Protein AF-0000000075338982 (afdb_homodimer)

Solvent-accessible surface area (backbone atoms only — not comparable to full-atom values): 47311 Å² total; per-residue (Å²): 124,55,74,67,58,45,52,54,46,40,72,76,35,43,89,45,33,44,43,81,87,38,98,52,43,47,67,53,42,44,64,69,28,40,56,64,39,72,84,63,52,41,83,65,37,39,85,71,32,26,73,51,40,44,60,41,50,49,52,43,50,52,51,61,59,62,47,75,75,38,37,60,90,38,78,22,66,47,10,46,52,34,39,51,43,48,52,51,42,42,50,51,54,32,53,66,26,47,36,52,74,89,50,35,47,63,33,67,31,49,15,31,44,50,27,41,46,48,51,35,68,18,44,69,60,32,61,66,14,40,39,36,32,40,34,48,29,44,34,32,61,58,20,31,44,48,50,33,29,67,44,28,5,37,34,31,19,28,46,78,41,79,42,74,44,72,55,86,82,59,90,65,74,50,73,47,76,47,72,43,82,46,57,78,36,69,48,88,78,54,79,60,79,82,74,69,70,58,69,75,27,48,27,42,38,37,40,36,42,25,26,80,55,36,11,43,56,52,68,71,60,56,54,54,37,44,62,74,42,35,44,81,76,49,39,96,38,83,76,43,55,38,47,52,41,39,34,35,43,26,42,64,23,40,52,52,52,46,64,51,34,74,80,47,79,57,35,32,38,25,24,30,41,16,40,59,39,26,42,44,46,33,34,19,26,30,37,28,22,53,73,51,56,71,57,46,48,73,76,64,47,23,32,68,15,47,70,41,56,45,59,57,50,98,47,73,40,67,41,84,51,69,52,34,51,68,34,66,30,72,70,33,55,62,49,47,55,41,38,58,47,37,48,51,51,46,62,64,61,30,48,68,46,49,31,35,26,42,28,43,53,42,51,50,52,51,53,53,46,66,65,37,58,36,95,89,63,37,62,28,46,48,75,50,60,87,70,57,94,82,57,52,68,85,56,49,40,78,44,83,31,69,50,43,37,37,82,86,64,48,70,59,53,60,68,59,52,49,51,54,33,39,75,69,34,33,34,53,66,70,82,51,74,51,15,47,23,35,41,27,64,77,69,68,48,49,72,67,53,56,57,57,65,68,105,124,54,73,67,57,46,52,55,46,41,72,75,35,42,89,44,33,44,43,79,87,38,101,52,43,47,69,53,43,44,65,70,26,40,55,61,38,72,85,62,52,42,81,63,36,41,86,71,30,25,73,52,41,44,59,42,51,50,52,44,50,51,50,62,58,62,47,76,72,38,37,59,89,39,78,22,67,47,8,47,54,34,41,52,45,46,52,53,40,43,50,52,55,32,53,66,26,46,38,51,74,90,52,34,47,64,35,68,30,50,15,30,43,50,27,40,46,50,50,34,70,17,45,66,61,33,61,65,13,41,38,37,31,40,35,48,29,43,33,29,62,57,20,32,45,48,51,32,29,67,44,26,5,36,33,32,22,28,45,78,41,79,41,75,46,73,56,86,81,60,90,64,74,49,71,46,75,47,75,44,81,47,58,77,35,69,48,88,80,56,79,59,81,82,74,69,69,56,69,76,27,47,26,42,36,37,40,35,42,24,25,80,56,37,10,43,57,53,67,70,60,55,54,55,38,44,62,74,42,34,46,80,76,49,39,97,38,85,76,43,54,39,47,52,42,39,35,35,44,25,42,63,22,39,52,53,52,46,64,51,36,74,81,46,79,57,35,32,38,26,23,31,38,16,39,58,40,25,42,45,47,33,35,19,27,30,38,29,22,55,74,52,54,71,57,46,48,73,75,64,46,24,33,69,15,46,70,42,58,44,61,55,51,96,47,74,40,67,42,82,50,67,52,34,50,68,35,67,30,74,69,32,55,62,50,45,54,41,38,58,49,36,48,50,52,46,62,65,59,29,49,67,44,50,32,36,27,41,29,41,53,43,52,50,52,50,53,53,46,65,66,38,58,38,95,88,63,38,62,28,46,48,75,51,58,87,70,57,92,82,56,50,69,85,58,48,39,78,46,83,32,68,52,43,37,38,82,86,65,48,70,57,52,58,68,58,52,49,51,54,33,38,74,68,35,32,34,52,65,71,82,51,75,51,16,48,24,37,42,26,65,74,69,66,49,50,72,67,53,56,57,58,65,68,106

InterPro domains:
  IPR000192 Aminotransferase class V domain [PF00266] (42-169)
  IPR000192 Aminotransferase class V domain [PF00266] (244-435)
  IPR015421 Pyridoxal phosphate-dependent transferase, major domain [G3DSA:3.40.640.10] (57-343)
  IPR015422 Pyridoxal phosphate-dependent transferase, small domain [G3DSA:3.90.1150.10] (344-450)
  IPR015424 Pyridoxal phosphate-dependent transferase [SSF53383] (33-443)

Sequence (910 aa):
MDYADKEEFLKEFGEDYGYPNAPKSIDQIRATEFKRLENGTVYLDHAGATLYSELQMEAIFRDFTTNVYGNPHSQSDISLATCDIVRAAREQVLDYFNASMKDYKCIFTSGATAALKLVGEAFPWSHQSSYMYTMENHNSVLGIREYALSQGAAAFAIDVEEAVDNDGLSESLVTSTKISLLPIQRRKGASFPERDPAGDAYNLFAFPSECNFSGSRFNLDLINIMKKNPERILEISPFSKGRWMVLIDAAKGCVTQPPDLSKYPVDFVVMSFYKIFGYPTGLGALIMRNDAAKLLKNTYFSGGTVAASIADIDFVKRRQGVEELFEDGTASFLSIASIRHGFNLINSLTVPAICRHIASLGMYVRKVLLSLRHENGADVCTIYGTYTSEVSYHDTGSMVSFNLKRPDGSWFGYREVEKLASLSGIQLRTGCFCNPGACAKYLGLSHSDLLSNIEMDYADKEEFLKEFGEDYGYPNAPKSIDQIRATEFKRLENGTVYLDHAGATLYSELQMEAIFRDFTTNVYGNPHSQSDISLATCDIVRAAREQVLDYFNASMKDYKCIFTSGATAALKLVGEAFPWSHQSSYMYTMENHNSVLGIREYALSQGAAAFAIDVEEAVDNDGLSESLVTSTKISLLPIQRRKGASFPERDPAGDAYNLFAFPSECNFSGSRFNLDLINIMKKNPERILEISPFSKGRWMVLIDAAKGCVTQPPDLSKYPVDFVVMSFYKIFGYPTGLGALIMRNDAAKLLKNTYFSGGTVAASIADIDFVKRRQGVEELFEDGTASFLSIASIRHGFNLINSLTVPAICRHIASLGMYVRKVLLSLRHENGADVCTIYGTYTSEVSYHDTGSMVSFNLKRPDGSWFGYREVEKLASLSGIQLRTGCFCNPGACAKYLGLSHSDLLSNIE

Foldseek 3Di:
DPPVVVVVLCVVQVVQAQQPPFPDGNVRQCVQFVVVCVVVFAEQALQVFNAFTNQLVVVLVVVPVPADADFCLDDDPNNVVLVVLLVVLFVLVCVLQQHDPVWKGKAKFQFLLRLLVQCLQFFPAALLEEEEEELLDFLSNVVSVVSNQVRNYKYWYKYWDFDQPPPVPDPDRPTDIDIGTDDIDHDPDNPHDPPDPSQAGEYEYEYECARPAFRFGDDLCVLVCLQPPVCVHVPPDSNNHHGYAYEYEDAQVSLQPRHRCVVRVHAWYKYGLSSNNNDDRRIIIIMGTPVSLVNTHDDDAAPQFFPDDDDPDPDTHGDDDSNSNRHHDTPPSSRSSSSVSSVVVCVSSDSNSVLSNLLSVLVVVVVVQQPDADPVGHRFKDWWHDDDPPDPSVRGGNDTHMWTADPVGHTDDQVVVQVVCVVSSYHDDDDPNSSVSSVCVGVVNDPVRVVVVVD/DPPVVVVVLCVVQVVQAQQPPFPDGNVRQCVQFVVVCVVPFAEQALLVFNAFTNQLVVVLVVVPVPADADFCLDDDPNNVVLVVLLVVLFVLVCVLQQHDPVWKGKAKFQFLLRLLVQCLQFFPAALLEEEEEELLDFLSNVVSVVSNQVRNYKYWYKYWDFDQPPPVPDPDRPTDIDIGTDDIDHDPDNPHDPPDPSQADEYEYEYECARPAFRFGDDLCVLVCLQPPVCVHVPPDSNNHHGYAYEYEDAQVSLQPRHRCVVRVHAWYKYGLSSNNNDDRRIIIIMGTPVSLVNTHDDDAAPQFFPDDDDPDPDTHGDDDSNSNRHHDTPPSSRSSSSVSSVVVCVSSDSNSVLSNLLSVLVVVVVVQQPDADPVGHRFKDWWHDDDPPDPSVRGGNDTHMWTADPVGHTDDQVVVQVVCVVSSYHDDDDPNSSVSSVCVGVVNDPVRVVVVVD

pLDDT: mean 90.63, std 12.39, range [44.72, 98.88]

Organism: Citrus sinensis (NCBI:txid2711)

Structure (mmCIF, N/CA/C/O backbone):
data_AF-0000000075338982-model_v1
#
loop_
_entity.id
_entity.type
_entity.pdbx_description
1 polymer 'Aminotransferase class V domain-containing protein'
#
loop_
_atom_site.group_PDB
_atom_site.id
_atom_site.type_symbol
_atom_site.label_atom_id
_atom_site.label_alt_id
_atom_site.label_comp_id
_atom_site.label_asym_id
_atom_site.label_entity_id
_atom_site.label_seq_id
_atom_site.pdbx_PDB_ins_code
_atom_site.Cartn_x
_atom_site.Cartn_y
_atom_site.Cartn_z
_atom_site.occupancy
_atom_site.B_iso_or_equiv
_atom_site.auth_seq_id
_atom_site.auth_comp_id
_atom_site.auth_asym_id
_atom_site.auth_atom_id
_atom_site.pdbx_PDB_model_num
ATOM 1 N N . MET A 1 1 ? 28.438 -26.812 -7.562 1 61.19 1 MET A N 1
ATOM 2 C CA . MET A 1 1 ? 28.625 -27.828 -8.602 1 61.19 1 MET A CA 1
ATOM 3 C C . MET A 1 1 ? 30.109 -28.016 -8.891 1 61.19 1 MET A C 1
ATOM 5 O O . MET A 1 1 ? 30.859 -27.047 -9.023 1 61.19 1 MET A O 1
ATOM 9 N N . ASP A 1 2 ? 30.516 -29.219 -8.75 1 72.69 2 ASP A N 1
ATOM 10 C CA . ASP A 1 2 ? 31.906 -29.469 -9.109 1 72.69 2 ASP A CA 1
ATOM 11 C C . ASP A 1 2 ? 32.125 -29.281 -10.602 1 72.69 2 ASP A C 1
ATOM 13 O O . ASP A 1 2 ? 31.172 -29.188 -11.375 1 72.69 2 ASP A O 1
ATOM 17 N N . TYR A 1 3 ? 33.312 -28.922 -10.867 1 74 3 TYR A N 1
ATOM 18 C CA . TYR A 1 3 ? 33.688 -28.562 -12.227 1 74 3 TYR A CA 1
ATOM 19 C C . TYR A 1 3 ? 33.188 -29.562 -13.234 1 74 3 TYR A C 1
ATOM 21 O O . TYR A 1 3 ? 32.656 -29.188 -14.297 1 74 3 TYR A O 1
ATOM 29 N N . ALA A 1 4 ? 33.156 -30.812 -12.961 1 81 4 ALA A N 1
ATOM 30 C CA . ALA A 1 4 ? 32.719 -31.859 -13.883 1 81 4 ALA A CA 1
ATOM 31 C C . ALA A 1 4 ? 31.203 -31.812 -14.078 1 81 4 ALA A C 1
ATOM 33 O O . ALA A 1 4 ? 30.719 -31.938 -15.203 1 81 4 ALA A O 1
ATOM 34 N N . ASP A 1 5 ? 30.516 -31.609 -13.031 1 85 5 ASP A N 1
ATOM 35 C CA . ASP A 1 5 ? 29.062 -31.531 -13.094 1 85 5 ASP A CA 1
ATOM 36 C C . ASP A 1 5 ? 28.609 -30.328 -13.914 1 85 5 ASP A C 1
ATOM 38 O O . ASP A 1 5 ? 27.641 -30.422 -14.672 1 85 5 ASP A O 1
ATOM 42 N N . LYS A 1 6 ? 29.391 -29.297 -13.82 1 88.62 6 LYS A N 1
ATOM 43 C CA . LYS A 1 6 ? 29.047 -28.094 -14.57 1 88.62 6 LYS A CA 1
ATOM 44 C C . LYS A 1 6 ? 29.25 -28.297 -16.062 1 88.62 6 LYS A C 1
ATOM 46 O O . LYS A 1 6 ? 28.453 -27.828 -16.875 1 88.62 6 LYS A O 1
ATOM 51 N N . GLU A 1 7 ? 30.25 -28.953 -16.375 1 90.62 7 GLU A N 1
ATOM 52 C CA . GLU A 1 7 ? 30.531 -29.234 -17.781 1 90.62 7 GLU A CA 1
ATOM 53 C C . GLU A 1 7 ? 29.422 -30.094 -18.391 1 90.62 7 GLU A C 1
ATOM 55 O O . GLU A 1 7 ? 29 -29.844 -19.531 1 90.62 7 GLU A O 1
ATOM 60 N N . GLU A 1 8 ? 29.047 -31.047 -17.703 1 92.06 8 GLU A N 1
ATOM 61 C CA . GLU A 1 8 ? 27.953 -31.891 -18.172 1 92.06 8 GLU A CA 1
ATOM 62 C C . GLU A 1 8 ? 26.656 -31.109 -18.312 1 92.06 8 GLU A C 1
ATOM 64 O O . GLU A 1 8 ? 25.906 -31.297 -19.281 1 92.06 8 GLU A O 1
ATOM 69 N N . PHE A 1 9 ? 26.422 -30.297 -17.375 1 93.75 9 PHE A N 1
ATOM 70 C CA . PHE A 1 9 ? 25.25 -29.422 -17.406 1 93.75 9 PHE A CA 1
ATOM 71 C C . PHE A 1 9 ? 25.266 -28.516 -18.625 1 93.75 9 PHE A C 1
ATOM 73 O O . PHE A 1 9 ? 24.25 -28.391 -19.328 1 93.75 9 PHE A O 1
ATOM 80 N N . LEU A 1 10 ? 26.422 -27.969 -18.891 1 93.25 10 LEU A N 1
ATOM 81 C CA . LEU A 1 10 ? 26.547 -27.016 -20 1 93.25 10 LEU A CA 1
ATOM 82 C C . LEU A 1 10 ? 26.453 -27.734 -21.344 1 93.25 10 LEU A C 1
ATOM 84 O O . LEU A 1 10 ? 26.016 -27.156 -22.328 1 93.25 10 LEU A O 1
ATOM 88 N N . LYS A 1 11 ? 26.828 -28.969 -21.359 1 93.44 11 LYS A N 1
ATOM 89 C CA . LYS A 1 11 ? 26.688 -29.766 -22.578 1 93.44 11 LYS A CA 1
ATOM 90 C C . LYS A 1 11 ? 25.219 -29.969 -22.938 1 93.44 11 LYS A C 1
ATOM 92 O O . LYS A 1 11 ? 24.859 -29.922 -24.109 1 93.44 11 LYS A O 1
ATOM 97 N N . GLU A 1 12 ? 24.484 -30.125 -21.906 1 91.75 12 GLU A N 1
ATOM 98 C CA . GLU A 1 12 ? 23.062 -30.422 -22.141 1 91.75 12 GLU A CA 1
ATOM 99 C C . GLU A 1 12 ? 22.25 -29.141 -22.266 1 91.75 12 GLU A C 1
ATOM 101 O O . GLU A 1 12 ? 21.344 -29.047 -23.109 1 91.75 12 GLU A O 1
ATOM 106 N N . PHE A 1 13 ? 22.562 -28.078 -21.469 1 91.5 13 PHE A N 1
ATOM 107 C CA . PHE A 1 13 ? 21.672 -26.922 -21.344 1 91.5 13 PHE A CA 1
ATOM 108 C C . PHE A 1 13 ? 22.391 -25.641 -21.75 1 91.5 13 PHE A C 1
ATOM 110 O O . PHE A 1 13 ? 21.812 -24.547 -21.703 1 91.5 13 PHE A O 1
ATOM 117 N N . GLY A 1 14 ? 23.547 -25.672 -22.172 1 90.69 14 GLY A N 1
ATOM 118 C CA . GLY A 1 14 ? 24.406 -24.516 -22.375 1 90.69 14 GLY A CA 1
ATOM 119 C C . GLY A 1 14 ? 23.828 -23.5 -23.344 1 90.69 14 GLY A C 1
ATOM 120 O O . GLY A 1 14 ? 24.078 -22.297 -23.219 1 90.69 14 GLY A O 1
ATOM 121 N N . GLU A 1 15 ? 23.031 -23.938 -24.281 1 89.69 15 GLU A N 1
ATOM 122 C CA . GLU A 1 15 ? 22.469 -23.047 -25.281 1 89.69 15 GLU A CA 1
ATOM 123 C C . GLU A 1 15 ? 21.375 -22.172 -24.688 1 89.69 15 GLU A C 1
ATOM 125 O O . GLU A 1 15 ? 21.156 -21.047 -25.141 1 89.69 15 GLU A O 1
ATOM 130 N N . ASP A 1 16 ? 20.734 -22.656 -23.703 1 91.06 16 ASP A N 1
ATOM 131 C CA . ASP A 1 16 ? 19.562 -21.984 -23.156 1 91.06 16 ASP A CA 1
ATOM 132 C C . ASP A 1 16 ? 19.875 -21.391 -21.766 1 91.06 16 ASP A C 1
ATOM 134 O O . ASP A 1 16 ? 19.109 -20.578 -21.25 1 91.06 16 ASP A O 1
ATOM 138 N N . TYR A 1 17 ? 21.016 -21.672 -21.281 1 93.81 17 TYR A N 1
ATOM 139 C CA . TYR A 1 17 ? 21.359 -21.266 -19.922 1 93.81 17 TYR A CA 1
ATOM 140 C C . TYR A 1 17 ? 22.312 -20.078 -19.938 1 93.81 17 TYR A C 1
ATOM 142 O O . TYR A 1 17 ? 23.25 -20.047 -20.734 1 93.81 17 TYR A O 1
ATOM 150 N N . GLY A 1 18 ? 22.078 -19.109 -19.016 1 92.62 18 GLY A N 1
ATOM 151 C CA . GLY A 1 18 ? 23.094 -18.141 -18.625 1 92.62 18 GLY A CA 1
ATOM 152 C C . GLY A 1 18 ? 23.172 -16.953 -19.562 1 92.62 18 GLY A C 1
ATOM 153 O O . GLY A 1 18 ? 24.188 -16.25 -19.578 1 92.62 18 GLY A O 1
ATOM 154 N N . TYR A 1 19 ? 22.312 -16.766 -20.406 1 92.75 19 TYR A N 1
ATOM 155 C CA . TYR A 1 19 ? 22.203 -15.57 -21.234 1 92.75 19 TYR A CA 1
ATOM 156 C C . TYR A 1 19 ? 23.375 -15.445 -22.188 1 92.75 19 TYR A C 1
ATOM 158 O O . TYR A 1 19 ? 24.078 -14.438 -22.188 1 92.75 19 TYR A O 1
ATOM 166 N N . PRO A 1 20 ? 23.656 -16.281 -23.016 1 87 20 PRO A N 1
ATOM 167 C CA . PRO A 1 20 ? 24.844 -16.281 -23.875 1 87 20 PRO A CA 1
ATOM 168 C C . PRO A 1 20 ? 24.891 -15.086 -24.828 1 87 20 PRO A C 1
ATOM 170 O O . PRO A 1 20 ? 25.969 -14.664 -25.25 1 87 20 PRO A O 1
ATOM 173 N N . ASN A 1 21 ? 23.766 -14.484 -25.125 1 86.44 21 ASN A N 1
ATOM 174 C CA . ASN A 1 21 ? 23.719 -13.375 -26.062 1 86.44 21 ASN A CA 1
ATOM 175 C C . ASN A 1 21 ? 23.688 -12.023 -25.344 1 86.44 21 ASN A C 1
ATOM 177 O O . ASN A 1 21 ? 23.578 -10.977 -25.984 1 86.44 21 ASN A O 1
ATOM 181 N N . ALA A 1 22 ? 23.719 -12.062 -24.047 1 89.25 22 ALA A N 1
ATOM 182 C CA . ALA A 1 22 ? 23.719 -10.828 -23.281 1 89.25 22 ALA A CA 1
ATOM 183 C C . ALA A 1 22 ? 25.125 -10.266 -23.125 1 89.25 22 A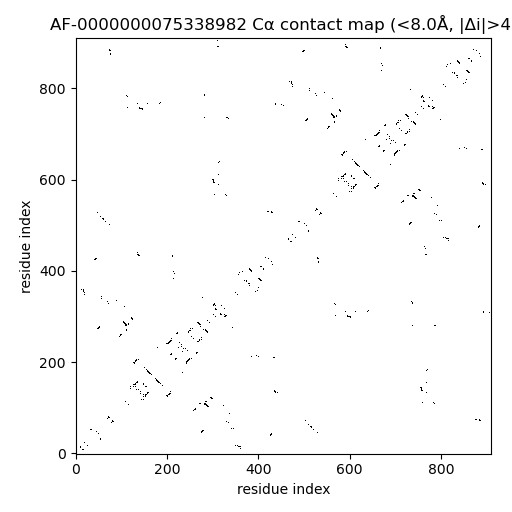LA A C 1
ATOM 185 O O . ALA A 1 22 ? 26.109 -10.969 -23.375 1 89.25 22 ALA A O 1
ATOM 186 N N . PRO A 1 23 ? 25.234 -8.953 -22.734 1 87.75 23 PRO A N 1
ATOM 187 C CA . PRO A 1 23 ? 26.562 -8.336 -22.547 1 87.75 23 PRO A CA 1
ATOM 188 C C . PRO A 1 23 ? 27.391 -9.031 -21.469 1 87.75 23 PRO A C 1
ATOM 190 O O . PRO A 1 23 ? 28.609 -9.078 -21.562 1 87.75 23 PRO A O 1
ATOM 193 N N . LYS A 1 24 ? 26.75 -9.531 -20.484 1 92.06 24 LYS A N 1
ATOM 194 C CA . LYS A 1 24 ? 27.391 -10.266 -19.406 1 92.06 24 LYS A CA 1
ATOM 195 C C . LYS A 1 24 ? 26.891 -11.703 -19.328 1 92.06 24 LYS A C 1
ATOM 197 O O . LYS A 1 24 ? 25.703 -11.953 -19.547 1 92.06 24 LYS A O 1
ATOM 202 N N . SER A 1 25 ? 27.891 -12.555 -19.016 1 91.69 25 SER A N 1
ATOM 203 C CA . SER A 1 25 ? 27.484 -13.93 -18.75 1 91.69 25 SER A CA 1
ATOM 204 C C . SER A 1 25 ? 26.844 -14.055 -17.375 1 91.69 25 SER A C 1
ATOM 206 O O . SER A 1 25 ? 26.953 -13.156 -16.547 1 91.69 25 SER A O 1
ATOM 208 N N . ILE A 1 26 ? 26.219 -15.195 -17.156 1 94 26 ILE A N 1
ATOM 209 C CA . ILE A 1 26 ? 25.578 -15.438 -15.867 1 94 26 ILE A CA 1
ATOM 210 C C . ILE A 1 26 ? 26.609 -15.43 -14.75 1 94 26 ILE A C 1
ATOM 212 O O . ILE A 1 26 ? 26.344 -14.961 -13.641 1 94 26 ILE A O 1
ATOM 216 N N . ASP A 1 27 ? 27.797 -15.883 -15.023 1 92.25 27 ASP A N 1
ATOM 217 C CA . ASP A 1 27 ? 28.859 -15.891 -14.023 1 92.25 27 ASP A CA 1
ATOM 218 C C . ASP A 1 27 ? 29.312 -14.469 -13.703 1 92.25 27 ASP A C 1
ATOM 220 O O . ASP A 1 27 ? 29.594 -14.148 -12.547 1 92.25 27 ASP A O 1
ATOM 224 N N . GLN A 1 28 ? 29.406 -13.695 -14.711 1 94.44 28 GLN A N 1
ATOM 225 C CA . GLN A 1 28 ? 29.766 -12.297 -14.516 1 94.44 28 GLN A CA 1
ATOM 226 C C . GLN A 1 28 ? 28.688 -11.555 -13.734 1 94.44 28 GLN A C 1
ATOM 228 O O . GLN A 1 28 ? 28.984 -10.758 -12.844 1 94.44 28 GLN A O 1
ATOM 233 N N . ILE A 1 29 ? 27.453 -11.773 -14.102 1 94.88 29 ILE A N 1
ATOM 234 C CA . ILE A 1 29 ? 26.328 -11.156 -13.406 1 94.88 29 ILE A CA 1
ATOM 235 C C . ILE A 1 29 ? 26.344 -11.539 -11.93 1 94.88 29 ILE A C 1
ATOM 237 O O . ILE A 1 29 ? 26.25 -10.672 -11.062 1 94.88 29 ILE A O 1
ATOM 241 N N . ARG A 1 30 ? 26.516 -12.781 -11.633 1 94.25 30 ARG A N 1
ATOM 242 C CA . ARG A 1 30 ? 26.562 -13.258 -10.258 1 94.25 30 ARG A CA 1
ATOM 243 C C . ARG A 1 30 ? 27.703 -12.617 -9.477 1 94.25 30 ARG A C 1
ATOM 245 O O . ARG A 1 30 ? 27.531 -12.211 -8.328 1 94.25 30 ARG A O 1
ATOM 252 N N . ALA A 1 31 ? 28.812 -12.453 -10.125 1 94.19 31 ALA A N 1
ATOM 253 C CA . ALA A 1 31 ? 30.031 -11.969 -9.469 1 94.19 31 ALA A CA 1
ATOM 254 C C . ALA A 1 31 ? 29.953 -10.469 -9.219 1 94.19 31 ALA A C 1
ATOM 256 O O . ALA A 1 31 ? 30.5 -9.969 -8.234 1 94.19 31 ALA A O 1
ATOM 257 N N . THR A 1 32 ? 29.203 -9.781 -10.008 1 94.94 32 THR A N 1
ATOM 258 C CA . THR A 1 32 ? 29.281 -8.328 -9.945 1 94.94 32 THR A CA 1
ATOM 259 C C . THR A 1 32 ? 27.984 -7.734 -9.438 1 94.94 32 THR A C 1
ATOM 261 O O . THR A 1 32 ? 27.953 -6.617 -8.914 1 94.94 32 THR A O 1
ATOM 264 N N . GLU A 1 33 ? 26.891 -8.484 -9.586 1 95.94 33 GLU A N 1
ATOM 265 C CA . GLU A 1 33 ? 25.594 -7.875 -9.336 1 95.94 33 GLU A CA 1
ATOM 266 C C . GLU A 1 33 ? 24.859 -8.602 -8.211 1 95.94 33 GLU A C 1
ATOM 268 O O . GLU A 1 33 ? 23.766 -8.188 -7.809 1 95.94 33 GLU A O 1
ATOM 273 N N . PHE A 1 34 ? 25.391 -9.648 -7.711 1 97.25 34 PHE A N 1
ATOM 274 C CA . PHE A 1 34 ? 24.828 -10.391 -6.59 1 97.25 34 PHE A CA 1
ATOM 275 C C . PHE A 1 34 ? 25.922 -10.812 -5.609 1 97.25 34 PHE A C 1
ATOM 277 O O . PHE A 1 34 ? 25.969 -11.969 -5.199 1 97.25 34 PHE A O 1
ATOM 284 N N . LYS A 1 35 ? 26.688 -9.859 -5.27 1 97.25 35 LYS A N 1
ATOM 285 C CA . LYS A 1 35 ? 27.859 -10.094 -4.422 1 97.25 35 LYS A CA 1
ATOM 286 C C . LYS A 1 35 ? 27.438 -10.586 -3.039 1 97.25 35 LYS A C 1
ATOM 288 O O . LYS A 1 35 ? 28.188 -11.32 -2.385 1 97.25 35 LYS A O 1
ATOM 293 N N . ARG A 1 36 ? 26.297 -10.281 -2.617 1 95.75 36 ARG A N 1
ATOM 294 C CA . ARG A 1 36 ? 25.828 -10.617 -1.277 1 95.75 36 ARG A CA 1
ATOM 295 C C . ARG A 1 36 ? 25.594 -12.117 -1.136 1 95.75 36 ARG A C 1
ATOM 297 O O . ARG A 1 36 ? 25.469 -12.625 -0.021 1 95.75 36 ARG A O 1
ATOM 304 N N . LEU A 1 37 ? 25.609 -12.836 -2.258 1 95.56 37 LEU A N 1
ATOM 305 C CA . LEU A 1 37 ? 25.422 -14.281 -2.227 1 95.56 37 LEU A CA 1
ATOM 306 C C . LEU A 1 37 ? 26.766 -15 -2.219 1 95.56 37 LEU A C 1
ATOM 308 O O . LEU A 1 37 ? 26.828 -16.234 -2.127 1 95.56 37 LEU A O 1
ATOM 312 N N . GLU A 1 38 ? 27.875 -14.289 -2.299 1 91.81 38 GLU A N 1
ATOM 313 C CA . GLU A 1 38 ? 29.203 -14.883 -2.473 1 91.81 38 GLU A CA 1
ATOM 314 C C . GLU A 1 38 ? 29.641 -15.633 -1.217 1 91.81 38 GLU A C 1
ATOM 316 O O . GLU A 1 38 ? 30.656 -16.344 -1.229 1 91.81 38 GLU A O 1
ATOM 321 N N . ASN A 1 39 ? 28.891 -15.68 -0.255 1 89.94 39 ASN A N 1
ATOM 322 C CA . ASN A 1 39 ? 29.203 -16.438 0.953 1 89.94 39 ASN A CA 1
ATOM 323 C C . ASN A 1 39 ? 28.75 -17.891 0.837 1 89.94 39 ASN A C 1
ATOM 325 O O . ASN A 1 39 ? 28.766 -18.625 1.822 1 89.94 39 ASN A O 1
ATOM 329 N N . GLY A 1 40 ? 28.328 -18.281 -0.366 1 90.06 40 GLY A N 1
ATOM 330 C CA . GLY A 1 40 ? 27.922 -19.656 -0.595 1 90.06 40 GLY A CA 1
ATOM 331 C C . GLY A 1 40 ? 26.422 -19.859 -0.51 1 90.06 40 GLY A C 1
ATOM 332 O O . GLY A 1 40 ? 25.938 -20.984 -0.668 1 90.06 40 GLY A O 1
ATOM 333 N N . THR A 1 41 ? 25.703 -18.828 -0.317 1 94.75 41 THR A N 1
ATOM 334 C CA . THR A 1 41 ? 24.25 -18.922 -0.202 1 94.75 41 THR A CA 1
ATOM 335 C C . THR A 1 41 ? 23.625 -19.312 -1.536 1 94.75 41 THR A C 1
ATOM 337 O O . THR A 1 41 ? 23.922 -18.719 -2.572 1 94.75 41 THR A O 1
ATOM 340 N N . VAL A 1 42 ? 22.812 -20.391 -1.497 1 95.88 42 VAL A N 1
ATOM 341 C CA . VAL A 1 42 ? 21.969 -20.781 -2.629 1 95.88 42 VAL A CA 1
ATOM 342 C C . VAL A 1 42 ? 20.531 -20.375 -2.373 1 95.88 42 VAL A C 1
ATOM 344 O O . VAL A 1 42 ? 19.844 -20.969 -1.541 1 95.88 42 VAL A O 1
ATOM 347 N N . TYR A 1 43 ? 20.109 -19.375 -3.078 1 96.75 43 TYR A N 1
ATOM 348 C CA . TYR A 1 43 ? 18.766 -18.812 -2.885 1 96.75 43 TYR A CA 1
ATOM 349 C C . TYR A 1 43 ? 17.797 -19.391 -3.9 1 96.75 43 TYR A C 1
ATOM 351 O O . TYR A 1 43 ? 17.922 -19.156 -5.105 1 96.75 43 TYR A O 1
ATOM 359 N N . LEU A 1 44 ? 16.734 -20.109 -3.398 1 96.62 44 LEU A N 1
ATOM 360 C CA . LEU A 1 44 ? 15.812 -20.781 -4.297 1 96.62 44 LEU A CA 1
ATOM 361 C C . LEU A 1 44 ? 14.367 -20.406 -3.977 1 96.62 44 LEU A C 1
ATOM 363 O O . LEU A 1 44 ? 13.438 -21.094 -4.395 1 96.62 44 LEU A O 1
ATOM 367 N N . ASP A 1 45 ? 14.125 -19.328 -3.172 1 96.44 45 ASP A N 1
ATOM 368 C CA . ASP A 1 45 ? 12.789 -18.859 -2.828 1 96.44 45 ASP A CA 1
ATOM 369 C C . ASP A 1 45 ? 12.383 -17.672 -3.699 1 96.44 45 ASP A C 1
ATOM 371 O O . ASP A 1 45 ? 11.836 -16.688 -3.201 1 96.44 45 ASP A O 1
ATOM 375 N N . HIS A 1 46 ? 12.625 -17.734 -5.02 1 95.94 46 HIS A N 1
ATOM 376 C CA . HIS A 1 46 ? 12.375 -16.641 -5.938 1 95.94 46 HIS A CA 1
ATOM 377 C C . HIS A 1 46 ? 10.883 -16.406 -6.133 1 95.94 46 HIS A C 1
ATOM 379 O O . HIS A 1 46 ? 10.445 -15.297 -6.438 1 95.94 46 HIS A O 1
ATOM 385 N N . ALA A 1 47 ? 10.008 -17.469 -5.965 1 93.75 47 ALA A N 1
ATOM 386 C CA . ALA A 1 47 ? 8.562 -17.281 -6.066 1 93.75 47 ALA A CA 1
ATOM 387 C C . ALA A 1 47 ? 8.031 -16.453 -4.906 1 93.75 47 ALA A C 1
ATOM 389 O O . ALA A 1 47 ? 7.035 -15.734 -5.055 1 93.75 47 ALA A O 1
ATOM 390 N N . GLY A 1 48 ? 8.672 -16.594 -3.734 1 94.94 48 GLY A N 1
ATOM 391 C CA . GLY A 1 48 ? 8.328 -15.734 -2.615 1 94.94 48 GLY A CA 1
ATOM 392 C C . GLY A 1 48 ? 8.766 -14.297 -2.809 1 94.94 48 GLY A C 1
ATOM 393 O O . GLY A 1 48 ? 7.961 -13.375 -2.684 1 94.94 48 GLY A O 1
ATOM 394 N N . ALA A 1 49 ? 9.984 -14.109 -3.053 1 96.88 49 ALA A N 1
ATOM 395 C CA . ALA A 1 49 ? 10.586 -12.828 -3.402 1 96.88 49 ALA A CA 1
ATOM 396 C C . ALA A 1 49 ? 11.898 -13.023 -4.152 1 96.88 49 ALA A C 1
ATOM 398 O O . ALA A 1 49 ? 12.828 -13.648 -3.631 1 96.88 49 ALA A O 1
ATOM 399 N N . THR A 1 50 ? 11.961 -12.484 -5.348 1 97.44 50 THR A N 1
ATOM 400 C CA . THR A 1 50 ? 13.234 -12.609 -6.055 1 97.44 50 THR A CA 1
ATOM 401 C C . THR A 1 50 ? 14.227 -11.562 -5.574 1 97.44 50 THR A C 1
ATOM 403 O O . THR A 1 50 ? 13.922 -10.773 -4.672 1 97.44 50 THR A O 1
ATOM 406 N N . LEU A 1 51 ? 15.453 -11.602 -6.074 1 97.62 51 LEU A N 1
ATOM 407 C CA . LEU A 1 51 ? 16.5 -10.711 -5.59 1 97.62 51 LEU A CA 1
ATOM 408 C C . LEU A 1 51 ? 16.766 -9.594 -6.59 1 97.62 51 LEU A C 1
ATOM 410 O O . LEU A 1 51 ? 16.781 -9.828 -7.801 1 97.62 51 LEU A O 1
ATOM 414 N N . TYR A 1 52 ? 16.828 -8.367 -6.121 1 98.5 52 TYR A N 1
ATOM 415 C CA . TYR A 1 52 ? 17.281 -7.254 -6.945 1 98.5 52 TYR A CA 1
ATOM 416 C C . TYR A 1 52 ? 18.781 -7.305 -7.156 1 98.5 52 TYR A C 1
ATOM 418 O O . TYR A 1 52 ? 19.516 -7.836 -6.316 1 98.5 52 TYR A O 1
ATOM 426 N N . SER A 1 53 ? 19.266 -6.801 -8.242 1 97.75 53 SER A N 1
ATOM 427 C CA . SER A 1 53 ? 20.703 -6.734 -8.492 1 97.75 53 SER A CA 1
ATOM 428 C C . SER A 1 53 ? 21.312 -5.48 -7.875 1 97.75 53 SER A C 1
ATOM 430 O O . SER A 1 53 ? 20.609 -4.488 -7.66 1 97.75 53 SER A O 1
ATOM 432 N N . GLU A 1 54 ? 22.594 -5.535 -7.586 1 97.81 54 GLU A N 1
ATOM 433 C CA . GLU A 1 54 ? 23.281 -4.344 -7.098 1 97.81 54 GLU A CA 1
ATOM 434 C C . GLU A 1 54 ? 23.281 -3.236 -8.148 1 97.81 54 GLU A C 1
ATOM 436 O O . GLU A 1 54 ? 23.219 -2.053 -7.809 1 97.81 54 GLU A O 1
ATOM 441 N N . LEU A 1 55 ? 23.297 -3.637 -9.398 1 97 55 LEU A N 1
ATOM 442 C CA . LEU A 1 55 ? 23.234 -2.666 -10.484 1 97 55 LEU A CA 1
ATOM 443 C C . LEU A 1 55 ? 21.906 -1.927 -10.484 1 97 55 LEU A C 1
ATOM 445 O O . LEU A 1 55 ? 21.859 -0.712 -10.695 1 97 55 LEU A O 1
ATOM 449 N N . GLN A 1 56 ? 20.828 -2.643 -10.367 1 98.06 56 GLN A N 1
ATOM 450 C CA . GLN A 1 56 ? 19.516 -2.047 -10.242 1 98.06 56 GLN A CA 1
ATOM 451 C C . GLN A 1 56 ? 19.469 -1.036 -9.102 1 98.06 56 GLN A C 1
ATOM 453 O O . GLN A 1 56 ? 18.984 0.084 -9.273 1 98.06 56 GLN A O 1
ATOM 458 N N . MET A 1 57 ? 20 -1.382 -7.926 1 98.56 57 MET A N 1
ATOM 459 C CA . MET A 1 57 ? 19.969 -0.531 -6.738 1 98.56 57 MET A CA 1
ATOM 460 C C . MET A 1 57 ? 20.859 0.698 -6.938 1 98.56 57 MET A C 1
ATOM 462 O O . MET A 1 57 ? 20.516 1.788 -6.469 1 98.56 57 MET A O 1
ATOM 466 N N . GLU A 1 58 ? 21.953 0.486 -7.598 1 98.38 58 GLU A N 1
ATOM 467 C CA . GLU A 1 58 ? 22.844 1.608 -7.898 1 98.38 58 GLU A CA 1
ATOM 468 C C . GLU A 1 58 ? 22.141 2.639 -8.781 1 98.38 58 GLU A C 1
ATOM 470 O O . GLU A 1 58 ? 22.266 3.844 -8.555 1 98.38 58 GLU A O 1
ATOM 475 N N . ALA A 1 59 ? 21.438 2.184 -9.766 1 98.44 59 ALA A N 1
ATOM 476 C CA . ALA A 1 59 ? 20.703 3.076 -10.664 1 98.44 59 ALA A CA 1
ATOM 477 C C . ALA A 1 59 ? 19.625 3.844 -9.906 1 98.44 59 ALA A C 1
ATOM 479 O O . ALA A 1 59 ? 19.438 5.043 -10.125 1 98.44 59 ALA A O 1
ATOM 480 N N . ILE A 1 60 ? 18.969 3.186 -9.07 1 98.69 60 ILE A N 1
ATOM 481 C CA . ILE A 1 60 ? 17.922 3.809 -8.266 1 98.69 60 ILE A CA 1
ATOM 482 C C . ILE A 1 60 ? 18.531 4.852 -7.34 1 98.69 60 ILE A C 1
ATOM 484 O O . ILE A 1 60 ? 18.016 5.969 -7.227 1 98.69 60 ILE A O 1
ATOM 488 N N . PHE A 1 61 ? 19.625 4.48 -6.676 1 98.5 61 PHE A N 1
ATOM 489 C CA . PHE A 1 61 ? 20.312 5.391 -5.773 1 98.5 61 PHE A CA 1
ATOM 490 C C . PHE A 1 61 ? 20.734 6.66 -6.508 1 98.5 61 PHE A C 1
ATOM 492 O O . PHE A 1 61 ? 20.516 7.77 -6.016 1 98.5 61 PHE A O 1
ATOM 499 N N . ARG A 1 62 ? 21.312 6.488 -7.645 1 98.31 62 ARG A N 1
ATOM 500 C CA . ARG A 1 62 ? 21.734 7.633 -8.445 1 98.31 62 ARG A CA 1
ATOM 501 C C . ARG A 1 62 ? 20.547 8.508 -8.828 1 98.31 62 ARG A C 1
ATOM 503 O O . ARG A 1 62 ? 20.594 9.727 -8.695 1 98.31 62 ARG A O 1
ATOM 510 N N . ASP A 1 63 ? 19.562 7.895 -9.266 1 98.38 63 ASP A N 1
ATOM 511 C CA . ASP A 1 63 ? 18.344 8.602 -9.656 1 98.38 63 ASP A CA 1
ATOM 512 C C . ASP A 1 63 ? 17.797 9.422 -8.492 1 98.38 63 ASP A C 1
ATOM 514 O O . ASP A 1 63 ? 17.516 10.617 -8.648 1 98.38 63 ASP A O 1
ATOM 518 N N . PHE A 1 64 ? 17.688 8.844 -7.312 1 98.38 64 PHE A N 1
ATOM 519 C CA . PHE A 1 64 ? 17.062 9.461 -6.148 1 98.38 64 PHE A CA 1
ATOM 520 C C . PHE A 1 64 ? 17.953 10.539 -5.555 1 98.38 64 PHE A C 1
ATOM 522 O O . PHE A 1 64 ? 17.469 11.469 -4.91 1 98.38 64 PHE A O 1
ATOM 529 N N . THR A 1 65 ? 19.25 10.453 -5.762 1 97.75 65 THR A N 1
ATOM 530 C CA . THR A 1 65 ? 20.141 11.414 -5.129 1 97.75 65 THR A CA 1
ATOM 531 C C . THR A 1 65 ? 20.531 12.516 -6.109 1 97.75 65 THR A C 1
ATOM 533 O O . THR A 1 65 ? 21.297 13.43 -5.758 1 97.75 65 THR A O 1
ATOM 536 N N . THR A 1 66 ? 20 12.477 -7.328 1 96.62 66 THR A N 1
ATOM 537 C CA . THR A 1 66 ? 20.312 13.523 -8.289 1 96.62 66 THR A CA 1
ATOM 538 C C . THR A 1 66 ? 19.062 14.258 -8.734 1 96.62 66 THR A C 1
ATOM 540 O O . THR A 1 66 ? 19.141 15.344 -9.312 1 96.62 66 THR A O 1
ATOM 543 N N . ASN A 1 67 ? 17.906 13.703 -8.484 1 96.94 67 ASN A N 1
ATOM 544 C CA . ASN A 1 67 ? 16.625 14.312 -8.867 1 96.94 67 ASN A CA 1
ATOM 545 C C . ASN A 1 67 ? 15.758 14.586 -7.645 1 96.94 67 ASN A C 1
ATOM 547 O O . ASN A 1 67 ? 15.836 13.875 -6.641 1 96.94 67 ASN A O 1
ATOM 551 N N . VAL A 1 68 ? 14.977 15.695 -7.727 1 97.38 68 VAL A N 1
ATOM 552 C CA . VAL A 1 68 ? 14 15.992 -6.688 1 97.38 68 VAL A CA 1
ATOM 553 C C . VAL A 1 68 ? 12.617 15.516 -7.121 1 97.38 68 VAL A C 1
ATOM 555 O O . VAL A 1 68 ? 12.133 15.891 -8.188 1 97.38 68 VAL A O 1
ATOM 558 N N . TYR A 1 69 ? 12.07 14.664 -6.312 1 97.94 69 TYR A N 1
ATOM 559 C CA . TYR A 1 69 ? 10.711 14.164 -6.531 1 97.94 69 TYR A CA 1
ATOM 560 C C . TYR A 1 69 ? 9.734 14.812 -5.559 1 97.94 69 TYR A C 1
ATOM 562 O O . TYR A 1 69 ? 9.984 14.867 -4.352 1 97.94 69 TYR A O 1
ATOM 570 N N . GLY A 1 70 ? 8.664 15.375 -6.035 1 97.44 70 GLY A N 1
ATOM 571 C CA . GLY A 1 70 ? 7.613 15.953 -5.211 1 97.44 70 GLY A CA 1
ATOM 572 C C . GLY A 1 70 ? 6.312 15.18 -5.273 1 97.44 70 GLY A C 1
ATOM 573 O O . GLY A 1 70 ? 6.172 14.25 -6.074 1 97.44 70 GLY A O 1
ATOM 574 N N . ASN A 1 71 ? 5.426 15.453 -4.371 1 96.38 71 ASN A N 1
ATOM 575 C CA . ASN A 1 71 ? 4.105 14.836 -4.359 1 96.38 71 ASN A CA 1
ATOM 576 C C . ASN A 1 71 ? 3.354 15.094 -5.664 1 96.38 71 ASN A C 1
ATOM 578 O O . ASN A 1 71 ? 3.133 16.25 -6.039 1 96.38 71 ASN A O 1
ATOM 582 N N . PRO A 1 72 ? 2.857 14.039 -6.289 1 94.94 72 PRO A N 1
ATOM 583 C CA . PRO A 1 72 ? 2.203 14.219 -7.59 1 94.94 72 PRO A CA 1
ATOM 584 C C . PRO A 1 72 ? 0.882 14.984 -7.48 1 94.94 72 PRO A C 1
ATOM 586 O O . PRO A 1 72 ? 0.326 15.406 -8.492 1 94.94 72 PRO A O 1
ATOM 589 N N . HIS A 1 73 ? 0.346 15.156 -6.312 1 91.75 73 HIS A N 1
ATOM 590 C CA . HIS A 1 73 ? -0.905 15.883 -6.129 1 91.75 73 HIS A CA 1
ATOM 591 C C . HIS A 1 73 ? -0.669 17.391 -6.117 1 91.75 73 HIS A C 1
ATOM 593 O O . HIS A 1 73 ? -1.619 18.172 -6.199 1 91.75 73 HIS A O 1
ATOM 599 N N . SER A 1 74 ? 0.601 17.812 -5.973 1 93.19 74 SER A N 1
ATOM 600 C CA . SER A 1 74 ? 0.929 19.234 -6.062 1 93.19 74 SER A CA 1
ATOM 601 C C . SER A 1 74 ? 1.122 19.656 -7.512 1 93.19 74 SER A C 1
ATOM 603 O O . SER A 1 74 ? 1.147 18.828 -8.414 1 93.19 74 SER A O 1
ATOM 605 N N . 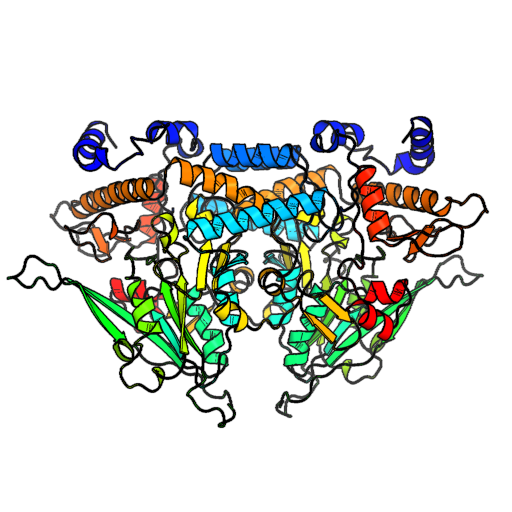GLN A 1 75 ? 1.206 21.016 -7.777 1 92.06 75 GLN A N 1
ATOM 606 C CA . GLN A 1 75 ? 1.223 21.531 -9.141 1 92.06 75 GLN A CA 1
ATOM 607 C C . GLN A 1 75 ? 2.535 22.25 -9.445 1 92.06 75 GLN A C 1
ATOM 609 O O . GLN A 1 75 ? 2.68 22.875 -10.5 1 92.06 75 GLN A O 1
ATOM 614 N N . SER A 1 76 ? 3.473 22.188 -8.531 1 94.44 76 SER A N 1
ATOM 615 C CA . SER A 1 76 ? 4.781 22.781 -8.789 1 94.44 76 SER A CA 1
ATOM 616 C C . SER A 1 76 ? 5.508 22.047 -9.914 1 94.44 76 SER A C 1
ATOM 618 O O . SER A 1 76 ? 5.102 20.953 -10.328 1 94.44 76 SER A O 1
ATOM 620 N N . ASP A 1 77 ? 6.613 22.625 -10.43 1 94.81 77 ASP A N 1
ATOM 621 C CA . ASP A 1 77 ? 7.383 22.031 -11.508 1 94.81 77 ASP A CA 1
ATOM 622 C C . ASP A 1 77 ? 7.93 20.672 -11.109 1 94.81 77 ASP A C 1
ATOM 624 O O . ASP A 1 77 ? 7.895 19.719 -11.898 1 94.81 77 ASP A O 1
ATOM 628 N N . ILE A 1 78 ? 8.375 20.641 -9.906 1 96.38 78 ILE A N 1
ATOM 629 C CA . ILE A 1 78 ? 8.938 19.391 -9.398 1 96.38 78 ILE A CA 1
ATOM 630 C C . ILE A 1 78 ? 7.852 18.328 -9.32 1 96.38 78 ILE A C 1
ATOM 632 O O . ILE A 1 78 ? 8.07 17.172 -9.711 1 96.38 78 ILE A O 1
ATOM 636 N N . SER A 1 79 ? 6.707 18.672 -8.852 1 96.62 79 SER A N 1
ATOM 637 C CA . SER A 1 79 ? 5.586 17.75 -8.727 1 96.62 79 SER A CA 1
ATOM 638 C C . SER A 1 79 ? 5.07 17.312 -10.094 1 96.62 79 SER A C 1
ATOM 640 O O . SER A 1 79 ? 4.73 16.141 -10.297 1 96.62 79 SER A O 1
ATOM 642 N N . LEU A 1 80 ? 5.02 18.219 -11.039 1 96.88 80 LEU A N 1
ATOM 643 C CA . LEU A 1 80 ? 4.582 17.891 -12.391 1 96.88 80 LEU A CA 1
ATOM 644 C C . LEU A 1 80 ? 5.562 16.938 -13.062 1 96.88 80 LEU A C 1
ATOM 646 O O . LEU A 1 80 ? 5.148 16.016 -13.766 1 96.88 80 LEU A O 1
ATOM 650 N N . ALA A 1 81 ? 6.836 17.188 -12.852 1 97.5 81 ALA A N 1
ATOM 651 C CA . ALA A 1 81 ? 7.844 16.266 -13.375 1 97.5 81 ALA A CA 1
ATOM 652 C C . ALA A 1 81 ? 7.676 14.867 -12.789 1 97.5 81 ALA A C 1
ATOM 654 O O . ALA A 1 81 ? 7.855 13.867 -13.492 1 97.5 81 ALA A O 1
ATOM 655 N N . THR A 1 82 ? 7.359 14.797 -11.5 1 98.19 82 THR A N 1
ATOM 656 C CA . THR A 1 82 ? 7.094 13.516 -10.859 1 98.19 82 THR A CA 1
ATOM 657 C C . THR A 1 82 ? 5.871 12.836 -11.477 1 98.19 82 THR A C 1
ATOM 659 O O . THR A 1 82 ? 5.867 11.625 -11.68 1 98.19 82 THR A O 1
ATOM 662 N N . CYS A 1 83 ? 4.832 13.562 -11.781 1 97.25 83 CYS A N 1
ATOM 663 C CA . CYS A 1 83 ? 3.646 13.031 -12.445 1 97.25 83 CYS A CA 1
ATOM 664 C C . CYS A 1 83 ? 4.008 12.391 -13.773 1 97.25 83 CYS A C 1
ATOM 666 O O . CYS A 1 83 ? 3.469 11.336 -14.125 1 97.25 83 CYS A O 1
ATOM 668 N N . ASP A 1 84 ? 4.887 13.008 -14.492 1 98.19 84 ASP A N 1
ATOM 669 C CA . ASP A 1 84 ? 5.324 12.484 -15.781 1 98.19 84 ASP A CA 1
ATOM 670 C C . ASP A 1 84 ? 6.031 11.141 -15.609 1 98.19 84 ASP A C 1
ATOM 672 O O . ASP A 1 84 ? 5.859 10.234 -16.422 1 98.19 84 ASP A O 1
ATOM 676 N N . ILE A 1 85 ? 6.789 11.078 -14.594 1 98.31 85 ILE A N 1
ATOM 677 C CA . ILE A 1 85 ? 7.504 9.836 -14.312 1 98.31 85 ILE A CA 1
ATOM 678 C C . ILE A 1 85 ? 6.508 8.734 -13.977 1 98.31 85 ILE A C 1
ATOM 680 O O . ILE A 1 85 ? 6.656 7.594 -14.43 1 98.31 85 ILE A O 1
ATOM 684 N N . VAL A 1 86 ? 5.504 9.039 -13.227 1 98.19 86 VAL A N 1
ATOM 685 C CA . VAL A 1 86 ? 4.469 8.078 -12.859 1 98.19 86 VAL A CA 1
ATOM 686 C C . VAL A 1 86 ? 3.715 7.633 -14.109 1 98.19 86 VAL A C 1
ATOM 688 O O . VAL A 1 86 ? 3.436 6.445 -14.281 1 98.19 86 VAL A O 1
ATOM 691 N N . ARG A 1 87 ? 3.41 8.547 -14.977 1 97.62 87 ARG A N 1
ATOM 692 C CA . ARG A 1 87 ? 2.73 8.227 -16.234 1 97.62 87 ARG A CA 1
ATOM 693 C C . ARG A 1 87 ? 3.578 7.301 -17.094 1 97.62 87 ARG A C 1
ATOM 695 O O . ARG A 1 87 ? 3.07 6.324 -17.656 1 97.62 87 ARG A O 1
ATOM 702 N N . ALA A 1 88 ? 4.836 7.602 -17.188 1 98.31 88 ALA A N 1
ATOM 703 C CA . ALA A 1 88 ? 5.75 6.773 -17.969 1 98.31 88 ALA A CA 1
ATOM 704 C C . ALA A 1 88 ? 5.84 5.359 -17.391 1 98.31 88 ALA A C 1
ATOM 706 O O . ALA A 1 88 ? 5.93 4.383 -18.141 1 98.31 88 ALA A O 1
ATOM 707 N N . ALA A 1 89 ? 5.848 5.32 -16.109 1 98.5 89 ALA A N 1
ATOM 708 C CA . ALA A 1 89 ? 5.879 4.02 -15.438 1 98.5 89 ALA A CA 1
ATOM 709 C C . ALA A 1 89 ? 4.637 3.197 -15.773 1 98.5 89 ALA A C 1
ATOM 711 O O . ALA A 1 89 ? 4.727 1.988 -16 1 98.5 89 ALA A O 1
ATOM 712 N N . ARG A 1 90 ? 3.457 3.832 -15.789 1 98 90 ARG A N 1
ATOM 713 C CA . ARG A 1 90 ? 2.217 3.16 -16.156 1 98 90 ARG A CA 1
ATOM 714 C C . ARG A 1 90 ? 2.316 2.574 -17.562 1 98 90 ARG A C 1
ATOM 716 O O . ARG A 1 90 ? 1.896 1.438 -17.797 1 98 90 ARG A O 1
ATOM 723 N N . GLU A 1 91 ? 2.854 3.301 -18.406 1 98.06 91 GLU A N 1
ATOM 724 C CA . GLU A 1 91 ? 3.008 2.857 -19.797 1 98.06 91 GLU A CA 1
ATOM 725 C C . GLU A 1 91 ? 3.945 1.657 -19.891 1 98.06 91 GLU A C 1
ATOM 727 O O . GLU A 1 91 ? 3.707 0.735 -20.672 1 98.06 91 GLU A O 1
ATOM 732 N N . GLN A 1 92 ? 4.961 1.729 -19.125 1 98.12 92 GLN A N 1
ATOM 733 C CA . GLN A 1 92 ? 5.914 0.627 -19.125 1 98.12 92 GLN A CA 1
ATOM 734 C C . GLN A 1 92 ? 5.258 -0.666 -18.641 1 98.12 92 GLN A C 1
ATOM 736 O O . GLN A 1 92 ? 5.543 -1.743 -19.172 1 98.12 92 GLN A O 1
ATOM 741 N N . VAL A 1 93 ? 4.402 -0.577 -17.672 1 98.69 93 VAL A N 1
ATOM 742 C CA . VAL A 1 93 ? 3.689 -1.743 -17.156 1 98.69 93 VAL A CA 1
ATOM 743 C C . VAL A 1 93 ? 2.764 -2.297 -18.234 1 98.69 93 VAL A C 1
ATOM 745 O O . VAL A 1 93 ? 2.725 -3.508 -18.469 1 98.69 93 VAL A O 1
ATOM 748 N N . LEU A 1 94 ? 2.002 -1.423 -18.844 1 98.62 94 LEU A N 1
ATOM 749 C CA . LEU A 1 94 ? 1.097 -1.852 -19.906 1 98.62 94 LEU A CA 1
ATOM 750 C C . LEU A 1 94 ? 1.868 -2.5 -21.047 1 98.62 94 LEU A C 1
ATOM 752 O O . LEU A 1 94 ? 1.452 -3.535 -21.578 1 98.62 94 LEU A O 1
ATOM 756 N N . ASP A 1 95 ? 3.029 -1.939 -21.375 1 98.06 95 ASP A N 1
ATOM 757 C CA . ASP A 1 95 ? 3.871 -2.488 -22.438 1 98.06 95 ASP A CA 1
ATOM 758 C C . ASP A 1 95 ? 4.355 -3.891 -22.078 1 98.06 95 ASP A C 1
ATOM 760 O O . ASP A 1 95 ? 4.441 -4.762 -22.938 1 98.06 95 ASP A O 1
ATOM 764 N N . TYR A 1 96 ? 4.656 -4.109 -20.922 1 98 96 TYR A N 1
ATOM 765 C CA . TYR A 1 96 ? 5.141 -5.398 -20.438 1 98 96 TYR A CA 1
ATOM 766 C C . TYR A 1 96 ? 4.117 -6.5 -20.703 1 98 96 TYR A C 1
ATOM 768 O O . TYR A 1 96 ? 4.484 -7.652 -20.922 1 98 96 TYR A O 1
ATOM 776 N N . PHE A 1 97 ? 2.828 -6.133 -20.734 1 98.31 97 PHE A N 1
ATOM 777 C CA . PHE A 1 97 ? 1.752 -7.094 -20.953 1 98.31 97 PHE A CA 1
ATOM 778 C C . PHE A 1 97 ? 1.182 -6.953 -22.359 1 98.31 97 PHE A C 1
ATOM 780 O O . PHE A 1 97 ? 0.134 -7.523 -22.672 1 98.31 97 PHE A O 1
ATOM 787 N N . ASN A 1 98 ? 1.793 -6.137 -23.172 1 98.06 98 ASN A N 1
ATOM 788 C CA . ASN A 1 98 ? 1.285 -5.84 -24.516 1 98.06 98 ASN A CA 1
ATOM 789 C C . ASN A 1 98 ? -0.16 -5.352 -24.469 1 98.06 98 ASN A C 1
ATOM 791 O O . ASN A 1 98 ? -0.997 -5.809 -25.25 1 98.06 98 ASN A O 1
ATOM 795 N N . ALA A 1 99 ? -0.441 -4.539 -23.469 1 98.31 99 ALA A N 1
ATOM 796 C CA . ALA A 1 99 ? -1.756 -3.93 -23.297 1 98.31 99 ALA A CA 1
ATOM 797 C C . ALA A 1 99 ? -1.781 -2.514 -23.859 1 98.31 99 ALA A C 1
ATOM 799 O O . ALA A 1 99 ? -0.966 -1.67 -23.484 1 98.31 99 ALA A O 1
ATOM 800 N N . SER A 1 100 ? -2.668 -2.238 -24.766 1 97.56 100 SER A N 1
ATOM 801 C CA . SER A 1 100 ? -2.762 -0.9 -25.344 1 97.56 100 SER A CA 1
ATOM 802 C C . SER A 1 100 ? -3.35 0.091 -24.344 1 97.56 100 SER A C 1
ATOM 804 O O . SER A 1 100 ? -4.324 -0.219 -23.656 1 97.56 100 SER A O 1
ATOM 806 N N . MET A 1 101 ? -2.842 1.279 -24.359 1 96.12 101 MET A N 1
ATOM 807 C CA . MET A 1 101 ? -3.344 2.332 -23.484 1 96.12 101 MET A CA 1
ATOM 808 C C . MET A 1 101 ? -4.766 2.732 -23.859 1 96.12 101 MET A C 1
ATOM 810 O O . MET A 1 101 ? -5.492 3.309 -23.062 1 96.12 101 MET A O 1
ATOM 814 N N . LYS A 1 102 ? -5.102 2.461 -25.031 1 96.81 102 LYS A N 1
ATOM 815 C CA . LYS A 1 102 ? -6.453 2.762 -25.516 1 96.81 102 LYS A CA 1
ATOM 816 C C . LYS A 1 102 ? -7.48 1.853 -24.844 1 96.81 102 LYS A C 1
ATOM 818 O O . LYS A 1 102 ? -8.602 2.279 -24.562 1 96.81 102 LYS A O 1
ATOM 823 N N . ASP A 1 103 ? -7.051 0.641 -24.547 1 97.56 103 ASP A N 1
ATOM 824 C CA . ASP A 1 103 ? -8.016 -0.361 -24.109 1 97.56 103 ASP A CA 1
ATOM 825 C C . ASP A 1 103 ? -7.855 -0.657 -22.609 1 97.56 103 ASP A C 1
ATOM 827 O O . ASP A 1 103 ? -8.781 -1.158 -21.969 1 97.56 103 ASP A O 1
ATOM 831 N N . TYR A 1 104 ? -6.652 -0.367 -22.156 1 98.38 104 TYR A N 1
ATOM 832 C CA . TYR A 1 104 ? -6.359 -0.792 -20.797 1 98.38 104 TYR A CA 1
ATOM 833 C C . TYR A 1 104 ? -5.867 0.379 -19.953 1 98.38 104 TYR A C 1
ATOM 835 O O . TYR A 1 104 ? -5.332 1.354 -20.484 1 98.38 104 TYR A O 1
ATOM 843 N N . LYS A 1 105 ? -6.113 0.251 -18.594 1 98.25 105 LYS A N 1
ATOM 844 C CA . LYS A 1 105 ? -5.559 1.129 -17.562 1 98.25 105 LYS A CA 1
ATOM 845 C C . LYS A 1 105 ? -4.723 0.342 -16.562 1 98.25 105 LYS A C 1
ATOM 847 O O . LYS A 1 105 ? -4.961 -0.847 -16.344 1 98.25 105 LYS A O 1
ATOM 852 N N . CYS A 1 106 ? -3.725 0.987 -16.094 1 98.62 106 CYS A N 1
ATOM 853 C CA . CYS A 1 106 ? -2.883 0.425 -15.047 1 98.62 106 CYS A CA 1
ATOM 854 C C . CYS A 1 106 ? -3.088 1.165 -13.727 1 98.62 106 CYS A C 1
ATOM 856 O O . CYS A 1 106 ? -2.811 2.361 -13.633 1 98.62 106 CYS A O 1
ATOM 858 N N . ILE A 1 107 ? -3.555 0.471 -12.742 1 98.31 107 ILE A N 1
ATOM 859 C CA . ILE A 1 107 ? -3.734 1.018 -11.398 1 98.31 107 ILE A CA 1
ATOM 860 C C . ILE A 1 107 ? -2.648 0.478 -10.469 1 98.31 107 ILE A C 1
ATOM 862 O O . ILE A 1 107 ? -2.529 -0.735 -10.281 1 98.31 107 ILE A O 1
ATOM 866 N N . PHE A 1 108 ? -1.883 1.395 -9.867 1 98.62 108 PHE A N 1
ATOM 867 C CA . PHE A 1 108 ? -0.879 0.941 -8.906 1 98.62 108 PHE A CA 1
ATOM 868 C C . PHE A 1 108 ? -1.524 0.586 -7.574 1 98.62 108 PHE A C 1
ATOM 870 O O . PHE A 1 108 ? -2.426 1.286 -7.109 1 98.62 108 PHE A O 1
ATOM 877 N N . THR A 1 109 ? -1.15 -0.513 -7.031 1 98.44 109 THR A N 1
ATOM 878 C CA . THR A 1 109 ? -1.587 -1.009 -5.73 1 98.44 109 THR A CA 1
ATOM 879 C C . THR A 1 109 ? -0.387 -1.381 -4.863 1 98.44 109 THR A C 1
ATOM 881 O O . THR A 1 109 ? 0.759 -1.295 -5.309 1 98.44 109 THR A O 1
ATOM 884 N N . SER A 1 110 ? -0.622 -1.739 -3.637 1 98.12 110 SER A N 1
ATOM 885 C CA . SER A 1 110 ? 0.482 -2.09 -2.748 1 98.12 110 SER A CA 1
ATOM 886 C C . SER A 1 110 ? 1.009 -3.488 -3.047 1 98.12 110 SER A C 1
ATOM 888 O O . SER A 1 110 ? 2.016 -3.914 -2.475 1 98.12 110 SER A O 1
ATOM 890 N N . GLY A 1 111 ? 0.426 -4.199 -3.941 1 97.94 111 GLY A N 1
ATOM 891 C CA . GLY A 1 111 ? 0.788 -5.539 -4.379 1 97.94 111 GLY A CA 1
ATOM 892 C C . GLY A 1 111 ? -0.335 -6.254 -5.102 1 97.94 111 GLY A C 1
ATOM 893 O O . GLY A 1 111 ? -1.43 -5.711 -5.254 1 97.94 111 GLY A O 1
ATOM 894 N N . ALA A 1 112 ? -0.054 -7.453 -5.52 1 98.38 112 ALA A N 1
ATOM 895 C CA . ALA A 1 112 ? -1.071 -8.258 -6.195 1 98.38 112 ALA A CA 1
ATOM 896 C C . ALA A 1 112 ? -2.264 -8.516 -5.281 1 98.38 112 ALA A C 1
ATOM 898 O O . ALA A 1 112 ? -3.414 -8.492 -5.727 1 98.38 112 ALA A O 1
ATOM 899 N N . THR A 1 113 ? -1.995 -8.789 -4.012 1 98.44 113 THR A N 1
ATOM 900 C CA . THR A 1 113 ? -3.059 -9.062 -3.051 1 98.44 113 THR A CA 1
ATOM 901 C C . THR A 1 113 ? -3.998 -7.863 -2.938 1 98.44 113 THR A C 1
ATOM 903 O O . THR A 1 113 ? -5.223 -8.023 -2.941 1 98.44 113 THR A O 1
ATOM 906 N N . ALA A 1 114 ? -3.412 -6.68 -2.816 1 98.19 114 ALA A N 1
ATOM 907 C CA . ALA A 1 114 ? -4.234 -5.477 -2.744 1 98.19 114 ALA A CA 1
ATOM 908 C C . ALA A 1 114 ? -5.066 -5.301 -4.012 1 98.19 114 ALA A C 1
ATOM 910 O O . ALA A 1 114 ? -6.199 -4.824 -3.957 1 98.19 114 ALA A O 1
ATOM 911 N N . ALA A 1 115 ? -4.5 -5.57 -5.148 1 98.69 115 ALA A N 1
ATOM 912 C CA . ALA A 1 115 ? -5.227 -5.504 -6.414 1 98.69 115 ALA A CA 1
ATOM 913 C C . ALA A 1 115 ? -6.41 -6.469 -6.418 1 98.69 115 ALA A C 1
ATOM 915 O O . ALA A 1 115 ? -7.512 -6.105 -6.832 1 98.69 115 ALA A O 1
ATOM 916 N N . LEU A 1 116 ? -6.168 -7.68 -5.969 1 98.81 116 LEU A N 1
ATOM 917 C CA . LEU A 1 116 ? -7.219 -8.688 -5.891 1 98.81 116 LEU A CA 1
ATOM 918 C C . LEU A 1 116 ? -8.328 -8.242 -4.945 1 98.81 116 LEU A C 1
ATOM 920 O O . LEU A 1 116 ? -9.516 -8.383 -5.258 1 98.81 116 LEU A O 1
ATOM 924 N N . LYS A 1 117 ? -7.953 -7.738 -3.828 1 98.25 117 LYS A N 1
ATOM 925 C CA . LYS A 1 117 ? -8.938 -7.23 -2.875 1 98.25 117 LYS A CA 1
ATOM 926 C C . LYS A 1 117 ? -9.789 -6.133 -3.498 1 98.25 117 LYS A C 1
ATOM 928 O O . LYS A 1 117 ? -11.008 -6.098 -3.299 1 98.25 117 LYS A O 1
ATOM 933 N N . LEU A 1 118 ? -9.117 -5.234 -4.203 1 98.19 118 LEU A N 1
ATOM 934 C CA . LEU A 1 118 ? -9.812 -4.129 -4.855 1 98.19 118 LEU A CA 1
ATOM 935 C C . LEU A 1 118 ? -10.883 -4.648 -5.809 1 98.19 118 LEU A C 1
ATOM 937 O O . LEU A 1 118 ? -12.023 -4.176 -5.785 1 98.19 118 LEU A O 1
ATOM 941 N N . VAL A 1 119 ? -10.555 -5.621 -6.645 1 98.62 119 VAL A N 1
ATOM 942 C CA . VAL A 1 119 ? -11.516 -6.195 -7.582 1 98.62 119 VAL A CA 1
ATOM 943 C C . VAL A 1 119 ? -12.672 -6.828 -6.816 1 98.62 119 VAL A C 1
ATOM 945 O O . VAL A 1 119 ? -13.844 -6.59 -7.137 1 98.62 119 VAL A O 1
ATOM 948 N N . GLY A 1 120 ? -12.336 -7.652 -5.82 1 98.31 120 GLY A N 1
ATOM 949 C CA . GLY A 1 120 ? -13.375 -8.297 -5.035 1 98.31 120 GLY A CA 1
ATOM 950 C C . GLY A 1 120 ? -14.305 -7.305 -4.355 1 98.31 120 GLY A C 1
ATOM 951 O O . GLY A 1 120 ? -15.523 -7.48 -4.375 1 98.31 120 GLY A O 1
ATOM 952 N N . GLU A 1 121 ? -13.75 -6.301 -3.764 1 96.94 121 GLU A N 1
ATOM 953 C CA . GLU A 1 121 ? -14.492 -5.305 -3.002 1 96.94 121 GLU A CA 1
ATOM 954 C C . GLU A 1 121 ? -15.391 -4.469 -3.914 1 96.94 121 GLU A C 1
ATOM 956 O O . GLU A 1 121 ? -16.516 -4.125 -3.547 1 96.94 121 GLU A O 1
ATOM 961 N N . ALA A 1 122 ? -14.922 -4.152 -5.07 1 97.25 122 ALA A N 1
ATOM 962 C CA . ALA A 1 122 ? -15.578 -3.172 -5.926 1 97.25 122 ALA A CA 1
ATOM 963 C C . ALA A 1 122 ? -16.484 -3.857 -6.945 1 97.25 122 ALA A C 1
ATOM 965 O O . ALA A 1 122 ? -17.297 -3.203 -7.605 1 97.25 122 ALA A O 1
ATOM 966 N N . PHE A 1 123 ? -16.344 -5.191 -7.172 1 97.75 123 PHE A N 1
ATOM 967 C CA . PHE A 1 123 ? -17.125 -5.914 -8.172 1 97.75 123 PHE A CA 1
ATOM 968 C C . PHE A 1 123 ? -18.609 -5.82 -7.875 1 97.75 123 PHE A C 1
ATOM 970 O O . PHE A 1 123 ? -19.031 -5.883 -6.715 1 97.75 123 PHE A O 1
ATOM 977 N N . PRO A 1 124 ? -19.453 -5.633 -8.844 1 96.19 124 PRO A N 1
ATOM 978 C CA . PRO A 1 124 ? -20.906 -5.496 -8.617 1 96.19 124 PRO A CA 1
ATOM 979 C C . PRO A 1 124 ? -21.594 -6.832 -8.359 1 96.19 124 PRO A C 1
ATOM 981 O O . PRO A 1 124 ? -22.453 -7.246 -9.141 1 96.19 124 PRO A O 1
ATOM 984 N N . TRP A 1 125 ? -21.297 -7.438 -7.289 1 95.75 125 TRP A N 1
ATOM 985 C CA . TRP A 1 125 ? -21.875 -8.711 -6.895 1 95.75 125 TRP A CA 1
ATOM 986 C C . TRP A 1 125 ? -23.391 -8.57 -6.668 1 95.75 125 TRP A C 1
ATOM 988 O O . TRP A 1 125 ? -23.844 -7.539 -6.191 1 95.75 125 TRP A O 1
ATOM 998 N N . SER A 1 126 ? -24.156 -9.555 -6.992 1 92.38 126 SER A N 1
ATOM 999 C CA . SER A 1 126 ? -25.562 -9.719 -6.656 1 92.38 126 SER A CA 1
ATOM 1000 C C . SER A 1 126 ? -25.891 -11.172 -6.332 1 92.38 126 SER A C 1
ATOM 1002 O O . SER A 1 126 ? -25.047 -12.055 -6.473 1 92.38 126 SER A O 1
ATOM 1004 N N . HIS A 1 127 ? -27.094 -11.438 -5.906 1 92.06 127 HIS A N 1
ATOM 1005 C CA . HIS A 1 127 ? -27.5 -12.797 -5.578 1 92.06 127 HIS A CA 1
ATOM 1006 C C . HIS A 1 127 ? -27.531 -13.68 -6.824 1 92.06 127 HIS A C 1
ATOM 1008 O O . HIS A 1 127 ? -27.578 -14.906 -6.719 1 92.06 127 HIS A O 1
ATOM 1014 N N . GLN A 1 128 ? -27.438 -13.039 -7.992 1 92.69 128 GLN A N 1
ATOM 1015 C CA . GLN A 1 128 ? -27.438 -13.781 -9.25 1 92.69 128 GLN A CA 1
ATOM 1016 C C . GLN A 1 128 ? -26.031 -13.977 -9.773 1 92.69 128 GLN A C 1
ATOM 1018 O O . GLN A 1 128 ? -25.828 -14.672 -10.773 1 92.69 128 GLN A O 1
ATOM 1023 N N . SER A 1 129 ? -25.016 -13.367 -9.109 1 95 129 SER A N 1
ATOM 1024 C CA . SER A 1 129 ? -23.625 -13.469 -9.555 1 95 129 SER A CA 1
ATOM 1025 C C . SER A 1 129 ? -23.016 -14.805 -9.164 1 95 129 SER A C 1
ATOM 1027 O O . SER A 1 129 ? -23.5 -15.477 -8.25 1 95 129 SER A O 1
ATOM 1029 N N . SER A 1 130 ? -22.016 -15.172 -9.914 1 95.94 130 SER A N 1
ATOM 1030 C CA . SER A 1 130 ? -21.188 -16.328 -9.594 1 95.94 130 SER A CA 1
ATOM 1031 C C . SER A 1 130 ? -19.703 -15.961 -9.562 1 95.94 130 SER A C 1
ATOM 1033 O O . SER A 1 130 ? -19.25 -15.164 -10.383 1 95.94 130 SER A O 1
ATOM 1035 N N . TYR A 1 131 ? -19.078 -16.469 -8.586 1 98.12 131 TYR A N 1
ATOM 1036 C CA . TYR A 1 131 ? -17.625 -16.391 -8.516 1 98.12 131 TYR A CA 1
ATOM 1037 C C . TYR A 1 131 ? -17 -17.766 -8.688 1 98.12 131 TYR A C 1
ATOM 1039 O O . TYR A 1 131 ? -17.219 -18.672 -7.875 1 98.12 131 TYR A O 1
ATOM 1047 N N . MET A 1 132 ? -16.234 -17.891 -9.703 1 97.69 132 MET A N 1
ATOM 1048 C CA . MET A 1 132 ? -15.594 -19.172 -10.031 1 97.69 132 MET A CA 1
ATOM 1049 C C . MET A 1 132 ? -14.078 -19.031 -10.062 1 97.69 132 MET A C 1
ATOM 1051 O O . MET A 1 132 ? -13.547 -18.016 -10.516 1 97.69 132 MET A O 1
ATOM 1055 N N . TYR A 1 133 ? -13.367 -19.984 -9.531 1 98.19 133 TYR A N 1
ATOM 1056 C CA . TYR A 1 133 ? -11.914 -19.969 -9.516 1 98.19 133 TYR A CA 1
ATOM 1057 C C . TYR A 1 133 ? -11.352 -21.391 -9.57 1 98.19 133 TYR A C 1
ATOM 1059 O O . TYR A 1 133 ? -12.062 -22.344 -9.258 1 98.19 133 TYR A O 1
ATOM 1067 N N . THR A 1 134 ? -10.133 -21.562 -9.984 1 97.25 134 THR A N 1
ATOM 1068 C CA . THR A 1 134 ? -9.516 -22.891 -10.062 1 97.25 134 THR A CA 1
ATOM 1069 C C . THR A 1 134 ? -9.023 -23.344 -8.695 1 97.25 134 THR A C 1
ATOM 1071 O O . THR A 1 134 ? -8.766 -22.516 -7.816 1 97.25 134 THR A O 1
ATOM 1074 N N . MET A 1 135 ? -8.828 -24.609 -8.57 1 96.56 135 MET A N 1
ATOM 1075 C CA . MET A 1 135 ? -8.297 -25.203 -7.344 1 96.56 135 MET A CA 1
ATOM 1076 C C . MET A 1 135 ? -6.895 -24.672 -7.051 1 96.56 135 MET A C 1
ATOM 1078 O O . MET A 1 135 ? -6.504 -24.547 -5.891 1 96.56 135 MET A O 1
ATOM 1082 N N . GLU A 1 136 ? -6.215 -24.281 -8.031 1 95.31 136 GLU A N 1
ATOM 1083 C CA . GLU A 1 136 ? -4.797 -23.938 -7.898 1 95.31 136 GLU A CA 1
ATOM 1084 C C . GLU A 1 136 ? -4.605 -22.453 -7.602 1 95.31 136 GLU A C 1
ATOM 1086 O O . GLU A 1 136 ? -3.484 -21.953 -7.648 1 95.31 136 GLU A O 1
ATOM 1091 N N . ASN A 1 137 ? -5.672 -21.812 -7.258 1 97.12 137 ASN A N 1
ATOM 1092 C CA . ASN A 1 137 ? -5.543 -20.375 -6.996 1 97.12 137 ASN A CA 1
ATOM 1093 C C . ASN A 1 137 ? -4.93 -20.109 -5.625 1 97.12 137 ASN A C 1
ATOM 1095 O O . ASN A 1 137 ? -5.113 -20.891 -4.695 1 97.12 137 ASN A O 1
ATOM 1099 N N . HIS A 1 138 ? -4.215 -19.016 -5.547 1 97.44 138 HIS A N 1
ATOM 1100 C CA . HIS A 1 138 ? -3.643 -18.484 -4.316 1 97.44 138 HIS A CA 1
ATOM 1101 C C . HIS A 1 138 ? -4.734 -18.047 -3.344 1 97.44 138 HIS A C 1
ATOM 1103 O O . HIS A 1 138 ? -5.824 -17.656 -3.762 1 97.44 138 HIS A O 1
ATOM 1109 N N . ASN A 1 139 ? -4.469 -18.047 -2.053 1 96.94 139 ASN A N 1
ATOM 1110 C CA . ASN A 1 139 ? -5.387 -17.625 -1.002 1 96.94 139 ASN A CA 1
ATOM 1111 C C . ASN A 1 139 ? -5.953 -16.234 -1.281 1 96.94 139 ASN A C 1
ATOM 1113 O O . ASN A 1 139 ? -7.117 -15.961 -0.975 1 96.94 139 ASN A O 1
ATOM 1117 N N . SER A 1 140 ? -5.145 -15.328 -1.787 1 98 140 SER A N 1
ATOM 1118 C CA . SER A 1 140 ? -5.594 -13.961 -2.035 1 98 140 SER A CA 1
ATOM 1119 C C . SER A 1 140 ? -6.727 -13.93 -3.057 1 98 140 SER A C 1
ATOM 1121 O O . SER A 1 140 ? -7.555 -13.016 -3.049 1 98 140 SER A O 1
ATOM 1123 N N . VAL A 1 141 ? -6.734 -14.883 -3.965 1 98.56 141 VAL A N 1
ATOM 1124 C CA . VAL A 1 141 ? -7.84 -15.023 -4.906 1 98.56 141 VAL A CA 1
ATOM 1125 C C . VAL A 1 141 ? -9.047 -15.648 -4.203 1 98.56 141 VAL A C 1
ATOM 1127 O O . VAL A 1 141 ? -10.18 -15.211 -4.395 1 98.56 141 VAL A O 1
ATOM 1130 N N . LEU A 1 142 ? -8.789 -16.656 -3.375 1 97.94 142 LEU A N 1
ATOM 1131 C CA . LEU A 1 142 ? -9.859 -17.297 -2.623 1 97.94 142 LEU A CA 1
ATOM 1132 C C . LEU A 1 142 ? -10.594 -16.281 -1.749 1 97.94 142 LEU A C 1
ATOM 1134 O O . LEU A 1 142 ? -11.812 -16.359 -1.59 1 97.94 142 LEU A O 1
ATOM 1138 N N . GLY A 1 143 ? -9.828 -15.367 -1.23 1 97.88 143 GLY A N 1
ATOM 1139 C CA . GLY A 1 143 ? -10.406 -14.383 -0.334 1 97.88 143 GLY A CA 1
ATOM 1140 C C . GLY A 1 143 ? -11.508 -13.562 -0.98 1 97.88 143 GLY A C 1
ATOM 1141 O O . GLY A 1 143 ? -12.383 -13.031 -0.289 1 97.88 143 GLY A O 1
ATOM 1142 N N . ILE A 1 144 ? -11.523 -13.391 -2.262 1 98.44 144 ILE A N 1
ATOM 1143 C CA . ILE A 1 144 ? -12.547 -12.656 -2.998 1 98.44 144 ILE A CA 1
ATOM 1144 C C . ILE A 1 144 ? -13.914 -13.281 -2.746 1 98.44 144 ILE A C 1
ATOM 1146 O O . ILE A 1 144 ? -14.938 -12.594 -2.771 1 98.44 144 ILE A O 1
ATOM 1150 N N . ARG A 1 145 ? -13.977 -14.562 -2.453 1 97.12 145 ARG A N 1
ATOM 1151 C CA . ARG A 1 145 ? -15.25 -15.242 -2.248 1 97.12 145 ARG A CA 1
ATOM 1152 C C . ARG A 1 145 ? -16.031 -14.617 -1.091 1 97.12 145 ARG A C 1
ATOM 1154 O O . ARG A 1 145 ? -17.266 -14.625 -1.087 1 97.12 145 ARG A O 1
ATOM 1161 N N . GLU A 1 146 ? -15.25 -14.055 -0.083 1 96.75 146 GLU A N 1
ATOM 1162 C CA . GLU A 1 146 ? -15.914 -13.422 1.059 1 96.75 146 GLU A CA 1
ATOM 1163 C C . GLU A 1 146 ? -16.844 -12.297 0.61 1 96.75 146 GLU A C 1
ATOM 1165 O O . GLU A 1 146 ? -17.938 -12.141 1.148 1 96.75 146 GLU A O 1
ATOM 1170 N N . TYR A 1 147 ? -16.406 -11.508 -0.332 1 96.38 147 TYR A N 1
ATOM 1171 C CA . TYR A 1 147 ? -17.234 -10.422 -0.856 1 96.38 147 TYR A CA 1
ATOM 1172 C C . TYR A 1 147 ? -18.406 -10.961 -1.655 1 96.38 147 TYR A C 1
ATOM 1174 O O . TYR A 1 147 ? -19.547 -10.492 -1.509 1 96.38 147 TYR A O 1
ATOM 1182 N N . ALA A 1 148 ? -18.172 -11.953 -2.523 1 97 148 ALA A N 1
ATOM 1183 C CA . ALA A 1 148 ? -19.219 -12.555 -3.334 1 97 148 ALA A CA 1
ATOM 1184 C C . ALA A 1 148 ? -20.297 -13.188 -2.453 1 97 148 ALA A C 1
ATOM 1186 O O . ALA A 1 148 ? -21.484 -12.883 -2.592 1 97 148 ALA A O 1
ATOM 1187 N N . LEU A 1 149 ? -19.844 -14.023 -1.487 1 96.69 149 LEU A N 1
ATOM 1188 C CA . LEU A 1 149 ? -20.766 -14.766 -0.632 1 96.69 149 LEU A CA 1
ATOM 1189 C C . LEU A 1 149 ? -21.562 -13.812 0.258 1 96.69 149 LEU A C 1
ATOM 1191 O O . LEU A 1 149 ? -22.734 -14.055 0.539 1 96.69 149 LEU A O 1
ATOM 1195 N N . SER A 1 150 ? -20.922 -12.773 0.704 1 93.12 150 SER A N 1
ATOM 1196 C CA . SER A 1 150 ? -21.594 -11.812 1.577 1 93.12 150 SER A CA 1
ATOM 1197 C C . SER A 1 150 ? -22.75 -11.133 0.863 1 93.12 150 SER A C 1
ATOM 1199 O O . SER A 1 150 ? -23.688 -10.656 1.506 1 93.12 150 SER A O 1
ATOM 1201 N N . GLN A 1 151 ? -22.719 -11.094 -0.461 1 92.62 151 GLN A N 1
ATOM 1202 C CA . GLN A 1 151 ? -23.781 -10.461 -1.243 1 92.62 151 GLN A CA 1
ATOM 1203 C C . GLN A 1 151 ? -24.734 -11.5 -1.813 1 92.62 151 GLN A C 1
ATOM 1205 O O . GLN A 1 151 ? -25.531 -11.195 -2.707 1 92.62 151 GLN A O 1
ATOM 1210 N N . GLY A 1 152 ? -24.609 -12.758 -1.404 1 93.62 152 GLY A N 1
ATOM 1211 C CA . GLY A 1 152 ? -25.531 -13.82 -1.782 1 93.62 152 GLY A CA 1
ATOM 1212 C C . GLY A 1 152 ? -25.141 -14.516 -3.07 1 93.62 152 GLY A C 1
ATOM 1213 O O . GLY A 1 152 ? -25.859 -15.406 -3.541 1 93.62 152 GLY A O 1
ATOM 1214 N N . ALA A 1 153 ? -24.016 -14.148 -3.654 1 94.88 153 ALA A N 1
ATOM 1215 C CA . ALA A 1 153 ? -23.547 -14.797 -4.875 1 94.88 153 ALA A CA 1
ATOM 1216 C C . ALA A 1 153 ? -23.125 -16.234 -4.602 1 94.88 153 ALA A C 1
ATOM 1218 O O . ALA A 1 153 ? -22.906 -16.625 -3.449 1 94.88 153 ALA A O 1
ATOM 1219 N N . ALA A 1 154 ? -23.109 -17.031 -5.672 1 95.25 154 ALA A N 1
ATOM 1220 C CA . ALA A 1 154 ? -22.547 -18.359 -5.598 1 95.25 154 ALA A CA 1
ATOM 1221 C C . ALA A 1 154 ? -21.031 -18.328 -5.789 1 95.25 154 ALA A C 1
ATOM 1223 O O . ALA A 1 154 ? -20.516 -17.516 -6.555 1 95.25 154 ALA A O 1
ATOM 1224 N N . ALA A 1 155 ? -20.328 -19.109 -5.082 1 97.12 155 ALA A N 1
ATOM 1225 C CA . ALA A 1 155 ? -18.891 -19.297 -5.273 1 97.12 155 ALA A CA 1
ATOM 1226 C C . ALA A 1 155 ? -18.531 -20.766 -5.391 1 97.12 155 ALA A C 1
ATOM 1228 O O . ALA A 1 155 ? -19.078 -21.609 -4.672 1 97.12 155 ALA A O 1
ATOM 1229 N N . PHE A 1 156 ? -17.688 -21.109 -6.367 1 96.38 156 PHE A N 1
ATOM 1230 C CA . PHE A 1 156 ? -17.281 -22.516 -6.48 1 96.38 156 PHE A CA 1
ATOM 1231 C C . PHE A 1 156 ? -15.938 -22.625 -7.195 1 96.38 156 PHE A C 1
ATOM 1233 O O . PHE A 1 156 ? -15.586 -21.781 -8.016 1 96.38 156 PHE A O 1
ATOM 1240 N N . ALA A 1 157 ? -15.25 -23.703 -6.844 1 97.25 157 ALA A N 1
ATOM 1241 C CA . ALA A 1 157 ? -13.977 -24.031 -7.473 1 97.25 157 ALA A CA 1
ATOM 1242 C C . ALA A 1 157 ? -14.172 -24.984 -8.641 1 97.25 157 ALA A C 1
ATOM 1244 O O . ALA A 1 157 ? -15.18 -25.688 -8.711 1 97.25 157 ALA A O 1
ATOM 1245 N N . ILE A 1 158 ? -13.242 -24.922 -9.523 1 96 158 ILE A N 1
ATOM 1246 C CA . ILE A 1 158 ? -13.195 -25.922 -10.586 1 96 158 ILE A CA 1
ATOM 1247 C C . ILE A 1 158 ? -11.82 -26.594 -10.602 1 96 158 ILE A C 1
ATOM 1249 O O . ILE A 1 158 ? -10.82 -25.984 -10.227 1 96 158 ILE A O 1
ATOM 1253 N N . ASP A 1 159 ? -11.805 -27.781 -10.977 1 94.62 159 ASP A N 1
ATOM 1254 C CA . ASP A 1 159 ? -10.562 -28.516 -11.195 1 94.62 159 ASP A CA 1
ATOM 1255 C C . ASP A 1 159 ? -10.273 -28.656 -12.688 1 94.62 159 ASP A C 1
ATOM 1257 O O . ASP A 1 159 ? -11.125 -29.125 -13.445 1 94.62 159 ASP A O 1
ATOM 1261 N N . VAL A 1 160 ? -9.117 -28.188 -13.102 1 89.94 160 VAL A N 1
ATOM 1262 C CA . VAL A 1 160 ? -8.703 -28.25 -14.5 1 89.94 160 VAL A CA 1
ATOM 1263 C C . VAL A 1 160 ? -7.594 -29.297 -14.664 1 89.94 160 VAL A C 1
ATOM 1265 O O . VAL A 1 160 ? -6.531 -29.188 -14.047 1 89.94 160 VAL A O 1
ATOM 1268 N N . GLU A 1 161 ? -7.855 -30.297 -15.438 1 82.75 161 GLU A N 1
ATOM 1269 C CA . GLU A 1 161 ? -6.875 -31.328 -15.719 1 82.75 161 GLU A CA 1
ATOM 1270 C C . GLU A 1 161 ? -6.512 -31.359 -17.203 1 82.75 161 GLU A C 1
ATOM 1272 O O . GLU A 1 161 ? -7.398 -31.391 -18.062 1 82.75 161 GLU A O 1
ATOM 1277 N N . GLU A 1 162 ? -5.281 -31.094 -17.375 1 71.56 162 GLU A N 1
ATOM 1278 C CA . GLU A 1 162 ? -4.824 -31.203 -18.766 1 71.56 162 GLU A CA 1
ATOM 1279 C C . GLU A 1 162 ? -4.328 -32.625 -19.062 1 71.56 162 GLU A C 1
ATOM 1281 O O . GLU A 1 162 ? -3.545 -33.188 -18.312 1 71.56 162 GLU A O 1
ATOM 1286 N N . ALA A 1 163 ? -5.199 -33.406 -19.906 1 61.12 163 ALA A N 1
ATOM 1287 C CA . ALA A 1 163 ? -4.797 -34.781 -20.281 1 61.12 163 ALA A CA 1
ATOM 1288 C C . ALA A 1 163 ? -4.188 -34.781 -21.688 1 61.12 163 ALA A C 1
ATOM 1290 O O . ALA A 1 163 ? -4.668 -34.094 -22.578 1 61.12 163 ALA A O 1
ATOM 1291 N N . VAL A 1 164 ? -2.906 -35.188 -21.719 1 56.75 164 VAL A N 1
ATOM 1292 C CA . VAL A 1 164 ? -2.277 -35.438 -23 1 56.75 164 VAL A CA 1
ATOM 1293 C C . VAL A 1 164 ? -2.773 -36.781 -23.562 1 56.75 164 VAL A C 1
ATOM 1295 O O . VAL A 1 164 ? -2.637 -37.812 -22.906 1 56.75 164 VAL A O 1
ATOM 1298 N N . ASP A 1 165 ? -3.855 -36.719 -24.375 1 52.38 165 ASP A N 1
ATOM 1299 C CA . ASP A 1 165 ? -4.289 -37.969 -25.016 1 52.38 165 ASP A CA 1
ATOM 1300 C C . ASP A 1 165 ? -3.289 -38.406 -26.094 1 52.38 165 ASP A C 1
ATOM 1302 O O . ASP A 1 165 ? -2.986 -37.625 -27.016 1 52.38 165 ASP A O 1
ATOM 1306 N N . ASN A 1 166 ? -2.428 -39.188 -25.688 1 47.69 166 ASN A N 1
ATOM 1307 C CA . ASN A 1 166 ? -1.606 -39.844 -26.688 1 47.69 166 ASN A CA 1
ATOM 1308 C C . ASN A 1 166 ? -2.445 -40.75 -27.609 1 47.69 166 ASN A C 1
ATOM 1310 O O . ASN A 1 166 ? -2.916 -41.781 -27.188 1 47.69 166 ASN A O 1
ATOM 1314 N N . ASP A 1 167 ? -3.27 -40.188 -28.375 1 46.94 167 ASP A N 1
ATOM 1315 C CA . ASP A 1 167 ? -3.818 -41.156 -29.328 1 46.94 167 ASP A CA 1
ATOM 1316 C C . ASP A 1 167 ? -2.707 -41.844 -30.109 1 46.94 167 ASP A C 1
ATOM 1318 O O . ASP A 1 167 ? -1.733 -41.219 -30.516 1 46.94 167 ASP A O 1
ATOM 1322 N N . GLY A 1 168 ? -2.285 -43.062 -29.844 1 44.84 168 GLY A N 1
ATOM 1323 C CA . GLY A 1 168 ? -1.383 -43.938 -30.578 1 44.84 168 GLY A CA 1
ATOM 1324 C C . GLY A 1 168 ? -1.16 -43.5 -32 1 44.84 168 GLY A C 1
ATOM 1325 O O . GLY A 1 168 ? -0.324 -44.062 -32.719 1 44.84 168 GLY A O 1
ATOM 1326 N N . LEU A 1 169 ? -2.188 -43.25 -32.781 1 48.06 169 LEU A N 1
ATOM 1327 C CA . LEU A 1 169 ? -2.025 -43.188 -34.219 1 48.06 169 LEU A CA 1
ATOM 1328 C C . LEU A 1 169 ? -1.365 -41.875 -34.625 1 48.06 169 LEU A C 1
ATOM 1330 O O . LEU A 1 169 ? -0.578 -41.844 -35.594 1 48.06 169 LEU A O 1
ATOM 1334 N N . SER A 1 170 ? -2.092 -40.656 -34.375 1 44.81 170 SER A N 1
ATOM 1335 C CA . SER A 1 170 ? -1.647 -39.438 -35 1 44.81 170 SER A CA 1
ATOM 1336 C C . SER A 1 170 ? -0.683 -38.656 -34.094 1 44.81 170 SER A C 1
ATOM 1338 O O . SER A 1 170 ? -0.765 -38.75 -32.875 1 44.81 170 SER A O 1
ATOM 1340 N N . GLU A 1 171 ? 0.5 -38.219 -34.594 1 47.06 171 GLU A N 1
ATOM 1341 C CA . GLU A 1 171 ? 1.633 -37.406 -34.156 1 47.06 171 GLU A CA 1
ATOM 1342 C C . GLU A 1 171 ? 1.166 -36.219 -33.344 1 47.06 171 GLU A C 1
ATOM 1344 O O . GLU A 1 171 ? 1.983 -35.5 -32.75 1 47.06 171 GLU A O 1
ATOM 1349 N N . SER A 1 172 ? -0.084 -35.781 -33.531 1 47.75 172 SER A N 1
ATOM 1350 C CA . SER A 1 172 ? -0.414 -34.5 -32.906 1 47.75 172 SER A CA 1
ATOM 1351 C C . SER A 1 172 ? -0.936 -34.719 -31.484 1 47.75 172 SER A C 1
ATOM 1353 O O . SER A 1 172 ? -1.872 -35.469 -31.266 1 47.75 172 SER A O 1
ATOM 1355 N N . LEU A 1 173 ? -0.157 -34.5 -30.5 1 50.62 173 LEU A N 1
ATOM 1356 C CA . LEU A 1 173 ? -0.523 -34.469 -29.094 1 50.62 173 LEU A CA 1
ATOM 1357 C C . LEU A 1 173 ? -1.706 -33.531 -28.859 1 50.62 173 LEU A C 1
ATOM 1359 O O . LEU A 1 173 ? -1.609 -32.344 -29.125 1 50.62 173 LEU A O 1
ATOM 1363 N N . VAL A 1 174 ? -3.006 -34.031 -29.062 1 52.88 174 VAL A N 1
ATOM 1364 C CA . VAL A 1 174 ? -4.152 -33.188 -28.75 1 52.88 174 VAL A CA 1
ATOM 1365 C C . VAL A 1 174 ? -4.309 -33.094 -27.234 1 52.88 174 VAL A C 1
ATOM 1367 O O . VAL A 1 174 ? -4.418 -34.094 -26.547 1 52.88 174 VAL A O 1
ATOM 1370 N N . THR A 1 175 ? -3.959 -31.906 -26.641 1 58.91 175 THR A N 1
ATOM 1371 C CA . THR A 1 175 ? -4.176 -31.641 -25.234 1 58.91 175 THR A CA 1
ATOM 1372 C C . THR A 1 175 ? -5.645 -31.328 -24.953 1 58.91 175 THR A C 1
ATOM 1374 O O . THR A 1 175 ? -6.227 -30.438 -25.594 1 58.91 175 THR A O 1
ATOM 1377 N N . SER A 1 176 ? -6.406 -32.406 -24.406 1 67.06 176 SER A N 1
ATOM 1378 C CA . SER A 1 176 ? -7.777 -32.156 -23.969 1 67.06 176 SER A CA 1
ATOM 1379 C C . SER A 1 176 ? -7.805 -31.672 -22.516 1 67.06 176 SER A C 1
ATOM 1381 O O . SER A 1 176 ? -6.977 -32.094 -21.703 1 67.06 176 SER A O 1
ATOM 1383 N N . THR A 1 177 ? -8.531 -30.516 -22.266 1 77.69 177 THR A N 1
ATOM 1384 C CA . THR A 1 177 ? -8.711 -29.953 -20.922 1 77.69 177 THR A CA 1
ATOM 1385 C C . THR A 1 177 ? -10.023 -30.438 -20.312 1 77.69 177 THR A C 1
ATOM 1387 O O . THR A 1 177 ? -11.094 -30.25 -20.891 1 77.69 177 THR A O 1
ATOM 1390 N N . LYS A 1 178 ? -9.883 -31.328 -19.328 1 85.19 178 LYS A N 1
ATOM 1391 C CA . LYS A 1 178 ? -11.047 -31.75 -18.562 1 85.19 178 LYS A CA 1
ATOM 1392 C C . LYS A 1 178 ? -11.289 -30.812 -17.375 1 85.19 178 LYS A C 1
ATOM 1394 O O . LYS A 1 178 ? -10.375 -30.531 -16.609 1 85.19 178 LYS A O 1
ATOM 1399 N N . ILE A 1 179 ? -12.484 -30.344 -17.297 1 91 179 ILE A N 1
ATOM 1400 C CA . ILE A 1 179 ? -12.852 -29.422 -16.234 1 91 179 ILE A CA 1
ATOM 1401 C C . ILE A 1 179 ? -13.969 -30.031 -15.375 1 91 179 ILE A C 1
ATOM 1403 O O . ILE A 1 179 ? -14.938 -30.562 -15.914 1 91 179 ILE A O 1
ATOM 1407 N N . SER A 1 180 ? -13.781 -30.094 -14.141 1 92.12 180 SER A N 1
ATOM 1408 C CA . SER A 1 180 ? -14.781 -30.562 -13.195 1 92.12 180 SER A CA 1
ATOM 1409 C C . SER A 1 180 ? -15.203 -29.453 -12.234 1 92.12 180 SER A C 1
ATOM 1411 O O . SER A 1 180 ? -14.359 -28.766 -11.664 1 92.12 180 SER A O 1
ATOM 1413 N N . LEU A 1 181 ? -16.516 -29.312 -12.117 1 92.62 181 LEU A N 1
ATOM 1414 C CA . LEU A 1 181 ? -17.062 -28.328 -11.172 1 92.62 181 LEU A CA 1
ATOM 1415 C C . LEU A 1 181 ? -17.125 -28.922 -9.766 1 92.62 181 LEU A C 1
ATOM 1417 O O . LEU A 1 181 ? -17.531 -30.078 -9.586 1 92.62 181 LEU A O 1
ATOM 1421 N N . LEU A 1 182 ? -16.703 -28.203 -8.828 1 94.75 182 LEU A N 1
ATOM 1422 C CA . LEU A 1 182 ? -16.781 -28.609 -7.434 1 94.75 182 LEU A CA 1
ATOM 1423 C C . LEU A 1 182 ? -18.016 -28.016 -6.762 1 94.75 182 LEU A C 1
ATOM 1425 O O . LEU A 1 182 ? -18.719 -27.219 -7.367 1 94.75 182 LEU A O 1
ATOM 1429 N N . PRO A 1 183 ? -18.328 -28.375 -5.539 1 93.44 183 PRO A N 1
ATOM 1430 C CA . PRO A 1 183 ? -19.578 -27.984 -4.891 1 93.44 183 PRO A CA 1
ATOM 1431 C C . PRO A 1 183 ? -19.734 -26.469 -4.812 1 93.44 183 PRO A C 1
ATOM 1433 O O . PRO A 1 183 ? -18.766 -25.75 -4.559 1 93.44 183 PRO A O 1
ATOM 1436 N N . ILE A 1 184 ? -20.969 -26.078 -5.004 1 94.75 184 ILE A N 1
ATOM 1437 C CA . ILE A 1 184 ? -21.328 -24.656 -4.992 1 94.75 184 ILE A CA 1
ATOM 1438 C C . ILE A 1 184 ? -21.562 -24.203 -3.553 1 94.75 184 ILE A C 1
ATOM 1440 O O . ILE A 1 184 ? -22.219 -24.891 -2.771 1 94.75 184 ILE A O 1
ATOM 1444 N N . GLN A 1 185 ? -20.953 -23.094 -3.23 1 94.81 185 GLN A N 1
ATOM 1445 C CA . GLN A 1 185 ? -21.141 -22.484 -1.923 1 94.81 185 GLN A CA 1
ATOM 1446 C C . GLN A 1 185 ? -22.047 -21.25 -2.018 1 94.81 185 GLN A C 1
ATOM 1448 O O . GLN A 1 185 ? -21.906 -20.438 -2.932 1 94.81 185 GLN A O 1
ATOM 1453 N N . ARG A 1 186 ? -23 -21.125 -0.998 1 93.62 186 ARG A N 1
ATOM 1454 C CA . ARG A 1 186 ? -23.844 -19.953 -0.848 1 93.62 186 ARG A CA 1
ATOM 1455 C C . ARG A 1 186 ? -24.141 -19.672 0.623 1 93.62 186 ARG A C 1
ATOM 1457 O O . ARG A 1 186 ? -24.359 -20.594 1.408 1 93.62 186 ARG A O 1
ATOM 1464 N N . ARG A 1 187 ? -23.984 -18.484 0.969 1 91.44 187 ARG A N 1
ATOM 1465 C CA . ARG A 1 187 ? -24.312 -18.109 2.336 1 91.44 187 ARG A CA 1
ATOM 1466 C C . ARG A 1 187 ? -25.75 -17.594 2.424 1 91.44 187 ARG A C 1
ATOM 1468 O O . ARG A 1 187 ? -26.219 -16.891 1.527 1 91.44 187 ARG A O 1
ATOM 1475 N N . LYS A 1 188 ? -26.594 -18.203 3.543 1 72.75 188 LYS A N 1
ATOM 1476 C CA . LYS A 1 188 ? -28 -17.891 3.785 1 72.75 188 LYS A CA 1
ATOM 1477 C C . LYS A 1 188 ? -28.156 -16.484 4.344 1 72.75 188 LYS A C 1
ATOM 1479 O O . LYS A 1 188 ? -27.234 -15.953 4.977 1 72.75 188 LYS A O 1
ATOM 1484 N N . GLY A 1 189 ? -29.312 -15.664 4.012 1 61.38 189 GLY A N 1
ATOM 1485 C CA . GLY A 1 189 ? -29.719 -14.453 4.707 1 61.38 189 GLY A CA 1
ATOM 1486 C C . GLY A 1 189 ? -29.641 -13.211 3.844 1 61.38 189 GLY A C 1
ATOM 1487 O O . GLY A 1 189 ? -30.016 -12.117 4.273 1 61.38 189 GLY A O 1
ATOM 1488 N N . ALA A 1 190 ? -28.781 -13.367 2.916 1 52.16 190 ALA A N 1
ATOM 1489 C CA . ALA A 1 190 ? -28.828 -12.109 2.174 1 52.16 190 ALA A CA 1
ATOM 1490 C C . ALA A 1 190 ? -30.219 -11.898 1.563 1 52.16 190 ALA A C 1
ATOM 1492 O O . ALA A 1 190 ? -30.719 -12.75 0.831 1 52.16 190 ALA A O 1
ATOM 1493 N N . SER A 1 191 ? -31.141 -11.336 2.215 1 51.28 191 SER A N 1
ATOM 1494 C CA . SER A 1 191 ? -32.438 -11 1.675 1 51.28 191 SER A CA 1
ATOM 1495 C C . SER A 1 191 ? -32.344 -10.281 0.335 1 51.28 191 SER A C 1
ATOM 1497 O O . SER A 1 191 ? -31.656 -9.258 0.231 1 51.28 191 SER A O 1
ATOM 1499 N N . PHE A 1 192 ? -32.281 -10.922 -0.634 1 55.53 192 PHE A N 1
ATOM 1500 C CA . PHE A 1 192 ? -32.125 -10.117 -1.842 1 55.53 192 PHE A CA 1
ATOM 1501 C C . PHE A 1 192 ? -33.469 -9.93 -2.531 1 55.53 192 PHE A C 1
ATOM 1503 O O . PHE A 1 192 ? -34.312 -10.828 -2.504 1 55.53 192 PHE A O 1
ATOM 1510 N N . PRO A 1 193 ? -33.656 -8.68 -2.762 1 48.94 193 PRO A N 1
ATOM 1511 C CA . PRO A 1 193 ? -34.875 -8.445 -3.488 1 48.94 193 PRO A CA 1
ATOM 1512 C C . PRO A 1 193 ? -35.031 -9.312 -4.738 1 48.94 193 PRO A C 1
ATOM 1514 O O . PRO A 1 193 ? -34.031 -9.625 -5.383 1 48.94 193 PRO A O 1
ATOM 1517 N N . GLU A 1 194 ? -36.062 -10.078 -4.828 1 46.12 194 GLU A N 1
ATOM 1518 C CA . GLU A 1 194 ? -36.469 -11.023 -5.867 1 46.12 194 GLU A CA 1
ATOM 1519 C C . GLU A 1 194 ? -36.219 -10.438 -7.258 1 46.12 194 GLU A C 1
ATOM 1521 O O . GLU A 1 194 ? -36.438 -11.117 -8.266 1 46.12 194 GLU A O 1
ATOM 1526 N N . ARG A 1 195 ? -36.219 -9.141 -7.48 1 46.16 195 ARG A N 1
ATOM 1527 C CA . ARG A 1 195 ? -36.75 -8.641 -8.75 1 46.16 195 ARG A CA 1
ATOM 1528 C C . ARG A 1 195 ? -35.688 -8.734 -9.852 1 46.16 195 ARG A C 1
ATOM 1530 O O . ARG A 1 195 ? -35.969 -8.336 -10.992 1 46.16 195 ARG A O 1
ATOM 1537 N N . ASP A 1 196 ? -34.406 -8.852 -9.695 1 53.44 196 ASP A N 1
ATOM 1538 C CA . ASP A 1 196 ? -33.688 -8.594 -10.93 1 53.44 196 ASP A CA 1
ATOM 1539 C C . ASP A 1 196 ? -33.5 -9.875 -11.742 1 53.44 196 ASP A C 1
ATOM 1541 O O . ASP A 1 196 ? -33.094 -10.906 -11.211 1 53.44 196 ASP A O 1
ATOM 1545 N N . PRO A 1 197 ? -34.062 -9.812 -12.961 1 52.03 197 PRO A N 1
ATOM 1546 C CA . PRO A 1 197 ? -33.844 -10.961 -13.836 1 52.03 197 PRO A CA 1
ATOM 1547 C C . PRO A 1 197 ? -32.375 -11.367 -13.922 1 52.03 197 PRO A C 1
ATOM 1549 O O . PRO A 1 197 ? -31.5 -10.5 -13.906 1 52.03 197 PRO A O 1
ATOM 1552 N N . ALA A 1 198 ? -32.125 -12.648 -13.766 1 51.59 198 ALA A N 1
ATOM 1553 C CA . ALA A 1 198 ? -30.844 -13.32 -13.781 1 51.59 198 ALA A CA 1
ATOM 1554 C C . ALA A 1 198 ? -30.016 -12.891 -14.984 1 51.59 198 ALA A C 1
ATOM 1556 O O . ALA A 1 198 ? -28.781 -12.875 -14.93 1 51.59 198 ALA A O 1
ATOM 1557 N N . GLY A 1 199 ? -30.453 -12.375 -16.078 1 61.19 199 GLY A N 1
ATOM 1558 C CA . GLY A 1 199 ? -29.766 -12.148 -17.344 1 61.19 199 GLY A CA 1
ATOM 1559 C C . GLY A 1 199 ? -28.828 -10.953 -17.297 1 61.19 199 GLY A C 1
ATOM 1560 O O . GLY A 1 199 ? -27.938 -10.836 -18.141 1 61.19 199 GLY A O 1
ATOM 1561 N N . ASP A 1 200 ? -28.797 -10.195 -16.297 1 81.19 200 ASP A N 1
ATOM 1562 C CA . ASP A 1 200 ? -27.984 -8.984 -16.359 1 81.19 200 ASP A CA 1
ATOM 1563 C C . ASP A 1 200 ? -26.906 -8.984 -15.273 1 81.19 200 ASP A C 1
ATOM 1565 O O . ASP A 1 200 ? -26.266 -7.965 -15.039 1 81.19 200 ASP A O 1
ATOM 1569 N N . ALA A 1 201 ? -26.641 -10.195 -14.727 1 91.56 201 ALA A N 1
ATOM 1570 C CA . ALA A 1 201 ? -25.672 -10.25 -13.633 1 91.56 201 ALA A CA 1
ATOM 1571 C C . ALA A 1 201 ? -24.25 -10.367 -14.172 1 91.56 201 ALA A C 1
ATOM 1573 O O . ALA A 1 201 ? -24.031 -10.898 -15.266 1 91.56 201 ALA A O 1
ATOM 1574 N N . TYR A 1 202 ? -23.344 -9.844 -13.453 1 95.62 202 TYR A N 1
ATOM 1575 C CA . TYR A 1 202 ? -21.922 -10.016 -13.758 1 95.62 202 TYR A CA 1
ATOM 1576 C C . TYR A 1 202 ? -21.312 -11.141 -12.93 1 95.62 202 TYR A C 1
ATOM 1578 O O . TYR A 1 202 ? -21.609 -11.273 -11.734 1 95.62 202 TYR A O 1
ATOM 1586 N N . ASN A 1 203 ? -20.609 -12.039 -13.594 1 96.75 203 ASN A N 1
ATOM 1587 C CA . ASN A 1 203 ? -19.891 -13.148 -12.984 1 96.75 203 ASN A CA 1
ATOM 1588 C C . ASN A 1 203 ? -18.375 -12.969 -13.117 1 96.75 203 ASN A C 1
ATOM 1590 O O . ASN A 1 203 ? -17.906 -12.25 -14 1 96.75 203 ASN A O 1
ATOM 1594 N N . LEU A 1 204 ? -17.594 -13.562 -12.211 1 98.19 204 LEU A N 1
ATOM 1595 C CA . LEU A 1 204 ? -16.141 -13.445 -12.234 1 98.19 204 LEU A CA 1
ATOM 1596 C C . LEU A 1 204 ? -15.477 -14.82 -12.211 1 98.19 204 LEU A C 1
ATOM 1598 O O . LEU A 1 204 ? -15.828 -15.664 -11.375 1 98.19 204 LEU A O 1
ATOM 1602 N N . PHE A 1 205 ? -14.633 -15.062 -13.164 1 98.25 205 PHE A N 1
ATOM 1603 C CA . PHE A 1 205 ? -13.789 -16.25 -13.203 1 98.25 205 PHE A CA 1
ATOM 1604 C C . PHE A 1 205 ? -12.32 -15.883 -12.992 1 98.25 205 PHE A C 1
ATOM 1606 O O . PHE A 1 205 ? -11.773 -15.047 -13.711 1 98.25 205 PHE A O 1
ATOM 1613 N N . ALA A 1 206 ? -11.719 -16.484 -11.961 1 98.69 206 ALA A N 1
ATOM 1614 C CA . ALA A 1 206 ? -10.32 -16.172 -11.648 1 98.69 206 ALA A CA 1
ATOM 1615 C C . ALA A 1 206 ? -9.453 -17.422 -11.75 1 98.69 206 ALA A C 1
ATOM 1617 O O . ALA A 1 206 ? -9.844 -18.5 -11.289 1 98.69 206 ALA A O 1
ATOM 1618 N N . PHE A 1 207 ? -8.258 -17.359 -12.32 1 98 207 PHE A N 1
ATOM 1619 C CA . PHE A 1 207 ? -7.277 -18.438 -12.328 1 98 207 PHE A CA 1
ATOM 1620 C C . PHE A 1 207 ? -5.863 -17.891 -12.438 1 98 207 PHE A C 1
ATOM 1622 O O . PHE A 1 207 ? -5.664 -16.75 -12.883 1 98 207 PHE A O 1
ATOM 1629 N N . PRO A 1 208 ? -4.891 -18.562 -11.898 1 96.88 208 PRO A N 1
ATOM 1630 C CA . PRO A 1 208 ? -3.502 -18.109 -12.023 1 96.88 208 PRO A CA 1
ATOM 1631 C C . PRO A 1 208 ? -2.912 -18.375 -13.406 1 96.88 208 PRO A C 1
ATOM 1633 O O . PRO A 1 208 ? -3.234 -19.391 -14.031 1 96.88 208 PRO A O 1
ATOM 1636 N N . SER A 1 209 ? -2.061 -17.453 -13.883 1 96.06 209 SER A N 1
ATOM 1637 C CA . SER A 1 209 ? -1.327 -17.766 -15.102 1 96.06 209 SER A CA 1
ATOM 1638 C C . SER A 1 209 ? -0.357 -18.922 -14.883 1 96.06 209 SER A C 1
ATOM 1640 O O . SER A 1 209 ? -0.106 -19.719 -15.797 1 96.06 209 SER A O 1
ATOM 1642 N N . GLU A 1 210 ? 0.163 -18.984 -13.703 1 93.75 210 GLU A N 1
ATOM 1643 C CA . GLU A 1 210 ? 1.045 -20.062 -13.273 1 93.75 210 GLU A CA 1
ATOM 1644 C C . GLU A 1 210 ? 0.79 -20.422 -11.812 1 93.75 210 GLU A C 1
ATOM 1646 O O . GLU A 1 210 ? 0.708 -19.547 -10.953 1 93.75 210 GLU A O 1
ATOM 1651 N N . CYS A 1 211 ? 0.605 -21.719 -11.531 1 92.75 211 CYS A N 1
ATOM 1652 C CA . CYS A 1 211 ? 0.37 -22.188 -10.172 1 92.75 211 CYS A CA 1
ATOM 1653 C C . CYS A 1 211 ? 1.63 -22.062 -9.328 1 92.75 211 CYS A C 1
ATOM 1655 O O . CYS A 1 211 ? 2.695 -22.547 -9.711 1 92.75 211 CYS A O 1
ATOM 1657 N N . ASN A 1 212 ? 1.468 -21.516 -8.141 1 92.06 212 ASN A N 1
ATOM 1658 C CA . ASN A 1 212 ? 2.607 -21.297 -7.258 1 92.06 212 ASN A CA 1
ATOM 1659 C C . ASN A 1 212 ? 3.066 -22.594 -6.598 1 92.06 212 ASN A C 1
ATOM 1661 O O . ASN A 1 212 ? 4.172 -22.656 -6.059 1 92.06 212 ASN A O 1
ATOM 1665 N N . PHE A 1 213 ? 2.307 -23.562 -6.664 1 93.31 213 PHE A N 1
ATOM 1666 C CA . PHE A 1 213 ? 2.633 -24.844 -6.055 1 93.31 213 PHE A CA 1
ATOM 1667 C C . PHE A 1 213 ? 3.32 -25.766 -7.059 1 93.31 213 PHE A C 1
ATOM 1669 O O . PHE A 1 213 ? 4.445 -26.203 -6.828 1 93.31 213 PHE A O 1
ATOM 1676 N N . SER A 1 214 ? 2.719 -25.938 -8.195 1 89.88 214 SER A N 1
ATOM 1677 C CA . SER A 1 214 ? 3.18 -26.953 -9.133 1 89.88 214 SER A CA 1
ATOM 1678 C C . SER A 1 214 ? 4.02 -26.344 -10.25 1 89.88 214 SER A C 1
ATOM 1680 O O . SER A 1 214 ? 4.77 -27.047 -10.93 1 89.88 214 SER A O 1
ATOM 1682 N N . GLY A 1 215 ? 3.807 -25.078 -10.484 1 89.62 215 GLY A N 1
ATOM 1683 C CA . GLY A 1 215 ? 4.465 -24.438 -11.609 1 89.62 215 GLY A CA 1
ATOM 1684 C C . GLY A 1 215 ? 3.732 -24.641 -12.922 1 89.62 215 GLY A C 1
ATOM 1685 O O . GLY A 1 215 ? 4.148 -24.125 -13.961 1 89.62 215 GLY A O 1
ATOM 1686 N N . SER A 1 216 ? 2.609 -25.266 -12.867 1 87.69 216 SER A N 1
ATOM 1687 C CA . SER A 1 216 ? 1.831 -25.484 -14.078 1 87.69 216 SER A CA 1
ATOM 1688 C C . SER A 1 216 ? 1.233 -24.188 -14.602 1 87.69 216 SER A C 1
ATOM 1690 O O . SER A 1 216 ? 0.711 -23.375 -13.828 1 87.69 216 SER A O 1
ATOM 1692 N N . ARG A 1 217 ? 1.323 -24.016 -15.875 1 90.31 217 ARG A N 1
ATOM 1693 C CA . ARG A 1 217 ? 0.731 -22.844 -16.516 1 90.31 217 ARG A CA 1
ATOM 1694 C C . ARG A 1 217 ? -0.662 -23.156 -17.047 1 90.31 217 ARG A C 1
ATOM 1696 O O . ARG A 1 217 ? -0.89 -24.234 -17.609 1 90.31 217 ARG A O 1
ATOM 1703 N N . PHE A 1 218 ? -1.543 -22.281 -16.844 1 91.31 218 PHE A N 1
ATOM 1704 C CA . PHE A 1 218 ? -2.9 -22.484 -17.344 1 91.31 218 PHE A CA 1
ATOM 1705 C C . PHE A 1 218 ? -3.031 -21.969 -18.781 1 91.31 218 PHE A C 1
ATOM 1707 O O . PHE A 1 218 ? -2.4 -20.984 -19.141 1 91.31 218 PHE A O 1
ATOM 1714 N N . ASN A 1 219 ? -3.822 -22.734 -19.531 1 90.25 219 ASN A N 1
ATOM 1715 C CA . ASN A 1 219 ? -4.102 -22.344 -20.906 1 90.25 219 ASN A CA 1
ATOM 1716 C C . ASN A 1 219 ? -4.938 -21.062 -20.969 1 90.25 219 ASN A C 1
ATOM 1718 O O . ASN A 1 219 ? -6.07 -21.047 -20.484 1 90.25 219 ASN A O 1
ATOM 1722 N N . LEU A 1 220 ? -4.438 -20.047 -21.594 1 93.38 220 LEU A N 1
ATOM 1723 C CA . LEU A 1 220 ? -5.105 -18.75 -21.625 1 93.38 220 LEU A CA 1
ATOM 1724 C C . LEU A 1 220 ? -6.352 -18.797 -22.516 1 93.38 220 LEU A C 1
ATOM 1726 O O . LEU A 1 220 ? -7.184 -17.891 -22.484 1 93.38 220 LEU A O 1
ATOM 1730 N N . ASP A 1 221 ? -6.555 -19.906 -23.203 1 92.19 221 ASP A N 1
ATOM 1731 C CA . ASP A 1 221 ? -7.777 -20.078 -23.984 1 92.19 221 ASP A CA 1
ATOM 1732 C C . ASP A 1 221 ? -9 -20.141 -23.078 1 92.19 221 ASP A C 1
ATOM 1734 O O . ASP A 1 221 ? -10.133 -19.953 -23.531 1 92.19 221 ASP A O 1
ATOM 1738 N N . LEU A 1 222 ? -8.734 -20.469 -21.812 1 93.44 222 LEU A N 1
ATOM 1739 C CA . LEU A 1 222 ? -9.812 -20.422 -20.828 1 93.44 222 LEU A CA 1
ATOM 1740 C C . LEU A 1 222 ? -10.516 -19.078 -20.859 1 93.44 222 LEU A C 1
ATOM 1742 O O . LEU A 1 222 ? -11.719 -18.984 -20.594 1 93.44 222 LEU A O 1
ATOM 1746 N N . ILE A 1 223 ? -9.742 -18 -21.141 1 95.25 223 ILE A N 1
ATOM 1747 C CA . ILE A 1 223 ? -10.289 -16.656 -21.203 1 95.25 223 ILE A CA 1
ATOM 1748 C C . ILE A 1 223 ? -11.359 -16.578 -22.297 1 95.25 223 ILE A C 1
ATOM 1750 O O . ILE A 1 223 ? -12.484 -16.141 -22.047 1 95.25 223 ILE A O 1
ATOM 1754 N N . ASN A 1 224 ? -11.031 -17.062 -23.453 1 92.88 224 ASN A N 1
ATOM 1755 C CA . ASN A 1 224 ? -11.953 -17.031 -24.578 1 92.88 224 ASN A CA 1
ATOM 1756 C C . ASN A 1 224 ? -13.172 -17.922 -24.328 1 92.88 224 ASN A C 1
ATOM 1758 O O . ASN A 1 224 ? -14.297 -17.562 -24.688 1 92.88 224 ASN A O 1
ATOM 1762 N N . ILE A 1 225 ? -12.898 -19.031 -23.781 1 91.94 225 ILE A N 1
ATOM 1763 C CA . ILE A 1 225 ? -13.984 -19.953 -23.484 1 91.94 225 ILE A CA 1
ATOM 1764 C C . ILE A 1 225 ? -14.992 -19.297 -22.547 1 91.94 225 ILE A C 1
ATOM 1766 O O . ILE A 1 225 ? -16.203 -19.312 -22.812 1 91.94 225 ILE A O 1
ATOM 1770 N N . MET A 1 226 ? -14.547 -18.703 -21.484 1 93.19 226 MET A N 1
ATOM 1771 C CA . MET A 1 226 ? -15.445 -18.141 -20.469 1 93.19 226 MET A CA 1
ATOM 1772 C C . MET A 1 226 ? -16.156 -16.906 -21 1 93.19 226 MET A C 1
ATOM 1774 O O . MET A 1 226 ? -17.312 -16.656 -20.641 1 93.19 226 MET A O 1
ATOM 1778 N N . LYS A 1 227 ? -15.492 -16.172 -21.812 1 91.88 227 LYS A N 1
ATOM 1779 C CA . LYS A 1 227 ? -16.094 -14.938 -22.328 1 91.88 227 LYS A CA 1
ATOM 1780 C C . LYS A 1 227 ? -17.078 -15.219 -23.453 1 91.88 227 LYS A C 1
ATOM 1782 O O . LYS A 1 227 ? -18.094 -14.531 -23.578 1 91.88 227 LYS A O 1
ATOM 1787 N N . LYS A 1 228 ? -16.875 -16.312 -24.25 1 91.31 228 LYS A N 1
ATOM 1788 C CA . LYS A 1 228 ? -17.656 -16.531 -25.469 1 91.31 228 LYS A CA 1
ATOM 1789 C C . LYS A 1 228 ? -18.594 -17.734 -25.312 1 91.31 228 LYS A C 1
ATOM 1791 O O . LYS A 1 228 ? -19.703 -17.734 -25.844 1 91.31 228 LYS A O 1
ATOM 1796 N N . ASN A 1 229 ? -18.125 -18.75 -24.625 1 90.75 229 ASN A N 1
ATOM 1797 C CA . ASN A 1 229 ? -18.875 -19.984 -24.531 1 90.75 229 ASN A CA 1
ATOM 1798 C C . ASN A 1 229 ? -18.766 -20.609 -23.141 1 90.75 229 ASN A C 1
ATOM 1800 O O . ASN A 1 229 ? -18.344 -21.75 -23 1 90.75 229 ASN A O 1
ATOM 1804 N N . PRO A 1 230 ? -19.312 -19.891 -22.156 1 90.69 230 PRO A N 1
ATOM 1805 C CA . PRO A 1 230 ? -19.188 -20.422 -20.797 1 90.69 230 PRO A CA 1
ATOM 1806 C C . PRO A 1 230 ? -19.891 -21.766 -20.609 1 90.69 230 PRO A C 1
ATOM 1808 O O . PRO A 1 230 ? -19.547 -22.516 -19.688 1 90.69 230 PRO A O 1
ATOM 1811 N N . GLU A 1 231 ? -20.797 -22.094 -21.469 1 90.19 231 GLU A N 1
ATOM 1812 C CA . GLU A 1 231 ? -21.547 -23.344 -21.359 1 90.19 231 GLU A CA 1
ATOM 1813 C C . GLU A 1 231 ? -20.641 -24.547 -21.578 1 90.19 231 GLU A C 1
ATOM 1815 O O . GLU A 1 231 ? -20.969 -25.672 -21.172 1 90.19 231 GLU A O 1
ATOM 1820 N N . ARG A 1 232 ? -19.562 -24.297 -22.188 1 86.56 232 ARG A N 1
ATOM 1821 C CA . ARG A 1 232 ? -18.609 -25.391 -22.391 1 86.56 232 ARG A CA 1
ATOM 1822 C C . ARG A 1 232 ? -18.062 -25.891 -21.062 1 86.56 232 ARG A C 1
ATOM 1824 O O . ARG A 1 232 ? -17.688 -27.062 -20.953 1 86.56 232 ARG A O 1
ATOM 1831 N N . ILE A 1 233 ? -18.016 -25.016 -20.094 1 86.75 233 ILE A N 1
ATOM 1832 C CA . ILE A 1 233 ? -17.5 -25.375 -18.781 1 86.75 233 ILE A CA 1
ATOM 1833 C C . ILE A 1 233 ? -18.656 -25.562 -17.797 1 86.75 233 ILE A C 1
ATOM 1835 O O . ILE A 1 233 ? -18.656 -26.531 -17.031 1 86.75 233 ILE A O 1
ATOM 1839 N N . LEU A 1 234 ? -19.625 -24.703 -17.828 1 88.69 234 LEU A N 1
ATOM 1840 C CA . LEU A 1 234 ? -20.672 -24.656 -16.812 1 88.69 234 LEU A CA 1
ATOM 1841 C C . LEU A 1 234 ? -21.891 -25.453 -17.25 1 88.69 234 LEU A C 1
ATOM 1843 O O . LEU A 1 234 ? -22.859 -25.578 -16.5 1 88.69 234 LEU A O 1
ATOM 1847 N N . GLU A 1 235 ? -21.828 -26.062 -18.312 1 78.81 235 GLU A N 1
ATOM 1848 C CA . GLU A 1 235 ? -22.969 -26.781 -18.859 1 78.81 235 GLU A CA 1
ATOM 1849 C C . GLU A 1 235 ? -24.234 -25.922 -18.781 1 78.81 235 GLU A C 1
ATOM 1851 O O . GLU A 1 235 ? -24.172 -24.703 -18.688 1 78.81 235 GLU A O 1
ATOM 1856 N N . ILE A 1 236 ? -25.375 -26.469 -18.922 1 69.62 236 ILE A N 1
ATOM 1857 C CA . ILE A 1 236 ? -26.625 -25.719 -18.953 1 69.62 236 ILE A CA 1
ATOM 1858 C C . ILE A 1 236 ? -27.047 -25.344 -17.531 1 69.62 236 ILE A C 1
ATOM 1860 O O . ILE A 1 236 ? -28.219 -25.438 -17.188 1 69.62 236 ILE A O 1
ATOM 1864 N N . SER A 1 237 ? -26.078 -24.969 -16.828 1 72.94 237 SER A N 1
ATOM 1865 C CA . SER A 1 237 ? -26.344 -24.547 -15.453 1 72.94 237 SER A CA 1
ATOM 1866 C C . SER A 1 237 ? -26.781 -23.094 -15.391 1 72.94 237 SER A C 1
ATOM 1868 O O . SER A 1 237 ? -26.5 -22.312 -16.297 1 72.94 237 SER A O 1
ATOM 1870 N N . PRO A 1 238 ? -27.625 -22.781 -14.43 1 77.62 238 PRO A N 1
ATOM 1871 C CA . PRO A 1 238 ? -28.031 -21.391 -14.25 1 77.62 238 PRO A CA 1
ATOM 1872 C C . PRO A 1 238 ? -26.844 -20.438 -14.117 1 77.62 238 PRO A C 1
ATOM 1874 O O . PRO A 1 238 ? -26.984 -19.219 -14.297 1 77.62 238 PRO A O 1
ATOM 1877 N N . PHE A 1 239 ? -25.781 -21.016 -13.93 1 78 239 PHE A N 1
ATOM 1878 C CA . PHE A 1 239 ? -24.609 -20.188 -13.711 1 78 239 PHE A CA 1
ATOM 1879 C C . PHE A 1 239 ? -23.984 -19.766 -15.039 1 78 239 PHE A C 1
ATOM 1881 O O . PHE A 1 239 ? -23.078 -18.922 -15.062 1 78 239 PHE A O 1
ATOM 1888 N N . SER A 1 240 ? -24.516 -20.312 -16.016 1 77.62 240 SER A N 1
ATOM 1889 C CA . SER A 1 240 ? -23.984 -19.953 -17.328 1 77.62 240 SER A CA 1
ATOM 1890 C C . SER A 1 240 ? -24.625 -18.656 -17.828 1 77.62 240 SER A C 1
ATOM 1892 O O . SER A 1 240 ? -24.172 -18.078 -18.812 1 77.62 240 SER A O 1
ATOM 1894 N N . LYS A 1 241 ? -25.516 -18.219 -17.125 1 81.94 241 LYS A N 1
ATOM 1895 C CA . LYS A 1 241 ? -26.203 -17 -17.531 1 81.94 241 LYS A CA 1
ATOM 1896 C C . LYS A 1 241 ? -25.453 -15.758 -17.062 1 81.94 241 LYS A C 1
ATOM 1898 O O . LYS A 1 241 ? -24.625 -15.836 -16.141 1 81.94 241 LYS A O 1
ATOM 1903 N N . GLY A 1 242 ? -25.656 -14.664 -17.734 1 89 242 GLY A N 1
ATOM 1904 C CA . GLY A 1 242 ? -25 -13.414 -17.375 1 89 242 GLY A CA 1
ATOM 1905 C C . GLY A 1 242 ? -23.703 -13.188 -18.094 1 89 242 GLY A C 1
ATOM 1906 O O . GLY A 1 242 ? -23.406 -13.867 -19.078 1 89 242 GLY A O 1
ATOM 1907 N N . ARG A 1 243 ? -22.984 -12.195 -17.703 1 93.06 243 ARG A N 1
ATOM 1908 C CA . ARG A 1 243 ? -21.719 -11.82 -18.359 1 93.06 243 ARG A CA 1
ATOM 1909 C C . ARG A 1 243 ? -20.531 -12.242 -17.5 1 93.06 243 ARG A C 1
ATOM 1911 O O . ARG A 1 243 ? -20.375 -11.789 -16.375 1 93.06 243 ARG A O 1
ATOM 1918 N N . TRP A 1 244 ? -19.719 -13.062 -18.062 1 95.81 244 TRP A N 1
ATOM 1919 C CA . TRP A 1 244 ? -18.531 -13.531 -17.344 1 95.81 244 TRP A CA 1
ATOM 1920 C C . TRP A 1 244 ? -17.344 -12.617 -17.594 1 95.81 244 TRP A C 1
ATOM 1922 O O . TRP A 1 244 ? -16.984 -12.367 -18.75 1 95.81 244 TRP A O 1
ATOM 1932 N N . MET A 1 245 ? -16.766 -12.102 -16.547 1 97.38 245 MET A N 1
ATOM 1933 C CA . MET A 1 245 ? -15.477 -11.422 -16.562 1 97.38 245 MET A CA 1
ATOM 1934 C C . MET A 1 245 ? -14.367 -12.359 -16.094 1 97.38 245 MET A C 1
ATOM 1936 O O . MET A 1 245 ? -14.625 -13.336 -15.383 1 97.38 245 MET A O 1
ATOM 1940 N N . VAL A 1 246 ? -13.156 -12.086 -16.547 1 98.56 246 VAL A N 1
ATOM 1941 C CA . VAL A 1 246 ? -12.047 -12.977 -16.234 1 98.56 246 VAL A CA 1
ATOM 1942 C C . VAL A 1 246 ? -10.938 -12.195 -15.539 1 98.56 246 VAL A C 1
ATOM 1944 O O . VAL A 1 246 ? -10.625 -11.07 -15.93 1 98.56 246 VAL A O 1
ATOM 1947 N N . LEU A 1 247 ? -10.414 -12.766 -14.469 1 98.88 247 LEU A N 1
ATOM 1948 C CA . LEU A 1 247 ? -9.305 -12.234 -13.688 1 98.88 247 LEU A CA 1
ATOM 1949 C C . LEU A 1 247 ? -8.125 -13.203 -13.703 1 98.88 247 LEU A C 1
ATOM 1951 O O . LEU A 1 247 ? -8.266 -14.375 -13.336 1 98.88 247 LEU A O 1
ATOM 1955 N N . ILE A 1 248 ? -6.945 -12.727 -14.133 1 98.81 248 ILE A N 1
ATOM 1956 C CA . ILE A 1 248 ? -5.734 -13.539 -14.141 1 98.81 248 ILE A CA 1
ATOM 1957 C C . ILE A 1 248 ? -4.805 -13.094 -13.008 1 98.81 248 ILE A C 1
ATOM 1959 O O . ILE A 1 248 ? -4.406 -11.93 -12.953 1 98.81 248 ILE A O 1
ATOM 1963 N N . ASP A 1 249 ? -4.578 -13.984 -12.125 1 98.62 249 ASP A N 1
ATOM 1964 C CA . ASP A 1 249 ? -3.473 -13.773 -11.195 1 98.62 249 ASP A CA 1
ATOM 1965 C C . ASP A 1 249 ? -2.129 -14.062 -11.859 1 98.62 249 ASP A C 1
ATOM 1967 O O . ASP A 1 249 ? -1.699 -15.219 -11.922 1 98.62 249 ASP A O 1
ATOM 1971 N N . ALA A 1 250 ? -1.443 -13.031 -1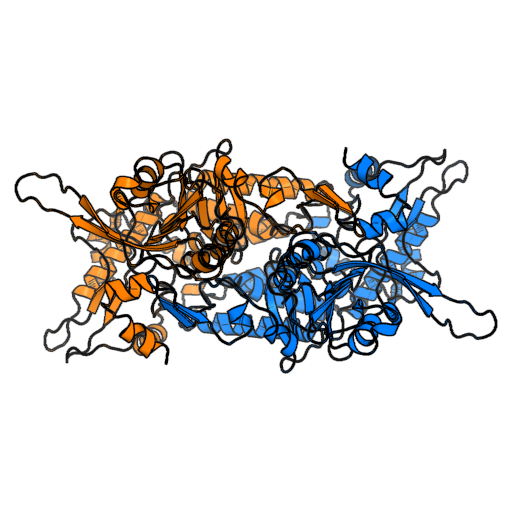2.281 1 98.38 250 ALA A N 1
ATOM 1972 C CA . ALA A 1 250 ? -0.186 -13.188 -13.008 1 98.38 250 ALA A CA 1
ATOM 1973 C C . ALA A 1 250 ? 1.01 -12.914 -12.102 1 98.38 250 ALA A C 1
ATOM 1975 O O . ALA A 1 250 ? 2.141 -12.781 -12.578 1 98.38 250 ALA A O 1
ATOM 1976 N N . ALA A 1 251 ? 0.799 -12.852 -10.805 1 97.31 251 ALA A N 1
ATOM 1977 C CA . ALA A 1 251 ? 1.854 -12.461 -9.867 1 97.31 251 ALA A CA 1
ATOM 1978 C C . ALA A 1 251 ? 3.1 -13.32 -10.062 1 97.31 251 ALA A C 1
ATOM 1980 O O . ALA A 1 251 ? 4.223 -12.812 -10.062 1 97.31 251 ALA A O 1
ATOM 1981 N N . LYS A 1 252 ? 2.936 -14.586 -10.227 1 95.12 252 LYS A N 1
ATOM 1982 C CA . LYS A 1 252 ? 4.062 -15.492 -10.422 1 95.12 252 LYS A CA 1
ATOM 1983 C C . LYS A 1 252 ? 4.387 -15.648 -11.906 1 95.12 252 LYS A C 1
ATOM 1985 O O . LYS A 1 252 ? 5.551 -15.57 -12.312 1 95.12 252 LYS A O 1
ATOM 1990 N N . GLY A 1 253 ? 3.418 -15.812 -12.719 1 94.56 253 GLY A N 1
ATOM 1991 C CA . GLY A 1 253 ? 3.592 -16.234 -14.102 1 94.56 253 GLY A CA 1
ATOM 1992 C C . GLY A 1 253 ? 4.203 -15.148 -14.969 1 94.56 253 GLY A C 1
ATOM 1993 O O . GLY A 1 253 ? 4.91 -15.445 -15.938 1 94.56 253 GLY A O 1
ATOM 1994 N N . CYS A 1 254 ? 4.02 -13.883 -14.594 1 95.06 254 CYS A N 1
ATOM 1995 C CA . CYS A 1 254 ? 4.422 -12.82 -15.508 1 95.06 254 CYS A CA 1
ATOM 1996 C C . CYS A 1 254 ? 5.934 -12.609 -15.461 1 95.06 254 CYS A C 1
ATOM 1998 O O . CYS A 1 254 ? 6.488 -11.906 -16.297 1 95.06 254 CYS A O 1
ATOM 2000 N N . VAL A 1 255 ? 6.57 -13.273 -14.539 1 91.69 255 VAL A N 1
ATOM 2001 C CA . VAL A 1 255 ? 8.023 -13.188 -14.43 1 91.69 255 VAL A CA 1
ATOM 2002 C C . VAL A 1 255 ? 8.672 -13.781 -15.68 1 91.69 255 VAL A C 1
ATOM 2004 O O . VAL A 1 255 ? 9.641 -13.234 -16.203 1 91.69 255 VAL A O 1
ATOM 2007 N N . THR A 1 256 ? 8.094 -14.906 -16.141 1 91.94 256 THR A N 1
ATOM 2008 C CA . THR A 1 256 ? 8.711 -15.602 -17.25 1 91.94 256 THR A CA 1
ATOM 2009 C C . THR A 1 256 ? 7.793 -15.578 -18.484 1 91.94 256 THR A C 1
ATOM 2011 O O . THR A 1 256 ? 8.25 -15.781 -19.609 1 91.94 256 THR A O 1
ATOM 2014 N N . GLN A 1 257 ? 6.523 -15.359 -18.203 1 93.12 257 GLN A N 1
ATOM 2015 C CA . GLN A 1 257 ? 5.562 -15.352 -19.312 1 93.12 257 GLN A CA 1
ATOM 2016 C C . GLN A 1 257 ? 4.41 -14.391 -19.016 1 93.12 257 GLN A C 1
ATOM 2018 O O . GLN A 1 257 ? 3.295 -14.82 -18.719 1 93.12 257 GLN A O 1
ATOM 2023 N N . PRO A 1 258 ? 4.648 -13.102 -19.219 1 95.81 258 PRO A N 1
ATOM 2024 C CA . PRO A 1 258 ? 3.514 -12.18 -19.094 1 95.81 258 PRO A CA 1
ATOM 2025 C C . PRO A 1 258 ? 2.412 -12.445 -20.109 1 95.81 258 PRO A C 1
ATOM 2027 O O . PRO A 1 258 ? 2.697 -12.648 -21.297 1 95.81 258 PRO A O 1
ATOM 2030 N N . PRO A 1 259 ? 1.159 -12.531 -19.641 1 96.69 259 PRO A N 1
ATOM 2031 C CA . PRO A 1 259 ? 0.077 -12.719 -20.609 1 96.69 259 PRO A CA 1
ATOM 2032 C C . PRO A 1 259 ? 0.053 -11.625 -21.672 1 96.69 259 PRO A C 1
ATOM 2034 O O . PRO A 1 259 ? 0.237 -10.445 -21.359 1 96.69 259 PRO A O 1
ATOM 2037 N N . ASP A 1 260 ? -0.095 -12.016 -22.906 1 97.25 260 ASP A N 1
ATOM 2038 C CA . ASP A 1 260 ? -0.223 -11.078 -24.031 1 97.25 260 ASP A CA 1
ATOM 2039 C C . ASP A 1 260 ? -1.66 -10.578 -24.156 1 97.25 260 ASP A C 1
ATOM 2041 O O . ASP A 1 260 ? -2.5 -11.25 -24.766 1 97.25 260 ASP A O 1
ATOM 2045 N N . LEU A 1 261 ? -1.924 -9.367 -23.734 1 97.75 261 LEU A N 1
ATOM 2046 C CA . LEU A 1 261 ? -3.291 -8.867 -23.641 1 97.75 261 LEU A CA 1
ATOM 2047 C C . LEU A 1 261 ? -3.793 -8.406 -25 1 97.75 261 LEU A C 1
ATOM 2049 O O . LEU A 1 261 ? -4.984 -8.133 -25.172 1 97.75 261 LEU A O 1
ATOM 2053 N N . SER A 1 262 ? -2.902 -8.312 -25.953 1 96.94 262 SER A N 1
ATOM 2054 C CA . SER A 1 262 ? -3.352 -8.07 -27.312 1 96.94 262 SER A CA 1
ATOM 2055 C C . SER A 1 262 ? -3.986 -9.32 -27.922 1 96.94 262 SER A C 1
ATOM 2057 O O . SER A 1 262 ? -4.879 -9.227 -28.766 1 96.94 262 SER A O 1
ATOM 2059 N N . LYS A 1 263 ? -3.543 -10.477 -27.469 1 95.81 263 LYS A N 1
ATOM 2060 C CA . LYS A 1 263 ? -4.051 -11.758 -27.953 1 95.81 263 LYS A CA 1
ATOM 2061 C C . LYS A 1 263 ? -5.199 -12.258 -27.078 1 95.81 263 LYS A C 1
ATOM 2063 O O . LYS A 1 263 ? -6.148 -12.867 -27.578 1 95.81 263 LYS A O 1
ATOM 2068 N N . TYR A 1 264 ? -5.086 -12.031 -25.844 1 95.69 264 TYR A N 1
ATOM 2069 C CA . TYR A 1 264 ? -6.086 -12.469 -24.875 1 95.69 264 TYR A CA 1
ATOM 2070 C C . TYR A 1 264 ? -6.652 -11.281 -24.094 1 95.69 264 TYR A C 1
ATOM 2072 O O . TYR A 1 264 ? -6.113 -10.898 -23.062 1 95.69 264 TYR A O 1
ATOM 2080 N N . PRO A 1 265 ? -7.738 -10.742 -24.516 1 93.25 265 PRO A N 1
ATOM 2081 C CA . PRO A 1 265 ? -8.289 -9.555 -23.859 1 93.25 265 PRO A CA 1
ATOM 2082 C C . PRO A 1 265 ? -8.945 -9.867 -22.516 1 93.25 265 PRO A C 1
ATOM 2084 O O . PRO A 1 265 ? -10.172 -9.93 -22.422 1 93.25 265 PRO A O 1
ATOM 2087 N N . VAL A 1 266 ? -8.25 -9.969 -21.547 1 97.06 266 VAL A N 1
ATOM 2088 C CA . VAL A 1 266 ? -8.703 -10.281 -20.188 1 97.06 266 VAL A CA 1
ATOM 2089 C C . VAL A 1 266 ? -9.195 -9.008 -19.5 1 97.06 266 VAL A C 1
ATOM 2091 O O . VAL A 1 266 ? -8.781 -7.906 -19.859 1 97.06 266 VAL A O 1
ATOM 2094 N N . ASP A 1 267 ? -10.133 -9.156 -18.516 1 98.56 267 ASP A N 1
ATOM 2095 C CA . ASP A 1 267 ? -10.734 -8 -17.859 1 98.56 267 ASP A CA 1
ATOM 2096 C C . ASP A 1 267 ? -9.828 -7.453 -16.766 1 98.56 267 ASP A C 1
ATOM 2098 O O . ASP A 1 267 ? -9.719 -6.234 -16.594 1 98.56 267 ASP A O 1
ATOM 2102 N N . PHE A 1 268 ? -9.195 -8.344 -16.031 1 98.81 268 PHE A N 1
ATOM 2103 C CA . PHE A 1 268 ? -8.344 -7.965 -14.914 1 98.81 268 PHE A CA 1
ATOM 2104 C C . PHE A 1 268 ? -7.07 -8.805 -14.891 1 98.81 268 PHE A C 1
ATOM 2106 O O . PHE A 1 268 ? -7.121 -10.023 -15.055 1 98.81 268 PHE A O 1
ATOM 2113 N N . VAL A 1 269 ? -5.906 -8.172 -14.734 1 98.88 269 VAL A N 1
ATOM 2114 C CA . VAL A 1 269 ? -4.629 -8.844 -14.5 1 98.88 269 VAL A CA 1
ATOM 2115 C C . VAL A 1 269 ? -3.932 -8.211 -13.289 1 98.88 269 VAL A C 1
ATOM 2117 O O . VAL A 1 269 ? -3.91 -6.988 -13.148 1 98.88 269 VAL A O 1
ATOM 2120 N N . VAL A 1 270 ? -3.422 -9.039 -12.391 1 98.88 270 VAL A N 1
ATOM 2121 C CA . VAL A 1 270 ? -2.73 -8.5 -11.227 1 98.88 270 VAL A CA 1
ATOM 2122 C C . VAL A 1 270 ? -1.272 -8.953 -11.234 1 98.88 270 VAL A C 1
ATOM 2124 O O . VAL A 1 270 ? -0.95 -10.023 -11.758 1 98.88 270 VAL A O 1
ATOM 2127 N N . MET A 1 271 ? -0.4 -8.164 -10.641 1 98.69 271 MET A N 1
ATOM 2128 C CA . MET A 1 271 ? 1.023 -8.484 -10.57 1 98.69 271 MET A CA 1
ATOM 2129 C C . MET A 1 271 ? 1.679 -7.809 -9.375 1 98.69 271 MET A C 1
ATOM 2131 O O . MET A 1 271 ? 1.069 -6.953 -8.734 1 98.69 271 MET A O 1
ATOM 2135 N N . SER A 1 272 ? 2.881 -8.18 -9.016 1 98.38 272 SER A N 1
ATOM 2136 C CA . SER A 1 272 ? 3.75 -7.582 -8.008 1 98.38 272 SER A CA 1
ATOM 2137 C C . SER A 1 272 ? 5.168 -7.398 -8.539 1 98.38 272 SER A C 1
ATOM 2139 O O . SER A 1 272 ? 5.75 -8.328 -9.102 1 98.38 272 SER A O 1
ATOM 2141 N N . PHE A 1 273 ? 5.812 -6.305 -8.312 1 98.75 273 PHE A N 1
ATOM 2142 C CA . PHE A 1 273 ? 7.07 -5.965 -8.969 1 98.75 273 PHE A CA 1
ATOM 2143 C C . PHE A 1 273 ? 8.234 -6.723 -8.328 1 98.75 273 PHE A C 1
ATOM 2145 O O . PHE A 1 273 ? 9.156 -7.145 -9.023 1 98.75 273 PHE A O 1
ATOM 2152 N N . TYR A 1 274 ? 8.219 -6.902 -6.992 1 98.44 274 TYR A N 1
ATOM 2153 C CA . TYR A 1 274 ? 9.336 -7.551 -6.309 1 98.44 274 TYR A CA 1
ATOM 2154 C C . TYR A 1 274 ? 9.453 -9.016 -6.723 1 98.44 274 TYR A C 1
ATOM 2156 O O . TYR A 1 274 ? 10.492 -9.641 -6.504 1 98.44 274 TYR A O 1
ATOM 2164 N N . LYS A 1 275 ? 8.414 -9.586 -7.32 1 97.44 275 LYS A N 1
ATOM 2165 C CA . LYS A 1 275 ? 8.469 -10.961 -7.809 1 97.44 275 LYS A CA 1
ATOM 2166 C C . LYS A 1 275 ? 9.133 -11.031 -9.18 1 97.44 275 LYS A C 1
ATOM 2168 O O . LYS A 1 275 ? 9.562 -12.094 -9.617 1 97.44 275 LYS A O 1
ATOM 2173 N N . ILE A 1 276 ? 9.188 -9.922 -9.875 1 97.69 276 ILE A N 1
ATOM 2174 C CA . ILE A 1 276 ? 9.758 -9.875 -11.211 1 97.69 276 ILE A CA 1
ATOM 2175 C C . ILE A 1 276 ? 11.25 -9.578 -11.125 1 97.69 276 ILE A C 1
ATOM 2177 O O . ILE A 1 276 ? 12.062 -10.312 -11.695 1 97.69 276 ILE A O 1
ATOM 2181 N N . PHE A 1 277 ? 11.602 -8.469 -10.367 1 97.88 277 PHE A N 1
ATOM 2182 C CA . PHE A 1 277 ? 13.016 -8.102 -10.383 1 97.88 277 PHE A CA 1
ATOM 2183 C C . PHE A 1 277 ? 13.484 -7.672 -9 1 97.88 277 PHE A C 1
ATOM 2185 O O . PHE A 1 277 ? 14.492 -6.977 -8.859 1 97.88 277 PHE A O 1
ATOM 2192 N N . GLY A 1 278 ? 12.727 -7.957 -7.949 1 98.25 278 GLY A N 1
ATOM 2193 C CA . GLY A 1 278 ? 13.203 -7.988 -6.574 1 98.25 278 GLY A CA 1
ATOM 2194 C C . GLY A 1 278 ? 12.93 -6.703 -5.82 1 98.25 278 GLY A C 1
ATOM 2195 O O . GLY A 1 278 ? 12.938 -6.688 -4.586 1 98.25 278 GLY A O 1
ATOM 2196 N N . TYR A 1 279 ? 12.703 -5.594 -6.516 1 98.62 279 TYR A N 1
ATOM 2197 C CA . TYR A 1 279 ? 12.477 -4.273 -5.938 1 98.62 279 TYR A CA 1
ATOM 2198 C C . TYR A 1 279 ? 11.531 -3.455 -6.801 1 98.62 279 TYR A C 1
ATOM 2200 O O . TYR A 1 279 ? 11.547 -3.564 -8.031 1 98.62 279 TYR A O 1
ATOM 2208 N N . PRO A 1 280 ? 10.656 -2.684 -6.184 1 98.62 280 PRO A N 1
ATOM 2209 C CA . PRO A 1 280 ? 10.414 -2.521 -4.75 1 98.62 280 PRO A CA 1
ATOM 2210 C C . PRO A 1 280 ? 9.391 -3.523 -4.207 1 98.62 280 PRO A C 1
ATOM 2212 O O . PRO A 1 280 ? 8.688 -4.172 -4.984 1 98.62 280 PRO A O 1
ATOM 2215 N N . THR A 1 281 ? 9.414 -3.781 -2.893 1 98.56 281 THR A N 1
ATOM 2216 C CA . THR A 1 281 ? 8.281 -4.422 -2.242 1 98.56 281 THR A CA 1
ATOM 2217 C C . THR A 1 281 ? 7.195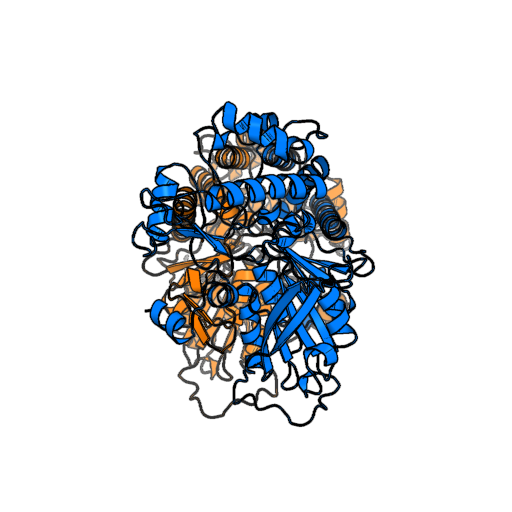 -3.4 -1.918 1 98.56 281 THR A C 1
ATOM 2219 O O . THR A 1 281 ? 7.457 -2.195 -1.886 1 98.56 281 THR A O 1
ATOM 2222 N N . GLY A 1 282 ? 5.969 -3.883 -1.806 1 98.12 282 GLY A N 1
ATOM 2223 C CA . GLY A 1 282 ? 4.863 -2.996 -1.474 1 98.12 282 GLY A CA 1
ATOM 2224 C C . GLY A 1 282 ? 4.305 -2.262 -2.678 1 98.12 282 GLY A C 1
ATOM 2225 O O . GLY A 1 282 ? 3.693 -1.202 -2.535 1 98.12 282 GLY A O 1
ATOM 2226 N N . LEU A 1 283 ? 4.609 -2.777 -3.809 1 98.81 283 LEU A N 1
ATOM 2227 C CA . LEU A 1 283 ? 4.086 -2.174 -5.031 1 98.81 283 LEU A CA 1
ATOM 2228 C C . LEU A 1 283 ? 3.676 -3.246 -6.035 1 98.81 283 LEU A C 1
ATOM 2230 O O . LEU A 1 283 ? 4.445 -4.172 -6.309 1 98.81 283 LEU A O 1
ATOM 2234 N N . GLY A 1 284 ? 2.475 -3.199 -6.488 1 98.69 284 GLY A N 1
ATOM 2235 C CA . GLY A 1 284 ? 1.925 -4.008 -7.562 1 98.69 284 GLY A CA 1
ATOM 2236 C C . GLY A 1 284 ? 1.039 -3.223 -8.508 1 98.69 284 GLY A C 1
ATOM 2237 O O . GLY A 1 284 ? 1.143 -1.996 -8.594 1 98.69 284 GLY A O 1
ATOM 2238 N N . ALA A 1 285 ? 0.294 -3.91 -9.297 1 98.81 285 ALA A N 1
ATOM 2239 C CA . ALA A 1 285 ? -0.583 -3.23 -10.25 1 98.81 285 ALA A CA 1
ATOM 2240 C C . ALA A 1 285 ? -1.804 -4.086 -10.57 1 98.81 285 ALA A C 1
ATOM 2242 O O . ALA A 1 285 ? -1.74 -5.316 -10.516 1 98.81 285 ALA A O 1
ATOM 2243 N N . LEU A 1 286 ? -2.848 -3.457 -10.766 1 98.88 286 LEU A N 1
ATOM 2244 C CA . LEU A 1 286 ? -4.055 -3.984 -11.391 1 98.88 286 LEU A CA 1
ATOM 2245 C C . LEU A 1 286 ? -4.223 -3.424 -12.797 1 98.88 286 LEU A C 1
ATOM 2247 O O . LEU A 1 286 ? -4.391 -2.215 -12.977 1 98.88 286 LEU A O 1
ATOM 2251 N N . ILE A 1 287 ? -4.074 -4.254 -13.766 1 98.81 287 ILE A N 1
ATOM 2252 C CA . ILE A 1 287 ? -4.348 -3.885 -15.148 1 98.81 287 ILE A CA 1
ATOM 2253 C C . ILE A 1 287 ? -5.785 -4.25 -15.508 1 98.81 287 ILE A C 1
ATOM 2255 O O . ILE A 1 287 ? -6.191 -5.406 -15.367 1 98.81 287 ILE A O 1
ATOM 2259 N N . MET A 1 288 ? -6.535 -3.301 -15.93 1 98.25 288 MET A N 1
ATOM 2260 C CA . MET A 1 288 ? -7.949 -3.559 -16.203 1 98.25 288 MET A CA 1
ATOM 2261 C C . MET A 1 288 ? -8.344 -3.012 -17.562 1 98.25 288 MET A C 1
ATOM 2263 O O . MET A 1 288 ? -7.891 -1.94 -17.969 1 98.25 288 MET A O 1
ATOM 2267 N N . ARG A 1 289 ? -9.188 -3.693 -18.203 1 97.81 289 ARG A N 1
ATOM 2268 C CA . ARG A 1 289 ? -9.828 -3.166 -19.406 1 97.81 289 ARG A CA 1
ATOM 2269 C C . ARG A 1 289 ? -10.758 -2.01 -19.078 1 97.81 289 ARG A C 1
ATOM 2271 O O . ARG A 1 289 ? -11.391 -2.002 -18.016 1 97.81 289 ARG A O 1
ATOM 2278 N N . ASN A 1 290 ? -10.938 -1.078 -19.984 1 96.75 290 ASN A N 1
ATOM 2279 C CA . ASN A 1 290 ? -11.734 0.118 -19.75 1 96.75 290 ASN A CA 1
ATOM 2280 C C . ASN A 1 290 ? -13.18 -0.235 -19.391 1 96.75 290 ASN A C 1
ATOM 2282 O O . ASN A 1 290 ? -13.758 0.363 -18.484 1 96.75 290 ASN A O 1
ATOM 2286 N N . ASP A 1 291 ? -13.758 -1.158 -20.078 1 95.56 291 ASP A N 1
ATOM 2287 C CA . ASP A 1 291 ? -15.148 -1.528 -19.828 1 95.56 291 ASP A CA 1
ATOM 2288 C C . ASP A 1 291 ? -15.297 -2.188 -18.453 1 95.56 291 ASP A C 1
ATOM 2290 O O . ASP A 1 291 ? -16.312 -2.02 -17.797 1 95.56 291 ASP A O 1
ATOM 2294 N N . ALA A 1 292 ? -14.32 -2.982 -18.062 1 96.75 292 ALA A N 1
ATOM 2295 C CA . ALA A 1 292 ? -14.328 -3.586 -16.734 1 96.75 292 ALA A CA 1
ATOM 2296 C C . ALA A 1 292 ? -14.211 -2.521 -15.648 1 96.75 292 ALA A C 1
ATOM 2298 O O . ALA A 1 292 ? -14.867 -2.617 -14.609 1 96.75 292 ALA A O 1
ATOM 2299 N N . ALA A 1 293 ? -13.391 -1.532 -15.883 1 96.38 293 ALA A N 1
ATOM 2300 C CA . ALA A 1 293 ? -13.195 -0.446 -14.93 1 96.38 293 ALA A CA 1
ATOM 2301 C C . ALA A 1 293 ? -14.508 0.282 -14.648 1 96.38 293 ALA A C 1
ATOM 2303 O O . ALA A 1 293 ? -14.766 0.705 -13.523 1 96.38 293 ALA A O 1
ATOM 2304 N N . LYS A 1 294 ? -15.289 0.479 -15.633 1 94.38 294 LYS A N 1
ATOM 2305 C CA . LYS A 1 294 ? -16.547 1.194 -15.508 1 94.38 294 LYS A CA 1
ATOM 2306 C C . LYS A 1 294 ? -17.531 0.427 -14.625 1 94.38 294 LYS A C 1
ATOM 2308 O O . LYS A 1 294 ? -18.438 1.02 -14.031 1 94.38 294 LYS A O 1
ATOM 2313 N N . LEU A 1 295 ? -17.344 -0.853 -14.531 1 94.75 295 LEU A N 1
ATOM 2314 C CA . LEU A 1 295 ? -18.266 -1.708 -13.781 1 94.75 295 LEU A CA 1
ATOM 2315 C C . LEU A 1 295 ? -17.953 -1.648 -12.289 1 94.75 295 LEU A C 1
ATOM 2317 O O . LEU A 1 295 ? -18.844 -1.884 -11.461 1 94.75 295 LEU A O 1
ATOM 2321 N N . LEU A 1 296 ? -16.672 -1.441 -11.945 1 96 296 LEU A N 1
ATOM 2322 C CA . LEU A 1 296 ? -16.25 -1.463 -10.547 1 96 296 LEU A CA 1
ATOM 2323 C C . LEU A 1 296 ? -16.781 -0.235 -9.812 1 96 296 LEU A C 1
ATOM 2325 O O . LEU A 1 296 ? -16.797 0.865 -10.367 1 96 296 LEU A O 1
ATOM 2329 N N . LYS A 1 297 ? -17.234 -0.488 -8.633 1 90.62 297 LYS A N 1
ATOM 2330 C CA . LYS A 1 297 ? -17.75 0.586 -7.797 1 90.62 297 LYS A CA 1
ATOM 2331 C C . LYS A 1 297 ? -16.938 0.741 -6.523 1 90.62 297 LYS A C 1
ATOM 2333 O O . LYS A 1 297 ? -16.859 -0.182 -5.711 1 90.62 297 LYS A O 1
ATOM 2338 N N . ASN A 1 298 ? -16.406 1.834 -6.328 1 90.69 298 ASN A N 1
ATOM 2339 C CA . ASN A 1 298 ? -15.602 2.127 -5.145 1 90.69 298 ASN A CA 1
ATOM 2340 C C . ASN A 1 298 ? -16.406 2.877 -4.09 1 90.69 298 ASN A C 1
ATOM 2342 O O . ASN A 1 298 ? -16.938 3.955 -4.359 1 90.69 298 ASN A O 1
ATOM 2346 N N . THR A 1 299 ? -16.531 2.359 -2.943 1 91 299 THR A N 1
ATOM 2347 C CA . THR A 1 299 ? -17.297 2.961 -1.855 1 91 299 THR A CA 1
ATOM 2348 C C . THR A 1 299 ? -16.516 4.117 -1.226 1 91 299 THR A C 1
ATOM 2350 O O . THR A 1 299 ? -17.047 5.219 -1.075 1 91 299 THR A O 1
ATOM 2353 N N . TYR A 1 300 ? -15.312 3.922 -0.956 1 94.5 300 TYR A N 1
ATOM 2354 C CA . TYR A 1 300 ? -14.453 4.852 -0.24 1 94.5 300 TYR A CA 1
ATOM 2355 C C . TYR A 1 300 ? -13.977 5.969 -1.157 1 94.5 300 TYR A C 1
ATOM 2357 O O . TYR A 1 300 ? -13.844 5.777 -2.369 1 94.5 300 TYR A O 1
ATOM 2365 N N . PHE A 1 301 ? -13.773 7.125 -0.584 1 93.5 301 PHE A N 1
ATOM 2366 C CA . PHE A 1 301 ? -13.039 8.172 -1.276 1 93.5 301 PHE A CA 1
ATOM 2367 C C . PHE A 1 301 ? -11.984 8.789 -0.364 1 93.5 301 PHE A C 1
ATOM 2369 O O . PHE A 1 301 ? -12.047 8.641 0.859 1 93.5 301 PHE A O 1
ATOM 2376 N N . SER A 1 302 ? -11.008 9.352 -0.894 1 93.06 302 SER A N 1
ATOM 2377 C CA . SER A 1 302 ? -9.859 9.891 -0.167 1 93.06 302 SER A CA 1
ATOM 2378 C C . SER A 1 302 ? -9.25 11.078 -0.901 1 93.06 302 SER A C 1
ATOM 2380 O O . SER A 1 302 ? -9.844 11.609 -1.845 1 93.06 302 SER A O 1
ATOM 2382 N N . GLY A 1 303 ? -8.148 11.484 -0.31 1 86.31 303 GLY A N 1
ATOM 2383 C CA . GLY A 1 303 ? -7.375 12.469 -1.047 1 86.31 303 GLY A CA 1
ATOM 2384 C C . GLY A 1 303 ? -6.977 12 -2.434 1 86.31 303 GLY A C 1
ATOM 2385 O O . GLY A 1 303 ? -6.539 10.859 -2.605 1 86.31 303 GLY A O 1
ATOM 2386 N N . GLY A 1 304 ? -7.23 12.766 -3.477 1 78.88 304 GLY A N 1
ATOM 2387 C CA . GLY A 1 304 ? -6.816 12.469 -4.836 1 78.88 304 GLY A CA 1
ATOM 2388 C C . GLY A 1 304 ? -7.906 11.812 -5.664 1 78.88 304 GLY A C 1
ATOM 2389 O O . GLY A 1 304 ? -7.805 11.742 -6.891 1 78.88 304 GLY A O 1
ATOM 2390 N N . THR A 1 305 ? -8.945 11.391 -4.918 1 83.25 305 THR A N 1
ATOM 2391 C CA . THR A 1 305 ? -9.922 10.602 -5.66 1 83.25 305 THR A CA 1
ATOM 2392 C C . THR A 1 305 ? -11.211 11.406 -5.863 1 83.25 305 THR A C 1
ATOM 2394 O O . THR A 1 305 ? -12.117 10.961 -6.574 1 83.25 305 THR A O 1
ATOM 2397 N N . VAL A 1 306 ? -11.258 12.562 -5.203 1 89.06 306 VAL A N 1
ATOM 2398 C CA . VAL A 1 306 ? -12.477 13.359 -5.324 1 89.06 306 VAL A CA 1
ATOM 2399 C C . VAL A 1 306 ? -12.156 14.695 -6 1 89.06 306 VAL A C 1
ATOM 2401 O O . VAL A 1 306 ? -11.094 15.273 -5.77 1 89.06 306 VAL A O 1
ATOM 2404 N N . ALA A 1 307 ? -13.086 15.086 -6.777 1 87.62 307 ALA A N 1
ATOM 2405 C CA . ALA A 1 307 ? -13.047 16.422 -7.344 1 87.62 307 ALA A CA 1
ATOM 2406 C C . ALA A 1 307 ? -13.516 17.469 -6.332 1 87.62 307 ALA A C 1
ATOM 2408 O O . ALA A 1 307 ? -13.023 18.594 -6.316 1 87.62 307 ALA A O 1
ATOM 2409 N N . ALA A 1 308 ? -14.469 17.016 -5.551 1 89.94 308 ALA A N 1
ATOM 2410 C CA . ALA A 1 308 ? -14.984 17.906 -4.512 1 89.94 308 ALA A CA 1
ATOM 2411 C C . ALA A 1 308 ? -15.688 17.109 -3.412 1 89.94 308 ALA A C 1
ATOM 2413 O O . ALA A 1 308 ? -16.234 16.031 -3.668 1 89.94 308 ALA A O 1
ATOM 2414 N N . SER A 1 309 ? -15.57 17.562 -2.246 1 92.5 309 SER A N 1
ATOM 2415 C CA . SER A 1 309 ? -16.344 17.078 -1.108 1 92.5 309 SER A CA 1
ATOM 2416 C C . SER A 1 309 ? -16.688 18.219 -0.152 1 92.5 309 SER A C 1
ATOM 2418 O O . SER A 1 309 ? -16.016 19.25 -0.142 1 92.5 309 SER A O 1
ATOM 2420 N N . ILE A 1 310 ? -17.812 18.125 0.467 1 94.19 310 ILE A N 1
ATOM 2421 C CA . ILE A 1 310 ? -18.203 19.094 1.49 1 94.19 310 ILE A CA 1
ATOM 2422 C C . ILE A 1 310 ? -18.219 18.406 2.857 1 94.19 310 ILE A C 1
ATOM 2424 O O . ILE A 1 310 ? -18.875 17.375 3.035 1 94.19 310 ILE A O 1
ATOM 2428 N N . ALA A 1 311 ? -17.516 18.938 3.779 1 95.25 311 ALA A N 1
ATOM 2429 C CA . ALA A 1 311 ? -17.25 18.266 5.047 1 95.25 311 ALA A CA 1
ATOM 2430 C C . ALA A 1 311 ? -18.531 18.078 5.855 1 95.25 311 ALA A C 1
ATOM 2432 O O . ALA A 1 311 ? -18.719 17.047 6.504 1 95.25 311 ALA A O 1
ATOM 2433 N N . ASP A 1 312 ? -19.469 19.031 5.793 1 95.5 312 ASP A N 1
ATOM 2434 C CA . ASP A 1 312 ? -20.562 19 6.77 1 95.5 312 ASP A CA 1
ATOM 2435 C C . ASP A 1 312 ? -21.875 18.625 6.102 1 95.5 312 ASP A C 1
ATOM 2437 O O . ASP A 1 312 ? -22.953 18.766 6.703 1 95.5 312 ASP A O 1
ATOM 2441 N N . ILE A 1 313 ? -21.891 18.188 4.871 1 94.38 313 ILE A N 1
ATOM 2442 C CA . ILE A 1 313 ? -23.047 17.594 4.23 1 94.38 313 ILE A CA 1
ATOM 2443 C C . ILE A 1 313 ? -22.641 16.344 3.461 1 94.38 313 ILE A C 1
ATOM 2445 O O . ILE A 1 313 ? -21.469 16.172 3.143 1 94.38 313 ILE A O 1
ATOM 2449 N N . ASP A 1 314 ? -23.625 15.477 3.18 1 94.31 314 ASP A N 1
ATOM 2450 C CA . ASP A 1 314 ? -23.375 14.234 2.449 1 94.31 314 ASP A CA 1
ATOM 2451 C C . ASP A 1 314 ? -23.234 14.5 0.952 1 94.31 314 ASP A C 1
ATOM 2453 O O . ASP A 1 314 ? -24.125 14.164 0.174 1 94.31 314 ASP A O 1
ATOM 2457 N N . PHE A 1 315 ? -22.031 15.109 0.616 1 93.62 315 PHE A N 1
ATOM 2458 C CA . PHE A 1 315 ? -21.781 15.445 -0.779 1 93.62 315 PHE A CA 1
ATOM 2459 C C . PHE A 1 315 ? -20.359 15.086 -1.171 1 93.62 315 PHE A C 1
ATOM 2461 O O . PHE A 1 315 ? -19.406 15.484 -0.499 1 93.62 315 PHE A O 1
ATOM 2468 N N . VAL A 1 316 ? -20.281 14.312 -2.217 1 93.25 316 VAL A N 1
ATOM 2469 C CA . VAL A 1 316 ? -18.984 13.969 -2.807 1 93.25 316 VAL A CA 1
ATOM 2470 C C . VAL A 1 316 ? -19.109 13.898 -4.324 1 93.25 316 VAL A C 1
ATOM 2472 O O . VAL A 1 316 ? -20.094 13.367 -4.848 1 93.25 316 VAL A O 1
ATOM 2475 N N . LYS A 1 317 ? -18.266 14.578 -4.992 1 92.81 317 LYS A N 1
ATOM 2476 C CA . LYS A 1 317 ? -18.078 14.438 -6.434 1 92.81 317 LYS A CA 1
ATOM 2477 C C . LYS A 1 317 ? -16.75 13.758 -6.762 1 92.81 317 LYS A C 1
ATOM 2479 O O . LYS A 1 317 ? -15.688 14.336 -6.551 1 92.81 317 LYS A O 1
ATOM 2484 N N . ARG A 1 318 ? -16.875 12.578 -7.289 1 90.69 318 ARG A N 1
ATOM 2485 C CA . ARG A 1 318 ? -15.68 11.789 -7.562 1 90.69 318 ARG A CA 1
ATOM 2486 C C . ARG A 1 318 ? -15.031 12.211 -8.875 1 90.69 318 ARG A C 1
ATOM 2488 O O . ARG A 1 318 ? -15.695 12.742 -9.758 1 90.69 318 ARG A O 1
ATOM 2495 N N . ARG A 1 319 ? -13.727 12.008 -8.898 1 88.5 319 ARG A N 1
ATOM 2496 C CA . ARG A 1 319 ? -13.016 12.219 -10.156 1 88.5 319 ARG A CA 1
ATOM 2497 C C . ARG A 1 319 ? -13.406 11.164 -11.188 1 88.5 319 ARG A C 1
ATOM 2499 O O . ARG A 1 319 ? -13.922 10.102 -10.836 1 88.5 319 ARG A O 1
ATOM 2506 N N . GLN A 1 320 ? -13.141 11.469 -12.469 1 86 320 GLN A N 1
ATOM 2507 C CA . GLN A 1 320 ? -13.648 10.609 -13.539 1 86 320 GLN A CA 1
ATOM 2508 C C . GLN A 1 320 ? -12.57 9.641 -14.016 1 86 320 GLN A C 1
ATOM 2510 O O . GLN A 1 320 ? -12.883 8.555 -14.508 1 86 320 GLN A O 1
ATOM 2515 N N . GLY A 1 321 ? -11.344 10.023 -13.852 1 90.56 321 GLY A N 1
ATOM 2516 C CA . GLY A 1 321 ? -10.281 9.148 -14.305 1 90.56 321 GLY A CA 1
ATOM 2517 C C . GLY A 1 321 ? -10.172 7.867 -13.5 1 90.56 321 GLY A C 1
ATOM 2518 O O . GLY A 1 321 ? -10.258 7.891 -12.273 1 90.56 321 GLY A O 1
ATOM 2519 N N . VAL A 1 322 ? -10 6.738 -14.18 1 92.94 322 VAL A N 1
ATOM 2520 C CA . VAL A 1 322 ? -9.969 5.41 -13.57 1 92.94 322 VAL A CA 1
ATOM 2521 C C . VAL A 1 322 ? -8.867 5.352 -12.516 1 92.94 322 VAL A C 1
ATOM 2523 O O . VAL A 1 322 ? -9.086 4.867 -11.406 1 92.94 322 VAL A O 1
ATOM 2526 N N . GLU A 1 323 ? -7.668 5.84 -12.875 1 93.5 323 GLU A N 1
ATOM 2527 C CA . GLU A 1 323 ? -6.543 5.828 -11.945 1 93.5 323 GLU A CA 1
ATOM 2528 C C . GLU A 1 323 ? -6.855 6.629 -10.688 1 93.5 323 GLU A C 1
ATOM 2530 O O . GLU A 1 323 ? -6.562 6.184 -9.578 1 93.5 323 GLU A O 1
ATOM 2535 N N . GLU A 1 324 ? -7.469 7.777 -10.859 1 90.81 324 GLU A N 1
ATOM 2536 C CA . GLU A 1 324 ? -7.793 8.664 -9.742 1 90.81 324 GLU A CA 1
ATOM 2537 C C . GLU A 1 324 ? -8.891 8.062 -8.867 1 90.81 324 GLU A C 1
ATOM 2539 O O . GLU A 1 324 ? -8.914 8.289 -7.652 1 90.81 324 GLU A O 1
ATOM 2544 N N . LEU A 1 325 ? -9.727 7.281 -9.453 1 92 325 LEU A N 1
ATOM 2545 C CA . LEU A 1 325 ? -10.844 6.691 -8.727 1 92 325 LEU A CA 1
ATOM 2546 C C . LEU A 1 325 ? -10.367 5.574 -7.805 1 92 325 LEU A C 1
ATOM 2548 O O . LEU A 1 325 ? -10.922 5.379 -6.723 1 92 325 LEU A O 1
ATOM 2552 N N . PHE A 1 326 ? -9.328 4.906 -8.25 1 94.94 326 PHE A N 1
ATOM 2553 C CA . PHE A 1 326 ? -9.039 3.66 -7.551 1 94.94 326 PHE A CA 1
ATOM 2554 C C . PHE A 1 326 ? -7.715 3.758 -6.801 1 94.94 326 PHE A C 1
ATOM 2556 O O . PHE A 1 326 ? -7.402 2.9 -5.973 1 94.94 326 PHE A O 1
ATOM 2563 N N . GLU A 1 327 ? -6.91 4.766 -7.055 1 95.88 327 GLU A N 1
ATOM 2564 C CA . GLU A 1 327 ? -5.672 4.969 -6.309 1 95.88 327 GLU A CA 1
ATOM 2565 C C . GLU A 1 327 ? -5.879 5.934 -5.145 1 95.88 327 GLU A C 1
ATOM 2567 O O . GLU A 1 327 ? -5.652 7.137 -5.281 1 95.88 327 GLU A O 1
ATOM 2572 N N . ASP A 1 328 ? -6.199 5.367 -4.062 1 94.19 328 ASP A N 1
ATOM 2573 C CA . ASP A 1 328 ? -6.488 6.145 -2.863 1 94.19 328 ASP A CA 1
ATOM 2574 C C . ASP A 1 328 ? -5.215 6.742 -2.273 1 94.19 328 ASP A C 1
ATOM 2576 O O . ASP A 1 328 ? -4.246 6.023 -2.01 1 94.19 328 ASP A O 1
ATOM 2580 N N . GLY A 1 329 ? -5.266 8.07 -2.021 1 93.56 329 GLY A N 1
ATOM 2581 C CA . GLY A 1 329 ? -4.141 8.727 -1.374 1 93.56 329 GLY A CA 1
ATOM 2582 C C . GLY A 1 329 ? -2.996 9.023 -2.324 1 93.56 329 GLY A C 1
ATOM 2583 O O . GLY A 1 329 ? -3.193 9.094 -3.541 1 93.56 329 GLY A O 1
ATOM 2584 N N . THR A 1 330 ? -1.865 9.312 -1.756 1 94.94 330 THR A N 1
ATOM 2585 C CA . THR A 1 330 ? -0.672 9.586 -2.549 1 94.94 330 THR A CA 1
ATOM 2586 C C . THR A 1 330 ? -0.054 8.289 -3.064 1 94.94 330 THR A C 1
ATOM 2588 O O . THR A 1 330 ? 0.204 7.367 -2.287 1 94.94 330 THR A O 1
ATOM 2591 N N . ALA A 1 331 ? 0.059 8.273 -4.352 1 94.69 331 ALA A N 1
ATOM 2592 C CA . ALA A 1 331 ? 0.712 7.109 -4.949 1 94.69 331 ALA A CA 1
ATOM 2593 C C . ALA A 1 331 ? 2.123 6.93 -4.402 1 94.69 331 ALA A C 1
ATOM 2595 O O . ALA A 1 331 ? 2.74 7.887 -3.926 1 94.69 331 ALA A O 1
ATOM 2596 N N . SER A 1 332 ? 2.566 5.688 -4.41 1 98.25 332 SER A N 1
ATOM 2597 C CA . SER A 1 332 ? 3.945 5.426 -4.012 1 98.25 332 SER A CA 1
ATOM 2598 C C . SER A 1 332 ? 4.93 5.891 -5.082 1 98.25 332 SER A C 1
ATOM 2600 O O . SER A 1 332 ? 5.641 5.078 -5.676 1 98.25 332 SER A O 1
ATOM 2602 N N . PHE A 1 333 ? 5.082 7.191 -5.277 1 98.62 333 PHE A N 1
ATOM 2603 C CA . PHE A 1 333 ? 5.691 7.746 -6.477 1 98.62 333 PHE A CA 1
ATOM 2604 C C . PHE A 1 333 ? 7.188 7.457 -6.508 1 98.62 333 PHE A C 1
ATOM 2606 O O . PHE A 1 333 ? 7.781 7.328 -7.582 1 98.62 333 PHE A O 1
ATOM 2613 N N . LEU A 1 334 ? 7.883 7.355 -5.359 1 98.81 334 LEU A N 1
ATOM 2614 C CA . LEU A 1 334 ? 9.297 7 -5.387 1 98.81 334 LEU A CA 1
ATOM 2615 C C . LEU A 1 334 ? 9.477 5.543 -5.801 1 98.81 334 LEU A C 1
ATOM 2617 O O . LEU A 1 334 ? 10.352 5.23 -6.617 1 98.81 334 LEU A O 1
ATOM 2621 N N . SER A 1 335 ? 8.641 4.645 -5.211 1 98.81 335 SER A N 1
ATOM 2622 C CA . SER A 1 335 ? 8.664 3.248 -5.629 1 98.81 335 SER A CA 1
ATOM 2623 C C . SER A 1 335 ? 8.32 3.107 -7.109 1 98.81 335 SER A C 1
ATOM 2625 O O . SER A 1 335 ? 8.953 2.33 -7.828 1 98.81 335 SER A O 1
ATOM 2627 N N . ILE A 1 336 ? 7.332 3.857 -7.504 1 98.88 336 ILE A N 1
ATOM 2628 C CA . ILE A 1 336 ? 6.902 3.814 -8.898 1 98.88 336 ILE A CA 1
ATOM 2629 C C . ILE A 1 336 ? 8.039 4.281 -9.805 1 98.88 336 ILE A C 1
ATOM 2631 O O . ILE A 1 336 ? 8.328 3.654 -10.828 1 98.88 336 ILE A O 1
ATOM 2635 N N . ALA A 1 337 ? 8.695 5.328 -9.43 1 98.81 337 ALA A N 1
ATOM 2636 C CA . ALA A 1 337 ? 9.812 5.848 -10.211 1 98.81 337 ALA A CA 1
ATOM 2637 C C . ALA A 1 337 ? 10.93 4.812 -10.32 1 98.81 337 ALA A C 1
ATOM 2639 O O . ALA A 1 337 ? 11.672 4.797 -11.305 1 98.81 337 ALA A O 1
ATOM 2640 N N . SER A 1 338 ? 11.008 3.93 -9.391 1 98.81 338 SER A N 1
ATOM 2641 C CA . SER A 1 338 ? 12.125 2.994 -9.336 1 98.81 338 SER A CA 1
ATOM 2642 C C . SER A 1 338 ? 11.914 1.824 -10.289 1 98.81 338 SER A C 1
ATOM 2644 O O . SER A 1 338 ? 12.875 1.14 -10.656 1 98.81 338 SER A O 1
ATOM 2646 N N . ILE A 1 339 ? 10.688 1.494 -10.68 1 98.69 339 ILE A N 1
ATOM 2647 C CA . ILE A 1 339 ? 10.422 0.243 -11.383 1 98.69 339 ILE A CA 1
ATOM 2648 C C . ILE A 1 339 ? 11.055 0.289 -12.766 1 98.69 339 ILE A C 1
ATOM 2650 O O . ILE A 1 339 ? 11.352 -0.753 -13.359 1 98.69 339 ILE A O 1
ATOM 2654 N N . ARG A 1 340 ? 11.273 1.538 -13.336 1 98.31 340 ARG A N 1
ATOM 2655 C CA . ARG A 1 340 ? 11.891 1.644 -14.648 1 98.31 340 ARG A CA 1
ATOM 2656 C C . ARG A 1 340 ? 13.273 0.984 -14.656 1 98.31 340 ARG A C 1
ATOM 2658 O O . ARG A 1 340 ? 13.672 0.384 -15.656 1 98.31 340 ARG A O 1
ATOM 2665 N N . HIS A 1 341 ? 13.984 1.042 -13.547 1 98.19 341 HIS A N 1
ATOM 2666 C CA . HIS A 1 341 ? 15.32 0.475 -13.461 1 98.19 341 HIS A CA 1
ATOM 2667 C C . HIS A 1 341 ? 15.273 -1.048 -13.398 1 98.19 341 HIS A C 1
ATOM 2669 O O . HIS A 1 341 ? 16.203 -1.72 -13.852 1 98.19 341 HIS A O 1
ATOM 2675 N N . GLY A 1 342 ? 14.203 -1.647 -12.781 1 97.81 342 GLY A N 1
ATOM 2676 C CA . GLY A 1 342 ? 13.969 -3.08 -12.867 1 97.81 342 GLY A CA 1
ATOM 2677 C C . GLY A 1 342 ? 13.633 -3.549 -14.273 1 97.81 342 GLY A C 1
ATOM 2678 O O . GLY A 1 342 ? 14.203 -4.531 -14.758 1 97.81 342 GLY A O 1
ATOM 2679 N N . PHE A 1 343 ? 12.758 -2.787 -14.922 1 97.81 343 PHE A N 1
ATOM 2680 C CA . PHE A 1 343 ? 12.359 -3.137 -16.281 1 97.81 343 PHE A CA 1
ATOM 2681 C C . PHE A 1 343 ? 13.539 -3.016 -17.234 1 97.81 343 PHE A C 1
ATOM 2683 O O . PHE A 1 343 ? 13.648 -3.781 -18.203 1 97.81 343 PHE A O 1
ATOM 2690 N N . ASN A 1 344 ? 14.406 -2.051 -17 1 95.88 344 ASN A N 1
ATOM 2691 C CA . ASN A 1 344 ? 15.609 -1.939 -17.828 1 95.88 344 ASN A CA 1
ATOM 2692 C C . ASN A 1 344 ? 16.438 -3.219 -17.781 1 95.88 344 ASN A C 1
ATOM 2694 O O . ASN A 1 344 ? 16.969 -3.65 -18.812 1 95.88 344 ASN A O 1
ATOM 2698 N N . LEU A 1 345 ? 16.531 -3.822 -16.656 1 92.94 345 LEU A N 1
ATOM 2699 C CA . LEU A 1 345 ? 17.281 -5.074 -16.5 1 92.94 345 LEU A CA 1
ATOM 2700 C C . LEU A 1 345 ? 16.578 -6.207 -17.25 1 92.94 345 LEU A C 1
ATOM 2702 O O . LEU A 1 345 ? 17.234 -6.98 -17.953 1 92.94 345 LEU A O 1
ATOM 2706 N N . ILE A 1 346 ? 15.273 -6.309 -17.109 1 94.06 346 ILE A N 1
ATOM 2707 C CA . ILE A 1 346 ? 14.492 -7.348 -17.781 1 94.06 346 ILE A CA 1
ATOM 2708 C C . ILE A 1 346 ? 14.617 -7.203 -19.281 1 94.06 346 ILE A C 1
ATOM 2710 O O . ILE A 1 346 ? 14.758 -8.195 -20 1 94.06 346 ILE A O 1
ATOM 2714 N N . ASN A 1 347 ? 14.609 -5.957 -19.703 1 92.75 347 ASN A N 1
ATOM 2715 C CA . ASN A 1 347 ? 14.703 -5.684 -21.125 1 92.75 347 ASN A CA 1
ATOM 2716 C C . ASN A 1 347 ? 16.094 -6.012 -21.672 1 92.75 347 ASN A C 1
ATOM 2718 O O . ASN A 1 347 ? 16.234 -6.426 -22.828 1 92.75 347 ASN A O 1
ATOM 2722 N N . SER A 1 348 ? 17.094 -5.844 -20.859 1 92.25 348 SER A N 1
ATOM 2723 C CA . SER A 1 348 ? 18.453 -6.141 -21.281 1 92.25 348 SER A CA 1
ATOM 2724 C C . SER A 1 348 ? 18.688 -7.645 -21.406 1 92.25 348 SER A C 1
ATOM 2726 O O . SER A 1 348 ? 19.391 -8.102 -22.312 1 92.25 348 SER A O 1
ATOM 2728 N N . LEU A 1 349 ? 18.094 -8.453 -20.562 1 93.25 349 LEU A N 1
ATOM 2729 C CA . LEU A 1 349 ? 18.219 -9.906 -20.594 1 93.25 349 LEU A CA 1
ATOM 2730 C C . LEU A 1 349 ? 17.156 -10.531 -21.5 1 93.25 349 LEU A C 1
ATOM 2732 O O . LEU A 1 349 ? 17.406 -11.555 -22.141 1 93.25 349 LEU A O 1
ATOM 2736 N N . THR A 1 350 ? 16 -9.945 -21.5 1 93.12 350 THR A N 1
ATOM 2737 C CA . THR A 1 350 ? 14.812 -10.305 -22.266 1 93.12 350 THR A CA 1
ATOM 2738 C C . THR A 1 350 ? 14.039 -11.414 -21.562 1 93.12 350 THR A C 1
ATOM 2740 O O . THR A 1 350 ? 14.641 -12.32 -20.969 1 93.12 350 THR A O 1
ATOM 2743 N N . VAL A 1 351 ? 12.773 -11.414 -21.688 1 92.81 351 VAL A N 1
ATOM 2744 C CA . VAL A 1 351 ? 11.867 -12.336 -21 1 92.81 351 VAL A CA 1
ATOM 2745 C C . VAL A 1 351 ? 12.062 -13.75 -21.547 1 92.81 351 VAL A C 1
ATOM 2747 O O . VAL A 1 351 ? 12.188 -14.703 -20.766 1 92.81 351 VAL A O 1
ATOM 2750 N N . PRO A 1 352 ? 12.25 -13.945 -22.875 1 91.75 352 PRO A N 1
ATOM 2751 C CA . PRO A 1 352 ? 12.461 -15.305 -23.391 1 91.75 352 PRO A CA 1
ATOM 2752 C C . PRO A 1 352 ? 13.758 -15.922 -22.875 1 91.75 352 PRO A C 1
ATOM 2754 O O . PRO A 1 352 ? 13.789 -17.109 -22.547 1 91.75 352 PRO A O 1
ATOM 2757 N N . ALA A 1 353 ? 14.812 -15.141 -22.828 1 93.25 353 ALA A N 1
ATOM 2758 C CA . ALA A 1 353 ? 16.078 -15.664 -22.328 1 93.25 353 ALA A CA 1
ATOM 2759 C C . ALA A 1 353 ? 15.984 -16.047 -20.859 1 93.25 353 ALA A C 1
ATOM 2761 O O . ALA A 1 353 ? 16.562 -17.047 -20.422 1 93.25 353 ALA A O 1
ATOM 2762 N N . ILE A 1 354 ? 15.297 -15.258 -20.094 1 93.56 354 ILE A N 1
ATOM 2763 C CA . ILE A 1 354 ? 15.086 -15.539 -18.672 1 93.56 354 ILE A CA 1
ATOM 2764 C C . ILE A 1 354 ? 14.305 -16.844 -18.531 1 93.56 354 ILE A C 1
ATOM 2766 O O . ILE A 1 354 ? 14.648 -17.688 -17.703 1 93.56 354 ILE A O 1
ATOM 2770 N N . CYS A 1 355 ? 13.297 -16.984 -19.297 1 92.62 355 CYS A N 1
ATOM 2771 C CA . CYS A 1 355 ? 12.469 -18.188 -19.281 1 92.62 355 CYS A CA 1
ATOM 2772 C C . CYS A 1 355 ? 13.312 -19.422 -19.562 1 92.62 355 CYS A C 1
ATOM 2774 O O . CYS A 1 355 ? 13.203 -20.422 -18.844 1 92.62 355 CYS A O 1
ATOM 2776 N N . ARG A 1 356 ? 14.164 -19.375 -20.609 1 91.94 356 ARG A N 1
ATOM 2777 C CA . ARG A 1 356 ? 15.016 -20.516 -20.969 1 91.94 356 ARG A CA 1
ATOM 2778 C C . ARG A 1 356 ? 16.016 -20.828 -19.859 1 91.94 356 ARG A C 1
ATOM 2780 O O . ARG A 1 356 ? 16.25 -21.984 -19.547 1 91.94 356 ARG A O 1
ATOM 2787 N N . HIS A 1 357 ? 16.562 -19.75 -19.328 1 93.38 357 HIS A N 1
ATOM 2788 C CA . HIS A 1 357 ? 17.5 -19.922 -18.219 1 93.38 357 HIS A CA 1
ATOM 2789 C C . HIS A 1 357 ? 16.859 -20.656 -17.062 1 93.38 357 HIS A C 1
ATOM 2791 O O . HIS A 1 357 ? 17.438 -21.625 -16.547 1 93.38 357 HIS A O 1
ATOM 2797 N N . ILE A 1 358 ? 15.719 -20.266 -16.672 1 93.19 358 ILE A N 1
ATOM 2798 C CA . ILE A 1 358 ? 15 -20.828 -15.531 1 93.19 358 ILE A CA 1
ATOM 2799 C C . ILE A 1 358 ? 14.57 -22.25 -15.852 1 93.19 358 ILE A C 1
ATOM 2801 O O . ILE A 1 358 ? 14.68 -23.141 -15.008 1 93.19 358 ILE A O 1
ATOM 2805 N N . ALA A 1 359 ? 14.094 -22.453 -17.047 1 90.56 359 ALA A N 1
ATOM 2806 C CA . ALA A 1 359 ? 13.656 -23.797 -17.453 1 90.56 359 ALA A CA 1
ATOM 2807 C C . ALA A 1 359 ? 14.82 -24.781 -17.422 1 90.56 359 ALA A C 1
ATOM 2809 O O . ALA A 1 359 ? 14.641 -25.938 -17.016 1 90.56 359 ALA A O 1
ATOM 2810 N N . SER A 1 360 ? 15.992 -24.344 -17.859 1 91.94 360 SER A N 1
ATOM 2811 C CA . SER A 1 360 ? 17.172 -25.188 -17.844 1 91.94 360 SER A CA 1
ATOM 2812 C C . SER A 1 360 ? 17.531 -25.641 -16.438 1 91.94 360 SER A C 1
ATOM 2814 O O . SER A 1 360 ? 17.781 -26.812 -16.188 1 91.94 360 SER A O 1
ATOM 2816 N N . LEU A 1 361 ? 17.516 -24.688 -15.562 1 92.75 361 LEU A N 1
ATOM 2817 C CA . LEU A 1 361 ? 17.828 -25 -14.172 1 92.75 361 LEU A CA 1
ATOM 2818 C C . LEU A 1 361 ? 16.766 -25.922 -13.57 1 92.75 361 LEU A C 1
ATOM 2820 O O . LEU A 1 361 ? 17.094 -26.875 -12.867 1 92.75 361 LEU A O 1
ATOM 2824 N N . GLY A 1 362 ? 15.508 -25.609 -13.844 1 91.06 362 GLY A N 1
ATOM 2825 C CA . GLY A 1 362 ? 14.422 -26.422 -13.328 1 91.06 362 GLY A CA 1
ATOM 2826 C C . GLY A 1 362 ? 14.477 -27.859 -13.812 1 91.06 362 GLY A C 1
ATOM 2827 O O . GLY A 1 362 ? 14.289 -28.797 -13.023 1 91.06 362 GLY A O 1
ATOM 2828 N N . MET A 1 363 ? 14.758 -28.047 -15.047 1 89.62 363 MET A N 1
ATOM 2829 C CA . MET A 1 363 ? 14.852 -29.391 -15.617 1 89.62 363 MET A CA 1
ATOM 2830 C C . MET A 1 363 ? 16.016 -30.156 -15 1 89.62 363 MET A C 1
ATOM 2832 O O . MET A 1 363 ? 15.867 -31.344 -14.664 1 89.62 363 MET A O 1
ATOM 2836 N N . TYR A 1 364 ? 17.094 -29.453 -14.906 1 91.38 364 TYR A N 1
ATOM 2837 C CA . TYR A 1 364 ? 18.25 -30.109 -14.32 1 91.38 364 TYR A CA 1
ATOM 2838 C C . TYR A 1 364 ? 17.969 -30.547 -12.891 1 91.38 364 TYR A C 1
ATOM 2840 O O . TYR A 1 364 ? 18.297 -31.688 -12.516 1 91.38 364 TYR A O 1
ATOM 2848 N N . VAL A 1 365 ? 17.422 -29.703 -12.078 1 92.81 365 VAL A N 1
ATOM 2849 C CA . VAL A 1 365 ? 17.141 -30 -10.68 1 92.81 365 VAL A CA 1
ATOM 2850 C C . VAL A 1 365 ? 16.156 -31.172 -10.594 1 92.81 365 VAL A C 1
ATOM 2852 O O . VAL A 1 365 ? 16.344 -32.094 -9.773 1 92.81 365 VAL A O 1
ATOM 2855 N N . ARG A 1 366 ? 15.164 -31.188 -11.406 1 92.25 366 ARG A N 1
ATOM 2856 C CA . ARG A 1 366 ? 14.203 -32.281 -11.43 1 92.25 366 ARG A CA 1
ATOM 2857 C C . ARG A 1 366 ? 14.891 -33.594 -11.75 1 92.25 366 ARG A C 1
ATOM 2859 O O . ARG A 1 366 ? 14.648 -34.625 -11.078 1 92.25 366 ARG A O 1
ATOM 2866 N N . LYS A 1 367 ? 15.688 -33.562 -12.781 1 90.88 367 LYS A N 1
ATOM 2867 C CA . LYS A 1 367 ? 16.406 -34.75 -13.195 1 90.88 367 LYS A CA 1
ATOM 2868 C C . LYS A 1 367 ? 17.266 -35.312 -12.062 1 90.88 367 LYS A C 1
ATOM 2870 O O . LYS A 1 367 ? 17.266 -36.5 -11.789 1 90.88 367 LYS A O 1
ATOM 2875 N N . VAL A 1 368 ? 17.953 -34.438 -11.453 1 93.25 368 VAL A N 1
ATOM 2876 C CA . VAL A 1 368 ? 18.859 -34.844 -10.383 1 93.25 368 VAL A CA 1
ATOM 2877 C C . VAL A 1 368 ? 18.047 -35.375 -9.203 1 93.25 368 VAL A C 1
ATOM 2879 O O . VAL A 1 368 ? 18.375 -36.438 -8.656 1 93.25 368 VAL A O 1
ATOM 2882 N N . LEU A 1 369 ? 17 -34.719 -8.789 1 94.69 369 LEU A N 1
ATOM 2883 C CA . LEU A 1 369 ? 16.188 -35.156 -7.656 1 94.69 369 LEU A CA 1
ATOM 2884 C C . LEU A 1 369 ? 15.562 -36.5 -7.914 1 94.69 369 LEU A C 1
ATOM 2886 O O . LEU A 1 369 ? 15.508 -37.375 -7.016 1 94.69 369 LEU A O 1
ATOM 2890 N N . LEU A 1 370 ? 15.164 -36.75 -9.117 1 93.75 370 LEU A N 1
ATOM 2891 C CA . LEU A 1 370 ? 14.484 -38 -9.469 1 93.75 370 LEU A CA 1
ATOM 2892 C C . LEU A 1 370 ? 15.477 -39.156 -9.531 1 93.75 370 LEU A C 1
ATOM 2894 O O . LEU A 1 370 ? 15.086 -40.344 -9.438 1 93.75 370 LEU A O 1
ATOM 2898 N N . SER A 1 371 ? 16.734 -38.844 -9.656 1 95.44 371 SER A N 1
ATOM 2899 C CA . SER A 1 371 ? 17.766 -39.875 -9.766 1 95.44 371 SER A CA 1
ATOM 2900 C C . SER A 1 371 ? 18.281 -40.312 -8.398 1 95.44 371 SER A C 1
ATOM 2902 O O . SER A 1 371 ? 18.953 -41.312 -8.273 1 95.44 371 SER A O 1
ATOM 2904 N N . LEU A 1 372 ? 17.953 -39.594 -7.398 1 96.81 372 LEU A N 1
ATOM 2905 C CA . LEU A 1 372 ? 18.453 -39.906 -6.062 1 96.81 372 LEU A CA 1
ATOM 2906 C C . LEU A 1 372 ? 17.844 -41.188 -5.52 1 96.81 372 LEU A C 1
ATOM 2908 O O . LEU A 1 372 ? 16.625 -41.375 -5.633 1 96.81 372 LEU A O 1
ATOM 2912 N N . ARG A 1 373 ? 18.734 -42 -4.922 1 97.81 373 ARG A N 1
ATOM 2913 C CA . ARG A 1 373 ? 18.297 -43.281 -4.332 1 97.81 373 ARG A CA 1
ATOM 2914 C C . ARG A 1 373 ? 18.938 -43.469 -2.961 1 97.81 373 ARG A C 1
ATOM 2916 O O . ARG A 1 373 ? 20.062 -43.062 -2.723 1 97.81 373 ARG A O 1
ATOM 2923 N N . HIS A 1 374 ? 18.109 -44.156 -2.141 1 97.62 374 HIS A N 1
ATOM 2924 C CA . HIS A 1 374 ? 18.672 -44.656 -0.892 1 97.62 374 HIS A CA 1
ATOM 2925 C C . HIS A 1 374 ? 19.547 -45.875 -1.136 1 97.62 374 HIS A C 1
ATOM 2927 O O . HIS A 1 374 ? 19.547 -46.438 -2.232 1 97.62 374 HIS A O 1
ATOM 2933 N N . GLU A 1 375 ? 20.234 -46.25 -0.112 1 97.06 375 GLU A N 1
ATOM 2934 C CA . GLU A 1 375 ? 21.094 -47.438 -0.203 1 97.06 375 GLU A CA 1
ATOM 2935 C C . GLU A 1 375 ? 20.312 -48.656 -0.599 1 97.06 375 GLU A C 1
ATOM 2937 O O . GLU A 1 375 ? 20.828 -49.531 -1.306 1 97.06 375 GLU A O 1
ATOM 2942 N N . ASN A 1 376 ? 19.109 -48.75 -0.14 1 97.69 376 ASN A N 1
ATOM 2943 C CA . ASN A 1 376 ? 18.266 -49.938 -0.416 1 97.69 376 ASN A CA 1
ATOM 2944 C C . ASN A 1 376 ? 17.594 -49.812 -1.785 1 97.69 376 ASN A C 1
ATOM 2946 O O . ASN A 1 376 ? 16.75 -50.625 -2.125 1 97.69 376 ASN A O 1
ATOM 2950 N N . GLY A 1 377 ? 17.875 -48.719 -2.539 1 97.06 377 GLY A N 1
ATOM 2951 C CA . GLY A 1 377 ? 17.375 -48.562 -3.895 1 97.06 377 GLY A CA 1
ATOM 2952 C C . GLY A 1 377 ? 16.094 -47.75 -3.969 1 97.06 377 GLY A C 1
ATOM 2953 O O . GLY A 1 377 ? 15.672 -47.344 -5.055 1 97.06 377 GLY A O 1
ATOM 2954 N N . ALA A 1 378 ? 15.523 -47.5 -2.846 1 97.12 378 ALA A N 1
ATOM 2955 C CA . ALA A 1 378 ? 14.266 -46.75 -2.812 1 97.12 378 ALA A CA 1
ATOM 2956 C C . ALA A 1 378 ? 14.469 -45.312 -3.279 1 97.12 378 ALA A C 1
ATOM 2958 O O . ALA A 1 378 ? 15.539 -44.75 -3.088 1 97.12 378 ALA A O 1
ATOM 2959 N N . ASP A 1 379 ? 13.43 -44.75 -3.865 1 97.06 379 ASP A N 1
ATOM 2960 C CA . ASP A 1 379 ? 13.461 -43.375 -4.297 1 97.06 379 ASP A CA 1
ATOM 2961 C C . ASP A 1 379 ? 13.562 -42.438 -3.1 1 97.06 379 ASP A C 1
ATOM 2963 O O . ASP A 1 379 ? 12.938 -42.656 -2.064 1 97.06 379 ASP A O 1
ATOM 2967 N N . VAL A 1 380 ? 14.289 -41.375 -3.279 1 97.81 380 VAL A N 1
ATOM 2968 C CA . VAL A 1 380 ? 14.453 -40.375 -2.225 1 97.81 380 VAL A CA 1
ATOM 2969 C C . VAL A 1 380 ? 13.398 -39.281 -2.383 1 97.81 380 VAL A C 1
ATOM 2971 O O . VAL A 1 380 ? 12.898 -38.75 -1.392 1 97.81 380 VAL A O 1
ATOM 2974 N N . CYS A 1 381 ? 13.078 -39 -3.594 1 97.12 381 CYS A N 1
ATOM 2975 C CA . CYS A 1 381 ? 12.32 -37.781 -3.861 1 97.12 381 CYS A CA 1
ATOM 2976 C C . CYS A 1 381 ? 11.062 -38.094 -4.672 1 97.12 381 CYS A C 1
ATOM 2978 O O . CYS A 1 381 ? 11.086 -38.938 -5.562 1 97.12 381 CYS A O 1
ATOM 2980 N N . THR A 1 382 ? 9.977 -37.438 -4.316 1 95.56 382 THR A N 1
ATOM 2981 C CA . THR A 1 382 ? 8.758 -37.344 -5.113 1 95.56 382 THR A CA 1
ATOM 2982 C C . THR A 1 382 ? 8.492 -35.938 -5.578 1 95.56 382 THR A C 1
ATOM 2984 O O . THR A 1 382 ? 8.461 -35 -4.766 1 95.56 382 THR A O 1
ATOM 2987 N N . ILE A 1 383 ? 8.344 -35.719 -6.848 1 94.12 383 ILE A N 1
ATOM 2988 C CA . ILE A 1 383 ? 8.102 -34.406 -7.406 1 94.12 383 ILE A CA 1
ATOM 2989 C C . ILE A 1 383 ? 6.637 -34.25 -7.797 1 94.12 383 ILE A C 1
ATOM 2991 O O . ILE A 1 383 ? 6.016 -35.219 -8.25 1 94.12 383 ILE A O 1
ATOM 2995 N N . TYR A 1 384 ? 6.094 -33.094 -7.582 1 91.31 384 TYR A N 1
ATOM 2996 C CA . TYR A 1 384 ? 4.688 -32.812 -7.863 1 91.31 384 TYR A CA 1
ATOM 2997 C C . TYR A 1 384 ? 4.539 -31.922 -9.086 1 91.31 384 TYR A C 1
ATOM 2999 O O . TYR A 1 384 ? 5.434 -31.125 -9.398 1 91.31 384 TYR A O 1
ATOM 3007 N N . GLY A 1 385 ? 3.365 -31.969 -9.766 1 82.12 385 GLY A N 1
ATOM 3008 C CA . GLY A 1 385 ? 3.068 -31.188 -10.953 1 82.12 385 GLY A CA 1
ATOM 3009 C C . GLY A 1 385 ? 3.174 -31.969 -12.242 1 82.12 385 GLY A C 1
ATOM 3010 O O . GLY A 1 385 ? 3.535 -33.156 -12.227 1 82.12 385 GLY A O 1
ATOM 3011 N N . THR A 1 386 ? 2.629 -31.391 -13.367 1 65.81 386 THR A N 1
ATOM 3012 C CA . THR A 1 386 ? 2.621 -32.094 -14.648 1 65.81 386 THR A CA 1
ATOM 3013 C C . THR A 1 386 ? 3.93 -31.859 -15.398 1 65.81 386 THR A C 1
ATOM 3015 O O . THR A 1 386 ? 4.359 -30.719 -15.57 1 65.81 386 THR A O 1
ATOM 3018 N N . TYR A 1 387 ? 4.848 -32.719 -15.242 1 58.72 387 TYR A N 1
ATOM 3019 C CA . TYR A 1 387 ? 6.062 -32.562 -16.031 1 58.72 387 TYR A CA 1
ATOM 3020 C C . TYR A 1 387 ? 6.152 -33.594 -17.125 1 58.72 387 TYR A C 1
ATOM 3022 O O . TYR A 1 387 ? 5.973 -34.781 -16.875 1 58.72 387 TYR A O 1
ATOM 3030 N N . THR A 1 388 ? 5.578 -33.312 -18.203 1 50.66 388 THR A N 1
ATOM 3031 C CA . THR A 1 388 ? 5.777 -34.281 -19.281 1 50.66 388 THR A CA 1
ATOM 3032 C C . THR A 1 388 ? 7.215 -34.219 -19.797 1 50.66 388 THR A C 1
ATOM 3034 O O . THR A 1 388 ? 7.859 -33.188 -19.734 1 50.66 388 THR A O 1
ATOM 3037 N N . SER A 1 389 ? 7.918 -35.281 -19.766 1 47.56 389 SER A N 1
ATOM 3038 C CA . SER A 1 389 ? 9.258 -35.469 -20.312 1 47.56 389 SER A CA 1
ATOM 3039 C C . SER A 1 389 ? 9.453 -34.656 -21.578 1 47.56 389 SER A C 1
ATOM 3041 O O . SER A 1 389 ? 10.57 -34.25 -21.906 1 47.56 389 SER A O 1
ATOM 3043 N N . GLU A 1 390 ? 8.422 -34.562 -22.438 1 45.62 390 GLU A N 1
ATOM 3044 C CA . GLU A 1 390 ? 8.562 -33.938 -23.75 1 45.62 390 GLU A CA 1
ATOM 3045 C C . GLU A 1 390 ? 8.086 -32.5 -23.703 1 45.62 390 GLU A C 1
ATOM 3047 O O . GLU A 1 390 ? 7.91 -31.859 -24.75 1 45.62 390 GLU A O 1
ATOM 3052 N N . VAL A 1 391 ? 7.902 -32.062 -22.5 1 52.44 391 VAL A N 1
ATOM 3053 C CA . VAL A 1 391 ? 7.199 -30.781 -22.422 1 52.44 391 VAL A CA 1
ATOM 3054 C C . VAL A 1 391 ? 8.164 -29.641 -22.75 1 52.44 391 VAL A C 1
ATOM 3056 O O . VAL A 1 391 ? 9.312 -29.641 -22.297 1 52.44 391 VAL A O 1
ATOM 3059 N N . SER A 1 392 ? 7.859 -28.828 -23.703 1 55.25 392 SER A N 1
ATOM 3060 C CA . SER A 1 392 ? 8.5 -27.609 -24.203 1 55.25 392 SER A CA 1
ATOM 3061 C C . SER A 1 392 ? 8.766 -26.625 -23.078 1 55.25 392 SER A C 1
ATOM 3063 O O . SER A 1 392 ? 8.039 -26.609 -22.078 1 55.25 392 SER A O 1
ATOM 3065 N N . TYR A 1 393 ? 10.016 -26.062 -23.062 1 53.91 393 TYR A N 1
ATOM 3066 C CA . TYR A 1 393 ? 10.445 -24.984 -22.172 1 53.91 393 TYR A CA 1
ATOM 3067 C C . TYR A 1 393 ? 9.281 -24.047 -21.859 1 53.91 393 TYR A C 1
ATOM 3069 O O . TYR A 1 393 ? 9.219 -23.484 -20.766 1 53.91 393 TYR A O 1
ATOM 3077 N N . HIS A 1 394 ? 8.336 -24.078 -22.703 1 58.09 394 HIS A N 1
ATOM 3078 C CA . HIS A 1 394 ? 7.254 -23.109 -22.547 1 58.09 394 HIS A CA 1
ATOM 3079 C C . HIS A 1 394 ? 6.211 -23.609 -21.562 1 58.09 394 HIS A C 1
ATOM 3081 O O . HIS A 1 394 ? 5.496 -22.797 -20.953 1 58.09 394 HIS A O 1
ATOM 3087 N N . ASP A 1 395 ? 6.293 -24.828 -21.344 1 62.78 395 ASP A N 1
ATOM 3088 C CA . ASP A 1 395 ? 5.18 -25.344 -20.547 1 62.78 395 ASP A CA 1
ATOM 3089 C C . ASP A 1 395 ? 5.594 -25.578 -19.109 1 62.78 395 ASP A C 1
ATOM 3091 O O . ASP A 1 395 ? 4.758 -25.891 -18.25 1 62.78 395 ASP A O 1
ATOM 3095 N N . THR A 1 396 ? 6.879 -25.422 -18.984 1 64.81 396 THR A N 1
ATOM 3096 C CA . THR A 1 396 ? 7.309 -25.734 -17.625 1 64.81 396 THR A CA 1
ATOM 3097 C C . THR A 1 396 ? 7.59 -24.469 -16.844 1 64.81 396 THR A C 1
ATOM 3099 O O . THR A 1 396 ? 8.359 -23.609 -17.281 1 64.81 396 THR A O 1
ATOM 3102 N N . GLY A 1 397 ? 6.84 -24.281 -15.711 1 73.62 397 GLY A N 1
ATOM 3103 C CA . GLY A 1 397 ? 7.066 -23.141 -14.836 1 73.62 397 GLY A CA 1
ATOM 3104 C C . GLY A 1 397 ? 8.375 -23.234 -14.07 1 73.62 397 GLY A C 1
ATOM 3105 O O . GLY A 1 397 ? 9.242 -24.047 -14.398 1 73.62 397 GLY A O 1
ATOM 3106 N N . SER A 1 398 ? 8.688 -22.344 -13.219 1 85 398 SER A N 1
ATOM 3107 C CA . SER A 1 398 ? 9.93 -22.172 -12.484 1 85 398 SER A CA 1
ATOM 3108 C C . SER A 1 398 ? 9.906 -22.938 -11.172 1 85 398 SER A C 1
ATOM 3110 O O . SER A 1 398 ? 10.914 -23 -10.461 1 85 398 SER A O 1
ATOM 3112 N N . MET A 1 399 ? 8.805 -23.703 -10.914 1 92.12 399 MET A N 1
ATOM 3113 C CA . MET A 1 399 ? 8.641 -24.344 -9.609 1 92.12 399 MET A CA 1
ATOM 3114 C C . MET A 1 399 ? 9.062 -25.797 -9.656 1 92.12 399 MET A C 1
ATOM 3116 O O . MET A 1 399 ? 8.773 -26.5 -10.633 1 92.12 399 MET A O 1
ATOM 3120 N N . VAL A 1 400 ? 9.797 -26.266 -8.734 1 93.81 400 VAL A N 1
ATOM 3121 C CA . VAL A 1 400 ? 10.016 -27.672 -8.453 1 93.81 400 VAL A CA 1
ATOM 3122 C C . VAL A 1 400 ? 9.531 -28.016 -7.047 1 93.81 400 VAL A C 1
ATOM 3124 O O . VAL A 1 400 ? 10.25 -27.797 -6.066 1 93.81 400 VAL A O 1
ATOM 3127 N N . SER A 1 401 ? 8.297 -28.516 -6.969 1 94.75 401 SER A N 1
ATOM 3128 C CA . SER A 1 401 ? 7.723 -28.922 -5.688 1 94.75 401 SER A CA 1
ATOM 3129 C C . SER A 1 401 ? 7.984 -30.391 -5.41 1 94.75 401 SER A C 1
ATOM 3131 O O . SER A 1 401 ? 7.77 -31.25 -6.277 1 94.75 401 SER A O 1
ATOM 3133 N N . PHE A 1 402 ? 8.461 -30.703 -4.191 1 96.31 402 PHE A N 1
ATOM 3134 C CA . PHE A 1 402 ? 8.859 -32.094 -3.949 1 96.31 402 PHE A CA 1
ATOM 3135 C C . PHE A 1 402 ? 8.75 -32.438 -2.467 1 96.31 402 PHE A C 1
ATOM 3137 O O . PHE A 1 402 ? 8.641 -31.547 -1.624 1 96.31 402 PHE A O 1
ATOM 3144 N N . ASN A 1 403 ? 8.656 -33.656 -2.168 1 97 403 ASN A N 1
ATOM 3145 C CA . ASN A 1 403 ? 8.82 -34.25 -0.842 1 97 403 ASN A CA 1
ATOM 3146 C C . ASN A 1 403 ? 9.922 -35.281 -0.823 1 97 403 ASN A C 1
ATOM 3148 O O . ASN A 1 403 ? 10.289 -35.844 -1.867 1 97 403 ASN A O 1
ATOM 3152 N N . LEU A 1 404 ? 10.453 -35.5 0.321 1 97.62 404 LEU A N 1
ATOM 3153 C CA . LEU A 1 404 ? 11.539 -36.469 0.48 1 97.62 404 LEU A CA 1
ATOM 3154 C C . LEU A 1 404 ? 11.094 -37.656 1.348 1 97.62 404 LEU A C 1
ATOM 3156 O O . LEU A 1 404 ? 10.383 -37.469 2.336 1 97.62 404 LEU A O 1
ATOM 3160 N N . LYS A 1 405 ? 11.594 -38.75 0.924 1 97.38 405 LYS A N 1
ATOM 3161 C CA . LYS A 1 405 ? 11.258 -40 1.631 1 97.38 405 LYS A CA 1
ATOM 3162 C C . LYS A 1 405 ? 12.477 -40.562 2.35 1 97.38 405 LYS A C 1
ATOM 3164 O O . LYS A 1 405 ? 13.609 -40.406 1.887 1 97.38 405 LYS A O 1
ATOM 3169 N N . ARG A 1 406 ? 12.141 -41.281 3.381 1 97.19 406 ARG A N 1
ATOM 3170 C CA . ARG A 1 406 ? 13.141 -42.094 4.059 1 97.19 406 ARG A CA 1
ATOM 3171 C C . ARG A 1 406 ? 13.305 -43.438 3.355 1 97.19 406 ARG A C 1
ATOM 3173 O O . ARG A 1 406 ? 12.484 -43.812 2.518 1 97.19 406 ARG A O 1
ATOM 3180 N N . PRO A 1 407 ? 14.359 -44.125 3.818 1 96.62 407 PRO A N 1
ATOM 3181 C CA . PRO A 1 407 ? 14.555 -45.438 3.201 1 96.62 407 PRO A CA 1
ATOM 3182 C C . PRO A 1 407 ? 13.375 -46.375 3.434 1 96.62 407 PRO A C 1
ATOM 3184 O O . PRO A 1 407 ? 13.117 -47.25 2.613 1 96.62 407 PRO A O 1
ATOM 3187 N N . ASP A 1 408 ? 12.641 -46.188 4.504 1 97.38 408 ASP A N 1
ATOM 3188 C CA . ASP A 1 408 ? 11.531 -47.062 4.84 1 97.38 408 ASP A CA 1
ATOM 3189 C C . ASP A 1 408 ? 10.234 -46.594 4.176 1 97.38 408 ASP A C 1
ATOM 3191 O O . ASP A 1 408 ? 9.172 -47.188 4.395 1 97.38 408 ASP A O 1
ATOM 3195 N N . GLY A 1 409 ? 10.312 -45.562 3.447 1 95.56 409 GLY A N 1
ATOM 3196 C CA . GLY A 1 409 ? 9.148 -45.094 2.707 1 95.56 409 GLY A CA 1
ATOM 3197 C C . GLY A 1 409 ? 8.398 -43.969 3.408 1 95.56 409 GLY A C 1
ATOM 3198 O O . GLY A 1 409 ? 7.531 -43.344 2.812 1 95.56 409 GLY A O 1
ATOM 3199 N N . SER A 1 410 ? 8.719 -43.75 4.637 1 96.75 410 SER A N 1
ATOM 3200 C CA . SER A 1 410 ? 8.07 -42.656 5.344 1 96.75 410 SER A CA 1
ATOM 3201 C C . SER A 1 410 ? 8.602 -41.281 4.883 1 96.75 410 SER A C 1
ATOM 3203 O O . SER A 1 410 ? 9.68 -41.219 4.281 1 96.75 410 SER A O 1
ATOM 3205 N N . TRP A 1 411 ? 7.879 -40.281 5.141 1 96 411 TRP A N 1
ATOM 3206 C CA . TRP A 1 411 ? 8.234 -38.938 4.656 1 96 411 TRP A CA 1
ATOM 3207 C C . TRP A 1 411 ? 9.102 -38.219 5.672 1 96 411 TRP A C 1
ATOM 3209 O O . TRP A 1 411 ? 8.875 -38.312 6.879 1 96 411 TRP A O 1
ATOM 3219 N N . PHE A 1 412 ? 10.078 -37.469 5.18 1 96.5 412 PHE A N 1
ATOM 3220 C CA . PHE A 1 412 ? 10.68 -36.438 5.996 1 96.5 412 PHE A CA 1
ATOM 3221 C C . PHE A 1 412 ? 9.719 -35.25 6.172 1 96.5 412 PHE A C 1
ATOM 3223 O O . PHE A 1 412 ? 9.047 -34.844 5.219 1 96.5 412 PHE A O 1
ATOM 3230 N N . GLY A 1 413 ? 9.562 -34.719 7.363 1 95 413 GLY A N 1
ATOM 3231 C CA . GLY A 1 413 ? 8.805 -33.5 7.543 1 95 413 GLY A CA 1
ATOM 3232 C C . GLY A 1 413 ? 9.43 -32.312 6.852 1 95 413 GLY A C 1
ATOM 3233 O O . GLY A 1 413 ? 10.656 -32.188 6.797 1 95 413 GLY A O 1
ATOM 3234 N N . TYR A 1 414 ? 8.555 -31.453 6.297 1 93.69 414 TYR A N 1
ATOM 3235 C CA . TYR A 1 414 ? 9.086 -30.328 5.527 1 93.69 414 TYR A CA 1
ATOM 3236 C C . TYR A 1 414 ? 9.898 -29.391 6.414 1 93.69 414 TYR A C 1
ATOM 3238 O O . TYR A 1 414 ? 10.836 -28.75 5.941 1 93.69 414 TYR A O 1
ATOM 3246 N N . ARG A 1 415 ? 9.656 -29.297 7.734 1 93.31 415 ARG A N 1
ATOM 3247 C CA . ARG A 1 415 ? 10.453 -28.469 8.641 1 93.31 415 ARG A CA 1
ATOM 3248 C C . ARG A 1 415 ? 11.867 -29.031 8.773 1 93.31 415 ARG A C 1
ATOM 3250 O O . ARG A 1 415 ? 12.836 -28.266 8.906 1 93.31 415 ARG A O 1
ATOM 3257 N N . GLU A 1 416 ? 11.906 -30.312 8.828 1 95.62 416 GLU A N 1
ATOM 3258 C CA . GLU A 1 416 ? 13.211 -30.969 8.875 1 95.62 416 GLU A CA 1
ATOM 3259 C C . GLU A 1 416 ? 14.023 -30.672 7.621 1 95.62 416 GLU A C 1
ATOM 3261 O O . GLU A 1 416 ? 15.219 -30.359 7.703 1 95.62 416 GLU A O 1
ATOM 3266 N N . VAL A 1 417 ? 13.344 -30.766 6.531 1 96.31 417 VAL A N 1
ATOM 3267 C CA . VAL A 1 417 ? 14.008 -30.5 5.258 1 96.31 417 VAL A CA 1
ATOM 3268 C C . VAL A 1 417 ? 14.477 -29.047 5.227 1 96.31 417 VAL A C 1
ATOM 3270 O O . VAL A 1 417 ? 15.594 -28.766 4.789 1 96.31 417 VAL A O 1
ATOM 3273 N N . GLU A 1 418 ? 13.633 -28.156 5.648 1 95.75 418 GLU A N 1
ATOM 3274 C CA . GLU A 1 418 ? 13.945 -26.734 5.684 1 95.75 418 GLU A CA 1
ATOM 3275 C C . GLU A 1 418 ? 15.195 -26.469 6.52 1 95.75 418 GLU A C 1
ATOM 3277 O O . GLU A 1 418 ? 16.094 -25.719 6.094 1 95.75 418 GLU A O 1
ATOM 3282 N N . LYS A 1 419 ? 15.289 -27.031 7.66 1 95.06 419 LYS A N 1
ATOM 3283 C CA . LYS A 1 419 ? 16.422 -26.828 8.57 1 95.06 419 LYS A CA 1
ATOM 3284 C C . LYS A 1 419 ? 17.719 -27.359 7.969 1 95.06 419 LYS A C 1
ATOM 3286 O O . LYS A 1 419 ? 18.75 -26.703 8.031 1 95.06 419 LYS A O 1
ATOM 3291 N N . LEU A 1 420 ? 17.625 -28.547 7.43 1 95.38 420 LEU A N 1
ATOM 3292 C CA . LEU A 1 420 ? 18.812 -29.141 6.832 1 95.38 420 LEU A CA 1
ATOM 3293 C C . LEU A 1 420 ? 19.297 -28.328 5.637 1 95.38 420 LEU A C 1
ATOM 3295 O O . LEU A 1 420 ? 20.5 -28.156 5.441 1 95.38 420 LEU A O 1
ATOM 3299 N N . ALA A 1 421 ? 18.312 -27.891 4.84 1 96.38 421 ALA A N 1
ATOM 3300 C CA . ALA A 1 421 ? 18.672 -27.047 3.701 1 96.38 421 ALA A CA 1
ATOM 3301 C C . ALA A 1 421 ? 19.359 -25.766 4.164 1 96.38 421 ALA A C 1
ATOM 3303 O O . ALA A 1 421 ? 20.406 -25.391 3.623 1 96.38 421 ALA A O 1
ATOM 3304 N N . SER A 1 422 ? 18.766 -25.109 5.145 1 93.94 422 SER A N 1
ATOM 3305 C CA . SER A 1 422 ? 19.328 -23.859 5.668 1 93.94 422 SER A CA 1
ATOM 3306 C C . SER A 1 422 ? 20.75 -24.078 6.203 1 93.94 422 SER A C 1
ATOM 3308 O O . SER A 1 422 ? 21.641 -23.266 5.969 1 93.94 422 SER A O 1
ATOM 3310 N N . LEU A 1 423 ? 20.969 -25.172 6.883 1 94.38 423 LEU A N 1
ATOM 3311 C CA . LEU A 1 423 ? 22.281 -25.516 7.434 1 94.38 423 LEU A CA 1
ATOM 3312 C C . LEU A 1 423 ? 23.297 -25.75 6.316 1 94.38 423 LEU A C 1
ATOM 3314 O O . LEU A 1 423 ? 24.5 -25.562 6.52 1 94.38 423 LEU A O 1
ATOM 3318 N N . SER A 1 424 ? 22.781 -26.125 5.211 1 95.12 424 SER A N 1
ATOM 3319 C CA . SER A 1 424 ? 23.641 -26.375 4.059 1 95.12 424 SER A CA 1
ATOM 3320 C C . SER A 1 424 ? 23.75 -25.141 3.176 1 95.12 424 SER A C 1
ATOM 3322 O O . SER A 1 424 ? 24.219 -25.219 2.039 1 95.12 424 SER A O 1
ATOM 3324 N N . GLY A 1 425 ? 23.172 -23.984 3.594 1 94.88 425 GLY A N 1
ATOM 3325 C CA . GLY A 1 425 ? 23.266 -22.734 2.865 1 94.88 425 GLY A CA 1
ATOM 3326 C C . GLY A 1 425 ? 22.25 -22.594 1.758 1 94.88 425 GLY A C 1
ATOM 3327 O O . GLY A 1 425 ? 22.359 -21.734 0.895 1 94.88 425 GLY A O 1
ATOM 3328 N N . ILE A 1 426 ? 21.266 -23.5 1.746 1 96.94 426 ILE A N 1
ATOM 3329 C CA . ILE A 1 426 ? 20.219 -23.5 0.725 1 96.94 426 ILE A CA 1
ATOM 3330 C C . ILE A 1 426 ? 18.938 -22.891 1.3 1 96.94 426 ILE A C 1
ATOM 3332 O O . ILE A 1 426 ? 18.438 -23.359 2.33 1 96.94 426 ILE A O 1
ATOM 3336 N N . GLN A 1 427 ? 18.438 -21.859 0.639 1 96.81 427 GLN A N 1
ATOM 3337 C CA . GLN A 1 427 ? 17.219 -21.172 1.071 1 96.81 427 GLN A CA 1
ATOM 3338 C C . GLN A 1 427 ? 16.031 -21.609 0.228 1 96.81 427 GLN A C 1
ATOM 3340 O O . GLN A 1 427 ? 15.945 -21.281 -0.957 1 96.81 427 GLN A O 1
ATOM 3345 N N . LEU A 1 428 ? 15.109 -22.344 0.851 1 95.31 428 LEU A N 1
ATOM 3346 C CA . LEU A 1 428 ? 13.906 -22.859 0.202 1 95.31 428 LEU A CA 1
ATOM 3347 C C . LEU A 1 428 ? 12.656 -22.328 0.885 1 95.31 428 LEU A C 1
ATOM 3349 O O . LEU A 1 428 ? 12.727 -21.734 1.967 1 95.31 428 LEU A O 1
ATOM 3353 N N . ARG A 1 429 ? 11.609 -22.516 0.205 1 95.44 429 ARG A N 1
ATOM 3354 C CA . ARG A 1 429 ? 10.297 -22.312 0.821 1 95.44 429 ARG A CA 1
ATOM 3355 C C . ARG A 1 429 ? 9.602 -23.656 1.063 1 95.44 429 ARG A C 1
ATOM 3357 O O . ARG A 1 429 ? 9.68 -24.562 0.229 1 95.44 429 ARG A O 1
ATOM 3364 N N . THR A 1 430 ? 8.961 -23.797 2.197 1 95.25 430 THR A N 1
ATOM 3365 C CA . THR A 1 430 ? 8.305 -25.062 2.527 1 95.25 430 THR A CA 1
ATOM 3366 C C . THR A 1 430 ? 6.832 -24.828 2.855 1 95.25 430 THR A C 1
ATOM 3368 O O . THR A 1 430 ? 6.406 -23.688 3.066 1 95.25 430 THR A O 1
ATOM 3371 N N . GLY A 1 431 ? 6.008 -25.812 2.768 1 91.31 431 GLY A N 1
ATOM 3372 C CA . GLY A 1 431 ? 4.59 -25.766 3.082 1 91.31 431 GLY A CA 1
ATOM 3373 C C . GLY A 1 431 ? 3.701 -25.781 1.851 1 91.31 431 GLY A C 1
ATOM 3374 O O . GLY A 1 431 ? 4.062 -26.359 0.828 1 91.31 431 GLY A O 1
ATOM 3375 N N . CYS A 1 432 ? 2.496 -25.156 2.059 1 90.19 432 CYS A N 1
ATOM 3376 C CA . CYS A 1 432 ? 1.503 -25.219 0.991 1 90.19 432 CYS A CA 1
ATOM 3377 C C . CYS A 1 432 ? 1.519 -23.938 0.156 1 90.19 432 CYS A C 1
ATOM 3379 O O . CYS A 1 432 ? 0.666 -23.75 -0.712 1 90.19 432 CYS A O 1
ATOM 3381 N N . PHE A 1 433 ? 2.439 -23 0.44 1 90.38 433 PHE A N 1
ATOM 3382 C CA . PHE A 1 433 ? 2.725 -21.812 -0.364 1 90.38 433 PHE A CA 1
ATOM 3383 C C . PHE A 1 433 ? 1.46 -21 -0.58 1 90.38 433 PHE A C 1
ATOM 3385 O O . PHE A 1 433 ? 1.218 -20.5 -1.682 1 90.38 433 PHE A O 1
ATOM 3392 N N . CYS A 1 434 ? 0.554 -20.953 0.39 1 91.19 434 CYS A N 1
ATOM 3393 C CA . CYS A 1 434 ? -0.7 -20.219 0.372 1 91.19 434 CYS A CA 1
ATOM 3394 C C . CYS A 1 434 ? -1.6 -20.688 -0.763 1 91.19 434 CYS A C 1
ATOM 3396 O O . CYS A 1 434 ? -2.367 -19.906 -1.322 1 91.19 434 CYS A O 1
ATOM 3398 N N . ASN A 1 435 ? -1.428 -21.906 -1.196 1 94.5 435 ASN A N 1
ATOM 3399 C CA . ASN A 1 435 ? -2.242 -22.547 -2.227 1 94.5 435 ASN A CA 1
ATOM 3400 C C . ASN A 1 435 ? -2.908 -23.812 -1.71 1 94.5 435 ASN A C 1
ATOM 3402 O O . ASN A 1 435 ? -2.561 -24.922 -2.133 1 94.5 435 ASN A O 1
ATOM 3406 N N . PRO A 1 436 ? -3.941 -23.641 -0.938 1 93.81 436 PRO A N 1
ATOM 3407 C CA . PRO A 1 436 ? -4.52 -24.812 -0.279 1 93.81 436 PRO A CA 1
ATOM 3408 C C . PRO A 1 436 ? -5.133 -25.797 -1.267 1 93.81 436 PRO A C 1
ATOM 3410 O O . PRO A 1 436 ? -5.051 -27.016 -1.062 1 93.81 436 PRO A O 1
ATOM 3413 N N . GLY A 1 437 ? -5.785 -25.328 -2.307 1 95.5 437 GLY A N 1
ATOM 3414 C CA . GLY A 1 437 ? -6.379 -26.219 -3.293 1 95.5 437 GLY A CA 1
ATOM 3415 C C . GLY A 1 437 ? -5.359 -27.062 -4.02 1 95.5 437 GLY A C 1
ATOM 3416 O O . GLY A 1 437 ? -5.551 -28.281 -4.176 1 95.5 437 GLY A O 1
ATOM 3417 N N . ALA A 1 438 ? -4.301 -26.422 -4.488 1 94.75 438 ALA A N 1
ATOM 3418 C CA . ALA A 1 438 ? -3.23 -27.156 -5.148 1 94.75 438 ALA A CA 1
ATOM 3419 C C . ALA A 1 438 ? -2.584 -28.156 -4.195 1 94.75 438 ALA A C 1
ATOM 3421 O O . ALA A 1 438 ? -2.258 -29.281 -4.59 1 94.75 438 ALA A O 1
ATOM 3422 N N . CYS A 1 439 ? -2.355 -27.703 -2.99 1 94.62 439 CYS A N 1
ATOM 3423 C CA . CYS A 1 439 ? -1.768 -28.578 -1.986 1 94.62 439 CYS A CA 1
ATOM 3424 C C . CYS A 1 439 ? -2.609 -29.844 -1.801 1 94.62 439 CYS A C 1
ATOM 3426 O O . CYS A 1 439 ? -2.082 -30.953 -1.818 1 94.62 439 CYS A O 1
ATOM 3428 N N . ALA A 1 440 ? -3.896 -29.656 -1.649 1 94.62 440 ALA A N 1
ATOM 3429 C CA . ALA A 1 440 ? -4.809 -30.781 -1.481 1 94.62 440 ALA A CA 1
ATOM 3430 C C . ALA A 1 440 ? -4.812 -31.672 -2.721 1 94.62 440 ALA A C 1
ATOM 3432 O O . ALA A 1 440 ? -4.754 -32.906 -2.609 1 94.62 440 ALA A O 1
ATOM 3433 N N . LYS A 1 441 ? -4.887 -31.109 -3.84 1 93.31 441 LYS A N 1
ATOM 3434 C CA . LYS A 1 441 ? -4.965 -31.797 -5.121 1 93.31 441 LYS A CA 1
ATOM 3435 C C . LYS A 1 441 ? -3.725 -32.656 -5.352 1 93.31 441 LYS A C 1
ATOM 3437 O O . LYS A 1 441 ? -3.838 -33.875 -5.625 1 93.31 441 LYS A O 1
ATOM 3442 N N . TYR A 1 442 ? -2.549 -32.125 -5.148 1 92.31 442 TYR A N 1
ATOM 3443 C CA . TYR A 1 442 ? -1.315 -32.812 -5.531 1 92.31 442 TYR A CA 1
ATOM 3444 C C . TYR A 1 442 ? -0.864 -33.75 -4.441 1 92.31 442 TYR A C 1
ATOM 3446 O O . TYR A 1 442 ? -0.236 -34.781 -4.734 1 92.31 442 TYR A O 1
ATOM 3454 N N . LEU A 1 443 ? -1.228 -33.469 -3.158 1 93.56 443 LEU A N 1
ATOM 3455 C CA . LEU A 1 443 ? -0.83 -34.375 -2.068 1 93.56 443 LEU A CA 1
ATOM 3456 C C . LEU A 1 443 ? -1.924 -35.375 -1.77 1 93.56 443 LEU A C 1
ATOM 3458 O O . LEU A 1 443 ? -1.727 -36.281 -0.958 1 93.56 443 LEU A O 1
ATOM 3462 N N . GLY A 1 444 ? -3.049 -35.188 -2.42 1 92.88 444 GLY A N 1
ATOM 3463 C CA . GLY A 1 444 ? -4.156 -36.125 -2.199 1 92.88 444 GLY A CA 1
ATOM 3464 C C . GLY A 1 444 ? -4.75 -36 -0.808 1 92.88 444 GLY A C 1
ATOM 3465 O O . GLY A 1 444 ? -5.051 -37.031 -0.175 1 92.88 444 GLY A O 1
ATOM 3466 N N . LEU A 1 445 ? -4.91 -34.812 -0.382 1 93.38 445 LEU A N 1
ATOM 3467 C CA . LEU A 1 445 ? -5.422 -34.594 0.966 1 93.38 445 LEU A CA 1
ATOM 3468 C C . LEU A 1 445 ? -6.938 -34.406 0.949 1 93.38 445 LEU A C 1
ATOM 3470 O O . LEU A 1 445 ? -7.473 -33.656 0.121 1 93.38 445 LEU A O 1
ATOM 3474 N N . SER A 1 446 ? -7.637 -35.062 1.861 1 93.12 446 SER A N 1
ATOM 3475 C CA . SER A 1 446 ? -9.07 -34.875 2.051 1 93.12 446 SER A CA 1
ATOM 3476 C C . SER A 1 446 ? -9.352 -33.625 2.896 1 93.12 446 SER A C 1
ATOM 3478 O O . SER A 1 446 ? -8.43 -33.031 3.471 1 93.12 446 SER A O 1
ATOM 3480 N N . HIS A 1 447 ? -10.602 -33.25 2.887 1 91.75 447 HIS A N 1
ATOM 3481 C CA . HIS A 1 447 ? -11 -32.156 3.76 1 91.75 447 HIS A CA 1
ATOM 3482 C C . HIS A 1 447 ? -10.656 -32.469 5.215 1 91.75 447 HIS A C 1
ATOM 3484 O O . HIS A 1 447 ? -10.211 -31.578 5.949 1 91.75 447 HIS A O 1
ATOM 3490 N N . SER A 1 448 ? -10.852 -33.688 5.602 1 89.81 448 SER A N 1
ATOM 3491 C CA . SER A 1 448 ? -10.539 -34.125 6.961 1 89.81 448 SER A CA 1
ATOM 3492 C C . SER A 1 448 ? -9.047 -34 7.25 1 89.81 448 SER A C 1
ATOM 3494 O O . SER A 1 448 ? -8.648 -33.594 8.352 1 89.81 448 SER A O 1
ATOM 3496 N N . ASP A 1 449 ? -8.289 -34.312 6.289 1 89.38 449 ASP A N 1
ATOM 3497 C CA . ASP A 1 449 ? -6.84 -34.156 6.426 1 89.38 449 ASP A CA 1
ATOM 3498 C C . ASP A 1 449 ? -6.469 -32.688 6.648 1 89.38 449 ASP A C 1
ATOM 3500 O O . ASP A 1 449 ? -5.648 -32.375 7.516 1 89.38 449 ASP A O 1
ATOM 3504 N N . LEU A 1 450 ? -7.078 -31.859 5.859 1 87.69 450 LEU A N 1
ATOM 3505 C CA . LEU A 1 450 ? -6.793 -30.422 5.934 1 87.69 450 LEU A CA 1
ATOM 3506 C C . LEU A 1 450 ? -7.211 -29.859 7.285 1 87.69 450 LEU A C 1
ATOM 3508 O O . LEU A 1 450 ? -6.48 -29.062 7.879 1 87.69 450 LEU A O 1
ATOM 3512 N N . LEU A 1 451 ? -8.305 -30.25 7.766 1 86 451 LEU A N 1
ATOM 3513 C CA . LEU A 1 451 ? -8.836 -29.766 9.039 1 86 451 LEU A CA 1
ATOM 3514 C C . LEU A 1 451 ? -8 -30.281 10.203 1 86 451 LEU A C 1
ATOM 3516 O O . LEU A 1 451 ? -7.797 -29.562 11.188 1 86 451 LEU A O 1
ATOM 3520 N N . SER A 1 452 ? -7.516 -31.5 10.094 1 81.44 452 SER A N 1
ATOM 3521 C CA . SER A 1 452 ? -6.746 -32.094 11.164 1 81.44 452 SER A CA 1
ATOM 3522 C C . SER A 1 452 ? -5.367 -31.469 11.289 1 81.44 452 SER A C 1
ATOM 3524 O O . SER A 1 452 ? -4.75 -31.516 12.359 1 81.44 452 SER A O 1
ATOM 3526 N N . ASN A 1 453 ? -4.945 -30.984 10.25 1 75.06 453 ASN A N 1
ATOM 3527 C CA . ASN A 1 453 ? -3.617 -30.391 10.25 1 75.06 453 ASN A CA 1
ATOM 3528 C C . ASN A 1 453 ? -3.656 -28.938 10.742 1 75.06 453 ASN A C 1
ATOM 3530 O O . ASN A 1 453 ? -2.611 -28.312 10.898 1 75.06 453 ASN A O 1
ATOM 3534 N N . ILE A 1 454 ? -4.848 -28.344 10.812 1 68.06 454 ILE A N 1
ATOM 3535 C CA . ILE A 1 454 ? -5.012 -27 11.375 1 68.06 454 ILE A CA 1
ATOM 3536 C C . ILE A 1 454 ? -4.777 -27.047 12.883 1 68.06 454 ILE A C 1
ATOM 3538 O O . ILE A 1 454 ? -4.254 -26.094 13.469 1 68.06 454 ILE A O 1
ATOM 3542 N N . GLU A 1 455 ? -5.164 -28.172 13.594 1 48.09 455 GLU A N 1
ATOM 3543 C CA . GLU A 1 455 ? -5.027 -28.344 15.039 1 48.09 455 GLU A CA 1
ATOM 3544 C C . GLU A 1 455 ? -3.568 -28.531 15.445 1 48.09 455 GLU A C 1
ATOM 3546 O O . GLU A 1 455 ? -2.803 -29.188 14.734 1 48.09 455 GLU A O 1
ATOM 3551 N N . MET B 1 1 ? 18.406 34.656 0.785 1 61.28 1 MET B N 1
ATOM 3552 C CA . MET B 1 1 ? 18.516 35.719 1.783 1 61.28 1 MET B CA 1
ATOM 3553 C C . MET B 1 1 ? 19.859 36.406 1.688 1 61.28 1 MET B C 1
ATOM 3555 O O . MET B 1 1 ? 20.906 35.75 1.579 1 61.28 1 MET B O 1
ATOM 3559 N N . ASP B 1 2 ? 19.781 37.656 1.506 1 72.62 2 ASP B N 1
ATOM 3560 C CA . ASP B 1 2 ? 21.047 38.375 1.499 1 72.62 2 ASP B CA 1
ATOM 3561 C C . ASP B 1 2 ? 21.719 38.344 2.875 1 72.62 2 ASP B C 1
ATOM 3563 O O . ASP B 1 2 ? 21.078 37.969 3.863 1 72.62 2 ASP B O 1
ATOM 3567 N N . TYR B 1 3 ? 22.969 38.406 2.814 1 74 3 TYR B N 1
ATOM 3568 C CA . TYR B 1 3 ? 23.797 38.281 4.004 1 74 3 TYR B CA 1
ATOM 3569 C C . TYR B 1 3 ? 23.234 39.094 5.16 1 74 3 TYR B C 1
ATOM 3571 O O . TYR B 1 3 ? 23.188 38.625 6.297 1 74 3 TYR B O 1
ATOM 3579 N N . ALA B 1 4 ? 22.75 40.25 4.949 1 80.69 4 ALA B N 1
ATOM 3580 C CA . ALA B 1 4 ? 22.234 41.125 6 1 80.69 4 ALA B CA 1
ATOM 3581 C C . ALA B 1 4 ? 20.922 40.562 6.578 1 80.69 4 ALA B C 1
ATOM 3583 O O . ALA B 1 4 ? 20.734 40.562 7.797 1 80.69 4 ALA B O 1
ATOM 3584 N N . ASP B 1 5 ? 20.094 40.094 5.746 1 85.06 5 ASP B N 1
ATOM 3585 C CA . ASP B 1 5 ? 18.812 39.531 6.18 1 85.06 5 ASP B CA 1
ATOM 3586 C C . ASP B 1 5 ? 19.031 38.281 7.031 1 85.06 5 ASP B C 1
ATOM 3588 O O . ASP B 1 5 ? 18.328 38.062 8.016 1 85.06 5 ASP B O 1
ATOM 3592 N N . LYS B 1 6 ? 20.078 37.562 6.684 1 88.81 6 LYS B N 1
ATOM 3593 C CA . LYS B 1 6 ? 20.375 36.344 7.438 1 88.81 6 LYS B CA 1
ATOM 3594 C C . LYS B 1 6 ? 20.891 36.688 8.836 1 88.81 6 LYS B C 1
ATOM 3596 O O . LYS B 1 6 ? 20.531 36 9.805 1 88.81 6 LYS B O 1
ATOM 3601 N N . GLU B 1 7 ? 21.641 37.656 8.914 1 90.62 7 GLU B N 1
ATOM 3602 C CA . GLU B 1 7 ? 22.156 38.062 10.211 1 90.62 7 GLU B CA 1
ATOM 3603 C C . GLU B 1 7 ? 21.031 38.531 11.133 1 90.62 7 GLU B C 1
ATOM 3605 O O . GLU B 1 7 ? 21.016 38.188 12.32 1 90.62 7 GLU B O 1
ATOM 3610 N N . GLU B 1 8 ? 20.188 39.281 10.609 1 92.12 8 GLU B N 1
ATOM 3611 C CA . GLU B 1 8 ? 19.031 39.719 11.391 1 92.12 8 GLU B CA 1
ATOM 3612 C C . GLU B 1 8 ? 18.156 38.531 11.82 1 92.12 8 GLU B C 1
ATOM 3614 O O . GLU B 1 8 ? 17.672 38.5 12.953 1 92.12 8 GLU B O 1
ATOM 3619 N N . PHE B 1 9 ? 17.984 37.656 10.938 1 93.94 9 PHE B N 1
ATOM 3620 C CA . PHE B 1 9 ? 17.234 36.438 11.227 1 93.94 9 PHE B CA 1
ATOM 3621 C C . PHE B 1 9 ? 17.875 35.656 12.359 1 93.94 9 PHE B C 1
ATOM 3623 O O . PHE B 1 9 ? 17.188 35.188 13.281 1 93.94 9 PHE B O 1
ATOM 3630 N N . LEU B 1 10 ? 19.188 35.531 12.281 1 93.38 10 LEU B N 1
ATOM 3631 C CA . LEU B 1 10 ? 19.906 34.719 13.273 1 93.38 10 LEU B CA 1
ATOM 3632 C C . LEU B 1 10 ? 19.922 35.438 14.625 1 93.38 10 LEU B C 1
ATOM 3634 O O . LEU B 1 10 ? 19.969 34.781 15.664 1 93.38 10 LEU B O 1
ATOM 3638 N N . LYS B 1 11 ? 19.844 36.719 14.586 1 93.62 11 LYS B N 1
ATOM 3639 C CA . LYS B 1 11 ? 19.766 37.469 15.836 1 93.62 11 LYS B CA 1
ATOM 3640 C C . LYS B 1 11 ? 18.469 37.188 16.578 1 93.62 11 LYS B C 1
ATOM 3642 O O . LYS B 1 11 ? 18.453 37.062 17.797 1 93.62 11 LYS B O 1
ATOM 3647 N N . GLU B 1 12 ? 17.469 37.031 15.805 1 91.94 12 GLU B N 1
ATOM 3648 C CA . GLU B 1 12 ? 16.156 36.844 16.406 1 91.94 12 GLU B CA 1
ATOM 3649 C C . GLU B 1 12 ? 15.891 35.344 16.672 1 91.94 12 GLU B C 1
ATOM 3651 O O . GLU B 1 12 ? 15.32 35 17.719 1 91.94 12 GLU B O 1
ATOM 3656 N N . PHE B 1 13 ? 16.344 34.438 15.758 1 91.69 13 PHE B N 1
ATOM 3657 C CA . PHE B 1 13 ? 15.898 33.031 15.812 1 91.69 13 PHE B CA 1
ATOM 3658 C C . PHE B 1 13 ? 17.094 32.094 15.961 1 91.69 13 PHE B C 1
ATOM 3660 O O . PHE B 1 13 ? 16.922 30.875 16.016 1 91.69 13 PHE B O 1
ATOM 3667 N N . GLY B 1 14 ? 18.219 32.531 16.078 1 91 14 GLY B N 1
ATOM 3668 C CA . GLY B 1 14 ? 19.453 31.766 16 1 91 14 GLY B CA 1
ATOM 3669 C C . GLY B 1 14 ? 19.516 30.656 17.031 1 91 14 GLY B C 1
ATOM 3670 O O . GLY B 1 14 ? 20.141 29.609 16.797 1 91 14 GLY B O 1
ATOM 3671 N N . GLU B 1 15 ? 18.906 30.844 18.156 1 90.25 15 GLU B N 1
ATOM 3672 C CA . GLU B 1 15 ? 18.953 29.859 19.234 1 90.25 15 GLU B CA 1
ATOM 3673 C C . GLU B 1 15 ? 18.109 28.625 18.906 1 90.25 15 GLU B C 1
ATOM 3675 O O . GLU B 1 15 ? 18.406 27.516 19.359 1 90.25 15 GLU B O 1
ATOM 3680 N N . ASP B 1 16 ? 17.109 28.828 18.125 1 91.31 16 ASP B N 1
ATOM 3681 C CA . ASP B 1 16 ? 16.141 27.766 17.859 1 91.31 16 ASP B CA 1
ATOM 3682 C C . ASP B 1 16 ? 16.281 27.25 16.422 1 91.31 16 ASP B C 1
ATOM 3684 O O . ASP B 1 16 ? 15.781 26.172 16.094 1 91.31 16 ASP B O 1
ATOM 3688 N N . TYR B 1 17 ? 17.047 27.906 15.656 1 93.94 17 TYR B N 1
ATOM 3689 C CA . TYR B 1 17 ? 17.156 27.578 14.234 1 93.94 17 TYR B CA 1
ATOM 3690 C C . TYR B 1 17 ? 18.422 26.797 13.945 1 93.94 17 TYR B C 1
ATOM 3692 O O . TYR B 1 17 ? 19.5 27.125 14.477 1 93.94 17 TYR B O 1
ATOM 3700 N N . GLY B 1 18 ? 18.297 25.75 13.086 1 92.81 18 GLY B N 1
ATOM 3701 C CA . GLY B 1 18 ? 19.453 25.188 12.398 1 92.81 18 GLY B CA 1
ATOM 3702 C C . GLY B 1 18 ? 20.188 24.141 13.234 1 92.81 18 GLY B C 1
ATOM 3703 O O . GLY B 1 18 ? 21.359 23.859 12.977 1 92.81 18 GLY B O 1
ATOM 3704 N N . TYR B 1 19 ? 19.688 23.719 14.258 1 92.81 19 TYR B N 1
ATOM 3705 C CA . TYR B 1 19 ? 20.219 22.609 15.047 1 92.81 19 TYR B CA 1
ATOM 3706 C C . TYR B 1 19 ? 21.562 22.969 15.664 1 92.81 19 TYR B C 1
ATOM 3708 O O . TYR B 1 19 ? 22.562 22.266 15.43 1 92.81 19 TYR B O 1
ATOM 3716 N N . PRO B 1 20 ? 21.75 23.891 16.422 1 87.56 20 PRO B N 1
ATOM 3717 C CA . PRO B 1 20 ? 23.031 24.359 16.953 1 87.56 20 PRO B CA 1
ATOM 3718 C C . PRO B 1 20 ? 23.719 23.312 17.812 1 87.56 20 PRO B C 1
ATOM 3720 O O . PRO B 1 20 ? 24.953 23.312 17.938 1 87.56 20 PRO B O 1
ATOM 3723 N N . ASN B 1 21 ? 23 22.375 18.359 1 86.31 21 ASN B N 1
ATOM 3724 C CA . ASN B 1 21 ? 23.594 21.359 19.25 1 86.31 21 ASN B CA 1
ATOM 3725 C C . ASN B 1 21 ? 23.859 20.062 18.516 1 86.31 21 ASN B C 1
ATOM 3727 O O . ASN B 1 21 ? 24.281 19.078 19.109 1 86.31 21 ASN B O 1
ATOM 3731 N N . ALA B 1 22 ? 23.547 20.016 17.234 1 88.88 22 ALA B N 1
ATOM 3732 C CA . ALA B 1 22 ? 23.781 18.812 16.453 1 88.88 22 ALA B CA 1
ATOM 3733 C C . ALA B 1 22 ? 25.203 18.797 15.906 1 88.88 22 ALA B C 1
ATOM 3735 O O . ALA B 1 22 ? 25.906 19.812 15.914 1 88.88 22 ALA B O 1
ATOM 3736 N N . PRO B 1 23 ? 25.688 17.578 15.461 1 87.56 23 PRO B N 1
ATOM 3737 C CA . PRO B 1 23 ? 27.031 17.453 14.914 1 87.56 23 PRO B CA 1
ATOM 3738 C C . PRO B 1 23 ? 27.25 18.328 13.68 1 87.56 23 PRO B C 1
ATOM 3740 O O . PRO B 1 23 ? 28.359 18.828 13.445 1 87.56 23 PRO B O 1
ATOM 3743 N N . LYS B 1 24 ? 26.25 18.516 12.906 1 91.88 24 LYS B N 1
ATOM 3744 C CA . LYS B 1 24 ? 26.297 19.344 11.719 1 91.88 24 LYS B CA 1
ATOM 3745 C C . LYS B 1 24 ? 25.312 20.516 11.836 1 91.88 24 LYS B C 1
ATOM 3747 O O . LYS B 1 24 ? 24.219 20.359 12.383 1 91.88 24 LYS B O 1
ATOM 3752 N N . SER B 1 25 ? 25.828 21.641 11.32 1 91.44 25 SER B N 1
ATOM 3753 C CA . SER B 1 25 ? 24.922 22.781 11.219 1 91.44 25 SER B CA 1
ATOM 3754 C C . SER B 1 25 ? 23.938 22.609 10.062 1 91.44 25 SER B C 1
ATOM 3756 O O . SER B 1 25 ? 24.141 21.75 9.195 1 91.44 25 SER B O 1
ATOM 3758 N N . ILE B 1 26 ? 22.938 23.453 10.047 1 94.06 26 ILE B N 1
ATOM 3759 C CA . ILE B 1 26 ? 21.938 23.391 8.992 1 94.06 26 ILE B CA 1
ATOM 3760 C C . ILE B 1 26 ? 22.594 23.672 7.641 1 94.06 26 ILE B C 1
ATOM 3762 O O . ILE B 1 26 ? 22.219 23.062 6.625 1 94.06 26 ILE B O 1
ATOM 3766 N N . ASP B 1 27 ? 23.578 24.516 7.602 1 92.25 27 ASP B N 1
ATOM 3767 C CA . ASP B 1 27 ? 24.266 24.828 6.359 1 92.25 27 ASP B CA 1
ATOM 3768 C C . ASP B 1 27 ? 25.094 23.641 5.875 1 92.25 27 ASP B C 1
ATOM 3770 O O . ASP B 1 27 ? 25.156 23.375 4.676 1 92.25 27 ASP B O 1
ATOM 3774 N N . GLN B 1 28 ? 25.703 23 6.809 1 94.44 28 GLN B N 1
ATOM 3775 C CA . GLN B 1 28 ? 26.453 21.797 6.469 1 94.44 28 GLN B CA 1
ATOM 3776 C C . GLN B 1 28 ? 25.531 20.688 5.961 1 94.44 28 GLN B C 1
ATOM 3778 O O . GLN B 1 28 ? 25.859 20 4.992 1 94.44 28 GLN B O 1
ATOM 3783 N N . ILE B 1 29 ? 24.438 20.484 6.641 1 94.88 29 ILE B N 1
ATOM 3784 C CA . ILE B 1 29 ? 23.453 19.484 6.242 1 94.88 29 ILE B CA 1
ATOM 3785 C C . ILE B 1 29 ? 22.969 19.766 4.824 1 94.88 29 ILE B C 1
ATOM 3787 O O . ILE B 1 29 ? 22.953 18.875 3.973 1 94.88 29 ILE B O 1
ATOM 3791 N N . ARG B 1 30 ? 22.625 20.984 4.543 1 94.25 30 ARG B N 1
ATOM 3792 C CA . ARG B 1 30 ? 22.141 21.375 3.225 1 94.25 30 ARG B CA 1
ATOM 3793 C C . ARG B 1 30 ? 23.188 21.125 2.152 1 94.25 30 ARG B C 1
ATOM 3795 O O . ARG B 1 30 ? 22.875 20.625 1.069 1 94.25 30 ARG B O 1
ATOM 3802 N N . ALA B 1 31 ? 24.422 21.375 2.484 1 94.19 31 ALA B N 1
ATOM 3803 C CA . ALA B 1 31 ? 25.5 21.312 1.513 1 94.19 31 ALA B CA 1
ATOM 3804 C C . ALA B 1 31 ? 25.891 19.859 1.231 1 94.19 31 ALA B C 1
ATOM 3806 O O . ALA B 1 31 ? 26.297 19.531 0.117 1 94.19 31 ALA B O 1
ATOM 3807 N N . THR B 1 32 ? 25.656 19 2.158 1 94.94 32 THR B N 1
ATOM 3808 C CA . THR B 1 32 ? 26.219 17.672 2.016 1 94.94 32 THR B CA 1
ATOM 3809 C C . THR B 1 32 ? 25.109 16.641 1.832 1 94.94 32 THR B C 1
ATOM 3811 O O . THR B 1 32 ? 25.344 15.555 1.288 1 94.94 32 THR B O 1
ATOM 3814 N N . GLU B 1 33 ? 23.906 16.984 2.293 1 95.88 33 GLU B N 1
ATOM 3815 C CA . GLU B 1 33 ? 22.875 15.945 2.357 1 95.88 33 GLU B CA 1
ATOM 3816 C C . GLU B 1 33 ? 21.672 16.312 1.5 1 95.88 33 GLU B C 1
ATOM 3818 O O . GLU B 1 33 ? 20.734 15.531 1.37 1 95.88 33 GLU B O 1
ATOM 3823 N N . PHE B 1 34 ? 21.672 17.453 0.917 1 97.25 34 PHE B N 1
ATOM 3824 C CA . PHE B 1 34 ? 20.609 17.906 0.016 1 97.25 34 PHE B CA 1
ATOM 3825 C C . PHE B 1 34 ? 21.203 18.609 -1.194 1 97.25 34 PHE B C 1
ATOM 3827 O O . PHE B 1 34 ? 20.75 19.703 -1.558 1 97.25 34 PHE B O 1
ATOM 3834 N N . LYS B 1 35 ? 22.141 17.984 -1.756 1 97.19 35 LYS B N 1
ATOM 3835 C CA . LYS B 1 35 ? 22.891 18.562 -2.867 1 97.19 35 LYS B CA 1
ATOM 3836 C C . LYS B 1 35 ? 21.984 18.812 -4.066 1 97.19 35 LYS B C 1
ATOM 3838 O O . LYS B 1 35 ? 22.234 19.719 -4.863 1 97.19 35 LYS B O 1
ATOM 3843 N N . ARG B 1 36 ? 20.938 18.125 -4.203 1 95.75 36 ARG B N 1
ATOM 3844 C CA . ARG B 1 36 ? 20.047 18.203 -5.355 1 95.75 36 ARG B CA 1
ATOM 3845 C C . ARG B 1 36 ? 19.297 19.531 -5.363 1 95.75 36 ARG B C 1
ATOM 3847 O O . ARG B 1 36 ? 18.719 19.922 -6.383 1 95.75 36 ARG B O 1
ATOM 3854 N N . LEU B 1 37 ? 19.359 20.266 -4.242 1 95.56 37 LEU B N 1
ATOM 3855 C CA . LEU B 1 37 ? 18.703 21.562 -4.156 1 95.56 37 LEU B CA 1
ATOM 3856 C C . LEU B 1 37 ? 19.672 22.688 -4.473 1 95.56 37 LEU B C 1
ATOM 3858 O O . LEU B 1 37 ? 19.281 23.859 -4.508 1 95.56 37 LEU B O 1
ATOM 3862 N N . GLU B 1 38 ? 20.922 22.406 -4.727 1 91.88 38 GLU B N 1
ATOM 3863 C CA . GLU B 1 38 ? 21.969 23.422 -4.867 1 91.88 38 GLU B CA 1
ATOM 3864 C C . GLU B 1 38 ? 21.781 24.234 -6.152 1 91.88 38 GLU B C 1
ATOM 3866 O O . GLU B 1 38 ? 22.453 25.25 -6.355 1 91.88 38 GLU B O 1
ATOM 3871 N N . ASN B 1 39 ? 20.828 23.969 -6.895 1 90 39 ASN B N 1
ATOM 3872 C CA . ASN B 1 39 ? 20.547 24.734 -8.102 1 90 39 ASN B CA 1
ATOM 3873 C C . ASN B 1 39 ? 19.672 25.938 -7.801 1 90 39 ASN B C 1
ATOM 3875 O O . ASN B 1 39 ? 19.188 26.609 -8.719 1 90 39 ASN B O 1
ATOM 3879 N N . GLY B 1 40 ? 19.453 26.203 -6.504 1 90 40 GLY B N 1
ATOM 3880 C CA . GLY B 1 40 ? 18.672 27.359 -6.109 1 90 40 GLY B CA 1
ATOM 3881 C C . GLY B 1 40 ? 17.234 27.047 -5.797 1 90 40 GLY B C 1
ATOM 3882 O O . GLY B 1 40 ? 16.453 27.938 -5.457 1 90 40 GLY B O 1
ATOM 3883 N N . THR B 1 41 ? 16.875 25.812 -5.852 1 94.69 41 THR B N 1
ATOM 3884 C CA . THR B 1 41 ? 15.5 25.391 -5.586 1 94.69 41 THR B CA 1
ATOM 3885 C C . THR B 1 41 ? 15.141 25.609 -4.117 1 94.69 41 THR B C 1
ATOM 3887 O O . THR B 1 41 ? 15.883 25.203 -3.225 1 94.69 41 THR B O 1
ATOM 3890 N N . VAL B 1 42 ? 14.039 26.344 -3.898 1 95.88 42 VAL B N 1
ATOM 3891 C CA . VAL B 1 42 ? 13.445 26.469 -2.57 1 95.88 42 VAL B CA 1
ATOM 3892 C C . VAL B 1 42 ? 12.211 25.578 -2.465 1 95.88 42 VAL B C 1
ATOM 3894 O O . VAL B 1 42 ? 11.172 25.859 -3.064 1 95.88 42 VAL B O 1
ATOM 3897 N N . TYR B 1 43 ? 12.352 24.547 -1.712 1 96.75 43 TYR B N 1
ATOM 3898 C CA . TYR B 1 43 ? 11.289 23.547 -1.583 1 96.75 43 TYR B CA 1
ATOM 3899 C C . TYR B 1 43 ? 10.469 23.797 -0.324 1 96.75 43 TYR B C 1
ATOM 3901 O O . TYR B 1 43 ? 10.977 23.672 0.792 1 96.75 43 TYR B O 1
ATOM 3909 N N . LEU B 1 44 ? 9.133 24.094 -0.5 1 96.56 44 LEU B N 1
ATOM 3910 C CA . LEU B 1 44 ? 8.297 24.453 0.64 1 96.56 44 LEU B CA 1
ATOM 3911 C C . LEU B 1 44 ? 7.039 23.594 0.686 1 96.56 44 LEU B C 1
ATOM 3913 O O . LEU B 1 44 ? 6.074 23.922 1.371 1 96.56 44 LEU B O 1
ATOM 3917 N N . ASP B 1 45 ? 6.977 22.453 -0.081 1 96.38 45 ASP B N 1
ATOM 3918 C CA . ASP B 1 45 ? 5.844 21.531 -0.089 1 96.38 45 ASP B CA 1
ATOM 3919 C C . ASP B 1 45 ? 6.121 20.312 0.798 1 96.38 45 ASP B C 1
ATOM 3921 O O . ASP B 1 45 ? 5.836 19.172 0.411 1 96.38 45 ASP B O 1
ATOM 3925 N N . HIS B 1 46 ? 6.645 20.531 2.008 1 95.88 46 HIS B N 1
ATOM 3926 C CA . HIS B 1 46 ? 7.039 19.453 2.904 1 95.88 46 HIS B CA 1
ATOM 3927 C C . HIS B 1 46 ? 5.816 18.734 3.471 1 95.88 46 HIS B C 1
ATOM 3929 O O . HIS B 1 46 ? 5.891 17.562 3.82 1 95.88 46 HIS B O 1
ATOM 3935 N N . ALA B 1 47 ? 4.629 19.406 3.592 1 93.75 47 ALA B N 1
ATOM 3936 C CA . ALA B 1 47 ? 3.41 18.75 4.055 1 93.75 47 ALA B CA 1
ATOM 3937 C C . ALA B 1 47 ? 2.918 17.719 3.033 1 93.75 47 ALA B C 1
ATOM 3939 O O . ALA B 1 47 ? 2.303 16.719 3.395 1 93.75 47 ALA B O 1
ATOM 3940 N N . GLY B 1 48 ? 3.141 18.047 1.748 1 94.94 48 GLY B N 1
ATOM 3941 C CA . GLY B 1 48 ? 2.838 17.062 0.711 1 94.94 48 GLY B CA 1
ATOM 3942 C C . GLY B 1 48 ? 3.785 15.883 0.711 1 94.94 48 GLY B C 1
ATOM 3943 O O . GLY B 1 48 ? 3.346 14.734 0.752 1 94.94 48 GLY B O 1
ATOM 3944 N N . ALA B 1 49 ? 5 16.141 0.617 1 96.88 49 ALA B N 1
ATOM 3945 C CA . ALA B 1 49 ? 6.078 15.156 0.733 1 96.88 49 ALA B CA 1
ATOM 3946 C C . ALA B 1 49 ? 7.391 15.828 1.128 1 96.88 49 ALA B C 1
ATOM 3948 O O . ALA B 1 49 ? 7.883 16.703 0.418 1 96.88 49 ALA B O 1
ATOM 3949 N N . THR B 1 50 ? 7.949 15.398 2.23 1 97.38 50 THR B N 1
ATOM 3950 C CA . THR B 1 50 ? 9.234 15.984 2.592 1 97.38 50 THR B CA 1
ATOM 3951 C C . THR B 1 50 ? 10.367 15.312 1.825 1 97.38 50 THR B C 1
ATOM 3953 O O . THR B 1 50 ? 10.133 14.43 1.002 1 97.38 50 THR B O 1
ATOM 3956 N N . LEU B 1 51 ? 11.586 15.805 1.997 1 97.62 51 LEU B N 1
ATOM 3957 C CA . LEU B 1 51 ? 12.711 15.305 1.218 1 97.62 51 LEU B CA 1
ATOM 3958 C C . LEU B 1 51 ? 13.594 14.391 2.062 1 97.62 51 LEU B C 1
ATOM 3960 O O . LEU B 1 51 ? 13.844 14.68 3.236 1 97.62 51 LEU B O 1
ATOM 3964 N N . TYR B 1 52 ? 13.945 13.242 1.533 1 98.5 52 TYR B N 1
ATOM 3965 C CA . TYR B 1 52 ? 14.953 12.398 2.16 1 98.5 52 TYR B CA 1
ATOM 3966 C C . TYR B 1 52 ? 16.344 12.977 1.977 1 98.5 52 TYR B C 1
ATOM 3968 O O . TYR B 1 52 ? 16.609 13.695 1.007 1 98.5 52 TYR B O 1
ATOM 3976 N N . SER B 1 53 ? 17.234 12.719 2.877 1 97.75 53 SER B N 1
ATOM 3977 C CA . SER B 1 53 ? 18.625 13.156 2.74 1 97.75 53 SER B CA 1
ATOM 3978 C C . SER B 1 53 ? 19.453 12.164 1.926 1 97.75 53 SER B C 1
ATOM 3980 O O . SER B 1 53 ? 19.109 10.984 1.852 1 97.75 53 SER B O 1
ATOM 3982 N N . GLU B 1 54 ? 20.516 12.633 1.322 1 97.81 54 GLU B N 1
ATOM 3983 C CA . GLU B 1 54 ? 21.422 11.734 0.619 1 97.81 54 GLU B CA 1
ATOM 3984 C C . GLU B 1 54 ? 22.078 10.742 1.582 1 97.81 54 GLU B C 1
ATOM 3986 O O . GLU B 1 54 ? 22.328 9.594 1.217 1 97.81 54 GLU B O 1
ATOM 3991 N N . LEU B 1 55 ? 22.266 11.188 2.795 1 97 55 LEU B N 1
ATOM 3992 C CA . LEU B 1 55 ? 22.828 10.305 3.814 1 97 55 LEU B CA 1
ATOM 3993 C C . LEU B 1 55 ? 21.875 9.156 4.125 1 97 55 LEU B C 1
ATOM 3995 O O . LEU B 1 55 ? 22.312 8.008 4.285 1 97 55 LEU B O 1
ATOM 3999 N N . GLN B 1 56 ? 20.641 9.453 4.324 1 98 56 GLN B N 1
ATOM 4000 C CA . GLN B 1 56 ? 19.609 8.43 4.527 1 98 56 GLN B CA 1
ATOM 4001 C C . GLN B 1 56 ? 19.625 7.414 3.389 1 98 56 GLN B C 1
ATOM 4003 O O . GLN B 1 56 ? 19.609 6.203 3.631 1 98 56 GLN B O 1
ATOM 4008 N N . MET B 1 57 ? 19.672 7.855 2.133 1 98.56 57 MET B N 1
ATOM 4009 C CA . MET B 1 57 ? 19.641 6.992 0.957 1 98.56 57 MET B CA 1
ATOM 4010 C C . MET B 1 57 ? 20.906 6.152 0.863 1 98.56 57 MET B C 1
ATOM 4012 O O . MET B 1 57 ? 20.844 4.988 0.452 1 98.56 57 MET B O 1
ATOM 4016 N N . GLU B 1 58 ? 22 6.77 1.222 1 98.38 58 GLU B N 1
ATOM 4017 C CA . GLU B 1 58 ? 23.266 6.031 1.229 1 98.38 58 GLU B CA 1
ATOM 4018 C C . GLU B 1 58 ? 23.219 4.867 2.217 1 98.38 58 GLU B C 1
ATOM 4020 O O . GLU B 1 58 ? 23.688 3.768 1.91 1 98.38 58 GLU B O 1
ATOM 4025 N N . ALA B 1 59 ? 22.672 5.098 3.369 1 98.44 59 ALA B N 1
ATOM 4026 C CA . ALA B 1 59 ? 22.547 4.051 4.383 1 98.44 59 ALA B CA 1
ATOM 4027 C C . ALA B 1 59 ? 21.641 2.924 3.9 1 98.44 59 ALA B C 1
ATOM 4029 O O . ALA B 1 59 ? 21.938 1.745 4.105 1 98.44 59 ALA B O 1
ATOM 4030 N N . ILE B 1 60 ? 20.594 3.262 3.307 1 98.69 60 ILE B N 1
ATOM 4031 C CA . ILE B 1 60 ? 19.656 2.281 2.777 1 98.69 60 ILE B CA 1
ATOM 4032 C C . ILE B 1 60 ? 20.328 1.468 1.672 1 98.69 60 ILE B C 1
ATOM 4034 O O . ILE B 1 60 ? 20.219 0.24 1.645 1 98.69 60 ILE B O 1
ATOM 4038 N N . PHE B 1 61 ? 21 2.16 0.766 1 98.44 61 PHE B N 1
ATOM 4039 C CA . PHE B 1 61 ? 21.688 1.5 -0.332 1 98.44 61 PHE B CA 1
ATOM 4040 C C . PHE B 1 61 ? 22.719 0.498 0.199 1 98.44 61 PHE B C 1
ATOM 4042 O O . PHE B 1 61 ? 22.766 -0.642 -0.267 1 98.44 61 PHE B O 1
ATOM 4049 N N . ARG B 1 62 ? 23.469 0.925 1.15 1 98.31 62 ARG B N 1
ATOM 4050 C CA . ARG B 1 62 ? 24.469 0.037 1.75 1 98.31 62 ARG B CA 1
ATOM 4051 C C . ARG B 1 62 ? 23.797 -1.175 2.391 1 98.31 62 ARG B C 1
ATOM 4053 O O . ARG B 1 62 ? 24.234 -2.311 2.189 1 98.31 62 ARG B O 1
ATOM 4060 N N . ASP B 1 63 ? 22.797 -0.923 3.102 1 98.38 63 ASP B N 1
ATOM 4061 C CA . ASP B 1 63 ? 22.062 -1.991 3.76 1 98.38 63 ASP B CA 1
ATOM 4062 C C . ASP B 1 63 ? 21.547 -3.008 2.742 1 98.38 63 ASP B C 1
ATOM 4064 O O . ASP B 1 63 ? 21.75 -4.211 2.902 1 98.38 63 ASP B O 1
ATOM 4068 N N . PHE B 1 64 ? 20.938 -2.564 1.667 1 98.38 64 PHE B N 1
ATOM 4069 C CA . PHE B 1 64 ? 20.281 -3.414 0.68 1 98.38 64 PHE B CA 1
ATOM 4070 C C . PHE B 1 64 ? 21.312 -4.141 -0.179 1 98.38 64 PHE B C 1
ATOM 4072 O O . PHE B 1 64 ? 21.031 -5.215 -0.717 1 98.38 64 PHE B O 1
ATOM 4079 N N . THR B 1 65 ? 22.5 -3.598 -0.314 1 97.75 65 THR B N 1
ATOM 4080 C CA . THR B 1 65 ? 23.469 -4.219 -1.202 1 97.75 65 THR B CA 1
ATOM 4081 C C . THR B 1 65 ? 24.453 -5.074 -0.41 1 97.75 65 THR B C 1
ATOM 4083 O O . THR B 1 65 ? 25.359 -5.688 -0.986 1 97.75 65 THR B O 1
ATOM 4086 N N . THR B 1 66 ? 24.281 -5.16 0.906 1 96.62 66 THR B N 1
ATOM 4087 C CA . THR B 1 66 ? 25.188 -5.984 1.701 1 96.62 66 THR B CA 1
ATOM 4088 C C . THR B 1 66 ? 24.406 -7.086 2.424 1 96.62 66 THR B C 1
ATOM 4090 O O . THR B 1 66 ? 25 -8.047 2.918 1 96.62 66 THR B O 1
ATOM 4093 N N . ASN B 1 67 ? 23.125 -6.984 2.512 1 97 67 ASN B N 1
ATOM 4094 C CA . ASN B 1 67 ? 22.281 -7.977 3.176 1 97 67 ASN B CA 1
ATOM 4095 C C . ASN B 1 67 ? 21.266 -8.586 2.213 1 97 67 ASN B C 1
ATOM 4097 O O . ASN B 1 67 ? 20.844 -7.934 1.263 1 97 67 ASN B O 1
ATOM 4101 N N . VAL B 1 68 ? 20.969 -9.891 2.439 1 97.44 68 VAL B N 1
ATOM 4102 C CA . VAL B 1 68 ? 19.922 -10.555 1.671 1 97.44 68 VAL B CA 1
ATOM 4103 C C . VAL B 1 68 ? 18.625 -10.555 2.465 1 97.44 68 VAL B C 1
ATOM 4105 O O . VAL B 1 68 ? 18.578 -11.016 3.607 1 97.44 68 VAL B O 1
ATOM 4108 N N . TYR B 1 69 ? 17.625 -9.984 1.866 1 97.94 69 TYR B N 1
ATOM 4109 C CA . TYR B 1 69 ? 16.281 -9.977 2.443 1 97.94 69 TYR B CA 1
ATOM 4110 C C . TYR B 1 69 ? 15.375 -10.969 1.73 1 97.94 69 TYR B C 1
ATOM 4112 O O . TYR B 1 69 ? 15.312 -10.992 0.499 1 97.94 69 TYR B O 1
ATOM 4120 N N . GLY B 1 70 ? 14.727 -11.852 2.443 1 97.5 70 GLY B N 1
ATOM 4121 C CA . GLY B 1 70 ? 13.766 -12.789 1.894 1 97.5 70 GLY B CA 1
ATOM 4122 C C . GLY B 1 70 ? 12.336 -12.508 2.322 1 97.5 70 GLY B C 1
ATOM 4123 O O . GLY B 1 70 ? 12.102 -11.648 3.172 1 97.5 70 GLY B O 1
ATOM 4124 N N . ASN B 1 71 ? 11.398 -13.117 1.66 1 96.44 71 ASN B N 1
ATOM 4125 C CA . ASN B 1 71 ? 9.992 -12.984 2.016 1 96.44 71 ASN B CA 1
ATOM 4126 C C . ASN B 1 71 ? 9.734 -13.422 3.457 1 96.44 71 ASN B C 1
ATOM 4128 O O . ASN B 1 71 ? 10.031 -14.555 3.828 1 96.44 71 ASN B O 1
ATOM 4132 N N . PRO B 1 72 ? 9.078 -12.562 4.238 1 95.06 72 PRO B N 1
ATOM 4133 C CA . PRO B 1 72 ? 8.883 -12.898 5.648 1 95.06 72 PRO B CA 1
ATOM 4134 C C . PRO B 1 72 ? 7.926 -14.07 5.852 1 95.06 72 PRO B C 1
ATOM 4136 O O . PRO B 1 72 ? 7.828 -14.609 6.957 1 95.06 72 PRO B O 1
ATOM 4139 N N . HIS B 1 73 ? 7.195 -14.469 4.855 1 92 73 HIS B N 1
ATOM 4140 C CA . HIS B 1 73 ? 6.27 -15.594 4.969 1 92 73 HIS B CA 1
ATOM 4141 C C . HIS B 1 73 ? 6.996 -16.922 4.832 1 92 73 HIS B C 1
ATOM 4143 O O . HIS B 1 73 ? 6.43 -17.984 5.125 1 92 73 HIS B O 1
ATOM 4149 N N . SER B 1 74 ? 8.258 -16.891 4.352 1 93.19 74 SER B N 1
ATOM 4150 C CA . SER B 1 74 ? 9.062 -18.109 4.293 1 93.19 74 SER B CA 1
ATOM 4151 C C . SER B 1 74 ? 9.758 -18.391 5.625 1 93.19 74 SER B C 1
ATOM 4153 O O . SER B 1 74 ? 9.719 -17.547 6.531 1 93.19 74 SER B O 1
ATOM 4155 N N . GLN B 1 75 ? 10.367 -19.609 5.797 1 92.12 75 GLN B N 1
ATOM 4156 C CA . GLN B 1 75 ? 10.914 -20.031 7.086 1 92.12 75 GLN B CA 1
ATOM 4157 C C . GLN B 1 75 ? 12.422 -20.234 7.008 1 92.12 75 GLN B C 1
ATOM 4159 O O . GLN B 1 75 ? 13.039 -20.734 7.957 1 92.12 75 GLN B O 1
ATOM 4164 N N . SER B 1 76 ? 13.016 -19.891 5.891 1 94.62 76 SER B N 1
ATOM 4165 C CA . SER B 1 76 ? 14.461 -19.984 5.77 1 94.62 76 SER B CA 1
ATOM 4166 C C . SER B 1 76 ? 15.164 -19 6.707 1 94.62 76 SER B C 1
ATOM 4168 O O . SER B 1 76 ? 14.523 -18.109 7.258 1 94.62 76 SER B O 1
ATOM 4170 N N . ASP B 1 77 ? 16.484 -19.156 6.891 1 94.94 77 ASP B N 1
ATOM 4171 C CA . ASP B 1 77 ? 17.266 -18.281 7.766 1 94.94 77 ASP B CA 1
ATOM 4172 C C . ASP B 1 77 ? 17.172 -16.828 7.301 1 94.94 77 ASP B C 1
ATOM 4174 O O . ASP B 1 77 ? 17.031 -15.914 8.117 1 94.94 77 ASP B O 1
ATOM 4178 N N . ILE B 1 78 ? 17.266 -16.703 6.027 1 96.5 78 ILE B N 1
ATOM 4179 C CA . ILE B 1 78 ? 17.219 -15.359 5.449 1 96.5 78 ILE B CA 1
ATOM 4180 C C . ILE B 1 78 ? 15.852 -14.734 5.703 1 96.5 78 ILE B C 1
ATOM 4182 O O . ILE B 1 78 ? 15.75 -13.57 6.078 1 96.5 78 ILE B O 1
ATOM 4186 N N . SER B 1 79 ? 14.812 -15.477 5.527 1 96.69 79 SER B N 1
ATOM 4187 C CA . SER B 1 79 ? 13.445 -15 5.734 1 96.69 79 SER B CA 1
ATOM 4188 C C . SER B 1 79 ? 13.18 -14.703 7.207 1 96.69 79 SER B C 1
ATOM 4190 O O . SER B 1 79 ? 12.523 -13.719 7.539 1 96.69 79 SER B O 1
ATOM 4192 N N . LEU B 1 80 ? 13.695 -15.523 8.086 1 96.94 80 LEU B N 1
ATOM 4193 C CA . LEU B 1 80 ? 13.531 -15.297 9.523 1 96.94 80 LEU B CA 1
ATOM 4194 C C . LEU B 1 80 ? 14.258 -14.031 9.953 1 96.94 80 LEU B C 1
ATOM 4196 O O . LEU B 1 80 ? 13.75 -13.273 10.789 1 96.94 80 LEU B O 1
ATOM 4200 N N . ALA B 1 81 ? 15.438 -13.844 9.414 1 97.62 81 ALA B N 1
ATOM 4201 C CA . ALA B 1 81 ? 16.172 -12.609 9.703 1 97.62 81 ALA B CA 1
ATOM 4202 C C . ALA B 1 81 ? 15.391 -11.383 9.242 1 97.62 81 ALA B C 1
ATOM 4204 O O . ALA B 1 81 ? 15.383 -10.352 9.922 1 97.62 81 ALA B O 1
ATOM 4205 N N . THR B 1 82 ? 14.75 -11.5 8.086 1 98.19 82 THR B N 1
ATOM 4206 C CA . THR B 1 82 ? 13.898 -10.414 7.59 1 98.19 82 THR B CA 1
ATOM 4207 C C . THR B 1 82 ? 12.727 -10.172 8.531 1 98.19 82 THR B C 1
ATOM 4209 O O . THR B 1 82 ? 12.359 -9.023 8.789 1 98.19 82 THR B O 1
ATOM 4212 N N . CYS B 1 83 ? 12.117 -11.188 9.07 1 97.31 83 CYS B N 1
ATOM 4213 C CA . CYS B 1 83 ? 11.031 -11.07 10.039 1 97.31 83 CYS B CA 1
ATOM 4214 C C . CYS B 1 83 ? 11.484 -10.273 11.258 1 97.31 83 CYS B C 1
ATOM 4216 O O . CYS B 1 83 ? 10.727 -9.461 11.789 1 97.31 83 CYS B O 1
ATOM 4218 N N . ASP B 1 84 ? 12.672 -10.516 11.695 1 98.25 84 ASP B N 1
ATOM 4219 C CA . ASP B 1 84 ? 13.211 -9.812 12.852 1 98.25 84 ASP B CA 1
ATOM 4220 C C . ASP B 1 84 ? 13.344 -8.312 12.57 1 98.25 84 ASP B C 1
ATOM 4222 O O . ASP B 1 84 ? 13.094 -7.484 13.445 1 98.25 84 ASP B O 1
ATOM 4226 N N . ILE B 1 85 ? 13.75 -8.047 11.398 1 98.31 85 ILE B N 1
ATOM 4227 C CA . ILE B 1 85 ? 13.906 -6.656 11 1 98.31 85 ILE B CA 1
ATOM 4228 C C . ILE B 1 85 ? 12.539 -5.973 10.977 1 98.31 85 ILE B C 1
ATOM 4230 O O . ILE B 1 85 ? 12.398 -4.836 11.43 1 98.31 85 ILE B O 1
ATOM 4234 N N . VAL B 1 86 ? 11.539 -6.645 10.492 1 98.19 86 VAL B N 1
ATOM 4235 C CA . VAL B 1 86 ? 10.18 -6.113 10.453 1 98.19 86 VAL B CA 1
ATOM 4236 C C . VAL B 1 86 ? 9.664 -5.895 11.875 1 98.19 86 VAL B C 1
ATOM 4238 O O . VAL B 1 86 ? 9.055 -4.867 12.164 1 98.19 86 VAL B O 1
ATOM 4241 N N . ARG B 1 87 ? 9.922 -6.812 12.75 1 97.62 87 ARG B N 1
ATOM 4242 C CA . ARG B 1 87 ? 9.523 -6.691 14.148 1 97.62 87 ARG B CA 1
ATOM 4243 C C . ARG B 1 87 ? 10.188 -5.488 14.805 1 97.62 87 ARG B C 1
ATOM 4245 O O . ARG B 1 87 ? 9.539 -4.723 15.516 1 97.62 87 ARG B O 1
ATOM 4252 N N . ALA B 1 88 ? 11.445 -5.34 14.555 1 98.31 88 ALA B N 1
ATOM 4253 C CA . ALA B 1 88 ? 12.195 -4.211 15.117 1 98.31 88 ALA B CA 1
ATOM 4254 C C . ALA B 1 88 ? 11.641 -2.883 14.602 1 98.31 88 ALA B C 1
ATOM 4256 O O . ALA B 1 88 ? 11.578 -1.901 15.352 1 98.31 88 ALA B O 1
ATOM 4257 N N . ALA B 1 89 ? 11.297 -2.902 13.359 1 98.5 89 ALA B N 1
ATOM 4258 C CA . ALA B 1 89 ? 10.711 -1.701 12.773 1 98.5 89 ALA B CA 1
ATOM 4259 C C . ALA B 1 89 ? 9.398 -1.344 13.453 1 98.5 89 ALA B C 1
ATOM 4261 O O . ALA B 1 89 ? 9.117 -0.168 13.703 1 98.5 89 ALA B O 1
ATOM 4262 N N . ARG B 1 90 ? 8.547 -2.344 13.734 1 98 90 ARG B N 1
ATOM 4263 C CA . ARG B 1 90 ? 7.293 -2.123 14.445 1 98 90 ARG B CA 1
ATOM 4264 C C . ARG B 1 90 ? 7.539 -1.473 15.805 1 98 90 ARG B C 1
ATOM 4266 O O . ARG B 1 90 ? 6.828 -0.542 16.188 1 98 90 ARG B O 1
ATOM 4273 N N . GLU B 1 91 ? 8.492 -1.923 16.438 1 98.06 91 GLU B N 1
ATOM 4274 C CA . GLU B 1 91 ? 8.828 -1.389 17.75 1 98.06 91 GLU B CA 1
ATOM 4275 C C . GLU B 1 91 ? 9.289 0.063 17.656 1 98.06 91 GLU B C 1
ATOM 4277 O O . GLU B 1 91 ? 8.961 0.882 18.516 1 98.06 91 GLU B O 1
ATOM 4282 N N . GLN B 1 92 ? 10.047 0.304 16.672 1 98.12 92 GLN B N 1
ATOM 4283 C CA . GLN B 1 92 ? 10.523 1.666 16.469 1 98.12 92 GLN B CA 1
ATOM 4284 C C . GLN B 1 92 ? 9.367 2.631 16.234 1 98.12 92 GLN B C 1
ATOM 4286 O O . GLN B 1 92 ? 9.391 3.764 16.719 1 98.12 92 GLN B O 1
ATOM 4291 N N . VAL B 1 93 ? 8.375 2.205 15.508 1 98.69 93 VAL B N 1
ATOM 4292 C CA . VAL B 1 93 ? 7.195 3.029 15.25 1 98.69 93 VAL B CA 1
ATOM 4293 C C . VAL B 1 93 ? 6.445 3.281 16.562 1 98.69 93 VAL B C 1
ATOM 4295 O O . VAL B 1 93 ? 6.051 4.414 16.844 1 98.69 93 VAL B O 1
ATOM 4298 N N . LEU B 1 94 ? 6.219 2.234 17.297 1 98.62 94 LEU B N 1
ATOM 4299 C CA . LEU B 1 94 ? 5.523 2.375 18.578 1 98.62 94 LEU B CA 1
ATOM 4300 C C . LEU B 1 94 ? 6.293 3.299 19.516 1 98.62 94 LEU B C 1
ATOM 4302 O O . LEU B 1 94 ? 5.695 4.148 20.172 1 98.62 94 LEU B O 1
ATOM 4306 N N . ASP B 1 95 ? 7.613 3.186 19.5 1 98 95 ASP B N 1
ATOM 4307 C CA . ASP B 1 95 ? 8.453 4.039 20.344 1 98 95 ASP B CA 1
ATOM 4308 C C . ASP B 1 95 ? 8.32 5.504 19.938 1 98 95 ASP B C 1
ATOM 4310 O O . ASP B 1 95 ? 8.32 6.391 20.797 1 98 95 ASP B O 1
ATOM 4314 N N . TYR B 1 96 ? 8.219 5.766 18.734 1 98 96 TYR B N 1
ATOM 4315 C CA . TYR B 1 96 ? 8.094 7.117 18.219 1 98 96 TYR B CA 1
ATOM 4316 C C . TYR B 1 96 ? 6.855 7.809 18.781 1 98 96 TYR B C 1
ATOM 4318 O O . TYR B 1 96 ? 6.852 9.031 18.969 1 98 96 TYR B O 1
ATOM 4326 N N . PHE B 1 97 ? 5.824 7.02 19.141 1 98.25 97 PHE B N 1
ATOM 4327 C CA . PHE B 1 97 ? 4.578 7.562 19.672 1 98.25 97 PHE B CA 1
ATOM 4328 C C . PHE B 1 97 ? 4.469 7.297 21.156 1 98.25 97 PHE B C 1
ATOM 4330 O O . PHE B 1 97 ? 3.406 7.488 21.75 1 98.25 97 PHE B O 1
ATOM 4337 N N . ASN B 1 98 ? 5.508 6.781 21.75 1 98 98 ASN B N 1
ATOM 4338 C CA . ASN B 1 98 ? 5.496 6.391 23.156 1 98 98 ASN B CA 1
ATOM 4339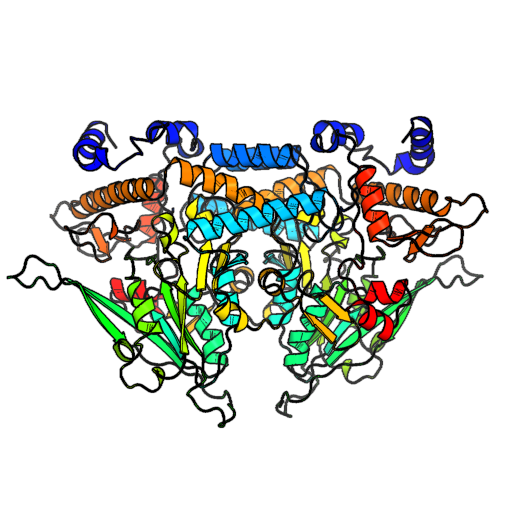 C C . ASN B 1 98 ? 4.348 5.434 23.469 1 98 98 ASN B C 1
ATOM 4341 O O . ASN B 1 98 ? 3.637 5.605 24.453 1 98 98 ASN B O 1
ATOM 4345 N N . ALA B 1 99 ? 4.117 4.527 22.547 1 98.25 99 ALA B N 1
ATOM 4346 C CA . ALA B 1 99 ? 3.096 3.492 22.688 1 98.25 99 ALA B CA 1
ATOM 4347 C C . ALA B 1 99 ? 3.707 2.18 23.172 1 98.25 99 ALA B C 1
ATOM 4349 O O . ALA B 1 99 ? 4.633 1.652 22.562 1 98.25 99 ALA B O 1
ATOM 4350 N N . SER B 1 100 ? 3.234 1.663 24.25 1 97.56 100 SER B N 1
ATOM 4351 C CA . SER B 1 100 ? 3.758 0.402 24.766 1 97.56 100 SER B CA 1
ATOM 4352 C C . SER B 1 100 ? 3.311 -0.775 23.906 1 97.56 100 SER B C 1
ATOM 4354 O O . SER B 1 100 ? 2.146 -0.852 23.516 1 97.56 100 SER B O 1
ATOM 4356 N N . MET B 1 101 ? 4.184 -1.72 23.734 1 96.12 101 MET B N 1
ATOM 4357 C CA . MET B 1 101 ? 3.865 -2.922 22.969 1 96.12 101 MET B CA 1
ATOM 4358 C C . MET B 1 101 ? 2.816 -3.764 23.688 1 96.12 101 MET B C 1
ATOM 4360 O O . MET B 1 101 ? 2.148 -4.594 23.078 1 96.12 101 MET B O 1
ATOM 4364 N N . LYS B 1 102 ? 2.719 -3.566 24.922 1 96.75 102 LYS B N 1
ATOM 4365 C CA . LYS B 1 102 ? 1.724 -4.285 25.719 1 96.75 102 LYS B CA 1
ATOM 4366 C C . LYS B 1 102 ? 0.311 -3.816 25.375 1 96.75 102 LYS B C 1
ATOM 4368 O O . LYS B 1 102 ? -0.628 -4.613 25.375 1 96.75 102 LYS B O 1
ATOM 4373 N N . ASP B 1 103 ? 0.215 -2.553 25.031 1 97.5 103 ASP B N 1
ATOM 4374 C CA . ASP B 1 103 ? -1.113 -1.962 24.906 1 97.5 103 ASP B CA 1
ATOM 4375 C C . ASP B 1 103 ? -1.453 -1.698 23.438 1 97.5 103 ASP B C 1
ATOM 4377 O O . ASP B 1 103 ? -2.627 -1.571 23.078 1 97.5 103 ASP B O 1
ATOM 4381 N N . TYR B 1 104 ? -0.384 -1.582 22.688 1 98.38 104 TYR B N 1
ATOM 4382 C CA . TYR B 1 104 ? -0.618 -1.147 21.312 1 98.38 104 TYR B CA 1
ATOM 4383 C C . TYR B 1 104 ? 0.011 -2.117 20.312 1 98.38 104 TYR B C 1
ATOM 4385 O O . TYR B 1 104 ? 0.967 -2.822 20.641 1 98.38 104 TYR B O 1
ATOM 4393 N N . LYS B 1 105 ? -0.603 -2.143 19.078 1 98.25 105 LYS B N 1
ATOM 4394 C CA . LYS B 1 105 ? -0.064 -2.824 17.891 1 98.25 105 LYS B CA 1
ATOM 4395 C C . LYS B 1 105 ? 0.165 -1.844 16.75 1 98.25 105 LYS B C 1
ATOM 4397 O O . LYS B 1 105 ? -0.521 -0.825 16.656 1 98.25 105 LYS B O 1
ATOM 4402 N N . CYS B 1 106 ? 1.164 -2.127 16.016 1 98.62 106 CYS B N 1
ATOM 4403 C CA . CYS B 1 106 ? 1.46 -1.361 14.812 1 98.62 106 CYS B CA 1
ATOM 4404 C C . CYS B 1 106 ? 1.189 -2.188 13.562 1 98.62 106 CYS B C 1
ATOM 4406 O O . CYS B 1 106 ? 1.827 -3.219 13.344 1 98.62 106 CYS B O 1
ATOM 4408 N N . ILE B 1 107 ? 0.277 -1.745 12.758 1 98.31 107 ILE B N 1
ATOM 4409 C CA . ILE B 1 107 ? -0.04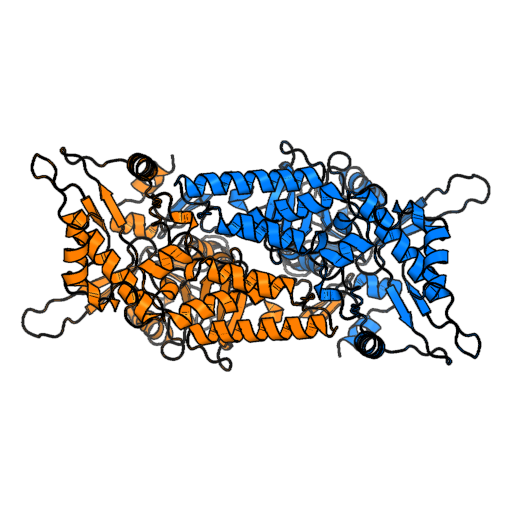6 -2.381 11.484 1 98.31 107 ILE B CA 1
ATOM 4410 C C . ILE B 1 107 ? 0.51 -1.546 10.336 1 98.31 107 ILE B C 1
ATOM 4412 O O . ILE B 1 107 ? 0.151 -0.376 10.18 1 98.31 107 ILE B O 1
ATOM 4416 N N . PHE B 1 108 ? 1.368 -2.166 9.516 1 98.69 108 PHE B N 1
ATOM 4417 C CA . PHE B 1 108 ? 1.874 -1.44 8.352 1 98.69 108 PHE B CA 1
ATOM 4418 C C . PHE B 1 108 ? 0.828 -1.393 7.246 1 98.69 108 PHE B C 1
ATOM 4420 O O . PHE B 1 108 ? 0.136 -2.381 6.996 1 98.69 108 PHE B O 1
ATOM 4427 N N . THR B 1 109 ? 0.641 -0.254 6.668 1 98.44 109 THR B N 1
ATOM 4428 C CA . THR B 1 109 ? -0.258 -0.001 5.547 1 98.44 109 THR B CA 1
ATOM 4429 C C . THR B 1 109 ? 0.473 0.722 4.418 1 98.44 109 THR B C 1
ATOM 4431 O O . THR B 1 109 ? 1.649 1.067 4.555 1 98.44 109 THR B O 1
ATOM 4434 N N . SER B 1 110 ? -0.167 0.918 3.312 1 98.06 110 SER B N 1
ATOM 4435 C CA . SER B 1 110 ? 0.48 1.586 2.188 1 98.06 110 SER B CA 1
ATOM 4436 C C . SER B 1 110 ? 0.551 3.094 2.406 1 98.06 110 SER B C 1
ATOM 4438 O O . SER B 1 110 ? 1.174 3.811 1.619 1 98.06 110 SER B O 1
ATOM 4440 N N . GLY B 1 111 ? 0.003 3.6 3.451 1 97.94 111 GLY B N 1
ATOM 4441 C CA . GLY B 1 111 ? -0.017 5 3.84 1 97.94 111 GLY B CA 1
ATOM 4442 C C . GLY B 1 111 ? -1.092 5.32 4.863 1 97.94 111 GLY B C 1
ATOM 4443 O O . GLY B 1 111 ? -1.856 4.441 5.262 1 97.94 111 GLY B O 1
ATOM 4444 N N . ALA B 1 112 ? -1.139 6.562 5.25 1 98.38 112 ALA B N 1
ATOM 4445 C CA . ALA B 1 112 ? -2.158 6.996 6.203 1 98.38 112 ALA B CA 1
ATOM 4446 C C . ALA B 1 112 ? -3.561 6.789 5.637 1 98.38 112 ALA B C 1
ATOM 4448 O O . ALA B 1 112 ? -4.477 6.395 6.359 1 98.38 112 ALA B O 1
ATOM 4449 N N . THR B 1 113 ? -3.736 7.074 4.359 1 98.38 113 THR B N 1
ATOM 4450 C CA . THR B 1 113 ? -5.035 6.914 3.717 1 98.38 113 THR B CA 1
ATOM 4451 C C . THR B 1 113 ? -5.504 5.465 3.797 1 98.38 113 THR B C 1
ATOM 4453 O O . THR B 1 113 ? -6.66 5.195 4.125 1 98.38 113 THR B O 1
ATOM 4456 N N . ALA B 1 114 ? -4.602 4.551 3.473 1 98.19 114 ALA B N 1
ATOM 4457 C CA . ALA B 1 114 ? -4.949 3.135 3.559 1 98.19 114 ALA B CA 1
ATOM 4458 C C . ALA B 1 114 ? -5.309 2.744 4.988 1 98.19 114 ALA B C 1
ATOM 4460 O O . ALA B 1 114 ? -6.188 1.904 5.207 1 98.19 114 ALA B O 1
ATOM 4461 N N . ALA B 1 115 ? -4.602 3.248 5.949 1 98.69 115 ALA B N 1
ATOM 4462 C CA . ALA B 1 115 ? -4.906 2.994 7.355 1 98.69 115 ALA B CA 1
ATOM 4463 C C . ALA B 1 115 ? -6.305 3.492 7.707 1 98.69 115 ALA B C 1
ATOM 4465 O O . ALA B 1 115 ? -7.07 2.793 8.383 1 98.69 115 ALA B O 1
ATOM 4466 N N . LEU B 1 116 ? -6.613 4.691 7.27 1 98.81 116 LEU B N 1
ATOM 4467 C CA . LEU B 1 116 ? -7.93 5.27 7.512 1 98.81 116 LEU B CA 1
ATOM 4468 C C . LEU B 1 116 ? -9.023 4.426 6.863 1 98.81 116 LEU B C 1
ATOM 4470 O O . LEU B 1 116 ? -10.062 4.168 7.477 1 98.81 116 LEU B O 1
ATOM 4474 N N . LYS B 1 117 ? -8.805 4.031 5.668 1 98.25 117 LYS B N 1
ATOM 4475 C CA . LYS B 1 117 ? -9.766 3.17 4.977 1 98.25 117 LYS B CA 1
ATOM 4476 C C . LYS B 1 117 ? -10 1.876 5.75 1 98.25 117 LYS B C 1
ATOM 4478 O O . LYS B 1 117 ? -11.141 1.416 5.867 1 98.25 117 LYS B O 1
ATOM 4483 N N . LEU B 1 118 ? -8.898 1.297 6.215 1 98.19 118 LEU B N 1
ATOM 4484 C CA . LEU B 1 118 ? -8.977 0.052 6.973 1 98.19 118 LEU B CA 1
ATOM 4485 C C . LEU B 1 118 ? -9.883 0.215 8.188 1 98.19 118 LEU B C 1
ATOM 4487 O O . LEU B 1 118 ? -10.75 -0.624 8.445 1 98.19 118 LEU B O 1
ATOM 4491 N N . VAL B 1 119 ? -9.703 1.282 8.953 1 98.62 119 VAL B N 1
ATOM 4492 C CA . VAL B 1 119 ? -10.523 1.533 10.133 1 98.62 119 VAL B CA 1
ATOM 4493 C C . VAL B 1 119 ? -11.992 1.692 9.727 1 98.62 119 VAL B C 1
ATOM 4495 O O . VAL B 1 119 ? -12.875 1.082 10.32 1 98.62 119 VAL B O 1
ATOM 4498 N N . GLY B 1 120 ? -12.219 2.535 8.711 1 98.25 120 GLY B N 1
ATOM 4499 C CA . GLY B 1 120 ? -13.586 2.74 8.25 1 98.25 120 GLY B CA 1
ATOM 4500 C C . GLY B 1 120 ? -14.258 1.463 7.789 1 98.25 120 GLY B C 1
ATOM 4501 O O . GLY B 1 120 ? -15.414 1.206 8.125 1 98.25 120 GLY B O 1
ATOM 4502 N N . GLU B 1 121 ? -13.562 0.686 7.031 1 96.94 121 GLU B N 1
ATOM 4503 C CA . GLU B 1 121 ? -14.086 -0.541 6.441 1 96.94 121 GLU B CA 1
ATOM 4504 C C . GLU B 1 121 ? -14.367 -1.591 7.512 1 96.94 121 GLU B C 1
ATOM 4506 O O . GLU B 1 121 ? -15.367 -2.316 7.43 1 96.94 121 GLU B O 1
ATOM 4511 N N . ALA B 1 122 ? -13.539 -1.673 8.492 1 97.25 122 ALA B N 1
ATOM 4512 C CA . ALA B 1 122 ? -13.578 -2.781 9.438 1 97.25 122 ALA B CA 1
ATOM 4513 C C . ALA B 1 122 ? -14.367 -2.402 10.695 1 97.25 122 ALA B C 1
ATOM 4515 O O . ALA B 1 122 ? -14.711 -3.266 11.508 1 97.25 122 ALA B O 1
ATOM 4516 N N . PHE B 1 123 ? -14.633 -1.092 10.953 1 97.81 123 PHE B N 1
ATOM 4517 C CA . PHE B 1 123 ? -15.328 -0.636 12.148 1 97.81 123 PHE B CA 1
ATOM 4518 C C . PHE B 1 123 ? -16.719 -1.251 12.242 1 97.81 123 PHE B C 1
ATOM 4520 O O . PHE B 1 123 ? -17.406 -1.385 11.227 1 97.81 123 PHE B O 1
ATOM 4527 N N . PRO B 1 124 ? -17.172 -1.678 13.375 1 96.19 124 PRO B N 1
ATOM 4528 C CA . PRO B 1 124 ? -18.484 -2.316 13.516 1 96.19 124 PRO B CA 1
ATOM 4529 C C . PRO B 1 124 ? -19.625 -1.312 13.508 1 96.19 124 PRO B C 1
ATOM 4531 O O . PRO B 1 124 ? -20.359 -1.193 14.5 1 96.19 124 PRO B O 1
ATOM 4534 N N . TRP B 1 125 ? -19.844 -0.683 12.438 1 95.81 125 TRP B N 1
ATOM 4535 C CA . TRP B 1 125 ? -20.922 0.292 12.266 1 95.81 125 TRP B CA 1
ATOM 4536 C C . TRP B 1 125 ? -22.281 -0.368 12.43 1 95.81 125 TRP B C 1
ATOM 4538 O O . TRP B 1 125 ? -22.469 -1.526 12.055 1 95.81 125 TRP B O 1
ATOM 4548 N N . SER B 1 126 ? -23.234 0.309 12.984 1 92.44 126 SER B N 1
ATOM 4549 C CA . SER B 1 126 ? -24.641 -0.04 13.039 1 92.44 126 SER B CA 1
ATOM 4550 C C . SER B 1 126 ? -25.531 1.194 12.875 1 92.44 126 SER B C 1
ATOM 4552 O O . SER B 1 126 ? -25.031 2.32 12.836 1 92.44 126 SER B O 1
ATOM 4554 N N . HIS B 1 127 ? -26.812 1.014 12.781 1 92.06 127 HIS B N 1
ATOM 4555 C CA . HIS B 1 127 ? -27.734 2.129 12.641 1 92.06 127 HIS B CA 1
ATOM 4556 C C . HIS B 1 127 ? -27.75 3.004 13.891 1 92.06 127 HIS B C 1
ATOM 4558 O O . HIS B 1 127 ? -28.25 4.133 13.859 1 92.06 127 HIS B O 1
ATOM 4564 N N . GLN B 1 128 ? -27.141 2.48 14.953 1 92.75 128 GLN B N 1
ATOM 4565 C CA . GLN B 1 128 ? -27.078 3.232 16.203 1 92.75 128 GLN B CA 1
ATOM 4566 C C . GLN B 1 128 ? -25.734 3.932 16.359 1 92.75 128 GLN B C 1
ATOM 4568 O O . GLN B 1 128 ? -25.531 4.699 17.312 1 92.75 128 GLN B O 1
ATOM 4573 N N . SER B 1 129 ? -24.781 3.668 15.43 1 95.06 129 SER B N 1
ATOM 4574 C CA . SER B 1 129 ? -23.453 4.258 15.508 1 95.06 129 SER B CA 1
ATOM 4575 C C . SER B 1 129 ? -23.453 5.711 15.039 1 95.06 129 SER B C 1
ATOM 4577 O O . SER B 1 129 ? -24.359 6.125 14.312 1 95.06 129 SER B O 1
ATOM 4579 N N . SER B 1 130 ? -22.5 6.434 15.516 1 96 130 SER B N 1
ATOM 4580 C CA . SER B 1 130 ? -22.234 7.789 15.047 1 96 130 SER B CA 1
ATOM 4581 C C . SER B 1 130 ? -20.766 7.953 14.625 1 96 130 SER B C 1
ATOM 4583 O O . SER B 1 130 ? -19.875 7.406 15.258 1 96 130 SER B O 1
ATOM 4585 N N . TYR B 1 131 ? -20.625 8.594 13.547 1 98.12 131 TYR B N 1
ATOM 4586 C CA . TYR B 1 131 ? -19.297 9.031 13.102 1 98.12 131 TYR B CA 1
ATOM 4587 C C . TYR B 1 131 ? -19.172 10.547 13.18 1 98.12 131 TYR B C 1
ATOM 4589 O O . TYR B 1 131 ? -19.906 11.273 12.5 1 98.12 131 TYR B O 1
ATOM 4597 N N . MET B 1 132 ? -18.266 10.984 13.961 1 97.69 132 MET B N 1
ATOM 4598 C CA . MET B 1 132 ? -18.047 12.414 14.188 1 97.69 132 MET B CA 1
ATOM 4599 C C . MET B 1 132 ? -16.625 12.805 13.812 1 97.69 132 MET B C 1
ATOM 4601 O O . MET B 1 132 ? -15.68 12.055 14.07 1 97.69 132 MET B O 1
ATOM 4605 N N . TYR B 1 133 ? -16.453 13.906 13.164 1 98.19 133 TYR B N 1
ATOM 4606 C CA . TYR B 1 133 ? -15.141 14.398 12.773 1 98.19 133 TYR B CA 1
ATOM 4607 C C . TYR B 1 133 ? -15.109 15.922 12.75 1 98.19 133 TYR B C 1
ATOM 4609 O O . TYR B 1 133 ? -16.156 16.562 12.672 1 98.19 133 TYR B O 1
ATOM 4617 N N . THR B 1 134 ? -13.961 16.531 12.859 1 97.25 134 THR B N 1
ATOM 4618 C CA . THR B 1 134 ? -13.828 17.984 12.836 1 97.25 134 THR B CA 1
ATOM 4619 C C . THR B 1 134 ? -13.883 18.516 11.406 1 97.25 134 THR B C 1
ATOM 4621 O O . THR B 1 134 ? -13.602 17.781 10.461 1 97.25 134 THR B O 1
ATOM 4624 N N . MET B 1 135 ? -14.172 19.766 11.273 1 96.56 135 MET B N 1
ATOM 4625 C CA . MET B 1 135 ? -14.219 20.422 9.977 1 96.56 135 MET B CA 1
ATOM 4626 C C . MET B 1 135 ? -12.852 20.406 9.305 1 96.56 135 MET B C 1
ATOM 4628 O O . MET B 1 135 ? -12.758 20.359 8.078 1 96.56 135 MET B O 1
ATOM 4632 N N . GLU B 1 136 ? -11.836 20.344 10.062 1 95.38 136 GLU B N 1
ATOM 4633 C CA . GLU B 1 136 ? -10.484 20.5 9.539 1 95.38 136 GLU B CA 1
ATOM 4634 C C . GLU B 1 136 ? -9.859 19.172 9.164 1 95.38 136 GLU B C 1
ATOM 4636 O O . GLU B 1 136 ? -8.648 19.062 8.984 1 95.38 136 GLU B O 1
ATOM 4641 N N . ASN B 1 137 ? -10.695 18.188 8.992 1 97.06 137 ASN B N 1
ATOM 4642 C CA . ASN B 1 137 ? -10.148 16.875 8.648 1 97.06 137 ASN B CA 1
ATOM 4643 C C . ASN B 1 137 ? -9.836 16.766 7.16 1 97.06 137 ASN B C 1
ATOM 4645 O O . ASN B 1 137 ? -10.508 17.406 6.336 1 97.06 137 ASN B O 1
ATOM 4649 N N . HIS B 1 138 ? -8.828 15.984 6.859 1 97.38 138 HIS B N 1
ATOM 4650 C CA . HIS B 1 138 ? -8.445 15.609 5.504 1 97.38 138 HIS B CA 1
ATOM 4651 C C . HIS B 1 138 ? -9.539 14.789 4.828 1 97.38 138 HIS B C 1
ATOM 4653 O O . HIS B 1 138 ? -10.281 14.07 5.5 1 97.38 138 HIS B O 1
ATOM 4659 N N . ASN B 1 139 ? -9.633 14.812 3.514 1 96.88 139 ASN B N 1
ATOM 4660 C CA . ASN B 1 139 ? -10.594 14.047 2.723 1 96.88 139 ASN B CA 1
ATOM 4661 C C . ASN B 1 139 ? -10.555 12.562 3.078 1 96.88 139 ASN B C 1
ATOM 4663 O O . ASN B 1 139 ? -11.586 11.898 3.074 1 96.88 139 ASN B O 1
ATOM 4667 N N . SER B 1 140 ? -9.398 12 3.316 1 98 140 SER B N 1
ATOM 4668 C CA . SER B 1 140 ? -9.266 10.578 3.613 1 98 140 SER B CA 1
ATOM 4669 C C . SER B 1 140 ? -10.016 10.211 4.891 1 98 140 SER B C 1
ATOM 4671 O O . SER B 1 140 ? -10.453 9.07 5.055 1 98 140 SER B O 1
ATOM 4673 N N . VAL B 1 141 ? -10.117 11.156 5.816 1 98.56 141 VAL B N 1
ATOM 4674 C CA . VAL B 1 141 ? -10.914 10.953 7.016 1 98.56 141 VAL B CA 1
ATOM 4675 C C . VAL B 1 141 ? -12.398 11.086 6.68 1 98.56 141 VAL B C 1
ATOM 4677 O O . VAL B 1 141 ? -13.227 10.297 7.141 1 98.56 141 VAL B O 1
ATOM 4680 N N . LEU B 1 142 ? -12.727 12.078 5.855 1 97.94 142 LEU B N 1
ATOM 4681 C CA . LEU B 1 142 ? -14.109 12.273 5.441 1 97.94 142 LEU B CA 1
ATOM 4682 C C . LEU B 1 142 ? -14.648 11.039 4.734 1 97.94 142 LEU B C 1
ATOM 4684 O O . LEU B 1 142 ? -15.82 10.688 4.895 1 97.94 142 LEU B O 1
ATOM 4688 N N . GLY B 1 143 ? -13.773 10.414 3.994 1 97.88 143 GLY B N 1
ATOM 4689 C CA . GLY B 1 143 ? -14.188 9.242 3.236 1 97.88 143 GLY B CA 1
ATOM 4690 C C . GLY B 1 143 ? -14.742 8.133 4.105 1 97.88 143 GLY B C 1
ATOM 4691 O O . GLY B 1 143 ? -15.523 7.301 3.641 1 97.88 143 GLY B O 1
ATOM 4692 N N . ILE B 1 144 ? -14.367 8.023 5.344 1 98.44 144 ILE B N 1
ATOM 4693 C CA . ILE B 1 144 ? -14.852 7.023 6.289 1 98.44 144 ILE B CA 1
ATOM 4694 C C . ILE B 1 144 ? -16.375 7.137 6.426 1 98.44 144 ILE B C 1
ATOM 4696 O O . ILE B 1 144 ? -17.047 6.141 6.684 1 98.44 144 ILE B O 1
ATOM 4700 N N . ARG B 1 145 ? -16.938 8.305 6.191 1 97.12 145 ARG B N 1
ATOM 4701 C CA . ARG B 1 145 ? -18.375 8.516 6.336 1 97.12 145 ARG B CA 1
ATOM 4702 C C . ARG B 1 145 ? -19.156 7.598 5.406 1 97.12 145 ARG B C 1
ATOM 4704 O O . ARG B 1 145 ? -20.266 7.184 5.734 1 97.12 145 ARG B O 1
ATOM 4711 N N . GLU B 1 146 ? -18.516 7.273 4.223 1 96.69 146 GLU B N 1
ATOM 4712 C CA . GLU B 1 146 ? -19.203 6.41 3.262 1 96.69 146 GLU B CA 1
ATOM 4713 C C . GLU B 1 146 ? -19.547 5.059 3.883 1 96.69 146 GLU B C 1
ATOM 4715 O O . GLU B 1 146 ? -20.625 4.512 3.645 1 96.69 146 GLU B O 1
ATOM 4720 N N . TYR B 1 147 ? -18.641 4.504 4.652 1 96.38 147 TYR B N 1
ATOM 4721 C CA . TYR B 1 147 ? -18.875 3.229 5.316 1 96.38 147 TYR B CA 1
ATOM 4722 C C . TYR B 1 147 ? -19.922 3.367 6.418 1 96.38 147 TYR B C 1
ATOM 4724 O O . TYR B 1 147 ? -20.812 2.523 6.543 1 96.38 147 TYR B O 1
ATOM 4732 N N . ALA B 1 148 ? -19.812 4.422 7.234 1 97 148 ALA B N 1
ATOM 4733 C CA . ALA B 1 148 ? -20.766 4.66 8.32 1 97 148 ALA B CA 1
ATOM 4734 C C . ALA B 1 148 ? -22.172 4.84 7.773 1 97 148 ALA B C 1
ATOM 4736 O O . ALA B 1 148 ? -23.109 4.148 8.195 1 97 148 ALA B O 1
ATOM 4737 N N . LEU B 1 149 ? -22.312 5.734 6.77 1 96.75 149 LEU B N 1
ATOM 4738 C CA . LEU B 1 149 ? -23.609 6.07 6.215 1 96.75 149 LEU B CA 1
ATOM 4739 C C . LEU B 1 149 ? -24.234 4.867 5.516 1 96.75 149 LEU B C 1
ATOM 4741 O O . LEU B 1 149 ? -25.453 4.676 5.562 1 96.75 149 LEU B O 1
ATOM 4745 N N . SER B 1 150 ? -23.406 4.098 4.867 1 93.19 150 SER B N 1
ATOM 4746 C CA . SER B 1 150 ? -23.906 2.93 4.152 1 93.19 150 SER B CA 1
ATOM 4747 C C . SER B 1 150 ? -24.531 1.922 5.109 1 93.19 150 SER B C 1
ATOM 4749 O O . SER B 1 150 ? -25.391 1.132 4.707 1 93.19 150 SER B O 1
ATOM 4751 N N . GLN B 1 151 ? -24.156 1.947 6.375 1 92.69 151 GLN B N 1
ATOM 4752 C CA . GLN B 1 151 ? -24.688 1.021 7.371 1 92.69 151 GLN B CA 1
ATOM 4753 C C . GLN B 1 151 ? -25.766 1.685 8.219 1 92.69 151 GLN B C 1
ATOM 4755 O O . GLN B 1 151 ? -26.156 1.159 9.266 1 92.69 151 GLN B O 1
ATOM 4760 N N . GLY B 1 152 ? -26.188 2.896 7.863 1 93.62 152 GLY B N 1
ATOM 4761 C CA . GLY B 1 152 ? -27.297 3.588 8.516 1 93.62 152 GLY B CA 1
ATOM 4762 C C . GLY B 1 152 ? -26.844 4.434 9.695 1 93.62 152 GLY B C 1
ATOM 4763 O O . GLY B 1 152 ? -27.672 5.047 10.367 1 93.62 152 GLY B O 1
ATOM 4764 N N . ALA B 1 153 ? -25.547 4.496 9.945 1 95 153 ALA B N 1
ATOM 4765 C CA . ALA B 1 153 ? -25.031 5.324 11.031 1 95 153 ALA B CA 1
ATOM 4766 C C . ALA B 1 153 ? -25.219 6.809 10.727 1 95 153 ALA B C 1
ATOM 4768 O O . ALA B 1 153 ? -25.453 7.188 9.578 1 95 153 ALA B O 1
ATOM 4769 N N . ALA B 1 154 ? -25.219 7.602 11.781 1 95.25 154 ALA B N 1
ATOM 4770 C CA . ALA B 1 154 ? -25.188 9.055 11.633 1 95.25 154 ALA B CA 1
ATOM 4771 C C . ALA B 1 154 ? -23.766 9.555 11.422 1 95.25 154 ALA B C 1
ATOM 4773 O O . ALA B 1 154 ? -22.812 8.992 11.984 1 95.25 154 ALA B O 1
ATOM 4774 N N . ALA B 1 155 ? -23.578 10.508 10.609 1 97.12 155 ALA B N 1
ATOM 4775 C CA . ALA B 1 155 ? -22.297 11.172 10.43 1 97.12 155 ALA B CA 1
ATOM 4776 C C . ALA B 1 155 ? -22.438 12.688 10.523 1 97.12 155 ALA B C 1
ATOM 4778 O O . ALA B 1 155 ? -23.406 13.258 10.016 1 97.12 155 ALA B O 1
ATOM 4779 N N . PHE B 1 156 ? -21.547 13.344 11.266 1 96.38 156 PHE B N 1
ATOM 4780 C CA . PHE B 1 156 ? -21.641 14.797 11.344 1 96.38 156 PHE B CA 1
ATOM 4781 C C . PHE B 1 156 ? -20.281 15.406 11.688 1 96.38 156 PHE B C 1
ATOM 4783 O O . PHE B 1 156 ? -19.453 14.766 12.344 1 96.38 156 PHE B O 1
ATOM 4790 N N . ALA B 1 157 ? -20.125 16.625 11.227 1 97.25 157 ALA B N 1
ATOM 4791 C CA . ALA B 1 157 ? -18.922 17.406 11.523 1 97.25 157 ALA B CA 1
ATOM 4792 C C . ALA B 1 157 ? -19.125 18.297 12.742 1 97.25 157 ALA B C 1
ATOM 4794 O O . ALA B 1 157 ? -20.266 18.609 13.102 1 97.25 157 ALA B O 1
ATOM 4795 N N . ILE B 1 158 ? -18.031 18.594 13.352 1 96 158 ILE B N 1
ATOM 4796 C CA . ILE B 1 158 ? -18.062 19.609 14.406 1 96 158 ILE B CA 1
ATOM 4797 C C . ILE B 1 158 ? -17.047 20.703 14.102 1 96 158 ILE B C 1
ATOM 4799 O O . ILE B 1 158 ? -16.031 20.453 13.453 1 96 158 ILE B O 1
ATOM 4803 N N . ASP B 1 159 ? -17.344 21.828 14.516 1 94.56 159 ASP B N 1
ATOM 4804 C CA . ASP B 1 159 ? -16.422 22.969 14.438 1 94.56 159 ASP B CA 1
ATOM 4805 C C . ASP B 1 159 ? -15.836 23.266 15.812 1 94.56 159 ASP B C 1
ATOM 4807 O O . ASP B 1 159 ? -16.562 23.438 16.797 1 94.56 159 ASP B O 1
ATOM 4811 N N . VAL B 1 160 ? -14.523 23.25 15.891 1 89.94 160 VAL B N 1
ATOM 4812 C CA . VAL B 1 160 ? -13.812 23.531 17.125 1 89.94 160 VAL B CA 1
ATOM 4813 C C . VAL B 1 160 ? -13.125 24.891 17.047 1 89.94 160 VAL B C 1
ATOM 4815 O O . VAL B 1 160 ? -12.297 25.125 16.172 1 89.94 160 VAL B O 1
ATOM 4818 N N . GLU B 1 161 ? -13.508 25.766 17.906 1 82.56 161 GLU B N 1
ATOM 4819 C CA . GLU B 1 161 ? -12.906 27.094 17.984 1 82.56 161 GLU B CA 1
ATOM 4820 C C . GLU B 1 161 ? -12.211 27.312 19.328 1 82.56 161 GLU B C 1
ATOM 4822 O O . GLU B 1 161 ? -12.789 27.078 20.375 1 82.56 161 GLU B O 1
ATOM 4827 N N . GLU B 1 162 ? -10.953 27.516 19.156 1 71.5 162 GLU B N 1
ATOM 4828 C CA . GLU B 1 162 ? -10.227 27.844 20.375 1 71.5 162 GLU B CA 1
ATOM 4829 C C . GLU B 1 162 ? -10.18 29.344 20.609 1 71.5 162 GLU B C 1
ATOM 4831 O O . GLU B 1 162 ? -9.867 30.109 19.703 1 71.5 162 GLU B O 1
ATOM 4836 N N . ALA B 1 163 ? -11.031 29.844 21.688 1 61.34 163 ALA B N 1
ATOM 4837 C CA . ALA B 1 163 ? -11.031 31.266 22.016 1 61.34 163 ALA B CA 1
ATOM 4838 C C . ALA B 1 163 ? -10.125 31.562 23.203 1 61.34 163 ALA B C 1
ATOM 4840 O O . ALA B 1 163 ? -10.094 30.797 24.172 1 61.34 163 ALA B O 1
ATOM 4841 N N . VAL B 1 164 ? -9.094 32.344 22.906 1 56.84 164 VAL B N 1
ATOM 4842 C CA . VAL B 1 164 ? -8.273 32.844 24 1 56.84 164 VAL B CA 1
ATOM 4843 C C . VAL B 1 164 ? -9.023 33.969 24.734 1 56.84 164 VAL B C 1
ATOM 4845 O O . VAL B 1 164 ? -9.414 34.969 24.109 1 56.84 164 VAL B O 1
ATOM 4848 N N . ASP B 1 165 ? -9.766 33.594 25.797 1 52.69 165 ASP B N 1
ATOM 4849 C CA . ASP B 1 165 ? -10.391 34.656 26.594 1 52.69 165 ASP B CA 1
ATOM 4850 C C . ASP B 1 165 ? -9.352 35.438 27.391 1 52.69 165 ASP B C 1
ATOM 4852 O O . ASP B 1 165 ? -8.594 34.875 28.172 1 52.69 165 ASP B O 1
ATOM 4856 N N . ASN B 1 166 ? -8.938 36.469 26.812 1 48.03 166 ASN B N 1
ATOM 4857 C CA . ASN B 1 166 ? -8.148 37.406 27.594 1 48.03 166 ASN B CA 1
ATOM 4858 C C . ASN B 1 166 ? -8.961 38.031 28.734 1 48.03 166 ASN B C 1
ATOM 4860 O O . ASN B 1 166 ? -9.844 38.844 28.5 1 48.03 166 ASN B O 1
ATOM 4864 N N . ASP B 1 167 ? -9.336 37.281 29.656 1 47.09 167 ASP B N 1
ATOM 4865 C CA . ASP B 1 167 ? -9.906 38.062 30.766 1 47.09 167 ASP B CA 1
ATOM 4866 C C . ASP B 1 167 ? -8.914 39.094 31.266 1 47.09 167 ASP B C 1
ATOM 4868 O O . ASP B 1 167 ? -7.715 38.844 31.375 1 47.09 167 ASP B O 1
ATOM 4872 N N . GLY B 1 168 ? -8.992 40.375 30.953 1 45.09 168 GLY B N 1
ATOM 4873 C CA . GLY B 1 168 ? -8.266 41.531 31.469 1 45.09 168 GLY B CA 1
ATOM 4874 C C . GLY B 1 168 ? -7.543 41.25 32.781 1 45.09 168 GLY B C 1
ATOM 4875 O O . GLY B 1 168 ? -6.789 42.094 33.25 1 45.09 168 GLY B O 1
ATOM 4876 N N . LEU B 1 169 ? -8.188 40.75 33.75 1 48.38 169 LEU B N 1
ATOM 4877 C CA . LEU B 1 169 ? -7.641 40.781 35.094 1 48.38 169 LEU B CA 1
ATOM 4878 C C . LEU B 1 169 ? -6.52 39.75 35.25 1 48.38 169 LEU B C 1
ATOM 4880 O O . LEU B 1 169 ? -5.551 40 35.969 1 48.38 169 LEU B O 1
ATOM 4884 N N . SER B 1 170 ? -6.859 38.375 35.094 1 44.72 170 SER B N 1
ATOM 4885 C CA . SER B 1 170 ? -5.914 37.344 35.562 1 44.72 170 SER B CA 1
ATOM 4886 C C . SER B 1 170 ? -4.992 36.906 34.438 1 44.72 170 SER B C 1
ATOM 4888 O O . SER B 1 170 ? -5.383 36.938 33.25 1 44.72 170 SER B O 1
ATOM 4890 N N . GLU B 1 171 ? -3.662 36.906 34.625 1 47.38 171 GLU B N 1
ATOM 4891 C CA . GLU B 1 171 ? -2.471 36.5 33.875 1 47.38 171 GLU B CA 1
ATOM 4892 C C . GLU B 1 171 ? -2.697 35.188 33.156 1 47.38 171 GLU B C 1
ATOM 4894 O O . GLU B 1 171 ? -1.848 34.75 32.375 1 47.38 171 GLU B O 1
ATOM 4899 N N . SER B 1 172 ? -3.629 34.375 33.625 1 47.91 172 SER B N 1
ATOM 4900 C CA . SER B 1 172 ? -3.672 33.031 33.031 1 47.91 172 SER B CA 1
ATOM 4901 C C . SER B 1 172 ? -4.578 33 31.797 1 47.91 172 SER B C 1
ATOM 4903 O O . SER B 1 172 ? -5.742 33.406 31.875 1 47.91 172 SER B O 1
ATOM 4905 N N . LEU B 1 173 ? -4.051 33.062 30.625 1 51 173 LEU B N 1
ATOM 4906 C CA . LEU B 1 173 ? -4.734 32.844 29.359 1 51 173 LEU B CA 1
ATOM 4907 C C . LEU B 1 173 ? -5.551 31.547 29.391 1 51 173 LEU B C 1
ATOM 4909 O O . LEU B 1 173 ? -4.988 30.453 29.547 1 51 173 LEU B O 1
ATOM 4913 N N . VAL B 1 174 ? -6.848 31.594 29.953 1 52.94 174 VAL B N 1
ATOM 4914 C CA . VAL B 1 174 ? -7.684 30.391 29.891 1 52.94 174 VAL B CA 1
ATOM 4915 C C . VAL B 1 174 ? -8.18 30.172 28.469 1 52.94 174 VAL B C 1
ATOM 4917 O O . VAL B 1 174 ? -8.797 31.062 27.875 1 52.94 174 VAL B O 1
ATOM 4920 N N . THR B 1 175 ? -7.621 29.156 27.75 1 59.38 175 THR B N 1
ATOM 4921 C CA . THR B 1 175 ? -8.094 28.766 26.422 1 59.38 175 THR B CA 1
ATOM 4922 C C . THR B 1 175 ? -9.383 27.953 26.531 1 59.38 175 THR B C 1
ATOM 4924 O O . THR B 1 175 ? -9.438 26.953 27.25 1 59.38 175 THR B O 1
ATOM 4927 N N . SER B 1 176 ? -10.578 28.688 26.281 1 67.25 176 SER B N 1
ATOM 4928 C CA . SER B 1 176 ? -11.852 27.969 26.203 1 67.25 176 SER B CA 1
ATOM 4929 C C . SER B 1 176 ? -12.086 27.438 24.797 1 67.25 176 SER B C 1
ATOM 4931 O O . SER B 1 176 ? -11.695 28.062 23.797 1 67.25 176 SER B O 1
ATOM 4933 N N . THR B 1 177 ? -12.406 26.078 24.672 1 77.56 177 THR B N 1
ATOM 4934 C CA . THR B 1 177 ? -12.719 25.438 23.406 1 77.56 177 THR B CA 1
ATOM 4935 C C . THR B 1 177 ? -14.227 25.406 23.172 1 77.56 177 THR B C 1
ATOM 4937 O O . THR B 1 177 ? -14.984 24.875 24 1 77.56 177 THR B O 1
ATOM 4940 N N . LYS B 1 178 ? -14.648 26.234 22.234 1 85.12 178 LYS B N 1
ATOM 4941 C CA . LYS B 1 178 ? -16.047 26.188 21.812 1 85.12 178 LYS B CA 1
ATOM 4942 C C . LYS B 1 178 ? -16.25 25.172 20.703 1 85.12 178 LYS B C 1
ATOM 4944 O O . LYS B 1 178 ? -15.531 25.188 19.703 1 85.12 178 LYS B O 1
ATOM 4949 N N . ILE B 1 179 ? -17.203 24.312 20.906 1 91.06 179 ILE B N 1
ATOM 4950 C CA . ILE B 1 179 ? -17.5 23.266 19.922 1 91.06 179 ILE B CA 1
ATOM 4951 C C . ILE B 1 179 ? -18.938 23.422 19.422 1 91.06 179 ILE B C 1
ATOM 4953 O O . ILE B 1 179 ? -19.859 23.625 20.219 1 91.06 179 ILE B O 1
ATOM 4957 N N . SER B 1 180 ? -19.109 23.484 18.172 1 92.25 180 SER B N 1
ATOM 4958 C CA . SER B 1 180 ? -20.422 23.531 17.547 1 92.25 180 SER B CA 1
ATOM 4959 C C . SER B 1 180 ? -20.672 22.312 16.672 1 92.25 180 SER B C 1
ATOM 4961 O O . SER B 1 180 ? -19.812 21.922 15.883 1 92.25 180 SER B O 1
ATOM 4963 N N . LEU B 1 181 ? -21.828 21.719 16.891 1 92.69 181 LEU B N 1
ATOM 4964 C CA . LEU B 1 181 ? -22.234 20.578 16.078 1 92.69 181 LEU B CA 1
ATOM 4965 C C . LEU B 1 181 ? -22.859 21.031 14.766 1 92.69 181 LEU B C 1
ATOM 4967 O O . LEU B 1 181 ? -23.656 21.969 14.742 1 92.69 181 LEU B O 1
ATOM 4971 N N . LEU B 1 182 ? -22.469 20.453 13.719 1 94.81 182 LEU B N 1
ATOM 4972 C CA . LEU B 1 182 ? -23.047 20.75 12.414 1 94.81 182 LEU B CA 1
ATOM 4973 C C . LEU B 1 182 ? -24.125 19.734 12.055 1 94.81 182 LEU B C 1
ATOM 4975 O O . LEU B 1 182 ? -24.344 18.766 12.789 1 94.81 182 LEU B O 1
ATOM 4979 N N . PRO B 1 183 ? -24.844 19.922 10.977 1 93.56 183 PRO B N 1
ATOM 4980 C CA . PRO B 1 183 ? -26.016 19.078 10.656 1 93.56 183 PRO B CA 1
ATOM 4981 C C . PRO B 1 183 ? -25.656 17.594 10.555 1 93.56 183 PRO B C 1
ATOM 4983 O O . PRO B 1 183 ? -24.609 17.25 10.016 1 93.56 183 PRO B O 1
ATOM 4986 N N . ILE B 1 184 ? -26.562 16.812 11.047 1 94.81 184 ILE B N 1
ATOM 4987 C CA . ILE B 1 184 ? -26.422 15.359 11.062 1 94.81 184 ILE B CA 1
ATOM 4988 C C . ILE B 1 184 ? -26.844 14.789 9.711 1 94.81 184 ILE B C 1
ATOM 4990 O O . ILE B 1 184 ? -27.875 15.164 9.164 1 94.81 184 ILE B O 1
ATOM 4994 N N . GLN B 1 185 ? -26 13.945 9.195 1 94.88 185 GLN B N 1
ATOM 4995 C CA . GLN B 1 185 ? -26.297 13.242 7.949 1 94.88 185 GLN B CA 1
ATOM 4996 C C . GLN B 1 185 ? -26.672 11.789 8.211 1 94.88 185 GLN B C 1
ATOM 4998 O O . GLN B 1 185 ? -26.031 11.117 9.031 1 94.88 185 GLN B O 1
ATOM 5003 N N . ARG B 1 186 ? -27.734 11.289 7.461 1 93.62 186 ARG B N 1
ATOM 5004 C CA . ARG B 1 186 ? -28.141 9.883 7.48 1 93.62 186 ARG B CA 1
ATOM 5005 C C . ARG B 1 186 ? -28.688 9.453 6.121 1 93.62 186 ARG B C 1
ATOM 5007 O O . ARG B 1 186 ? -29.406 10.211 5.465 1 93.62 186 ARG B O 1
ATOM 5014 N N . ARG B 1 187 ? -28.234 8.414 5.699 1 91.88 187 ARG B N 1
ATOM 5015 C CA . ARG B 1 187 ? -28.766 7.883 4.449 1 91.88 187 ARG B CA 1
ATOM 5016 C C . ARG B 1 187 ? -29.906 6.902 4.711 1 91.88 187 ARG B C 1
ATOM 5018 O O . ARG B 1 187 ? -29.844 6.102 5.648 1 91.88 187 ARG B O 1
ATOM 5025 N N . LYS B 1 188 ? -31.156 7.176 3.918 1 72.38 188 LYS B N 1
ATOM 5026 C CA . LYS B 1 188 ? -32.375 6.379 4.035 1 72.38 188 LYS B CA 1
ATOM 5027 C C . LYS B 1 188 ? -32.188 4.98 3.463 1 72.38 188 LYS B C 1
ATOM 5029 O O . LYS B 1 188 ? -31.328 4.773 2.596 1 72.38 188 LYS B O 1
ATOM 5034 N N . GLY B 1 189 ? -32.844 3.76 4 1 60.03 189 GLY B N 1
ATOM 5035 C CA . GLY B 1 189 ? -32.969 2.457 3.367 1 60.03 189 GLY B CA 1
ATOM 5036 C C . GLY B 1 189 ? -32.281 1.354 4.133 1 60.03 189 GLY B C 1
ATOM 5037 O O . GLY B 1 189 ? -32.344 0.182 3.764 1 60.03 189 GLY B O 1
ATOM 5038 N N . ALA B 1 190 ? -31.281 1.827 4.824 1 52.06 190 ALA B N 1
ATOM 5039 C CA . ALA B 1 190 ? -30.734 0.642 5.473 1 52.06 190 ALA B CA 1
ATOM 5040 C C . ALA B 1 190 ? -31.75 0.004 6.41 1 52.06 190 ALA B C 1
ATOM 5042 O O . ALA B 1 190 ? -32.312 0.678 7.277 1 52.06 190 ALA B O 1
ATOM 5043 N N . SER B 1 191 ? -32.562 -0.883 6 1 51.59 191 SER B N 1
ATOM 5044 C CA . SER B 1 191 ? -33.469 -1.611 6.863 1 51.59 191 SER B CA 1
ATOM 5045 C C . SER B 1 191 ? -32.75 -2.172 8.086 1 51.59 191 SER B C 1
ATOM 5047 O O . SER B 1 191 ? -31.766 -2.895 7.957 1 51.59 191 SER B O 1
ATOM 5049 N N . PHE B 1 192 ? -32.656 -1.507 9.023 1 55.62 192 PHE B N 1
ATOM 5050 C CA . PHE B 1 192 ? -31.922 -2.146 10.109 1 55.62 192 PHE B CA 1
ATOM 5051 C C . PHE B 1 192 ? -32.875 -2.758 11.125 1 55.62 192 PHE B C 1
ATOM 5053 O O . PHE B 1 192 ? -33.969 -2.227 11.352 1 55.62 192 PHE B O 1
ATOM 5060 N N . PRO B 1 193 ? -32.531 -3.982 11.359 1 49.19 193 PRO B N 1
ATOM 5061 C CA . PRO B 1 193 ? -33.375 -4.613 12.375 1 49.19 193 PRO B CA 1
ATOM 5062 C C . PRO B 1 193 ? -33.5 -3.771 13.641 1 49.19 193 PRO B C 1
ATOM 5064 O O . PRO B 1 193 ? -32.562 -3.062 14.016 1 49.19 193 PRO B O 1
ATOM 5067 N N . GLU B 1 194 ? -34.688 -3.453 14 1 46.41 194 GLU B N 1
ATOM 5068 C CA . GLU B 1 194 ? -35.125 -2.65 15.133 1 46.41 194 GLU B CA 1
ATOM 5069 C C . GLU B 1 194 ? -34.344 -3.004 16.391 1 46.41 194 GLU B C 1
ATOM 5071 O O . GLU B 1 194 ? -34.469 -2.342 17.422 1 46.41 194 GLU B O 1
ATOM 5076 N N . ARG B 1 195 ? -33.875 -4.219 16.594 1 45.91 195 ARG B N 1
ATOM 5077 C CA . ARG B 1 195 ? -33.844 -4.781 17.938 1 45.91 195 ARG B CA 1
ATOM 5078 C C . ARG B 1 195 ? -32.625 -4.289 18.703 1 45.91 195 ARG B C 1
ATOM 5080 O O . ARG B 1 195 ? -32.375 -4.695 19.844 1 45.91 195 ARG B O 1
ATOM 5087 N N . ASP B 1 196 ? -31.531 -3.744 18.219 1 53.03 196 ASP B N 1
ATOM 5088 C CA . ASP B 1 196 ? -30.438 -3.682 19.188 1 53.03 196 ASP B CA 1
ATOM 5089 C C . ASP B 1 196 ? -30.516 -2.393 20 1 53.03 196 ASP B C 1
ATOM 5091 O O . ASP B 1 196 ? -30.625 -1.302 19.438 1 53.03 196 ASP B O 1
ATOM 5095 N N . PRO B 1 197 ? -30.703 -2.582 21.312 1 52.12 197 PRO B N 1
ATOM 5096 C CA . PRO B 1 197 ? -30.672 -1.39 22.156 1 52.12 197 PRO B CA 1
ATOM 5097 C C . PRO B 1 197 ? -29.453 -0.512 21.875 1 52.12 197 PRO B C 1
ATOM 5099 O O . PRO B 1 197 ? -28.359 -1.027 21.594 1 52.12 197 PRO B O 1
ATOM 5102 N N . ALA B 1 198 ? -29.703 0.76 21.719 1 51.69 198 ALA B N 1
ATOM 5103 C CA . ALA B 1 198 ? -28.75 1.828 21.422 1 51.69 198 ALA B CA 1
ATOM 5104 C C . ALA B 1 198 ? -27.562 1.761 22.375 1 51.69 198 ALA B C 1
ATOM 5106 O O . ALA B 1 198 ? -26.453 2.154 22 1 51.69 198 ALA B O 1
ATOM 5107 N N . GLY B 1 199 ? -27.516 1.205 23.516 1 61.44 199 GLY B N 1
ATOM 5108 C CA . GLY B 1 199 ? -26.484 1.282 24.547 1 61.44 199 GLY B CA 1
ATOM 5109 C C . GLY B 1 199 ? -25.25 0.479 24.203 1 61.44 199 GLY B C 1
ATOM 5110 O O . GLY B 1 199 ? -24.172 0.717 24.781 1 61.44 199 GLY B O 1
ATOM 5111 N N . ASP B 1 200 ? -25.234 -0.271 23.203 1 81.25 200 ASP B N 1
ATOM 5112 C CA . ASP B 1 200 ? -24.062 -1.126 22.984 1 81.25 200 ASP B CA 1
ATOM 5113 C C . ASP B 1 200 ? -23.391 -0.808 21.656 1 81.25 200 ASP B C 1
ATOM 5115 O O . ASP B 1 200 ? -22.516 -1.553 21.219 1 81.25 200 ASP B O 1
ATOM 5119 N N . ALA B 1 201 ? -23.703 0.389 21.125 1 91.56 201 ALA B N 1
ATOM 5120 C CA . ALA B 1 201 ? -23.125 0.731 19.828 1 91.56 201 ALA B CA 1
ATOM 5121 C C . ALA B 1 201 ? -21.734 1.353 19.984 1 91.56 201 ALA B C 1
ATOM 5123 O O . ALA B 1 201 ? -21.453 1.975 21 1 91.56 201 ALA B O 1
ATOM 5124 N N . TYR B 1 202 ? -20.938 1.145 19.016 1 95.69 202 TYR B N 1
ATOM 5125 C CA . TYR B 1 202 ? -19.641 1.81 18.953 1 95.69 202 TYR B CA 1
ATOM 5126 C C . TYR B 1 202 ? -19.688 3.035 18.062 1 95.69 202 TYR B C 1
ATOM 5128 O O . TYR B 1 202 ? -20.312 2.998 16.984 1 95.69 202 TYR B O 1
ATOM 5136 N N . ASN B 1 203 ? -19.188 4.156 18.562 1 96.75 203 ASN B N 1
ATOM 5137 C CA . ASN B 1 203 ? -19.078 5.418 17.844 1 96.75 203 ASN B CA 1
ATOM 5138 C C . ASN B 1 203 ? -17.625 5.781 17.578 1 96.75 203 ASN B C 1
ATOM 5140 O O . ASN B 1 203 ? -16.719 5.305 18.266 1 96.75 203 ASN B O 1
ATOM 5144 N N . LEU B 1 204 ? -17.359 6.559 16.516 1 98.25 204 LEU B N 1
ATOM 5145 C CA . LEU B 1 204 ? -15.992 6.945 16.156 1 98.25 204 LEU B CA 1
ATOM 5146 C C . LEU B 1 204 ? -15.883 8.461 16.031 1 98.25 204 LEU B C 1
ATOM 5148 O O . LEU B 1 204 ? -16.703 9.094 15.359 1 98.25 204 LEU B O 1
ATOM 5152 N N . PHE B 1 205 ? -14.953 9.039 16.75 1 98.31 205 PHE B N 1
ATOM 5153 C CA . PHE B 1 205 ? -14.586 10.445 16.625 1 98.31 205 PHE B CA 1
ATOM 5154 C C . PHE B 1 205 ? -13.195 10.594 16.031 1 98.31 205 PHE B C 1
ATOM 5156 O O . PHE B 1 205 ? -12.227 10.031 16.531 1 98.31 205 PHE B O 1
ATOM 5163 N N . ALA B 1 206 ? -13.125 11.312 14.906 1 98.69 206 ALA B N 1
ATOM 5164 C CA . ALA B 1 206 ? -11.844 11.492 14.227 1 98.69 206 ALA B CA 1
ATOM 5165 C C . ALA B 1 206 ? -11.461 12.969 14.148 1 98.69 206 ALA B C 1
ATOM 5167 O O . ALA B 1 206 ? -12.305 13.82 13.852 1 98.69 206 ALA B O 1
ATOM 5168 N N . PHE B 1 207 ? -10.211 13.344 14.383 1 98 207 PHE B N 1
ATOM 5169 C CA . PHE B 1 207 ? -9.695 14.688 14.188 1 98 207 PHE B CA 1
ATOM 5170 C C . PHE B 1 207 ? -8.203 14.664 13.906 1 98 207 PHE B C 1
ATOM 5172 O O . PHE B 1 207 ? -7.52 13.688 14.227 1 98 207 PHE B O 1
ATOM 5179 N N . PRO B 1 208 ? -7.684 15.602 13.172 1 96.94 208 PRO B N 1
ATOM 5180 C CA . PRO B 1 208 ? -6.246 15.656 12.914 1 96.94 208 PRO B CA 1
ATOM 5181 C C . PRO B 1 208 ? -5.449 16.172 14.109 1 96.94 208 PRO B C 1
ATOM 5183 O O . PRO B 1 208 ? -5.93 17.047 14.844 1 96.94 208 PRO B O 1
ATOM 5186 N N . SER B 1 209 ? -4.25 15.633 14.297 1 96.06 209 SER B N 1
ATOM 5187 C CA . SER B 1 209 ? -3.383 16.234 15.305 1 96.06 209 SER B CA 1
ATOM 5188 C C . SER B 1 209 ? -2.965 17.641 14.898 1 96.06 209 SER B C 1
ATOM 5190 O O . SER B 1 209 ? -2.781 18.516 15.75 1 96.06 209 SER B O 1
ATOM 5192 N N . GLU B 1 210 ? -2.807 17.828 13.633 1 93.81 210 GLU B N 1
ATOM 5193 C CA . GLU B 1 210 ? -2.494 19.125 13.039 1 93.81 210 GLU B CA 1
ATOM 5194 C C . GLU B 1 210 ? -3.227 19.312 11.719 1 93.81 210 GLU B C 1
ATOM 5196 O O . GLU B 1 210 ? -3.213 18.422 10.859 1 93.81 210 GLU B O 1
ATOM 5201 N N . CYS B 1 211 ? -3.916 20.438 11.562 1 92.81 211 CYS B N 1
ATOM 5202 C CA . CYS B 1 211 ? -4.641 20.75 10.336 1 92.81 211 CYS B CA 1
ATOM 5203 C C . CYS B 1 211 ? -3.672 21.031 9.188 1 92.81 211 CYS B C 1
ATOM 5205 O O . CYS B 1 211 ? -2.773 21.859 9.312 1 92.81 211 CYS B O 1
ATOM 5207 N N . ASN B 1 212 ? -3.916 20.391 8.07 1 91.81 212 ASN B N 1
ATOM 5208 C CA . ASN B 1 212 ? -3.016 20.531 6.93 1 91.81 212 ASN B CA 1
ATOM 5209 C C . ASN B 1 212 ? -3.232 21.859 6.199 1 91.81 212 ASN B C 1
ATOM 5211 O O . ASN B 1 212 ? -2.4 22.266 5.391 1 91.81 212 ASN B O 1
ATOM 5215 N N . PHE B 1 213 ? -4.258 22.516 6.5 1 93.31 213 PHE B N 1
ATOM 5216 C CA . PHE B 1 213 ? -4.555 23.812 5.883 1 93.31 213 PHE B CA 1
ATOM 5217 C C . PHE B 1 213 ? -3.99 24.953 6.715 1 93.31 213 PHE B C 1
ATOM 5219 O O . PHE B 1 213 ? -3.184 25.75 6.223 1 93.31 213 PHE B O 1
ATOM 5226 N N . SER B 1 214 ? -4.312 24.984 7.977 1 89.94 214 SER B N 1
ATOM 5227 C CA . SER B 1 214 ? -4 26.141 8.812 1 89.94 214 SER B CA 1
ATOM 5228 C C . SER B 1 214 ? -2.748 25.891 9.648 1 89.94 214 SER B C 1
ATOM 5230 O O . SER B 1 214 ? -2.135 26.844 10.141 1 89.94 214 SER B O 1
ATOM 5232 N N . GLY B 1 215 ? -2.449 24.641 9.867 1 89.62 215 GLY B N 1
ATOM 5233 C CA . GLY B 1 215 ? -1.347 24.328 10.758 1 89.62 215 GLY B CA 1
ATOM 5234 C C . GLY B 1 215 ? -1.745 24.328 12.227 1 89.62 215 GLY B C 1
ATOM 5235 O O . GLY B 1 215 ? -0.926 24.031 13.094 1 89.62 215 GLY B O 1
ATOM 5236 N N . SER B 1 216 ? -2.986 24.516 12.484 1 87.75 216 SER B N 1
ATOM 5237 C CA . SER B 1 216 ? -3.455 24.531 13.867 1 87.75 216 SER B CA 1
ATOM 5238 C C . SER B 1 216 ? -3.414 23.125 14.469 1 87.75 216 SER B C 1
ATOM 5240 O O . SER B 1 216 ? -3.809 22.156 13.82 1 87.75 216 SER B O 1
ATOM 5242 N N . ARG B 1 217 ? -2.947 23.047 15.664 1 90.25 217 ARG B N 1
ATOM 5243 C CA . ARG B 1 217 ? -2.916 21.781 16.391 1 90.25 217 ARG B CA 1
ATOM 5244 C C . ARG B 1 217 ? -4.148 21.625 17.281 1 90.25 217 ARG B C 1
ATOM 5246 O O . ARG B 1 217 ? -4.594 22.578 17.906 1 90.25 217 ARG B O 1
ATOM 5253 N N . PHE B 1 218 ? -4.68 20.484 17.266 1 91.25 218 PHE B N 1
ATOM 5254 C CA . PHE B 1 218 ? -5.848 20.219 18.094 1 91.25 218 PHE B CA 1
ATOM 5255 C C . PHE B 1 218 ? -5.422 19.766 19.484 1 91.25 218 PHE B C 1
ATOM 5257 O O . PHE B 1 218 ? -4.418 19.062 19.641 1 91.25 218 PHE B O 1
ATOM 5264 N N . ASN B 1 219 ? -6.199 20.234 20.469 1 90.25 219 ASN B N 1
ATOM 5265 C CA . ASN B 1 219 ? -5.961 19.828 21.844 1 90.25 219 ASN B CA 1
ATOM 5266 C C . ASN B 1 219 ? -6.266 18.344 22.062 1 90.25 219 ASN B C 1
ATOM 5268 O O . ASN B 1 219 ? -7.406 17.922 21.891 1 90.25 219 ASN B O 1
ATOM 5272 N N . LEU B 1 220 ? -5.301 17.578 22.469 1 93.38 220 LEU B N 1
ATOM 5273 C CA . LEU B 1 220 ? -5.453 16.141 22.625 1 93.38 220 LEU B CA 1
ATOM 5274 C C . LEU B 1 220 ? -6.371 15.805 23.797 1 93.38 220 LEU B C 1
ATOM 5276 O O . LEU B 1 220 ? -6.82 14.664 23.922 1 93.38 220 LEU B O 1
ATOM 5280 N N . ASP B 1 221 ? -6.75 16.812 24.578 1 92.12 221 ASP B N 1
ATOM 5281 C CA . ASP B 1 221 ? -7.715 16.594 25.641 1 92.12 221 ASP B CA 1
ATOM 5282 C C . ASP B 1 221 ? -9.078 16.188 25.094 1 92.12 221 ASP B C 1
ATOM 5284 O O . ASP B 1 221 ? -9.914 15.633 25.812 1 92.12 221 ASP B O 1
ATOM 5288 N N . LEU B 1 222 ? -9.273 16.531 23.812 1 93.38 222 LEU B N 1
ATOM 5289 C CA . LEU B 1 222 ? -10.484 16.078 23.141 1 93.38 222 LEU B CA 1
ATOM 5290 C C . LEU B 1 222 ? -10.648 14.57 23.281 1 93.38 222 LEU B C 1
ATOM 5292 O O . LEU B 1 222 ? -11.773 14.062 23.344 1 93.38 222 LEU B O 1
ATOM 5296 N N . ILE B 1 223 ? -9.516 13.844 23.312 1 95.25 223 ILE B N 1
ATOM 5297 C CA . ILE B 1 223 ? -9.523 12.391 23.453 1 95.25 223 ILE B CA 1
ATOM 5298 C C . ILE B 1 223 ? -10.18 12 24.781 1 95.25 223 ILE B C 1
ATOM 5300 O O . ILE B 1 223 ? -11.109 11.188 24.812 1 95.25 223 ILE B O 1
ATOM 5304 N N . ASN B 1 224 ? -9.75 12.625 25.828 1 92.69 224 ASN B N 1
ATOM 5305 C CA . ASN B 1 224 ? -10.281 12.328 27.156 1 92.69 224 ASN B CA 1
ATOM 5306 C C . ASN B 1 224 ? -11.75 12.734 27.266 1 92.69 224 ASN B C 1
ATOM 5308 O O . ASN B 1 224 ? -12.547 12.023 27.891 1 92.69 224 ASN B O 1
ATOM 5312 N N . ILE B 1 225 ? -12.023 13.844 26.703 1 91.88 225 ILE B N 1
ATOM 5313 C CA . ILE B 1 225 ? -13.398 14.328 26.75 1 91.88 225 ILE B CA 1
ATOM 5314 C C . ILE B 1 225 ? -14.32 13.312 26.078 1 91.88 225 ILE B C 1
ATOM 5316 O O . ILE B 1 225 ? -15.352 12.938 26.641 1 91.88 225 ILE B O 1
ATOM 5320 N N . MET B 1 226 ? -14 12.844 24.906 1 93.12 226 MET B N 1
ATOM 5321 C CA . MET B 1 226 ? -14.875 11.969 24.141 1 93.12 226 MET B CA 1
ATOM 5322 C C . MET B 1 226 ? -14.961 10.586 24.781 1 93.12 226 MET B C 1
ATOM 5324 O O . MET B 1 226 ? -16.016 9.945 24.719 1 93.12 226 MET B O 1
ATOM 5328 N N . LYS B 1 227 ? -13.891 10.164 25.359 1 91.88 227 LYS B N 1
ATOM 5329 C CA . LYS B 1 227 ? -13.867 8.82 25.938 1 91.88 227 LYS B CA 1
ATOM 5330 C C . LYS B 1 227 ? -14.57 8.805 27.297 1 91.88 227 LYS B C 1
ATOM 5332 O O . LYS B 1 227 ? -15.211 7.816 27.656 1 91.88 227 LYS B O 1
ATOM 5337 N N . LYS B 1 228 ? -14.555 9.938 28.078 1 91.31 228 LYS B N 1
ATOM 5338 C CA . LYS B 1 228 ? -15.016 9.938 29.453 1 91.31 228 LYS B CA 1
ATOM 5339 C C . LYS B 1 228 ? -16.312 10.727 29.609 1 91.31 228 LYS B C 1
ATOM 5341 O O . LYS B 1 228 ? -17.172 10.375 30.406 1 91.31 228 LYS B O 1
ATOM 5346 N N . ASN B 1 229 ? -16.422 11.812 28.859 1 90.94 229 ASN B N 1
ATOM 5347 C CA . ASN B 1 229 ? -17.562 12.711 29.031 1 90.94 229 ASN B CA 1
ATOM 5348 C C . ASN B 1 229 ? -18.047 13.266 27.703 1 90.94 229 ASN B C 1
ATOM 5350 O O . ASN B 1 229 ? -18.078 14.484 27.5 1 90.94 229 ASN B O 1
ATOM 5354 N N . PRO B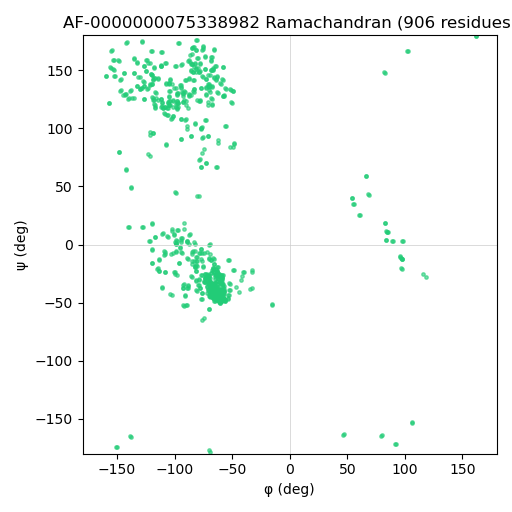 1 230 ? -18.531 12.352 26.859 1 90.75 230 PRO B N 1
ATOM 5355 C CA . PRO B 1 230 ? -18.953 12.82 25.531 1 90.75 230 PRO B CA 1
ATOM 5356 C C . PRO B 1 230 ? -20.094 13.828 25.594 1 90.75 230 PRO B C 1
ATOM 5358 O O . PRO B 1 230 ? -20.281 14.609 24.656 1 90.75 230 PRO B O 1
ATOM 5361 N N . GLU B 1 231 ? -20.812 13.867 26.688 1 90.38 231 GLU B N 1
ATOM 5362 C CA . GLU B 1 231 ? -21.953 14.773 26.844 1 90.38 231 GLU B CA 1
ATOM 5363 C C . GLU B 1 231 ? -21.484 16.234 26.875 1 90.38 231 GLU B C 1
ATOM 5365 O O . GLU B 1 231 ? -22.266 17.141 26.609 1 90.38 231 GLU B O 1
ATOM 5370 N N . ARG B 1 232 ? -20.281 16.391 27.156 1 86.81 232 ARG B N 1
ATOM 5371 C CA . ARG B 1 232 ? -19.734 17.75 27.156 1 86.81 232 ARG B CA 1
ATOM 5372 C C . ARG B 1 232 ? -19.766 18.359 25.75 1 86.81 232 ARG B C 1
ATOM 5374 O O . ARG B 1 232 ? -19.891 19.562 25.609 1 86.81 232 ARG B O 1
ATOM 5381 N N . ILE B 1 233 ? -19.656 17.516 24.766 1 87.06 233 ILE B N 1
ATOM 5382 C CA . ILE B 1 233 ? -19.656 17.953 23.375 1 87.06 233 ILE B CA 1
ATOM 5383 C C . ILE B 1 233 ? -21.031 17.688 22.734 1 87.06 233 ILE B C 1
ATOM 5385 O O . ILE B 1 233 ? -21.578 18.547 22.047 1 87.06 233 ILE B O 1
ATOM 5389 N N . LEU B 1 234 ? -21.594 16.547 22.984 1 89 234 LEU B N 1
ATOM 5390 C CA . LEU B 1 234 ? -22.781 16.094 22.281 1 89 234 LEU B CA 1
ATOM 5391 C C . LEU B 1 234 ? -24.047 16.438 23.047 1 89 234 LEU B C 1
ATOM 5393 O O . LEU B 1 234 ? -25.156 16.172 22.578 1 89 234 LEU B O 1
ATOM 5397 N N . GLU B 1 235 ? -23.906 17.062 24.094 1 79.38 235 GLU B N 1
ATOM 5398 C CA . GLU B 1 235 ? -25.047 17.375 24.953 1 79.38 235 GLU B CA 1
ATOM 5399 C C . GLU B 1 235 ? -25.922 16.141 25.172 1 79.38 235 GLU B C 1
ATOM 5401 O O . GLU B 1 235 ? -25.453 15.008 25.016 1 79.38 235 GLU B O 1
ATOM 5406 N N . ILE B 1 236 ? -27.094 16.266 25.609 1 70.25 236 ILE B N 1
ATOM 5407 C CA . ILE B 1 236 ? -27.938 15.133 25.938 1 70.25 236 ILE B CA 1
ATOM 5408 C C . ILE B 1 236 ? -28.562 14.57 24.656 1 70.25 236 ILE B C 1
ATOM 5410 O O . ILE B 1 236 ? -29.75 14.211 24.641 1 70.25 236 ILE B O 1
ATOM 5414 N N . SER B 1 237 ? -27.75 14.523 23.719 1 73.62 237 SER B N 1
ATOM 5415 C CA . SER B 1 237 ? -28.203 13.984 22.438 1 73.62 237 SER B CA 1
ATOM 5416 C C . SER B 1 237 ? -28.109 12.461 22.406 1 73.62 237 SER B C 1
ATOM 5418 O O . SER B 1 237 ? -27.359 11.867 23.188 1 73.62 237 SER B O 1
ATOM 5420 N N . PRO B 1 238 ? -29 11.828 21.688 1 78.19 238 PRO B N 1
ATOM 5421 C CA . PRO B 1 238 ? -28.922 10.375 21.547 1 78.19 238 PRO B CA 1
ATOM 5422 C C . PRO B 1 238 ? -27.562 9.891 21.078 1 78.19 238 PRO B C 1
ATOM 5424 O O . PRO B 1 238 ? -27.234 8.711 21.234 1 78.19 238 PRO B O 1
ATOM 5427 N N . PHE B 1 239 ? -26.859 10.797 20.656 1 78.62 239 PHE B N 1
ATOM 5428 C CA . PHE B 1 239 ? -25.562 10.422 20.094 1 78.62 239 PHE B CA 1
ATOM 5429 C C . PHE B 1 239 ? -24.531 10.297 21.203 1 78.62 239 PHE B C 1
ATOM 5431 O O . PHE B 1 239 ? -23.406 9.836 20.953 1 78.62 239 PHE B O 1
ATOM 5438 N N . SER B 1 240 ? -24.922 10.68 22.297 1 78.38 240 SER B N 1
ATOM 5439 C CA . SER B 1 240 ? -24 10.57 23.422 1 78.38 240 SER B CA 1
ATOM 5440 C C . SER B 1 240 ? -24 9.164 24.016 1 78.38 240 SER B C 1
ATOM 5442 O O . SER B 1 240 ? -23.125 8.828 24.812 1 78.38 240 SER B O 1
ATOM 5444 N N . LYS B 1 241 ? -24.828 8.414 23.531 1 82.19 241 LYS B N 1
ATOM 5445 C CA . LYS B 1 241 ? -24.922 7.051 24.047 1 82.19 241 LYS B CA 1
ATOM 5446 C C . LYS B 1 241 ? -23.938 6.125 23.328 1 82.19 241 LYS B C 1
ATOM 5448 O O . LYS B 1 241 ? -23.453 6.445 22.25 1 82.19 241 LYS B O 1
ATOM 5453 N N . GLY B 1 242 ? -23.594 5.055 23.969 1 89.19 242 GLY B N 1
ATOM 5454 C CA . GLY B 1 242 ? -22.672 4.09 23.391 1 89.19 242 GLY B CA 1
ATOM 5455 C C . GLY B 1 242 ? -21.219 4.363 23.75 1 89.19 242 GLY B C 1
ATOM 5456 O O . GLY B 1 242 ? -20.938 5.16 24.641 1 89.19 242 GLY B O 1
ATOM 5457 N N . ARG B 1 243 ? -20.328 3.662 23.141 1 93.12 243 ARG B N 1
ATOM 5458 C CA . ARG B 1 243 ? -18.906 3.779 23.422 1 93.12 243 ARG B CA 1
ATOM 5459 C C . ARG B 1 243 ? -18.188 4.551 22.312 1 93.12 243 ARG B C 1
ATOM 5461 O O . ARG B 1 243 ? -18.188 4.129 21.156 1 93.12 243 ARG B O 1
ATOM 5468 N N . TRP B 1 244 ? -17.594 5.621 22.688 1 95.81 244 TRP B N 1
ATOM 5469 C CA . TRP B 1 244 ? -16.891 6.438 21.703 1 95.81 244 TRP B CA 1
ATOM 5470 C C . TRP B 1 244 ? -15.422 6.008 21.609 1 95.81 244 TRP B C 1
ATOM 5472 O O . TRP B 1 244 ? -14.711 5.949 22.609 1 95.81 244 TRP B O 1
ATOM 5482 N N . MET B 1 245 ? -15 5.68 20.422 1 97.38 245 MET B N 1
ATOM 5483 C CA . MET B 1 245 ? -13.602 5.488 20.062 1 97.38 245 MET B CA 1
ATOM 5484 C C . MET B 1 245 ? -13.039 6.727 19.375 1 97.38 245 MET B C 1
ATOM 5486 O O . MET B 1 245 ? -13.797 7.516 18.797 1 97.38 245 MET B O 1
ATOM 5490 N N . VAL B 1 246 ? -11.727 6.898 19.484 1 98.5 246 VAL B N 1
ATOM 5491 C CA . VAL B 1 246 ? -11.117 8.109 18.938 1 98.5 246 VAL B CA 1
ATOM 5492 C C . VAL B 1 246 ? -10.023 7.727 17.938 1 98.5 246 VAL B C 1
ATOM 5494 O O . VAL B 1 246 ? -9.25 6.797 18.188 1 98.5 246 VAL B O 1
ATOM 5497 N N . LEU B 1 247 ? -10.031 8.383 16.797 1 98.88 247 LEU B N 1
ATOM 5498 C CA . LEU B 1 247 ? -9.047 8.234 15.734 1 98.88 247 LEU B CA 1
ATOM 5499 C C . LEU B 1 247 ? -8.305 9.547 15.492 1 98.88 247 LEU B C 1
ATOM 5501 O O . LEU B 1 247 ? -8.93 10.578 15.234 1 98.88 247 LEU B O 1
ATOM 5505 N N . ILE B 1 248 ? -6.977 9.531 15.57 1 98.81 248 ILE B N 1
ATOM 5506 C CA . ILE B 1 248 ? -6.16 10.711 15.305 1 98.81 248 ILE B CA 1
ATOM 5507 C C . ILE B 1 248 ? -5.453 10.562 13.961 1 98.81 248 ILE B C 1
ATOM 5509 O O . ILE B 1 248 ? -4.703 9.602 13.75 1 98.81 248 ILE B O 1
ATOM 5513 N N . ASP B 1 249 ? -5.773 11.438 13.086 1 98.62 249 ASP B N 1
ATOM 5514 C CA . ASP B 1 249 ? -4.941 11.57 11.898 1 98.62 249 ASP B CA 1
ATOM 5515 C C . ASP B 1 249 ? -3.658 12.336 12.211 1 98.62 249 ASP B C 1
ATOM 5517 O O . ASP B 1 249 ? -3.652 13.57 12.219 1 98.62 249 ASP B O 1
ATOM 5521 N N . ALA B 1 250 ? -2.578 11.633 12.391 1 98.38 250 ALA B N 1
ATOM 5522 C CA . ALA B 1 250 ? -1.311 12.242 12.781 1 98.38 250 ALA B CA 1
ATOM 5523 C C . ALA B 1 250 ? -0.372 12.367 11.586 1 98.38 250 ALA B C 1
ATOM 5525 O O . ALA B 1 250 ? 0.814 12.656 11.742 1 98.38 250 ALA B O 1
ATOM 5526 N N . ALA B 1 251 ? -0.862 12.156 10.383 1 97.31 251 ALA B N 1
ATOM 5527 C CA . ALA B 1 251 ? -0.018 12.109 9.195 1 97.31 251 ALA B CA 1
ATOM 5528 C C . ALA B 1 251 ? 0.861 13.352 9.094 1 97.31 251 ALA B C 1
ATOM 5530 O O . ALA B 1 251 ? 2.047 13.258 8.773 1 97.31 251 ALA B O 1
ATOM 5531 N N . LYS B 1 252 ? 0.32 14.492 9.352 1 95.06 252 LYS B N 1
ATOM 5532 C CA . LYS B 1 252 ? 1.083 15.734 9.289 1 95.06 252 LYS B CA 1
ATOM 5533 C C . LYS B 1 252 ? 1.701 16.078 10.648 1 95.06 252 LYS B C 1
ATOM 5535 O O . LYS B 1 252 ? 2.881 16.422 10.727 1 95.06 252 LYS B O 1
ATOM 5540 N N . GLY B 1 253 ? 0.974 15.93 11.68 1 94.5 253 GLY B N 1
ATOM 5541 C CA . GLY B 1 253 ? 1.343 16.453 12.992 1 94.5 253 GLY B CA 1
ATOM 5542 C C . GLY B 1 253 ? 2.492 15.688 13.633 1 94.5 253 GLY B C 1
ATOM 5543 O O . GLY B 1 253 ? 3.273 16.266 14.391 1 94.5 253 GLY B O 1
ATOM 5544 N N . CYS B 1 254 ? 2.662 14.422 13.25 1 95 254 CYS B N 1
ATOM 5545 C CA . CYS B 1 254 ? 3.627 13.609 13.984 1 95 254 CYS B CA 1
ATOM 5546 C C . CYS B 1 254 ? 5.051 13.922 13.547 1 95 254 CYS B C 1
ATOM 5548 O O . CYS B 1 254 ? 6.012 13.492 14.188 1 95 254 CYS B O 1
ATOM 5550 N N . VAL B 1 255 ? 5.168 14.727 12.523 1 91.56 255 VAL B N 1
ATOM 5551 C CA . VAL B 1 255 ? 6.484 15.133 12.047 1 91.56 255 VAL B CA 1
ATOM 5552 C C . VAL B 1 255 ? 7.184 15.969 13.117 1 91.56 255 VAL B C 1
ATOM 5554 O O . VAL B 1 255 ? 8.383 15.805 13.352 1 91.56 255 VAL B O 1
ATOM 5557 N N . THR B 1 256 ? 6.395 16.844 13.75 1 91.88 256 THR B N 1
ATOM 5558 C CA . THR B 1 256 ? 6.996 17.75 14.711 1 91.88 256 THR B CA 1
ATOM 5559 C C . THR B 1 256 ? 6.484 17.469 16.125 1 91.88 256 THR B C 1
ATOM 5561 O O . THR B 1 256 ? 7.117 17.859 17.109 1 91.88 256 THR B O 1
ATOM 5564 N N . GLN B 1 257 ? 5.348 16.812 16.172 1 93.06 257 GLN B N 1
ATOM 5565 C CA . GLN B 1 257 ? 4.766 16.516 17.469 1 93.06 257 GLN B CA 1
ATOM 5566 C C . GLN B 1 257 ? 3.98 15.211 17.453 1 93.06 257 GLN B C 1
ATOM 5568 O O . GLN B 1 257 ? 2.748 15.227 17.469 1 93.06 257 GLN B O 1
ATOM 5573 N N . PRO B 1 258 ? 4.688 14.094 17.531 1 95.75 258 PRO B N 1
ATOM 5574 C CA . PRO B 1 258 ? 3.943 12.836 17.641 1 95.75 258 PRO B CA 1
ATOM 5575 C C . PRO B 1 258 ? 3.115 12.758 18.922 1 95.75 258 PRO B C 1
ATOM 5577 O O . PRO B 1 258 ? 3.607 13.102 20 1 95.75 258 PRO B O 1
ATOM 5580 N N . PRO B 1 259 ? 1.829 12.391 18.797 1 96.69 259 PRO B N 1
ATOM 5581 C CA . PRO B 1 259 ? 1.037 12.234 20.016 1 96.69 259 PRO B CA 1
ATOM 5582 C C . PRO B 1 259 ? 1.664 11.25 21.016 1 96.69 259 PRO B C 1
ATOM 5584 O O . PRO B 1 259 ? 2.158 10.195 20.609 1 96.69 259 PRO B O 1
ATOM 5587 N N . ASP B 1 260 ? 1.71 11.633 22.266 1 97.19 260 ASP B N 1
ATOM 5588 C CA . ASP B 1 260 ? 2.203 10.758 23.328 1 97.19 260 ASP B CA 1
ATOM 5589 C C . ASP B 1 260 ? 1.113 9.805 23.797 1 97.19 260 ASP B C 1
ATOM 5591 O O . ASP B 1 260 ? 0.283 10.172 24.641 1 97.19 260 ASP B O 1
ATOM 5595 N N . LEU B 1 261 ? 1.18 8.555 23.406 1 97.62 261 LEU B N 1
ATOM 5596 C CA . LEU B 1 261 ? 0.094 7.605 23.641 1 97.62 261 LEU B CA 1
ATOM 5597 C C . LEU B 1 261 ? 0.154 7.055 25.062 1 97.62 261 LEU B C 1
ATOM 5599 O O . LEU B 1 261 ? -0.784 6.398 25.516 1 97.62 261 LEU B O 1
ATOM 5603 N N . SER B 1 262 ? 1.232 7.324 25.734 1 96.75 262 SER B N 1
ATOM 5604 C CA . SER B 1 262 ? 1.263 7.008 27.156 1 96.75 262 SER B CA 1
ATOM 5605 C C . SER B 1 262 ? 0.408 7.984 27.969 1 96.75 262 SER B C 1
ATOM 5607 O O . SER B 1 262 ? -0.141 7.625 29 1 96.75 262 SER B O 1
ATOM 5609 N N . LYS B 1 263 ? 0.281 9.195 27.469 1 95.56 263 LYS B N 1
ATOM 5610 C CA . LYS B 1 263 ? -0.498 10.242 28.125 1 95.56 263 LYS B CA 1
ATOM 5611 C C . LYS B 1 263 ? -1.932 10.266 27.609 1 95.56 263 LYS B C 1
ATOM 5613 O O . LYS B 1 263 ? -2.869 10.531 28.359 1 95.56 263 LYS B O 1
ATOM 5618 N N . TYR B 1 264 ? -2.068 10.031 26.375 1 95.44 264 TYR B N 1
ATOM 5619 C CA . TYR B 1 264 ? -3.371 10.055 25.719 1 95.44 264 TYR B CA 1
ATOM 5620 C C . TYR B 1 264 ? -3.676 8.703 25.062 1 95.44 264 TYR B C 1
ATOM 5622 O O . TYR B 1 264 ? -3.295 8.469 23.922 1 95.44 264 TYR B O 1
ATOM 5630 N N . PRO B 1 265 ? -4.398 7.867 25.703 1 92.25 265 PRO B N 1
ATOM 5631 C CA . PRO B 1 265 ? -4.648 6.527 25.172 1 92.25 265 PRO B CA 1
ATOM 5632 C C . PRO B 1 265 ? -5.672 6.523 24.047 1 92.25 265 PRO B C 1
ATOM 5634 O O . PRO B 1 265 ? -6.801 6.062 24.234 1 92.25 265 PRO B O 1
ATOM 5637 N N . VAL B 1 266 ? -5.316 6.863 22.938 1 97 266 VAL B N 1
ATOM 5638 C CA . VAL B 1 266 ? -6.164 6.934 21.75 1 97 266 VAL B CA 1
ATOM 5639 C C . VAL B 1 266 ? -6.34 5.535 21.156 1 97 266 VAL B C 1
ATOM 5641 O O . VAL B 1 266 ? -5.496 4.66 21.359 1 97 266 VAL B O 1
ATOM 5644 N N . ASP B 1 267 ? -7.492 5.297 20.469 1 98.5 267 ASP B N 1
ATOM 5645 C CA . ASP B 1 267 ? -7.809 3.973 19.938 1 98.5 267 ASP B CA 1
ATOM 5646 C C . ASP B 1 267 ? -7.078 3.719 18.609 1 98.5 267 ASP B C 1
ATOM 5648 O O . ASP B 1 267 ? -6.605 2.607 18.359 1 98.5 267 ASP B O 1
ATOM 5652 N N . PHE B 1 268 ? -7.008 4.73 17.781 1 98.81 268 PHE B N 1
ATOM 5653 C CA . PHE B 1 268 ? -6.395 4.613 16.469 1 98.81 268 PHE B CA 1
ATOM 5654 C C . PHE B 1 268 ? -5.539 5.836 16.156 1 98.81 268 PHE B C 1
ATOM 5656 O O . PHE B 1 268 ? -5.969 6.973 16.375 1 98.81 268 PHE B O 1
ATOM 5663 N N . VAL B 1 269 ? -4.312 5.652 15.672 1 98.88 269 VAL B N 1
ATOM 5664 C CA . VAL B 1 269 ? -3.447 6.707 15.148 1 98.88 269 VAL B CA 1
ATOM 5665 C C . VAL B 1 269 ? -2.908 6.301 13.781 1 98.88 269 VAL B C 1
ATOM 5667 O O . VAL B 1 269 ? -2.5 5.156 13.586 1 98.88 269 VAL B O 1
ATOM 5670 N N . VAL B 1 270 ? -2.957 7.199 12.82 1 98.88 270 VAL B N 1
ATOM 5671 C CA . VAL B 1 270 ? -2.443 6.875 11.492 1 98.88 270 VAL B CA 1
ATOM 5672 C C . VAL B 1 270 ? -1.28 7.805 11.148 1 98.88 270 VAL B C 1
ATOM 5674 O O . VAL B 1 270 ? -1.222 8.938 11.625 1 98.88 270 VAL B O 1
ATOM 5677 N N . MET B 1 271 ? -0.38 7.352 10.312 1 98.69 271 MET B N 1
ATOM 5678 C CA . MET B 1 271 ? 0.781 8.133 9.906 1 98.69 271 MET B CA 1
ATOM 5679 C C . MET B 1 271 ? 1.296 7.672 8.547 1 98.69 271 MET B C 1
ATOM 5681 O O . MET B 1 271 ? 0.877 6.629 8.039 1 98.69 271 MET B O 1
ATOM 5685 N N . SER B 1 272 ? 2.16 8.414 7.906 1 98.38 272 SER B N 1
ATOM 5686 C CA . SER B 1 272 ? 2.895 8.109 6.684 1 98.38 272 SER B CA 1
ATOM 5687 C C . SER B 1 272 ? 4.375 8.445 6.828 1 98.38 272 SER B C 1
ATOM 5689 O O . SER B 1 272 ? 4.727 9.539 7.262 1 98.38 272 SER B O 1
ATOM 5691 N N . PHE B 1 273 ? 5.273 7.637 6.391 1 98.75 273 PHE B N 1
ATOM 5692 C CA . PHE B 1 273 ? 6.695 7.781 6.676 1 98.75 273 PHE B CA 1
ATOM 5693 C C . PHE B 1 273 ? 7.32 8.859 5.801 1 98.75 273 PHE B C 1
ATOM 5695 O O . PHE B 1 273 ? 8.195 9.602 6.25 1 98.75 273 PHE B O 1
ATOM 5702 N N . TYR B 1 274 ? 6.902 8.969 4.52 1 98.44 274 TYR B N 1
ATOM 5703 C CA . TYR B 1 274 ? 7.508 9.922 3.602 1 98.44 274 TYR B CA 1
ATOM 5704 C C . TYR B 1 274 ? 7.219 11.352 4.039 1 98.44 274 TYR B C 1
ATOM 5706 O O . TYR B 1 274 ? 7.879 12.297 3.582 1 98.44 274 TYR B O 1
ATOM 5714 N N . LYS B 1 275 ? 6.234 11.562 4.91 1 97.38 275 LYS B N 1
ATOM 5715 C CA . LYS B 1 275 ? 5.941 12.898 5.43 1 97.38 275 LYS B CA 1
ATOM 5716 C C . LYS B 1 275 ? 6.867 13.25 6.594 1 97.38 275 LYS B C 1
ATOM 5718 O O . LYS B 1 275 ? 7 14.414 6.957 1 97.38 275 LYS B O 1
ATOM 5723 N N . ILE B 1 276 ? 7.469 12.258 7.184 1 97.69 276 ILE B N 1
ATOM 5724 C CA . ILE B 1 276 ? 8.352 12.461 8.328 1 97.69 276 ILE B CA 1
ATOM 5725 C C . ILE B 1 276 ? 9.781 12.695 7.852 1 97.69 276 ILE B C 1
ATOM 5727 O O . ILE B 1 276 ? 10.414 13.688 8.219 1 97.69 276 ILE B O 1
ATOM 5731 N N . PHE B 1 277 ? 10.281 11.734 6.977 1 97.88 277 PHE B N 1
ATOM 5732 C CA . PHE B 1 277 ? 11.688 11.875 6.613 1 97.88 277 PHE B CA 1
ATOM 5733 C C . PHE B 1 277 ? 11.898 11.562 5.137 1 97.88 277 PHE B C 1
ATOM 5735 O O . PHE B 1 277 ? 13.016 11.25 4.719 1 97.88 277 PHE B O 1
ATOM 5742 N N . GLY B 1 278 ? 10.859 11.523 4.332 1 98.25 278 GLY B N 1
ATOM 5743 C CA . GLY B 1 278 ? 10.922 11.656 2.887 1 98.25 278 GLY B CA 1
ATOM 5744 C C . GLY B 1 278 ? 10.922 10.32 2.164 1 98.25 278 GLY B C 1
ATOM 5745 O O . GLY B 1 278 ? 10.617 10.25 0.971 1 98.25 278 GLY B O 1
ATOM 5746 N N . TYR B 1 279 ? 11.297 9.234 2.84 1 98.62 279 TYR B N 1
ATOM 5747 C CA . TYR B 1 279 ? 11.391 7.895 2.277 1 98.62 279 TYR B CA 1
ATOM 5748 C C . TYR B 1 279 ? 11.039 6.84 3.316 1 98.62 279 TYR B C 1
ATOM 5750 O O . TYR B 1 279 ? 11.328 7.004 4.504 1 98.62 279 TYR B O 1
ATOM 5758 N N . PRO B 1 280 ? 10.359 5.781 2.918 1 98.69 280 PRO B N 1
ATOM 5759 C CA . PRO B 1 280 ? 9.82 5.488 1.588 1 98.69 280 PRO B CA 1
ATOM 5760 C C . PRO B 1 280 ? 8.422 6.055 1.377 1 98.69 280 PRO B C 1
ATOM 5762 O O . PRO B 1 280 ? 7.766 6.465 2.338 1 98.69 280 PRO B O 1
ATOM 5765 N N . THR B 1 281 ? 8.008 6.242 0.112 1 98.56 281 THR B N 1
ATOM 5766 C CA . THR B 1 281 ? 6.594 6.426 -0.188 1 98.56 281 THR B CA 1
ATOM 5767 C C . THR B 1 281 ? 5.879 5.082 -0.27 1 98.56 281 THR B C 1
ATOM 5769 O O . THR B 1 281 ? 6.52 4.039 -0.424 1 98.56 281 THR B O 1
ATOM 5772 N N . GLY B 1 282 ? 4.574 5.102 -0.044 1 98.12 282 GLY B N 1
ATOM 5773 C CA . GLY B 1 282 ? 3.795 3.879 -0.122 1 98.12 282 GLY B CA 1
ATOM 5774 C C . GLY B 1 282 ? 3.852 3.053 1.149 1 98.12 282 GLY B C 1
ATOM 5775 O O . GLY B 1 282 ? 3.617 1.843 1.121 1 98.12 282 GLY B O 1
ATOM 5776 N N . LEU B 1 283 ? 4.246 3.691 2.189 1 98.81 283 LEU B N 1
ATOM 5777 C CA . LEU B 1 283 ? 4.293 3.004 3.477 1 98.81 283 LEU B CA 1
ATOM 5778 C C . LEU B 1 283 ? 3.814 3.918 4.598 1 98.81 283 LEU B C 1
ATOM 5780 O O . LEU B 1 283 ? 4.262 5.062 4.707 1 98.81 283 LEU B O 1
ATOM 5784 N N . GLY B 1 284 ? 2.861 3.48 5.344 1 98.69 284 GLY B N 1
ATOM 5785 C CA . GLY B 1 284 ? 2.365 4.102 6.562 1 98.69 284 GLY B CA 1
ATOM 5786 C C . GLY B 1 284 ? 2.076 3.104 7.668 1 98.69 284 GLY B C 1
ATOM 5787 O O . GLY B 1 284 ? 2.615 1.995 7.664 1 98.69 284 GLY B O 1
ATOM 5788 N N . ALA B 1 285 ? 1.371 3.529 8.648 1 98.81 285 ALA B N 1
ATOM 5789 C CA . ALA B 1 285 ? 1.054 2.635 9.758 1 98.81 285 ALA B CA 1
ATOM 5790 C C . ALA B 1 285 ? -0.259 3.033 10.43 1 98.81 285 ALA B C 1
ATOM 5792 O O . ALA B 1 285 ? -0.639 4.207 10.414 1 98.81 285 ALA B O 1
ATOM 5793 N N . LEU B 1 286 ? -0.939 2.092 10.844 1 98.88 286 LEU B N 1
ATOM 5794 C CA . LEU B 1 286 ? -2.049 2.201 11.789 1 98.88 286 LEU B CA 1
ATOM 5795 C C . LEU B 1 286 ? -1.648 1.682 13.164 1 98.88 286 LEU B C 1
ATOM 5797 O O . LEU B 1 286 ? -1.339 0.498 13.32 1 98.88 286 LEU B O 1
ATOM 5801 N N . ILE B 1 287 ? -1.551 2.561 14.094 1 98.81 287 ILE B N 1
ATOM 5802 C CA . ILE B 1 287 ? -1.315 2.186 15.484 1 98.81 287 ILE B CA 1
ATOM 5803 C C . ILE B 1 287 ? -2.65 2.047 16.219 1 98.81 287 ILE B C 1
ATOM 5805 O O . ILE B 1 287 ? -3.453 2.982 16.234 1 98.81 287 ILE B O 1
ATOM 5809 N N . MET B 1 288 ? -2.891 0.913 16.766 1 98.25 288 MET B N 1
ATOM 5810 C CA . MET B 1 288 ? -4.184 0.673 17.406 1 98.25 288 MET B CA 1
ATOM 5811 C C . MET B 1 288 ? -4.004 0.097 18.812 1 98.25 288 MET B C 1
ATOM 5813 O O . MET B 1 288 ? -3.117 -0.729 19.031 1 98.25 288 MET B O 1
ATOM 5817 N N . ARG B 1 289 ? -4.836 0.485 19.656 1 97.75 289 ARG B N 1
ATOM 5818 C CA . ARG B 1 289 ? -4.918 -0.166 20.969 1 97.75 289 ARG B CA 1
ATOM 5819 C C . ARG B 1 289 ? -5.453 -1.587 20.828 1 97.75 289 ARG B C 1
ATOM 5821 O O . ARG B 1 289 ? -6.297 -1.862 19.984 1 97.75 289 ARG B O 1
ATOM 5828 N N . ASN B 1 290 ? -5.055 -2.48 21.719 1 96.75 290 ASN B N 1
ATOM 5829 C CA . ASN B 1 290 ? -5.426 -3.889 21.641 1 96.75 290 ASN B CA 1
ATOM 5830 C C . ASN B 1 290 ? -6.941 -4.074 21.688 1 96.75 290 ASN B C 1
ATOM 5832 O O . ASN B 1 290 ? -7.492 -4.879 20.922 1 96.75 290 ASN B O 1
ATOM 5836 N N . ASP B 1 291 ? -7.598 -3.371 22.547 1 95.5 291 ASP B N 1
ATOM 5837 C CA . ASP B 1 291 ? -9.047 -3.518 22.672 1 95.5 291 ASP B CA 1
ATOM 5838 C C . ASP B 1 291 ? -9.758 -3.02 21.422 1 95.5 291 ASP B C 1
ATOM 5840 O O . ASP B 1 291 ? -10.797 -3.564 21.031 1 95.5 291 ASP B O 1
ATOM 5844 N N . ALA B 1 292 ? -9.258 -1.959 20.828 1 96.75 292 ALA B N 1
ATOM 5845 C CA . ALA B 1 292 ? -9.812 -1.46 19.578 1 96.75 292 ALA B CA 1
ATOM 5846 C C . ALA B 1 292 ? -9.625 -2.471 18.453 1 96.75 292 ALA B C 1
ATOM 5848 O O . ALA B 1 292 ? -10.516 -2.66 17.625 1 96.75 292 ALA B O 1
ATOM 5849 N N . ALA B 1 293 ? -8.477 -3.104 18.422 1 96.38 293 ALA B N 1
ATOM 5850 C CA . ALA B 1 293 ? -8.172 -4.098 17.406 1 96.38 293 ALA B CA 1
ATOM 5851 C C . ALA B 1 293 ? -9.172 -5.25 17.438 1 96.38 293 ALA B C 1
ATOM 5853 O O . ALA B 1 293 ? -9.547 -5.789 16.391 1 96.38 293 ALA B O 1
ATOM 5854 N N . LYS B 1 294 ? -9.555 -5.656 18.562 1 94.31 294 LYS B N 1
ATOM 5855 C CA . LYS B 1 294 ? -10.484 -6.77 18.734 1 94.31 294 LYS B CA 1
ATOM 5856 C C . LYS B 1 294 ? -11.859 -6.43 18.172 1 94.31 294 LYS B C 1
ATOM 5858 O O . LYS B 1 294 ? -12.625 -7.328 17.812 1 94.31 294 LYS B O 1
ATOM 5863 N N . LEU B 1 295 ? -12.156 -5.172 18.094 1 94.81 295 LEU B N 1
ATOM 5864 C CA . LEU B 1 295 ? -13.469 -4.727 17.641 1 94.81 295 LEU B CA 1
ATOM 5865 C C . LEU B 1 295 ? -13.555 -4.742 16.109 1 94.81 295 LEU B C 1
ATOM 5867 O O . LEU B 1 295 ? -14.648 -4.867 15.555 1 94.81 295 LEU B O 1
ATOM 5871 N N . LEU B 1 296 ? -12.414 -4.496 15.453 1 96 296 LEU B N 1
ATOM 5872 C CA . LEU B 1 296 ? -12.406 -4.398 14 1 96 296 LEU B CA 1
ATOM 5873 C C . LEU B 1 296 ? -12.641 -5.766 13.359 1 96 296 LEU B C 1
ATOM 5875 O O . LEU B 1 296 ? -12.133 -6.777 13.852 1 96 296 LEU B O 1
ATOM 5879 N N . LYS B 1 297 ? -13.438 -5.746 12.359 1 90.75 297 LYS B N 1
ATOM 5880 C CA . LYS B 1 297 ? -13.758 -6.973 11.641 1 90.75 297 LYS B CA 1
ATOM 5881 C C . LYS B 1 297 ? -13.289 -6.895 10.188 1 90.75 297 LYS B C 1
ATOM 5883 O O . LYS B 1 297 ? -13.766 -6.055 9.422 1 90.75 297 LYS B O 1
ATOM 5888 N N . ASN B 1 298 ? -12.469 -7.742 9.82 1 90.75 298 ASN B N 1
ATOM 5889 C CA . ASN B 1 298 ? -11.953 -7.797 8.461 1 90.75 298 ASN B CA 1
ATOM 5890 C C . ASN B 1 298 ? -12.703 -8.82 7.613 1 90.75 298 ASN B C 1
ATOM 5892 O O . ASN B 1 298 ? -12.766 -10 7.965 1 90.75 298 ASN B O 1
ATOM 5896 N N . THR B 1 299 ? -13.281 -8.438 6.551 1 91.12 299 THR B N 1
ATOM 5897 C CA . THR B 1 299 ? -14.047 -9.305 5.668 1 91.12 299 THR B CA 1
ATOM 5898 C C . THR B 1 299 ? -13.109 -10.156 4.809 1 91.12 299 THR B C 1
ATOM 5900 O O . THR B 1 299 ? -13.258 -11.375 4.742 1 91.12 299 THR B O 1
ATOM 5903 N N . TYR B 1 300 ? -12.156 -9.578 4.25 1 94.62 300 TYR B N 1
ATOM 5904 C CA . TYR B 1 300 ? -11.242 -10.188 3.291 1 94.62 300 TYR B CA 1
ATOM 5905 C C . TYR B 1 300 ? -10.195 -11.031 4 1 94.62 300 TYR B C 1
ATOM 5907 O O . TYR B 1 300 ? -9.836 -10.758 5.145 1 94.62 300 TYR B O 1
ATOM 5915 N N . PHE B 1 301 ? -9.766 -12.07 3.34 1 93.81 301 PHE B N 1
ATOM 5916 C CA . PHE B 1 301 ? -8.562 -12.773 3.766 1 93.81 301 PHE B CA 1
ATOM 5917 C C . PHE B 1 301 ? -7.637 -13.023 2.582 1 93.81 301 PHE B C 1
ATOM 5919 O O . PHE B 1 301 ? -8.062 -12.969 1.428 1 93.81 301 PHE B O 1
ATOM 5926 N N . SER B 1 302 ? -6.43 -13.203 2.816 1 93.38 302 SER B N 1
ATOM 5927 C CA . SER B 1 302 ? -5.402 -13.344 1.792 1 93.38 302 SER B CA 1
ATOM 5928 C C . SER B 1 302 ? -4.25 -14.211 2.283 1 93.38 302 SER B C 1
ATOM 5930 O O . SER B 1 302 ? -4.359 -14.875 3.318 1 93.38 302 SER B O 1
ATOM 5932 N N . GLY B 1 303 ? -3.264 -14.234 1.406 1 86.44 303 GLY B N 1
ATOM 5933 C CA . GLY B 1 303 ? -2.033 -14.859 1.866 1 86.44 303 GLY B CA 1
ATOM 5934 C C . GLY B 1 303 ? -1.478 -14.227 3.127 1 86.44 303 GLY B C 1
ATOM 5935 O O . GLY B 1 303 ? -1.41 -13 3.234 1 86.44 303 GLY B O 1
ATOM 5936 N N . GLY B 1 304 ? -1.187 -14.992 4.164 1 79.88 304 GLY B N 1
ATOM 5937 C CA . GLY B 1 304 ? -0.562 -14.516 5.391 1 79.88 304 GLY B CA 1
ATOM 5938 C C . GLY B 1 304 ? -1.559 -14.234 6.5 1 79.88 304 GLY B C 1
ATOM 5939 O O . GLY B 1 304 ? -1.176 -14.086 7.66 1 79.88 304 GLY B O 1
ATOM 5940 N N . THR B 1 305 ? -2.83 -14.219 6.062 1 83.44 305 THR B N 1
ATOM 5941 C CA . THR B 1 305 ? -3.793 -13.789 7.07 1 83.44 305 THR B CA 1
ATOM 5942 C C . THR B 1 305 ? -4.637 -14.961 7.555 1 83.44 305 THR B C 1
ATOM 5944 O O . THR B 1 305 ? -5.43 -14.82 8.492 1 83.44 305 THR B O 1
ATOM 5947 N N . VAL B 1 306 ? -4.449 -16.109 6.895 1 89.38 306 VAL B N 1
ATOM 5948 C CA . VAL B 1 306 ? -5.246 -17.266 7.289 1 89.38 306 VAL B CA 1
ATOM 5949 C C . VAL B 1 306 ? -4.328 -18.375 7.797 1 89.38 306 VAL B C 1
ATOM 5951 O O . VAL B 1 306 ? -3.229 -18.562 7.277 1 89.38 306 VAL B O 1
ATOM 5954 N N . ALA B 1 307 ? -4.844 -19.016 8.773 1 87.94 307 ALA B N 1
ATOM 5955 C CA . ALA B 1 307 ? -4.191 -20.234 9.25 1 87.94 307 ALA B CA 1
ATOM 5956 C C . ALA B 1 307 ? -4.523 -21.422 8.352 1 87.94 307 ALA B C 1
ATOM 5958 O O . ALA B 1 307 ? -3.693 -22.312 8.156 1 87.94 307 ALA B O 1
ATOM 5959 N N . ALA B 1 308 ? -5.723 -21.375 7.867 1 90.19 308 ALA B N 1
ATOM 5960 C CA . ALA B 1 308 ? -6.156 -22.422 6.957 1 90.19 308 ALA B CA 1
ATOM 5961 C C . ALA B 1 308 ? -7.348 -21.969 6.113 1 90.19 308 ALA B C 1
ATOM 5963 O O . ALA B 1 308 ? -8.141 -21.141 6.555 1 90.19 308 ALA B O 1
ATOM 5964 N N . SER B 1 309 ? -7.379 -22.406 4.934 1 92.75 309 SER B N 1
ATOM 5965 C CA . SER B 1 309 ? -8.539 -22.266 4.055 1 92.75 309 SER B CA 1
ATOM 5966 C C . SER B 1 309 ? -8.703 -23.5 3.166 1 92.75 309 SER B C 1
ATOM 5968 O O . SER B 1 309 ? -7.746 -24.234 2.941 1 92.75 309 SER B O 1
ATOM 5970 N N . ILE B 1 310 ? -9.906 -23.828 2.855 1 94.44 310 ILE B N 1
ATOM 5971 C CA . ILE B 1 310 ? -10.195 -24.906 1.924 1 94.44 310 ILE B CA 1
ATOM 5972 C C . ILE B 1 310 ? -10.797 -24.344 0.642 1 94.44 310 ILE B C 1
ATOM 5974 O O . ILE B 1 310 ? -11.789 -23.594 0.688 1 94.44 310 ILE B O 1
ATOM 5978 N N . ALA B 1 311 ? -10.219 -24.641 -0.462 1 95.44 311 ALA B N 1
ATOM 5979 C CA . ALA B 1 311 ? -10.531 -23.969 -1.722 1 95.44 311 ALA B CA 1
ATOM 5980 C C . ALA B 1 311 ? -11.953 -24.266 -2.168 1 95.44 311 ALA B C 1
ATOM 5982 O O . ALA B 1 311 ? -12.648 -23.391 -2.701 1 95.44 311 ALA B O 1
ATOM 5983 N N . ASP B 1 312 ? -12.469 -25.469 -1.9 1 95.69 312 ASP B N 1
ATOM 5984 C CA . ASP B 1 312 ? -13.711 -25.859 -2.561 1 95.69 312 ASP B CA 1
ATOM 5985 C C . ASP B 1 312 ? -14.867 -25.922 -1.562 1 95.69 312 ASP B C 1
ATOM 5987 O O . ASP B 1 312 ? -15.93 -26.453 -1.874 1 95.69 312 ASP B O 1
ATOM 5991 N N . ILE B 1 313 ? -14.703 -25.469 -0.344 1 94.56 313 ILE B N 1
ATOM 5992 C CA . ILE B 1 313 ? -15.805 -25.281 0.599 1 94.56 313 ILE B CA 1
ATOM 5993 C C . ILE B 1 313 ? -15.656 -23.938 1.301 1 94.56 313 ILE B C 1
ATOM 5995 O O . ILE B 1 313 ? -14.578 -23.359 1.313 1 94.56 313 ILE B O 1
ATOM 5999 N N . ASP B 1 314 ? -16.766 -23.453 1.866 1 94.44 314 ASP B N 1
ATOM 6000 C CA . ASP B 1 314 ? -16.781 -22.172 2.564 1 94.44 314 ASP B CA 1
ATOM 6001 C C . ASP B 1 314 ? -16.188 -22.297 3.963 1 94.44 314 ASP B C 1
ATOM 6003 O O . ASP B 1 314 ? -16.906 -22.234 4.961 1 94.44 314 ASP B O 1
ATOM 6007 N N . PHE B 1 315 ? -14.812 -22.453 3.941 1 93.81 315 PHE B N 1
ATOM 6008 C CA . PHE B 1 315 ? -14.102 -22.625 5.203 1 93.81 315 PHE B CA 1
ATOM 6009 C C . PHE B 1 315 ? -12.844 -21.766 5.23 1 93.81 315 PHE B C 1
ATOM 6011 O O . PHE B 1 315 ? -12.016 -21.844 4.316 1 93.81 315 PHE B O 1
ATOM 6018 N N . VAL B 1 316 ? -12.766 -20.984 6.266 1 93.38 316 VAL B N 1
ATOM 6019 C CA . VAL B 1 316 ? -11.57 -20.188 6.516 1 93.38 316 VAL B CA 1
ATOM 6020 C C . VAL B 1 316 ? -11.32 -20.094 8.016 1 93.38 316 VAL B C 1
ATOM 6022 O O . VAL B 1 316 ? -12.258 -19.906 8.797 1 93.38 316 VAL B O 1
ATOM 6025 N N . LYS B 1 317 ? -10.148 -20.406 8.414 1 93.06 317 LYS B N 1
ATOM 6026 C CA . LYS B 1 317 ? -9.664 -20.141 9.773 1 93.06 317 LYS B CA 1
ATOM 6027 C C . LYS B 1 317 ? -8.609 -19.031 9.773 1 93.06 317 LYS B C 1
ATOM 6029 O O . LYS B 1 317 ? -7.5 -19.219 9.273 1 93.06 317 LYS B O 1
ATOM 6034 N N . ARG B 1 318 ? -8.992 -17.953 10.359 1 90.94 318 ARG B N 1
ATOM 6035 C CA . ARG B 1 318 ? -8.117 -16.781 10.352 1 90.94 318 ARG B CA 1
ATOM 6036 C C . ARG B 1 318 ? -7.043 -16.891 11.43 1 90.94 318 ARG B C 1
ATOM 6038 O O . ARG B 1 318 ? -7.234 -17.578 12.438 1 90.94 318 ARG B O 1
ATOM 6045 N N . ARG B 1 319 ? -5.934 -16.25 11.125 1 89.06 319 ARG B N 1
ATOM 6046 C CA 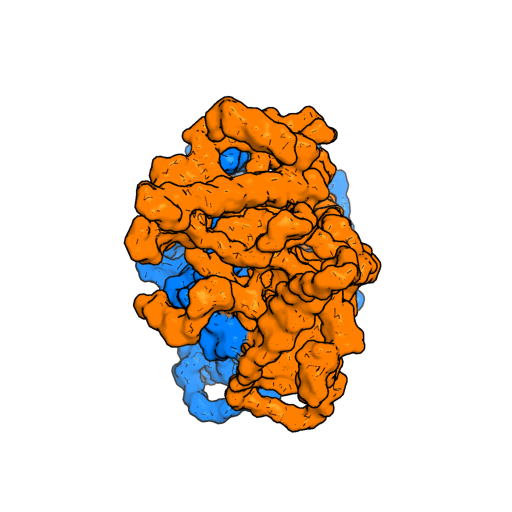. ARG B 1 319 ? -4.891 -16.141 12.141 1 89.06 319 ARG B CA 1
ATOM 6047 C C . ARG B 1 319 ? -5.34 -15.25 13.289 1 89.06 319 ARG B C 1
ATOM 6049 O O . ARG B 1 319 ? -6.273 -14.453 13.133 1 89.06 319 ARG B O 1
ATOM 6056 N N . GLN B 1 320 ? -4.66 -15.367 14.445 1 86.31 320 GLN B N 1
ATOM 6057 C CA . GLN B 1 320 ? -5.141 -14.688 15.641 1 86.31 320 GLN B CA 1
ATOM 6058 C C . GLN B 1 320 ? -4.379 -13.391 15.883 1 86.31 320 GLN B C 1
ATOM 6060 O O . GLN B 1 320 ? -4.906 -12.453 16.484 1 86.31 320 GLN B O 1
ATOM 6065 N N . GLY B 1 321 ? -3.182 -13.344 15.391 1 90.75 321 GLY B N 1
ATOM 6066 C CA . GLY B 1 321 ? -2.404 -12.133 15.602 1 90.75 321 GLY B CA 1
ATOM 6067 C C . GLY B 1 321 ? -2.955 -10.93 14.859 1 90.75 321 GLY B C 1
ATOM 6068 O O . GLY B 1 321 ? -3.334 -11.039 13.695 1 90.75 321 GLY B O 1
ATOM 6069 N N . VAL B 1 322 ? -3.012 -9.773 15.516 1 93 322 VAL B N 1
ATOM 6070 C CA . VAL B 1 322 ? -3.6 -8.555 14.984 1 93 322 VAL B CA 1
ATOM 6071 C C . VAL B 1 322 ? -2.891 -8.164 13.688 1 93 322 VAL B C 1
ATOM 6073 O O . VAL B 1 322 ? -3.541 -7.836 12.695 1 93 322 VAL B O 1
ATOM 6076 N N . GLU B 1 323 ? -1.553 -8.188 13.695 1 93.56 323 GLU B N 1
ATOM 6077 C CA . GLU B 1 323 ? -0.778 -7.832 12.516 1 93.56 323 GLU B CA 1
ATOM 6078 C C . GLU B 1 323 ? -1.106 -8.75 11.344 1 93.56 323 GLU B C 1
ATOM 6080 O O . GLU B 1 323 ? -1.277 -8.289 10.211 1 93.56 323 GLU B O 1
ATOM 6085 N N . GLU B 1 324 ? -1.231 -10.031 11.617 1 90.94 324 GLU B N 1
ATOM 6086 C CA . GLU B 1 324 ? -1.499 -11.023 10.586 1 90.94 324 GLU B CA 1
ATOM 6087 C C . GLU B 1 324 ? -2.92 -10.891 10.047 1 90.94 324 GLU B C 1
ATOM 6089 O O . GLU B 1 324 ? -3.178 -11.188 8.875 1 90.94 324 GLU B O 1
ATOM 6094 N N . LEU B 1 325 ? -3.791 -10.406 10.859 1 92.19 325 LEU B N 1
ATOM 6095 C CA . LEU B 1 325 ? -5.191 -10.273 10.469 1 92.19 325 LEU B CA 1
ATOM 6096 C C . LEU B 1 325 ? -5.379 -9.109 9.508 1 92.19 325 LEU B C 1
ATOM 6098 O O . LEU B 1 325 ? -6.227 -9.164 8.617 1 92.19 325 LEU B O 1
ATOM 6102 N N . PHE B 1 326 ? -4.555 -8.102 9.688 1 94.94 326 PHE B N 1
ATOM 6103 C CA . PHE B 1 326 ? -4.898 -6.863 9 1 94.94 326 PHE B CA 1
ATOM 6104 C C . PHE B 1 326 ? -3.863 -6.535 7.93 1 94.94 326 PHE B C 1
ATOM 6106 O O . PHE B 1 326 ? -4.086 -5.66 7.09 1 94.94 326 PHE B O 1
ATOM 6113 N N . GLU B 1 327 ? -2.729 -7.191 7.926 1 96 327 GLU B N 1
ATOM 6114 C CA . GLU B 1 327 ? -1.731 -6.992 6.879 1 96 327 GLU B CA 1
ATOM 6115 C C . GLU B 1 327 ? -1.886 -8.023 5.762 1 96 327 GLU B C 1
ATOM 6117 O O . GLU B 1 327 ? -1.23 -9.062 5.777 1 96 327 GLU B O 1
ATOM 6122 N N . ASP B 1 328 ? -2.656 -7.66 4.824 1 94.38 328 ASP B N 1
ATOM 6123 C CA . ASP B 1 328 ? -2.961 -8.547 3.705 1 94.38 328 ASP B CA 1
ATOM 6124 C C . ASP B 1 328 ? -1.759 -8.688 2.775 1 94.38 328 ASP B C 1
ATOM 6126 O O . ASP B 1 328 ? -1.202 -7.691 2.311 1 94.38 328 ASP B O 1
ATOM 6130 N N . GLY B 1 329 ? -1.407 -9.961 2.473 1 93.69 329 GLY B N 1
ATOM 6131 C CA . GLY B 1 329 ? -0.33 -10.211 1.528 1 93.69 329 GLY B CA 1
ATOM 6132 C C . GLY B 1 329 ? 1.049 -10.062 2.141 1 93.69 329 GLY B C 1
ATOM 6133 O O . GLY B 1 329 ? 1.203 -10.133 3.361 1 93.69 329 GLY B O 1
ATOM 6134 N N . THR B 1 330 ? 2.021 -9.953 1.291 1 95 330 THR B N 1
ATOM 6135 C CA . THR B 1 330 ? 3.396 -9.766 1.74 1 95 330 THR B CA 1
ATOM 6136 C C . THR B 1 330 ? 3.641 -8.312 2.141 1 95 330 THR B C 1
ATOM 6138 O O . THR B 1 330 ? 3.355 -7.398 1.368 1 95 330 THR B O 1
ATOM 6141 N N . ALA B 1 331 ? 4.066 -8.203 3.344 1 94.75 331 ALA B N 1
ATOM 6142 C CA . ALA B 1 331 ? 4.41 -6.859 3.811 1 94.75 331 ALA B CA 1
ATOM 6143 C C . ALA B 1 331 ? 5.48 -6.23 2.928 1 94.75 331 ALA B C 1
ATOM 6145 O O . ALA B 1 331 ? 6.242 -6.938 2.266 1 94.75 331 ALA B O 1
ATOM 6146 N N . SER B 1 332 ? 5.457 -4.914 2.891 1 98.25 332 SER B N 1
ATOM 6147 C CA . SER B 1 332 ? 6.508 -4.211 2.166 1 98.25 332 SER B CA 1
ATOM 6148 C C . SER B 1 332 ? 7.832 -4.262 2.924 1 98.25 332 SER B C 1
ATOM 6150 O O . SER B 1 332 ? 8.344 -3.229 3.355 1 98.25 332 SER B O 1
ATOM 6152 N N . PHE B 1 333 ? 8.469 -5.41 3.016 1 98.62 333 PHE B N 1
ATOM 6153 C CA . PHE B 1 333 ? 9.516 -5.668 3.994 1 98.62 333 PHE B CA 1
ATOM 6154 C C . PHE B 1 333 ? 10.773 -4.879 3.656 1 98.62 333 PHE B C 1
ATOM 6156 O O . PHE B 1 333 ? 11.539 -4.508 4.551 1 98.62 333 PHE B O 1
ATOM 6163 N N . LEU B 1 334 ? 11.078 -4.605 2.375 1 98.81 334 LEU B N 1
ATOM 6164 C CA . LEU B 1 334 ? 12.242 -3.781 2.059 1 98.81 334 LEU B CA 1
ATOM 6165 C C . LEU B 1 334 ? 12.016 -2.334 2.48 1 98.81 334 LEU B C 1
ATOM 6167 O O . LEU B 1 334 ? 12.898 -1.703 3.059 1 98.81 334 LEU B O 1
ATOM 6171 N N . SER B 1 335 ? 10.789 -1.816 2.164 1 98.81 335 SER B N 1
ATOM 6172 C CA . SER B 1 335 ? 10.438 -0.479 2.627 1 98.81 335 SER B CA 1
ATOM 6173 C C . SER B 1 335 ? 10.453 -0.398 4.148 1 98.81 335 SER B C 1
ATOM 6175 O O . SER B 1 335 ? 10.945 0.581 4.719 1 98.81 335 SER B O 1
ATOM 6177 N N . ILE B 1 336 ? 9.922 -1.423 4.75 1 98.88 336 ILE B N 1
ATOM 6178 C CA . ILE B 1 336 ? 9.883 -1.466 6.207 1 98.88 336 ILE B CA 1
ATOM 6179 C C . ILE B 1 336 ? 11.305 -1.472 6.766 1 98.88 336 ILE B C 1
ATOM 6181 O O . ILE B 1 336 ? 11.609 -0.74 7.711 1 98.88 336 ILE B O 1
ATOM 6185 N N . ALA B 1 337 ? 12.156 -2.234 6.184 1 98.81 337 ALA B N 1
ATOM 6186 C CA . ALA B 1 337 ? 13.547 -2.301 6.629 1 98.81 337 ALA B CA 1
ATOM 6187 C C . ALA B 1 337 ? 14.227 -0.943 6.5 1 98.81 337 ALA B C 1
ATOM 6189 O O . ALA B 1 337 ? 15.148 -0.632 7.258 1 98.81 337 ALA B O 1
ATOM 6190 N N . SER B 1 338 ? 13.758 -0.126 5.625 1 98.81 338 SER B N 1
ATOM 6191 C CA . SER B 1 338 ? 14.43 1.134 5.328 1 98.81 338 SER B CA 1
ATOM 6192 C C . SER B 1 338 ? 14.086 2.203 6.359 1 98.81 338 SER B C 1
ATOM 6194 O O . SER B 1 338 ? 14.812 3.189 6.504 1 98.81 338 SER B O 1
ATOM 6196 N N . ILE B 1 339 ? 12.961 2.096 7.062 1 98.69 339 ILE B N 1
ATOM 6197 C CA . ILE B 1 339 ? 12.469 3.211 7.871 1 98.69 339 ILE B CA 1
ATOM 6198 C C . ILE B 1 339 ? 13.414 3.449 9.047 1 98.69 339 ILE B C 1
ATOM 6200 O O . ILE B 1 339 ? 13.484 4.555 9.586 1 98.69 339 ILE B O 1
ATOM 6204 N N . ARG B 1 340 ? 14.18 2.379 9.477 1 98.31 340 ARG B N 1
ATOM 6205 C CA . ARG B 1 340 ? 15.125 2.557 10.578 1 98.31 340 ARG B CA 1
ATOM 6206 C C . ARG B 1 340 ? 16.141 3.646 10.258 1 98.31 340 ARG B C 1
ATOM 6208 O O . ARG B 1 340 ? 16.562 4.395 11.148 1 98.31 340 ARG B O 1
ATOM 6215 N N . HIS B 1 341 ? 16.516 3.787 9.016 1 98.19 341 HIS B N 1
ATOM 6216 C CA . HIS B 1 341 ? 17.516 4.777 8.602 1 98.19 341 HIS B CA 1
ATOM 6217 C C . HIS B 1 341 ? 16.938 6.184 8.625 1 98.19 341 HIS B C 1
ATOM 6219 O O . HIS B 1 341 ? 17.656 7.156 8.844 1 98.19 341 HIS B O 1
ATOM 6225 N N . GLY B 1 342 ? 15.594 6.34 8.336 1 97.75 342 GLY B N 1
ATOM 6226 C CA . GLY B 1 342 ? 14.914 7.609 8.539 1 97.75 342 GLY B CA 1
ATOM 6227 C C . GLY B 1 342 ? 14.805 8.008 10 1 97.75 342 GLY B C 1
ATOM 6228 O O . GLY B 1 342 ? 15.102 9.148 10.367 1 97.75 342 GLY B O 1
ATOM 6229 N N . PHE B 1 343 ? 14.445 7.02 10.82 1 97.75 343 PHE B N 1
ATOM 6230 C CA . PHE B 1 343 ? 14.32 7.277 12.25 1 97.75 343 PHE B CA 1
ATOM 6231 C C . PHE B 1 343 ? 15.672 7.617 12.867 1 97.75 343 PHE B C 1
ATOM 6233 O O . PHE B 1 343 ? 15.758 8.414 13.797 1 97.75 343 PHE B O 1
ATOM 6240 N N . ASN B 1 344 ? 16.734 7 12.375 1 95.75 344 ASN B N 1
ATOM 6241 C CA . ASN B 1 344 ? 18.062 7.348 12.852 1 95.75 344 ASN B CA 1
ATOM 6242 C C . ASN B 1 344 ? 18.359 8.828 12.656 1 95.75 344 ASN B C 1
ATOM 6244 O O . ASN B 1 344 ? 18.953 9.469 13.523 1 95.75 344 ASN B O 1
ATOM 6248 N N . LEU B 1 345 ? 17.953 9.375 11.562 1 92.81 345 LEU B N 1
ATOM 6249 C CA . LEU B 1 345 ? 18.141 10.797 11.281 1 92.81 345 LEU B CA 1
ATOM 6250 C C . LEU B 1 345 ? 17.328 11.656 12.234 1 92.81 345 LEU B C 1
ATOM 6252 O O . LEU B 1 345 ? 17.828 12.641 12.773 1 92.81 345 LEU B O 1
ATOM 6256 N N . ILE B 1 346 ? 16.062 11.297 12.445 1 94 346 ILE B N 1
ATOM 6257 C CA . ILE B 1 346 ? 15.172 12.031 13.336 1 94 346 ILE B CA 1
ATOM 6258 C C . ILE B 1 346 ? 15.727 12.008 14.758 1 94 346 ILE B C 1
ATOM 6260 O O . ILE B 1 346 ? 15.703 13.023 15.461 1 94 346 ILE B O 1
ATOM 6264 N N . ASN B 1 347 ? 16.266 10.859 15.094 1 92.62 347 ASN B N 1
ATOM 6265 C CA . ASN B 1 347 ? 16.812 10.703 16.438 1 92.62 347 ASN B CA 1
ATOM 6266 C C . ASN B 1 347 ? 18.094 11.516 16.609 1 92.62 347 ASN B C 1
ATOM 6268 O O . ASN B 1 347 ? 18.375 12.008 17.703 1 92.62 347 ASN B O 1
ATOM 6272 N N . SER B 1 348 ? 18.844 11.672 15.57 1 92.12 348 SER B N 1
ATOM 6273 C CA . SER B 1 348 ? 20.078 12.438 15.633 1 92.12 348 SER B CA 1
ATOM 6274 C C . SER B 1 348 ? 19.797 13.93 15.758 1 92.12 348 SER B C 1
ATOM 6276 O O . SER B 1 348 ? 20.516 14.641 16.469 1 92.12 348 SER B O 1
ATOM 6278 N N . LEU B 1 349 ? 18.781 14.453 15.133 1 93.06 349 LEU B N 1
ATOM 6279 C CA . LEU B 1 349 ? 18.406 15.859 15.203 1 93.06 349 LEU B CA 1
ATOM 6280 C C . LEU B 1 349 ? 17.469 16.125 16.375 1 93.06 349 LEU B C 1
ATOM 6282 O O . LEU B 1 349 ? 17.5 17.203 16.969 1 93.06 349 LEU B O 1
ATOM 6286 N N . THR B 1 350 ? 16.625 15.172 16.656 1 92.94 350 THR B N 1
ATOM 6287 C CA . THR B 1 350 ? 15.609 15.133 17.703 1 92.94 350 THR B CA 1
ATOM 6288 C C . THR B 1 350 ? 14.344 15.875 17.281 1 92.94 350 THR B C 1
ATOM 6290 O O . THR B 1 350 ? 14.422 16.891 16.594 1 92.94 350 THR B O 1
ATOM 6293 N N . VAL B 1 351 ? 13.242 15.438 17.734 1 92.75 351 VAL B N 1
ATOM 6294 C CA . VAL B 1 351 ? 11.938 15.961 17.344 1 92.75 351 VAL B CA 1
ATOM 6295 C C . VAL B 1 351 ? 11.766 17.375 17.875 1 92.75 351 VAL B C 1
ATOM 6297 O O . VAL B 1 351 ? 11.352 18.281 17.141 1 92.75 351 VAL B O 1
ATOM 6300 N N . PRO B 1 352 ? 12.211 17.703 19.125 1 91.69 352 PRO B N 1
ATOM 6301 C CA . PRO B 1 352 ? 12.07 19.078 19.625 1 91.69 352 PRO B CA 1
ATOM 6302 C C . PRO B 1 352 ? 12.898 20.078 18.828 1 91.69 352 PRO B C 1
ATOM 6304 O O . PRO B 1 352 ? 12.438 21.188 18.562 1 91.69 352 PRO B O 1
ATOM 6307 N N . ALA B 1 353 ? 14.109 19.703 18.469 1 93.25 353 ALA B N 1
ATOM 6308 C CA . ALA B 1 353 ? 14.953 20.609 17.688 1 93.25 353 ALA B CA 1
ATOM 6309 C C . ALA B 1 353 ? 14.352 20.859 16.312 1 93.25 353 ALA B C 1
ATOM 6311 O O . ALA B 1 353 ? 14.422 21.969 15.797 1 93.25 353 ALA B O 1
ATOM 6312 N N . ILE B 1 354 ? 13.805 19.844 15.719 1 93.5 354 ILE B N 1
ATOM 6313 C CA . ILE B 1 354 ? 13.148 19.969 14.422 1 93.5 354 ILE B CA 1
ATOM 6314 C C . ILE B 1 354 ? 11.953 20.922 14.539 1 93.5 354 ILE B C 1
ATOM 6316 O O . ILE B 1 354 ? 11.766 21.781 13.688 1 93.5 354 ILE B O 1
ATOM 6320 N N . CYS B 1 355 ? 11.195 20.734 15.555 1 92.69 355 CYS B N 1
ATOM 6321 C CA . CYS B 1 355 ? 10.031 21.578 15.812 1 92.69 355 CYS B CA 1
ATOM 6322 C C . CYS B 1 355 ? 10.438 23.047 15.922 1 92.69 355 CYS B C 1
ATOM 6324 O O . CYS B 1 355 ? 9.82 23.906 15.305 1 92.69 355 CYS B O 1
ATOM 6326 N N . ARG B 1 356 ? 11.492 23.344 16.688 1 92 356 ARG B N 1
ATOM 6327 C CA . ARG B 1 356 ? 11.969 24.719 16.875 1 92 356 ARG B CA 1
ATOM 6328 C C . ARG B 1 356 ? 12.477 25.297 15.562 1 92 356 ARG B C 1
ATOM 6330 O O . ARG B 1 356 ? 12.219 26.469 15.25 1 92 356 ARG B O 1
ATOM 6337 N N . HIS B 1 357 ? 13.211 24.469 14.859 1 93.44 357 HIS B N 1
ATOM 6338 C CA . HIS B 1 357 ? 13.719 24.891 13.555 1 93.44 357 HIS B CA 1
ATOM 6339 C C . HIS B 1 357 ? 12.578 25.312 12.633 1 93.44 357 HIS B C 1
ATOM 6341 O O . HIS B 1 357 ? 12.625 26.391 12.039 1 93.44 357 HIS B O 1
ATOM 6347 N N . ILE B 1 358 ? 11.57 24.531 12.539 1 93.25 358 ILE B N 1
ATOM 6348 C CA . ILE B 1 358 ? 10.438 24.766 11.656 1 93.25 358 ILE B CA 1
ATOM 6349 C C . ILE B 1 358 ? 9.641 25.969 12.148 1 93.25 358 ILE B C 1
ATOM 6351 O O . ILE B 1 358 ? 9.219 26.812 11.352 1 93.25 358 ILE B O 1
ATOM 6355 N N . ALA B 1 359 ? 9.453 26.062 13.43 1 90.69 359 ALA B N 1
ATOM 6356 C CA . ALA B 1 359 ? 8.719 27.188 14.008 1 90.69 359 ALA B CA 1
ATOM 6357 C C . ALA B 1 359 ? 9.414 28.5 13.719 1 90.69 359 ALA B C 1
ATOM 6359 O O . ALA B 1 359 ? 8.758 29.516 13.43 1 90.69 359 ALA B O 1
ATOM 6360 N N . SER B 1 360 ? 10.742 28.516 13.805 1 92 360 SER B N 1
ATOM 6361 C CA . SER B 1 360 ? 11.516 29.719 13.531 1 92 360 SER B CA 1
ATOM 6362 C C . SER B 1 360 ? 11.32 30.188 12.094 1 92 360 SER B C 1
ATOM 6364 O O . SER B 1 360 ? 11.086 31.375 11.859 1 92 360 SER B O 1
ATOM 6366 N N . LEU B 1 361 ? 11.398 29.25 11.211 1 92.81 361 LEU B N 1
ATOM 6367 C CA . LEU B 1 361 ? 11.203 29.594 9.805 1 92.81 361 LEU B CA 1
ATOM 6368 C C . LEU B 1 361 ? 9.781 30.062 9.547 1 92.81 361 LEU B C 1
ATOM 6370 O O . LEU B 1 361 ? 9.562 31.047 8.828 1 92.81 361 LEU B O 1
ATOM 6374 N N . GLY B 1 362 ? 8.828 29.344 10.133 1 91.19 362 GLY B N 1
ATOM 6375 C CA . GLY B 1 362 ? 7.43 29.719 9.961 1 91.19 362 GLY B CA 1
ATOM 6376 C C . GLY B 1 362 ? 7.113 31.109 10.477 1 91.19 362 GLY B C 1
ATOM 6377 O O . GLY B 1 362 ? 6.418 31.875 9.812 1 91.19 362 GLY B O 1
ATOM 6378 N N . MET B 1 363 ? 7.625 31.438 11.609 1 89.75 363 MET B N 1
ATOM 6379 C CA . MET B 1 363 ? 7.402 32.75 12.203 1 89.75 363 MET B CA 1
ATOM 6380 C C . MET B 1 363 ? 8.016 33.844 11.336 1 89.75 363 MET B C 1
ATOM 6382 O O . MET B 1 363 ? 7.398 34.875 11.117 1 89.75 363 MET B O 1
ATOM 6386 N N . TYR B 1 364 ? 9.203 33.562 10.93 1 91.56 364 TYR B N 1
ATOM 6387 C CA . TYR B 1 364 ? 9.891 34.531 10.086 1 91.56 364 TYR B CA 1
ATOM 6388 C C . TYR B 1 364 ? 9.109 34.781 8.805 1 91.56 364 TYR B C 1
ATOM 6390 O O . TYR B 1 364 ? 8.906 35.938 8.406 1 91.56 364 TYR B O 1
ATOM 6398 N N . VAL B 1 365 ? 8.68 33.781 8.125 1 92.88 365 VAL B N 1
ATOM 6399 C CA . VAL B 1 365 ? 7.957 33.875 6.867 1 92.88 365 VAL B CA 1
ATOM 6400 C C . VAL B 1 365 ? 6.652 34.656 7.09 1 92.88 365 VAL B C 1
ATOM 6402 O O . VAL B 1 365 ? 6.289 35.5 6.293 1 92.88 365 VAL B O 1
ATOM 6405 N N . ARG B 1 366 ? 5.965 34.344 8.141 1 92.25 366 ARG B N 1
ATOM 6406 C CA . ARG B 1 366 ? 4.727 35.062 8.461 1 92.25 366 ARG B CA 1
ATOM 6407 C C . ARG B 1 366 ? 4.973 36.531 8.656 1 92.25 366 ARG B C 1
ATOM 6409 O O . ARG B 1 366 ? 4.23 37.375 8.125 1 92.25 366 ARG B O 1
ATOM 6416 N N . LYS B 1 367 ? 5.98 36.812 9.445 1 90.88 367 LYS B N 1
ATOM 6417 C CA . LYS B 1 367 ? 6.32 38.219 9.711 1 90.88 367 LYS B CA 1
ATOM 6418 C C . LYS B 1 367 ? 6.617 38.969 8.422 1 90.88 367 LYS B C 1
ATOM 6420 O O . LYS B 1 367 ? 6.129 40.062 8.219 1 90.88 367 LYS B O 1
ATOM 6425 N N . VAL B 1 368 ? 7.387 38.344 7.609 1 93.31 368 VAL B N 1
ATOM 6426 C CA . VAL B 1 368 ? 7.781 39 6.359 1 93.31 368 VAL B CA 1
ATOM 6427 C C . VAL B 1 368 ? 6.562 39.156 5.461 1 93.31 368 VAL B C 1
ATOM 6429 O O . VAL B 1 368 ? 6.348 40.25 4.902 1 93.31 368 VAL B O 1
ATOM 6432 N N . LEU B 1 369 ? 5.727 38.188 5.305 1 94.75 369 LEU B N 1
ATOM 6433 C CA . LEU B 1 369 ? 4.555 38.25 4.438 1 94.75 369 LEU B CA 1
ATOM 6434 C C . LEU B 1 369 ? 3.584 39.312 4.918 1 94.75 369 LEU B C 1
ATOM 6436 O O . LEU B 1 369 ? 3.014 40.062 4.105 1 94.75 369 LEU B O 1
ATOM 6440 N N . LEU B 1 370 ? 3.445 39.469 6.195 1 93.75 370 LEU B N 1
ATOM 6441 C CA . LEU B 1 370 ? 2.498 40.406 6.766 1 93.75 370 LEU B CA 1
ATOM 6442 C C . LEU B 1 370 ? 3.01 41.844 6.625 1 93.75 370 LEU B C 1
ATOM 6444 O O . LEU B 1 370 ? 2.23 42.812 6.695 1 93.75 370 LEU B O 1
ATOM 6448 N N . SER B 1 371 ? 4.285 42 6.402 1 95.44 371 SER B N 1
ATOM 6449 C CA . SER B 1 371 ? 4.879 43.312 6.301 1 95.44 371 SER B CA 1
ATOM 6450 C C . SER B 1 371 ? 4.852 43.844 4.867 1 95.44 371 SER B C 1
ATOM 6452 O O . SER B 1 371 ? 5.074 45.031 4.617 1 95.44 371 SER B O 1
ATOM 6454 N N . LEU B 1 372 ? 4.543 43.031 3.945 1 96.81 372 LEU B N 1
ATOM 6455 C CA . LEU B 1 372 ? 4.555 43.406 2.541 1 96.81 372 LEU B CA 1
ATOM 6456 C C . LEU B 1 372 ? 3.406 44.375 2.24 1 96.81 372 LEU B C 1
ATOM 6458 O O . LEU B 1 372 ? 2.277 44.156 2.68 1 96.81 372 LEU B O 1
ATOM 6462 N N . ARG B 1 373 ? 3.777 45.438 1.462 1 97.81 373 ARG B N 1
ATOM 6463 C CA . ARG B 1 373 ? 2.789 46.438 1.069 1 97.81 373 ARG B CA 1
ATOM 6464 C C . ARG B 1 373 ? 2.926 46.781 -0.407 1 97.81 373 ARG B C 1
ATOM 6466 O O . ARG B 1 373 ? 4.031 46.781 -0.954 1 97.81 373 ARG B O 1
ATOM 6473 N N . HIS B 1 374 ? 1.736 47.094 -0.959 1 97.62 374 HIS B N 1
ATOM 6474 C CA . HIS B 1 374 ? 1.746 47.688 -2.285 1 97.62 374 HIS B CA 1
ATOM 6475 C C . HIS B 1 374 ? 2.172 49.156 -2.215 1 97.62 374 HIS B C 1
ATOM 6477 O O . HIS B 1 374 ? 2.25 49.75 -1.129 1 97.62 374 HIS B O 1
ATOM 6483 N N . GLU B 1 375 ? 2.385 49.719 -3.355 1 97.12 375 GLU B N 1
ATOM 6484 C CA . GLU B 1 375 ? 2.785 51.125 -3.436 1 97.12 375 GLU B CA 1
ATOM 6485 C C . GLU B 1 375 ? 1.741 52.031 -2.791 1 97.12 375 GLU B C 1
ATOM 6487 O O . GLU B 1 375 ? 2.084 53.062 -2.201 1 97.12 375 GLU B O 1
ATOM 6492 N N . ASN B 1 376 ? 0.517 51.656 -2.914 1 97.69 376 ASN B N 1
ATOM 6493 C CA . ASN B 1 376 ? -0.569 52.469 -2.377 1 97.69 376 ASN B CA 1
ATOM 6494 C C . ASN B 1 376 ? -0.78 52.219 -0.888 1 97.69 376 ASN B C 1
ATOM 6496 O O . ASN B 1 376 ? -1.746 52.719 -0.3 1 97.69 376 ASN B O 1
ATOM 6500 N N . GLY B 1 377 ? 0.044 51.312 -0.286 1 97.12 377 GLY B N 1
ATOM 6501 C CA . GLY B 1 377 ? -0.011 51.062 1.146 1 97.12 377 GLY B CA 1
ATOM 6502 C C . GLY B 1 377 ? -0.86 49.875 1.516 1 97.12 377 GLY B C 1
ATOM 6503 O O . GLY B 1 377 ? -0.809 49.406 2.65 1 97.12 377 GLY B O 1
ATOM 6504 N N . ALA B 1 378 ? -1.563 49.375 0.568 1 97.12 378 ALA B N 1
ATOM 6505 C CA . ALA B 1 378 ? -2.447 48.25 0.83 1 97.12 378 ALA B CA 1
ATOM 6506 C C . ALA B 1 378 ? -1.646 46.969 1.153 1 97.12 378 ALA B C 1
ATOM 6508 O O . ALA B 1 378 ? -0.527 46.812 0.665 1 97.12 378 ALA B O 1
ATOM 6509 N N . ASP B 1 379 ? -2.236 46.125 1.954 1 97.06 379 ASP B N 1
ATOM 6510 C CA . ASP B 1 379 ? -1.607 44.844 2.293 1 97.06 379 ASP B CA 1
ATOM 6511 C C . ASP B 1 379 ? -1.497 43.938 1.065 1 97.06 379 ASP B C 1
ATOM 6513 O O . ASP B 1 379 ? -2.412 43.906 0.241 1 97.06 379 ASP B O 1
ATOM 6517 N N . VAL B 1 380 ? -0.443 43.219 0.995 1 97.88 380 VAL B N 1
ATOM 6518 C CA . VAL B 1 380 ? -0.223 42.281 -0.111 1 97.88 380 VAL B CA 1
ATOM 6519 C C . VAL B 1 380 ? -0.751 40.906 0.259 1 97.88 380 VAL B C 1
ATOM 6521 O O . VAL B 1 380 ? -1.257 40.188 -0.599 1 97.88 380 VAL B O 1
ATOM 6524 N N . CYS B 1 381 ? -0.634 40.594 1.5 1 97.19 381 CYS B N 1
ATOM 6525 C CA . CYS B 1 381 ? -0.829 39.188 1.896 1 97.19 381 CYS B CA 1
ATOM 6526 C C . CYS B 1 381 ? -1.859 39.094 3.014 1 97.19 381 CYS B C 1
ATOM 6528 O O . CYS B 1 381 ? -1.903 39.938 3.908 1 97.19 381 CYS B O 1
ATOM 6530 N N . THR B 1 382 ? -2.695 38.062 2.92 1 95.56 382 THR B N 1
ATOM 6531 C CA . THR B 1 382 ? -3.566 37.625 3.998 1 95.56 382 THR B CA 1
ATOM 6532 C C . THR B 1 382 ? -3.186 36.219 4.445 1 95.56 382 THR B C 1
ATOM 6534 O O . THR B 1 382 ? -3.094 35.281 3.623 1 95.56 382 THR B O 1
ATOM 6537 N N . ILE B 1 383 ? -2.932 36.031 5.703 1 94.06 383 ILE B N 1
ATOM 6538 C CA . ILE B 1 383 ? -2.549 34.719 6.242 1 94.06 383 ILE B CA 1
ATOM 6539 C C . ILE B 1 383 ? -3.73 34.094 6.988 1 94.06 383 ILE B C 1
ATOM 6541 O O . ILE B 1 383 ? -4.504 34.812 7.633 1 94.06 383 ILE B O 1
ATOM 6545 N N . TYR B 1 384 ? -3.869 32.812 6.859 1 91.31 384 TYR B N 1
ATOM 6546 C CA . TYR B 1 384 ? -4.977 32.094 7.48 1 91.31 384 TYR B CA 1
ATOM 6547 C C . TYR B 1 384 ? -4.488 31.234 8.656 1 91.31 384 TYR B C 1
ATOM 6549 O O . TYR B 1 384 ? -3.33 30.828 8.688 1 91.31 384 TYR B O 1
ATOM 6557 N N . GLY B 1 385 ? -5.395 30.922 9.609 1 82.12 385 GLY B N 1
ATOM 6558 C CA . GLY B 1 385 ? -5.09 30.125 10.797 1 82.12 385 GLY B CA 1
ATOM 6559 C C . GLY B 1 385 ? -4.93 30.969 12.047 1 82.12 385 GLY B C 1
ATOM 6560 O O . GLY B 1 385 ? -5.004 32.188 11.992 1 82.12 385 GLY B O 1
ATOM 6561 N N . THR B 1 386 ? -4.922 30.281 13.258 1 65.69 386 THR B N 1
ATOM 6562 C CA . THR B 1 386 ? -4.848 31 14.523 1 65.69 386 THR B CA 1
ATOM 6563 C C . THR B 1 386 ? -3.398 31.297 14.891 1 65.69 386 THR B C 1
ATOM 6565 O O . THR B 1 386 ? -2.557 30.391 14.898 1 65.69 386 THR B O 1
ATOM 6568 N N . TYR B 1 387 ? -2.932 32.406 14.539 1 58.38 387 TYR B N 1
ATOM 6569 C CA . TYR B 1 387 ? -1.575 32.719 14.969 1 58.38 387 TYR B CA 1
ATOM 6570 C C . TYR B 1 387 ? -1.586 33.781 16.078 1 58.38 387 TYR B C 1
ATOM 6572 O O . TYR B 1 387 ? -2.238 34.812 15.938 1 58.38 387 TYR B O 1
ATOM 6580 N N . THR B 1 388 ? -1.733 33.344 17.234 1 50.78 388 THR B N 1
ATOM 6581 C CA . THR B 1 388 ? -1.609 34.375 18.25 1 50.78 388 THR B CA 1
ATOM 6582 C C . THR B 1 388 ? -0.159 34.844 18.391 1 50.78 388 THR B C 1
ATOM 6584 O O . THR B 1 388 ? 0.766 34.062 18.156 1 50.78 388 THR B O 1
ATOM 6587 N N . SER B 1 389 ? 0.118 36.062 18.188 1 47.28 389 SER B N 1
ATOM 6588 C CA . SER B 1 389 ? 1.406 36.719 18.391 1 47.28 389 SER B CA 1
ATOM 6589 C C . SER B 1 389 ? 2.164 36.094 19.547 1 47.28 389 SER B C 1
ATOM 6591 O O . SER B 1 389 ? 3.396 36.125 19.594 1 47.28 389 SER B O 1
ATOM 6593 N N . GLU B 1 390 ? 1.452 35.688 20.625 1 45.31 390 GLU B N 1
ATOM 6594 C CA . GLU B 1 390 ? 2.104 35.219 21.844 1 45.31 390 GLU B CA 1
ATOM 6595 C C . GLU B 1 390 ? 2.162 33.719 21.891 1 45.31 390 GLU B C 1
ATOM 6597 O O . GLU B 1 390 ? 2.465 33.125 22.938 1 45.31 390 GLU B O 1
ATOM 6602 N N . VAL B 1 391 ? 1.87 33.156 20.766 1 52.34 391 VAL B N 1
ATOM 6603 C CA . VAL B 1 391 ? 1.663 31.719 20.828 1 52.34 391 VAL B CA 1
ATOM 6604 C C . VAL B 1 391 ? 3.012 31 20.828 1 52.34 391 VAL B C 1
ATOM 6606 O O . VAL B 1 391 ? 3.922 31.375 20.078 1 52.34 391 VAL B O 1
ATOM 6609 N N . SER B 1 392 ? 3.277 30.172 21.797 1 54.66 392 SER B N 1
ATOM 6610 C CA . SER B 1 392 ? 4.41 29.281 22.031 1 54.66 392 SER B CA 1
ATOM 6611 C C . SER B 1 392 ? 4.703 28.406 20.828 1 54.66 392 SER B C 1
ATOM 6613 O O . SER B 1 392 ? 3.803 28.109 20.047 1 54.66 392 SER B O 1
ATOM 6615 N N . TYR B 1 393 ? 6.035 28.344 20.469 1 53.16 393 TYR B N 1
ATOM 6616 C CA . TYR B 1 393 ? 6.559 27.453 19.422 1 53.16 393 TYR B CA 1
ATOM 6617 C C . TYR B 1 393 ? 5.77 26.156 19.375 1 53.16 393 TYR B C 1
ATOM 6619 O O . TYR B 1 393 ? 5.617 25.562 18.312 1 53.16 393 TYR B O 1
ATOM 6627 N N . HIS B 1 394 ? 5.168 25.859 20.453 1 57.56 394 HIS B N 1
ATOM 6628 C CA . HIS B 1 394 ? 4.492 24.562 20.531 1 57.56 394 HIS B CA 1
ATOM 6629 C C . HIS B 1 394 ? 3.127 24.625 19.844 1 57.56 394 HIS B C 1
ATOM 6631 O O . HIS B 1 394 ? 2.611 23.594 19.406 1 57.56 394 HIS B O 1
ATOM 6637 N N . ASP B 1 395 ? 2.719 25.797 19.703 1 62.19 395 ASP B N 1
ATOM 6638 C CA . ASP B 1 395 ? 1.337 25.859 19.234 1 62.19 395 ASP B CA 1
ATOM 6639 C C . ASP B 1 395 ? 1.276 26.172 17.734 1 62.19 395 ASP B C 1
ATOM 6641 O O . ASP B 1 395 ? 0.203 26.141 17.125 1 62.19 395 ASP B O 1
ATOM 6645 N N . THR B 1 396 ? 2.484 26.453 17.312 1 64.38 396 THR B N 1
ATOM 6646 C CA . THR B 1 396 ? 2.441 26.859 15.906 1 64.38 396 THR B CA 1
ATOM 6647 C C . THR B 1 396 ? 2.883 25.703 15 1 64.38 396 THR B C 1
ATOM 6649 O O . THR B 1 396 ? 3.961 25.141 15.188 1 64.38 396 THR B O 1
ATOM 6652 N N . GLY B 1 397 ? 1.961 25.25 14.117 1 73.06 397 GLY B N 1
ATOM 6653 C CA . GLY B 1 397 ? 2.295 24.219 13.148 1 73.06 397 GLY B CA 1
ATOM 6654 C C . GLY B 1 397 ? 3.258 24.688 12.078 1 73.06 397 GLY B C 1
ATOM 6655 O O . GLY B 1 397 ? 3.857 25.766 12.203 1 73.06 397 GLY B O 1
ATOM 6656 N N . SER B 1 398 ? 3.617 23.906 11.141 1 84.81 398 SER B N 1
ATOM 6657 C CA . SER B 1 398 ? 4.613 24.109 10.094 1 84.81 398 SER B CA 1
ATOM 6658 C C . SER B 1 398 ? 3.992 24.766 8.859 1 84.81 398 SER B C 1
ATOM 6660 O O . SER B 1 398 ? 4.703 25.141 7.922 1 84.81 398 SER B O 1
ATOM 6662 N N . MET B 1 399 ? 2.668 25.109 8.945 1 92.06 399 MET B N 1
ATOM 6663 C CA . MET B 1 399 ? 1.974 25.578 7.75 1 92.06 399 MET B CA 1
ATOM 6664 C C . MET B 1 399 ? 1.861 27.109 7.758 1 92.06 399 MET B C 1
ATOM 6666 O O . MET B 1 399 ? 1.607 27.703 8.805 1 92.06 399 MET B O 1
ATOM 6670 N N . VAL B 1 400 ? 2.129 27.75 6.695 1 93.81 400 VAL B N 1
ATOM 6671 C CA . VAL B 1 400 ? 1.768 29.141 6.438 1 93.81 400 VAL B CA 1
ATOM 6672 C C . VAL B 1 400 ? 0.85 29.219 5.223 1 93.81 400 VAL B C 1
ATOM 6674 O O . VAL B 1 400 ? 1.319 29.219 4.082 1 93.81 400 VAL B O 1
ATOM 6677 N N . SER B 1 401 ? -0.462 29.25 5.488 1 94.75 401 SER B N 1
ATOM 6678 C CA . SER B 1 401 ? -1.45 29.375 4.422 1 94.75 401 SER B CA 1
ATOM 6679 C C . SER B 1 401 ? -1.795 30.828 4.148 1 94.75 401 SER B C 1
ATOM 6681 O O . SER B 1 401 ? -2.066 31.594 5.082 1 94.75 401 SER B O 1
ATOM 6683 N N . PHE B 1 402 ? -1.77 31.234 2.871 1 96.31 402 PHE B N 1
ATOM 6684 C CA . PHE B 1 402 ? -1.951 32.656 2.6 1 96.31 402 PHE B CA 1
ATOM 6685 C C . PHE B 1 402 ? -2.549 32.875 1.215 1 96.31 402 PHE B C 1
ATOM 6687 O O . PHE B 1 402 ? -2.555 31.953 0.387 1 96.31 402 PHE B O 1
ATOM 6694 N N . ASN B 1 403 ? -3.121 33.969 1.004 1 97 403 ASN B N 1
ATOM 6695 C CA . ASN B 1 403 ? -3.518 34.5 -0.29 1 97 403 ASN B CA 1
ATOM 6696 C C . ASN B 1 403 ? -2.895 35.875 -0.539 1 97 403 ASN B C 1
ATOM 6698 O O . ASN B 1 403 ? -2.494 36.562 0.405 1 97 403 ASN B O 1
ATOM 6702 N N . LEU B 1 404 ? -2.777 36.219 -1.762 1 97.75 404 LEU B N 1
ATOM 6703 C CA . LEU B 1 404 ? -2.182 37.5 -2.143 1 97.75 404 LEU B CA 1
ATOM 6704 C C . LEU B 1 404 ? -3.213 38.406 -2.812 1 97.75 404 LEU B C 1
ATOM 6706 O O . LEU B 1 404 ? -4.039 37.938 -3.598 1 97.75 404 LEU B O 1
ATOM 6710 N N . LYS B 1 405 ? -3.033 39.625 -2.477 1 97.38 405 LYS B N 1
ATOM 6711 C CA . LYS B 1 405 ? -3.949 40.625 -3.014 1 97.38 405 LYS B CA 1
ATOM 6712 C C . LYS B 1 405 ? -3.238 41.562 -3.998 1 97.38 405 LYS B C 1
ATOM 6714 O O . LYS B 1 405 ? -2.043 41.844 -3.854 1 97.38 405 LYS B O 1
ATOM 6719 N N . ARG B 1 406 ? -4.062 42.062 -4.879 1 97.25 406 ARG B N 1
ATOM 6720 C CA . ARG B 1 406 ? -3.631 43.156 -5.75 1 97.25 406 ARG B CA 1
ATOM 6721 C C . ARG B 1 406 ? -3.768 44.5 -5.055 1 97.25 406 ARG B C 1
ATOM 6723 O O . ARG B 1 406 ? -4.426 44.594 -4.016 1 97.25 406 ARG B O 1
ATOM 6730 N N . PRO B 1 407 ? -3.178 45.469 -5.742 1 96.62 407 PRO B N 1
ATOM 6731 C CA . PRO B 1 407 ? -3.303 46.812 -5.133 1 96.62 407 PRO B CA 1
ATOM 6732 C C . PRO B 1 407 ? -4.754 47.25 -5.008 1 96.62 407 PRO B C 1
ATOM 6734 O O . PRO B 1 407 ? -5.086 48.031 -4.105 1 96.62 407 PRO B O 1
ATOM 6737 N N . ASP B 1 408 ? -5.629 46.781 -5.848 1 97.44 408 ASP B N 1
ATOM 6738 C CA . ASP B 1 408 ? -7.023 47.219 -5.84 1 97.44 408 ASP B CA 1
ATOM 6739 C C . ASP B 1 408 ? -7.855 46.344 -4.891 1 97.44 408 ASP B C 1
ATOM 6741 O O . ASP B 1 408 ? -9.07 46.531 -4.801 1 97.44 408 ASP B O 1
ATOM 6745 N N . GLY B 1 409 ? -7.223 45.438 -4.254 1 95.69 409 GLY B N 1
ATOM 6746 C CA . GLY B 1 409 ? -7.918 44.625 -3.262 1 95.69 409 GLY B CA 1
ATOM 6747 C C . GLY B 1 409 ? -8.391 43.281 -3.801 1 95.69 409 GLY B C 1
ATOM 6748 O O . GLY B 1 409 ? -8.789 42.406 -3.033 1 95.69 409 GLY B O 1
ATOM 6749 N N . SER B 1 410 ? -8.344 43.125 -5.082 1 96.75 410 SER B N 1
ATOM 6750 C CA . SER B 1 410 ? -8.727 41.844 -5.652 1 96.75 410 SER B CA 1
ATOM 6751 C C . SER B 1 410 ? -7.652 40.781 -5.406 1 96.75 410 SER B C 1
ATOM 6753 O O . SER B 1 410 ? -6.504 41.094 -5.105 1 96.75 410 SER B O 1
ATOM 6755 N N . TRP B 1 411 ? -8.008 39.562 -5.531 1 96.06 411 TRP B N 1
ATOM 6756 C CA . TRP B 1 411 ? -7.102 38.438 -5.219 1 96.06 411 TRP B CA 1
ATOM 6757 C C . TRP B 1 411 ? -6.324 38.031 -6.457 1 96.06 411 TRP B C 1
ATOM 6759 O O . TRP B 1 411 ? -6.875 37.969 -7.562 1 96.06 411 TRP B O 1
ATOM 6769 N N . PHE B 1 412 ? -5.055 37.688 -6.266 1 96.56 412 PHE B N 1
ATOM 6770 C CA . PHE B 1 412 ? -4.359 36.906 -7.262 1 96.56 412 PHE B CA 1
ATOM 6771 C C . PHE B 1 412 ? -4.867 35.469 -7.246 1 96.56 412 PHE B C 1
ATOM 6773 O O . PHE B 1 412 ? -5.086 34.875 -6.176 1 96.56 412 PHE B O 1
ATOM 6780 N N . GLY B 1 413 ? -5.125 34.875 -8.383 1 95.06 413 GLY B N 1
ATOM 6781 C CA . GLY B 1 413 ? -5.434 33.438 -8.422 1 95.06 413 GLY B CA 1
ATOM 6782 C C . GLY B 1 413 ? -4.281 32.562 -7.969 1 95.06 413 GLY B C 1
ATOM 6783 O O . GLY B 1 413 ? -3.117 32.875 -8.234 1 95.06 413 GLY B O 1
ATOM 6784 N N . TYR B 1 414 ? -4.621 31.5 -7.254 1 93.75 414 TYR B N 1
ATOM 6785 C CA . TYR B 1 414 ? -3.557 30.672 -6.703 1 93.75 414 TYR B CA 1
ATOM 6786 C C . TYR B 1 414 ? -2.729 30.031 -7.812 1 93.75 414 TYR B C 1
ATOM 6788 O O . TYR B 1 414 ? -1.539 29.75 -7.629 1 93.75 414 TYR B O 1
ATOM 6796 N N . ARG B 1 415 ? -3.254 29.781 -9.023 1 93.31 415 ARG B N 1
ATOM 6797 C CA . ARG B 1 415 ? -2.484 29.25 -10.148 1 93.31 415 ARG B CA 1
ATOM 6798 C C . ARG B 1 415 ? -1.432 30.25 -10.609 1 93.31 415 ARG B C 1
ATOM 6800 O O . ARG B 1 415 ? -0.333 29.859 -11.016 1 93.31 415 ARG B O 1
ATOM 6807 N N . GLU B 1 416 ? -1.86 31.469 -10.602 1 95.69 416 GLU B N 1
ATOM 6808 C CA . GLU B 1 416 ? -0.917 32.531 -10.953 1 95.69 416 GLU B CA 1
ATOM 6809 C C . GLU B 1 416 ? 0.239 32.594 -9.953 1 95.69 416 GLU B C 1
ATOM 6811 O O . GLU B 1 416 ? 1.401 32.688 -10.352 1 95.69 416 GLU B O 1
ATOM 6816 N N . VAL B 1 417 ? -0.128 32.5 -8.719 1 96.31 417 VAL B N 1
ATOM 6817 C CA . VAL B 1 417 ? 0.887 32.5 -7.676 1 96.31 417 VAL B CA 1
ATOM 6818 C C . VAL B 1 417 ? 1.821 31.312 -7.832 1 96.31 417 VAL B C 1
ATOM 6820 O O . VAL B 1 417 ? 3.041 31.453 -7.707 1 96.31 417 VAL B O 1
ATOM 6823 N N . GLU B 1 418 ? 1.26 30.172 -8.07 1 95.75 418 GLU B N 1
ATOM 6824 C CA . GLU B 1 418 ? 2.025 28.938 -8.266 1 95.75 418 GLU B CA 1
ATOM 6825 C C . GLU B 1 418 ? 3.035 29.094 -9.398 1 95.75 418 GLU B C 1
ATOM 6827 O O . GLU B 1 418 ? 4.203 28.719 -9.25 1 95.75 418 GLU B O 1
ATOM 6832 N N . LYS B 1 419 ? 2.633 29.609 -10.5 1 95.06 419 LYS B N 1
ATOM 6833 C CA . LYS B 1 419 ? 3.488 29.766 -11.68 1 95.06 419 LYS B CA 1
ATOM 6834 C C . LYS B 1 419 ? 4.625 30.75 -11.398 1 95.06 419 LYS B C 1
ATOM 6836 O O . LYS B 1 419 ? 5.777 30.484 -11.758 1 95.06 419 LYS B O 1
ATOM 6841 N N . LEU B 1 420 ? 4.289 31.844 -10.781 1 95.38 420 LEU B N 1
ATOM 6842 C CA . LEU B 1 420 ? 5.305 32.844 -10.477 1 95.38 420 LEU B CA 1
ATOM 6843 C C . LEU B 1 420 ? 6.324 32.281 -9.484 1 95.38 420 LEU B C 1
ATOM 6845 O O . LEU B 1 420 ? 7.523 32.562 -9.609 1 95.38 420 LEU B O 1
ATOM 6849 N N . ALA B 1 421 ? 5.777 31.578 -8.492 1 96.31 421 ALA B N 1
ATOM 6850 C CA . ALA B 1 421 ? 6.68 30.953 -7.527 1 96.31 421 ALA B CA 1
ATOM 6851 C C . ALA B 1 421 ? 7.625 29.969 -8.219 1 96.31 421 ALA B C 1
ATOM 6853 O O . ALA B 1 421 ? 8.836 29.984 -7.977 1 96.31 421 ALA B O 1
ATOM 6854 N N . SER B 1 422 ? 7.07 29.109 -9.047 1 93.81 422 SER B N 1
ATOM 6855 C CA . SER B 1 422 ? 7.871 28.125 -9.758 1 93.81 422 SER B CA 1
ATOM 6856 C C . SER B 1 422 ? 8.938 28.781 -10.625 1 93.81 422 SER B C 1
ATOM 6858 O O . SER B 1 422 ? 10.086 28.344 -10.664 1 93.81 422 SER B O 1
ATOM 6860 N N . LEU B 1 423 ? 8.594 29.875 -11.289 1 94.31 423 LEU B N 1
ATOM 6861 C CA . LEU B 1 423 ? 9.516 30.609 -12.133 1 94.31 423 LEU B CA 1
ATOM 6862 C C . LEU B 1 423 ? 10.641 31.219 -11.297 1 94.31 423 LEU B C 1
ATOM 6864 O O . LEU B 1 423 ? 11.734 31.453 -11.805 1 94.31 423 LEU B O 1
ATOM 6868 N N . SER B 1 424 ? 10.328 31.438 -10.07 1 95.19 424 SER B N 1
ATOM 6869 C CA . SER B 1 424 ? 11.32 32 -9.164 1 95.19 424 SER B CA 1
ATOM 6870 C C . SER B 1 424 ? 12.062 30.922 -8.398 1 95.19 424 SER B C 1
ATOM 6872 O O . SER B 1 424 ? 12.75 31.203 -7.414 1 95.19 424 SER B O 1
ATOM 6874 N N . GLY B 1 425 ? 11.828 29.625 -8.711 1 94.75 425 GLY B N 1
ATOM 6875 C CA . GLY B 1 425 ? 12.531 28.516 -8.102 1 94.75 425 GLY B CA 1
ATOM 6876 C C . GLY B 1 425 ? 11.93 28.078 -6.777 1 94.75 425 GLY B C 1
ATOM 6877 O O . GLY B 1 425 ? 12.555 27.328 -6.023 1 94.75 425 GLY B O 1
ATOM 6878 N N . ILE B 1 426 ? 10.742 28.594 -6.473 1 96.88 426 ILE B N 1
ATOM 6879 C CA . ILE B 1 426 ? 10.062 28.281 -5.219 1 96.88 426 ILE B CA 1
ATOM 6880 C C . ILE B 1 426 ? 8.969 27.25 -5.477 1 96.88 426 ILE B C 1
ATOM 6882 O O . ILE B 1 426 ? 8.102 27.453 -6.324 1 96.88 426 ILE B O 1
ATOM 6886 N N . GLN B 1 427 ? 9.039 26.141 -4.758 1 96.81 427 GLN B N 1
ATOM 6887 C CA . GLN B 1 427 ? 8.062 25.062 -4.891 1 96.81 427 GLN B CA 1
ATOM 6888 C C . GLN B 1 427 ? 7.047 25.094 -3.75 1 96.81 427 GLN B C 1
ATOM 6890 O O . GLN B 1 427 ? 7.391 24.812 -2.6 1 96.81 427 GLN B O 1
ATOM 6895 N N . LEU B 1 428 ? 5.812 25.438 -4.086 1 95.31 428 LEU B N 1
ATOM 6896 C CA . LEU B 1 428 ? 4.715 25.531 -3.129 1 95.31 428 LEU B CA 1
ATOM 6897 C C . LEU B 1 428 ? 3.584 24.578 -3.498 1 95.31 428 LEU B C 1
ATOM 6899 O O . LEU B 1 428 ? 3.58 24.016 -4.594 1 95.31 428 LEU B O 1
ATOM 6903 N N . ARG B 1 429 ? 2.746 24.422 -2.566 1 95.44 429 ARG B N 1
ATOM 6904 C CA . ARG B 1 429 ? 1.472 23.766 -2.842 1 95.44 429 ARG B CA 1
ATOM 6905 C C . ARG B 1 429 ? 0.324 24.766 -2.834 1 95.44 429 ARG B C 1
ATOM 6907 O O . ARG B 1 429 ? 0.294 25.672 -2.004 1 95.44 429 ARG B O 1
ATOM 6914 N N . THR B 1 430 ? -0.591 24.641 -3.764 1 95.38 430 THR B N 1
ATOM 6915 C CA . THR B 1 430 ? -1.704 25.578 -3.854 1 95.38 430 THR B CA 1
ATOM 6916 C C . THR B 1 430 ? -3.039 24.844 -3.791 1 95.38 430 THR B C 1
ATOM 6918 O O . THR B 1 430 ? -3.088 23.625 -3.939 1 95.38 430 THR B O 1
ATOM 6921 N N . GLY B 1 431 ? -4.102 25.5 -3.438 1 91.44 431 GLY B N 1
ATOM 6922 C CA . GLY B 1 431 ? -5.445 24.938 -3.377 1 91.44 431 GLY B CA 1
ATOM 6923 C C . GLY B 1 431 ? -5.93 24.703 -1.959 1 91.44 431 GLY B C 1
ATOM 6924 O O . GLY B 1 431 ? -5.543 25.438 -1.038 1 91.44 431 GLY B O 1
ATOM 6925 N N . CYS B 1 432 ? -6.852 23.703 -1.877 1 90.62 432 CYS B N 1
ATOM 6926 C CA . CYS B 1 432 ? -7.492 23.453 -0.588 1 90.62 432 CYS B CA 1
ATOM 6927 C C . CYS B 1 432 ? -6.828 22.297 0.145 1 90.62 432 CYS B C 1
ATOM 6929 O O . CYS B 1 432 ? -7.309 21.859 1.191 1 90.62 432 CYS B O 1
ATOM 6931 N N . PHE B 1 433 ? -5.758 21.734 -0.413 1 90.75 433 PHE B N 1
ATOM 6932 C CA . PHE B 1 433 ? -4.887 20.75 0.228 1 90.75 433 PHE B CA 1
ATOM 6933 C C . PHE B 1 433 ? -5.691 19.562 0.718 1 90.75 433 PHE B C 1
ATOM 6935 O O . PHE B 1 433 ? -5.457 19.047 1.819 1 90.75 433 PHE B O 1
ATOM 6942 N N . CYS B 1 434 ? -6.734 19.156 0.007 1 91.19 434 CYS B N 1
ATOM 6943 C CA . CYS B 1 434 ? -7.602 18.016 0.306 1 91.19 434 CYS B CA 1
ATOM 6944 C C . CYS B 1 434 ? -8.289 18.203 1.654 1 91.19 434 CYS B C 1
ATOM 6946 O O . CYS B 1 434 ? -8.562 17.219 2.354 1 91.19 434 CYS B O 1
ATOM 6948 N N . ASN B 1 435 ? -8.453 19.406 2.08 1 94.56 435 ASN B N 1
ATOM 6949 C CA . ASN B 1 435 ? -9.148 19.766 3.314 1 94.56 435 ASN B CA 1
ATOM 6950 C C . ASN B 1 435 ? -10.305 20.719 3.051 1 94.56 435 ASN B C 1
ATOM 6952 O O . ASN B 1 435 ? -10.25 21.891 3.424 1 94.56 435 ASN B O 1
ATOM 6956 N N . PRO B 1 436 ? -11.391 20.188 2.586 1 93.69 436 PRO B N 1
ATOM 6957 C CA . PRO B 1 436 ? -12.484 21.062 2.156 1 93.69 436 PRO B CA 1
ATOM 6958 C C . PRO B 1 436 ? -13.117 21.828 3.316 1 93.69 436 PRO B C 1
ATOM 6960 O O . PRO B 1 436 ? -13.516 22.984 3.154 1 93.69 436 PRO B O 1
ATOM 6963 N N . GLY B 1 437 ? -13.266 21.203 4.461 1 95.44 437 GLY B N 1
ATOM 6964 C CA . GLY B 1 437 ? -13.859 21.875 5.609 1 95.44 437 GLY B CA 1
ATOM 6965 C C . GLY B 1 437 ? -13.047 23.062 6.086 1 95.44 437 GLY B C 1
ATOM 6966 O O . GLY B 1 437 ? -13.602 24.141 6.34 1 95.44 437 GLY B O 1
ATOM 6967 N N . ALA B 1 438 ? -11.75 22.844 6.23 1 94.75 438 ALA B N 1
ATOM 6968 C CA . ALA B 1 438 ? -10.867 23.938 6.625 1 94.75 438 ALA B CA 1
ATOM 6969 C C . ALA B 1 438 ? -10.875 25.047 5.578 1 94.75 438 ALA B C 1
ATOM 6971 O O . ALA B 1 438 ? -10.867 26.234 5.922 1 94.75 438 ALA B O 1
ATOM 6972 N N . CYS B 1 439 ? -10.82 24.641 4.34 1 94.5 439 CYS B N 1
ATOM 6973 C CA . CYS B 1 439 ? -10.852 25.609 3.254 1 94.5 439 CYS B CA 1
ATOM 6974 C C . CYS B 1 439 ? -12.094 26.5 3.348 1 94.5 439 CYS B C 1
ATOM 6976 O O . CYS B 1 439 ? -11.992 27.719 3.277 1 94.5 439 CYS B O 1
ATOM 6978 N N . ALA B 1 440 ? -13.234 25.875 3.529 1 94.56 440 ALA B N 1
ATOM 6979 C CA . ALA B 1 440 ? -14.484 26.625 3.654 1 94.56 440 ALA B CA 1
ATOM 6980 C C . ALA B 1 440 ? -14.477 27.516 4.891 1 94.56 440 ALA B C 1
ATOM 6982 O O . ALA B 1 440 ? -14.875 28.688 4.824 1 94.56 440 ALA B O 1
ATOM 6983 N N . LYS B 1 441 ? -14.055 27 5.961 1 93.25 441 LYS B N 1
ATOM 6984 C CA . LYS B 1 441 ? -14.039 27.688 7.246 1 93.25 441 LYS B CA 1
ATOM 6985 C C . LYS B 1 441 ? -13.156 28.938 7.191 1 93.25 441 LYS B C 1
ATOM 6987 O O . LYS B 1 441 ? -13.594 30.031 7.543 1 93.25 441 LYS B O 1
ATOM 6992 N N . TYR B 1 442 ? -11.969 28.812 6.668 1 92.25 442 TYR B N 1
ATOM 6993 C CA . TYR B 1 442 ? -10.984 29.891 6.75 1 92.25 442 TYR B CA 1
ATOM 6994 C C . TYR B 1 442 ? -11.188 30.906 5.625 1 92.25 442 TYR B C 1
ATOM 6996 O O . TYR B 1 442 ? -10.898 32.094 5.789 1 92.25 442 TYR B O 1
ATOM 7004 N N . LEU B 1 443 ? -11.742 30.469 4.473 1 93.5 443 LEU B N 1
ATOM 7005 C CA . LEU B 1 443 ? -11.969 31.375 3.357 1 93.5 443 LEU B CA 1
ATOM 7006 C C . LEU B 1 443 ? -13.383 31.938 3.395 1 93.5 443 LEU B C 1
ATOM 7008 O O . LEU B 1 443 ? -13.727 32.812 2.602 1 93.5 443 LEU B O 1
ATOM 7012 N N . GLY B 1 444 ? -14.164 31.406 4.301 1 92.75 444 GLY B N 1
ATOM 7013 C CA . GLY B 1 444 ? -15.539 31.875 4.41 1 92.75 444 GLY B CA 1
ATOM 7014 C C . GLY B 1 444 ? -16.391 31.5 3.217 1 92.75 444 GLY B C 1
ATOM 7015 O O . GLY B 1 444 ? -17.172 32.312 2.73 1 92.75 444 GLY B O 1
ATOM 7016 N N . LEU B 1 445 ? -16.234 30.297 2.791 1 93.31 445 LEU B N 1
ATOM 7017 C CA . LEU B 1 445 ? -16.969 29.859 1.611 1 93.31 445 LEU B CA 1
ATOM 7018 C C . LEU B 1 445 ? -18.266 29.172 2.01 1 93.31 445 LEU B C 1
ATOM 7020 O O . LEU B 1 445 ? -18.281 28.344 2.914 1 93.31 445 LEU B O 1
ATOM 7024 N N . SER B 1 446 ? -19.359 29.5 1.332 1 92.94 446 SER B N 1
ATOM 7025 C CA . SER B 1 446 ? -20.625 28.828 1.509 1 92.94 446 SER B CA 1
ATOM 7026 C C . SER B 1 446 ? -20.672 27.516 0.713 1 92.94 446 SER B C 1
ATOM 7028 O O . SER B 1 446 ? -19.797 27.25 -0.104 1 92.94 446 SER B O 1
ATOM 7030 N N . HIS B 1 447 ? -21.672 26.75 1.025 1 91.62 447 HIS B N 1
ATOM 7031 C CA . HIS B 1 447 ? -21.875 25.547 0.237 1 91.62 447 HIS B CA 1
ATOM 7032 C C . HIS B 1 447 ? -22.047 25.859 -1.243 1 91.62 447 HIS B C 1
ATOM 7034 O O . HIS B 1 447 ? -21.531 25.156 -2.104 1 91.62 447 HIS B O 1
ATOM 7040 N N . SER B 1 448 ? -22.734 26.922 -1.514 1 89.44 448 SER B N 1
ATOM 7041 C CA . SER B 1 448 ? -22.953 27.359 -2.889 1 89.44 448 SER B CA 1
ATOM 7042 C C . SER B 1 448 ? -21.625 27.75 -3.555 1 89.44 448 SER B C 1
ATOM 7044 O O . SER B 1 448 ? -21.422 27.469 -4.738 1 89.44 448 SER B O 1
ATOM 7046 N N . ASP B 1 449 ? -20.812 28.359 -2.807 1 89.12 449 ASP B N 1
ATOM 7047 C CA . ASP B 1 449 ? -19.484 28.688 -3.316 1 89.12 449 ASP B CA 1
ATOM 7048 C C . ASP B 1 449 ? -18.703 27.438 -3.689 1 89.12 449 ASP B C 1
ATOM 7050 O O . ASP B 1 449 ? -18.062 27.391 -4.75 1 89.12 449 ASP B O 1
ATOM 7054 N N . LEU B 1 450 ? -18.766 26.484 -2.812 1 87.31 450 LEU B N 1
ATOM 7055 C CA . LEU B 1 450 ? -18.031 25.234 -3.016 1 87.31 450 LEU B CA 1
ATOM 7056 C C . LEU B 1 450 ? -18.562 24.5 -4.238 1 87.31 450 LEU B C 1
ATOM 7058 O O . LEU B 1 450 ? -17.781 23.969 -5.031 1 87.31 450 LEU B O 1
ATOM 7062 N N . LEU B 1 451 ? -19.812 24.469 -4.402 1 85.5 451 LEU B N 1
ATOM 7063 C CA . LEU B 1 451 ? -20.438 23.766 -5.516 1 85.5 451 LEU B CA 1
ATOM 7064 C C . LEU B 1 451 ? -20.156 24.469 -6.836 1 85.5 451 LEU B C 1
ATOM 7066 O O . LEU B 1 451 ? -19.984 23.828 -7.867 1 85.5 451 LEU B O 1
ATOM 7070 N N . SER B 1 452 ? -20.109 25.781 -6.793 1 81 452 SER B N 1
ATOM 7071 C CA . SER B 1 452 ? -19.906 26.578 -8 1 81 452 SER B CA 1
ATOM 7072 C C . SER B 1 452 ? -18.469 26.438 -8.508 1 81 452 SER B C 1
ATOM 7074 O O . SER B 1 452 ? -18.203 26.641 -9.695 1 81 452 SER B O 1
ATOM 7076 N N . ASN B 1 453 ? -17.656 26.203 -7.625 1 74.25 453 ASN B N 1
ATOM 7077 C CA . ASN B 1 453 ? -16.25 26.094 -7.996 1 74.25 453 ASN B CA 1
ATOM 7078 C C . ASN B 1 453 ? -15.914 24.703 -8.523 1 74.25 453 ASN B C 1
ATOM 7080 O O . ASN B 1 453 ? -14.797 24.469 -8.984 1 74.25 453 ASN B O 1
ATOM 7084 N N . ILE B 1 454 ? -16.797 23.734 -8.305 1 67.81 454 ILE B N 1
ATOM 7085 C CA . ILE B 1 454 ? -16.641 22.391 -8.867 1 67.81 454 ILE B CA 1
ATOM 7086 C C . ILE B 1 454 ? -16.844 22.438 -10.383 1 67.81 454 ILE B C 1
ATOM 7088 O O . ILE B 1 454 ? -16.203 21.703 -11.125 1 67.81 454 ILE B O 1
ATOM 7092 N N . GLU B 1 455 ? -17.766 23.328 -10.914 1 47.62 455 GLU B N 1
ATOM 7093 C CA . GLU B 1 455 ? -18.078 23.469 -12.336 1 47.62 455 GLU B CA 1
ATOM 7094 C C . GLU B 1 455 ? -16.922 24.125 -13.094 1 47.62 455 GLU B C 1
ATOM 7096 O O . GLU B 1 455 ? -16.266 25.031 -12.57 1 47.62 455 GLU B O 1
#

Secondary structure (DSSP, 8-state):
--HHHHHHHHHHHTTTSS-TTSSS-HHHHHHHH-GGGTTT-EE--TTT-----HHHHHHHHHHHHHS----TTS-SHHHHHHHHHHHHHHHHHHHHTT--TTTEEEEEESSHHHHHHHHHHHS---TT-EEEEETT--HHHHTHHHHHHHTT-EEEEEEEEEEEE--SS-SS-EEEEEEEEPPPB--S-----TTS-GGG-EEEEEEESB-TTT-BBPPTHHHHHHHH-THHHHTT-GGG-SEEEEEEE-TTGGGT----TTTS--SEEEEETHHHHS--SS-EEEEEEHHHHHH-------TTTEEEEETTTTEEEE-SSHHHHH--SS--HHHHHHHHHHHHHHHHH-HHHHHHHHHHHHHHHHHHHHH-B-TTS-B-EEEES---TT--TTTB-S--EEEEB-TTSPBPPHHHHHHHHHHTTEE---S-TT-HHHHHHHHT--HHHHHHTT-/--HHHHHHHHHHHTTTSS-TTSSS-HHHHHHHH-GGGTTT-EE--TTT-----HHHHHHHHHHHHHS----TTS-SHHHHHHHHHHHHHHHHHHHHTT--TTTEEEEEESSHHHHHHHHHHHS---TT-EEEEETT--HHHHTHHHHHHHTT-EEEEEEEEEEEE--SS-SS-EEEEEEEEPPPB--S-----TTS-GGG-EEEEEEESB-TTT-PBPPTHHHHHHHH-THHHHTT-GGG-SEEEEEEE-TTGGGT----TTTS--SEEEEETHHHHS--SS-EEEEEEHHHHHH-------TTTEEEEETTTTEEEE-SSHHHHH--SS--HHHHHHHHHHHHHHHHH-HHHHHHHHHHHHHHHHHHHHH-B-TTS-B-EEEES---TT--GGG--S--EEEEB-TTSPBPPHHHHHHHHHHTTEE---S-TT-HHHHHHHHT--HHHHHHTT-

Nearest PDB structures (foldseek):
  5b7s-assembly1_B  TM=8.403E-01  e=2.197E-20  Thermococcus onnurineus NA1
  7tlr-assembly1_B  TM=8.252E-01  e=2.137E-19  Lancefieldella parvula
  8ztp-assembly1_A  TM=7.453E-01  e=1.794E-19  Mycoplasmoides pneumoniae 19294
  8ztp-assembly1_B  TM=7.886E-01  e=2.143E-17  Mycoplasmoides pneumoniae 19294
  1qz9-assembly1_A-2  TM=7.275E-01  e=6.159E-13  Pseudomonas fluorescens

Radius of gyration: 29.36 Å; Cα contacts (8 Å, |Δi|>4): 1809; chains: 2; bounding box: 70×102×71 Å